Protein AF-0000000074743785 (afdb_homodimer)

Structure (mmCIF, N/CA/C/O backbone):
data_AF-0000000074743785-model_v1
#
loop_
_entity.id
_entity.type
_entity.pdbx_description
1 polymer 'Citrate transporter-like domain-containing protein'
#
loop_
_atom_site.group_PDB
_atom_site.id
_atom_site.type_symbol
_atom_site.label_atom_id
_atom_site.label_alt_id
_atom_site.label_comp_id
_atom_site.label_asym_id
_atom_site.label_entity_id
_atom_site.label_seq_id
_atom_site.pdbx_PDB_ins_code
_atom_site.Cartn_x
_atom_site.Cartn_y
_atom_site.Cartn_z
_atom_site.occupancy
_atom_site.B_iso_or_equiv
_atom_site.auth_seq_id
_atom_site.auth_comp_id
_atom_site.auth_asym_id
_atom_site.auth_atom_id
_atom_site.pdbx_PDB_model_num
ATOM 1 N N . MET A 1 1 ? 61 78.188 28.609 1 16.98 1 MET A N 1
ATOM 2 C CA . MET A 1 1 ? 62.125 78.375 29.516 1 16.98 1 MET A CA 1
ATOM 3 C C . MET A 1 1 ? 62 77.438 30.734 1 16.98 1 MET A C 1
ATOM 5 O O . MET A 1 1 ? 62.938 76.688 31 1 16.98 1 MET A O 1
ATOM 9 N N . SER A 1 2 ? 61.531 78 31.828 1 15.38 2 SER A N 1
ATOM 10 C CA . SER A 1 2 ? 62.219 78.188 33.094 1 15.38 2 SER A CA 1
ATOM 11 C C . SER A 1 2 ? 61.938 77 34.031 1 15.38 2 SER A C 1
ATOM 13 O O . SER A 1 2 ? 62.875 76.5 34.625 1 15.38 2 SER A O 1
ATOM 15 N N . ALA A 1 3 ? 60.781 77.062 34.656 1 17.45 3 ALA A N 1
ATOM 16 C CA . ALA A 1 3 ? 60.812 77.188 36.125 1 17.45 3 ALA A CA 1
ATOM 17 C C . ALA A 1 3 ? 61.094 75.875 36.781 1 17.45 3 ALA A C 1
ATOM 19 O O . ALA A 1 3 ? 60.906 74.812 36.188 1 17.45 3 ALA A O 1
ATOM 20 N N . LEU A 1 4 ? 60.938 75.875 38.094 1 16.62 4 LEU A N 1
ATOM 21 C CA . LEU A 1 4 ? 61.875 75.625 39.219 1 16.62 4 LEU A CA 1
ATOM 22 C C . LEU A 1 4 ? 61.75 74.25 39.75 1 16.62 4 LEU A C 1
ATOM 24 O O . LEU A 1 4 ? 62.781 73.562 40 1 16.62 4 LEU A O 1
ATOM 28 N N . PRO A 1 5 ? 60.562 73.75 40.281 1 18.81 5 PRO A N 1
ATOM 29 C CA . PRO A 1 5 ? 60.625 73.625 41.75 1 18.81 5 PRO A CA 1
ATOM 30 C C . PRO A 1 5 ? 61.188 72.25 42.156 1 18.81 5 PRO A C 1
ATOM 32 O O . PRO A 1 5 ? 61.031 71.25 41.406 1 18.81 5 PRO A O 1
ATOM 35 N N . MET A 1 6 ? 61.906 72.125 43.25 1 17.92 6 MET A N 1
ATOM 36 C CA . MET A 1 6 ? 63.062 71.438 43.781 1 17.92 6 MET A CA 1
ATOM 37 C C . MET A 1 6 ? 62.625 70.125 44.438 1 17.92 6 MET A C 1
ATOM 39 O O . MET A 1 6 ? 63.406 69.188 44.5 1 17.92 6 MET A O 1
ATOM 43 N N . SER A 1 7 ? 61.375 70 45.062 1 17.62 7 SER A N 1
ATOM 44 C CA . SER A 1 7 ? 61.594 69.75 46.5 1 17.62 7 SER A CA 1
ATOM 45 C C . SER A 1 7 ? 62.156 68.375 46.75 1 17.62 7 SER A C 1
ATOM 47 O O . SER A 1 7 ? 62.031 67.5 45.906 1 17.62 7 SER A O 1
ATOM 49 N N . PRO A 1 8 ? 62.031 67.938 48.125 1 18.56 8 PRO A N 1
ATOM 50 C CA . PRO A 1 8 ? 62.938 67.375 49.094 1 18.56 8 PRO A CA 1
ATOM 51 C C . PRO A 1 8 ? 63.031 65.875 49 1 18.56 8 PRO A C 1
ATOM 53 O O . PRO A 1 8 ? 62.156 65.25 48.344 1 18.56 8 PRO A O 1
ATOM 56 N N . GLY A 1 9 ? 63.688 65.312 49.969 1 17.91 9 GLY A N 1
ATOM 57 C CA . GLY A 1 9 ? 64.75 64.312 50.188 1 17.91 9 GLY A CA 1
ATOM 58 C C . GLY A 1 9 ? 64.25 62.906 50.406 1 17.91 9 GLY A C 1
ATOM 59 O O . GLY A 1 9 ? 64.75 61.969 49.781 1 17.91 9 GLY A O 1
ATOM 60 N N . THR A 1 10 ? 63.406 62.75 51.531 1 17.69 10 THR A N 1
ATOM 61 C CA . THR A 1 10 ? 63.969 62 52.625 1 17.69 10 THR A CA 1
ATOM 62 C C . THR A 1 10 ? 63.875 60.5 52.344 1 17.69 10 THR A C 1
ATOM 64 O O . THR A 1 10 ? 63.156 60.062 51.438 1 17.69 10 THR A O 1
ATOM 67 N N . LEU A 1 11 ? 63.281 59.719 53.438 1 17.64 11 LEU A N 1
ATOM 68 C CA . LEU A 1 11 ? 63.969 58.812 54.344 1 17.64 11 LEU A CA 1
ATOM 69 C C . LEU A 1 11 ? 63.875 57.375 53.844 1 17.64 11 LEU A C 1
ATOM 71 O O . LEU A 1 11 ? 64.562 57.031 52.875 1 17.64 11 LEU A O 1
ATOM 75 N N . ARG A 1 12 ? 63.219 56.438 54.75 1 18.33 12 ARG A N 1
ATOM 76 C CA . ARG A 1 12 ? 63.75 55.406 55.625 1 18.33 12 ARG A CA 1
ATOM 77 C C . ARG A 1 12 ? 63.688 54.031 54.969 1 18.33 12 ARG A C 1
ATOM 79 O O . ARG A 1 12 ? 63 53.844 53.969 1 18.33 12 ARG A O 1
ATOM 86 N N . GLN A 1 13 ? 63.375 53.062 55.938 1 19.97 13 GLN A N 1
ATOM 87 C CA . GLN A 1 13 ? 64 51.844 56.375 1 19.97 13 GLN A CA 1
ATOM 88 C C . GLN A 1 13 ? 63.531 50.625 55.562 1 19.97 13 GLN A C 1
ATOM 90 O O . GLN A 1 13 ? 62.344 50.531 55.219 1 19.97 13 GLN A O 1
ATOM 95 N N . ARG A 1 14 ? 64.438 49.938 55 1 21.16 14 ARG A N 1
ATOM 96 C CA . ARG A 1 14 ? 64.5 48.844 54.031 1 21.16 14 ARG A CA 1
ATOM 97 C C . ARG A 1 14 ? 63.875 47.562 54.594 1 21.16 14 ARG A C 1
ATOM 99 O O . ARG A 1 14 ? 64.562 46.844 55.344 1 21.16 14 ARG A O 1
ATOM 106 N N . GLY A 1 15 ? 62.688 47.75 55.344 1 20.5 15 GLY A N 1
ATOM 107 C CA . GLY A 1 15 ? 62.344 46.562 56.094 1 20.5 15 GLY A CA 1
ATOM 108 C C . GLY A 1 15 ? 62.438 45.281 55.25 1 20.5 15 GLY A C 1
ATOM 109 O O . GLY A 1 15 ? 62.406 45.344 54.031 1 20.5 15 GLY A O 1
ATOM 110 N N . SER A 1 16 ? 63.062 44.25 55.938 1 23.09 16 SER A N 1
ATOM 111 C CA . SER A 1 16 ? 63.562 42.938 55.562 1 23.09 16 SER A CA 1
ATOM 112 C C . SER A 1 16 ? 62.469 42.062 54.938 1 23.09 16 SER A C 1
ATOM 114 O O . SER A 1 16 ? 61.312 42.125 55.375 1 23.09 16 SER A O 1
ATOM 116 N N . PRO A 1 17 ? 62.562 41.688 53.719 1 23.48 17 PRO A N 1
ATOM 117 C CA . PRO A 1 17 ? 61.625 40.969 52.844 1 23.48 17 PRO A CA 1
ATOM 118 C C . PRO A 1 17 ? 61.281 39.594 53.406 1 23.48 17 PRO A C 1
ATOM 120 O O . PRO A 1 17 ? 62.156 38.719 53.469 1 23.48 17 PRO A O 1
ATOM 123 N N . MET A 1 18 ? 60.781 39.562 54.688 1 22.94 18 MET A N 1
ATOM 124 C CA . MET A 1 18 ? 60.625 38.188 55.219 1 22.94 18 MET A CA 1
ATOM 125 C C . MET A 1 18 ? 59.906 37.312 54.219 1 22.94 18 MET A C 1
ATOM 127 O O . MET A 1 18 ? 58.938 37.719 53.594 1 22.94 18 MET A O 1
ATOM 131 N N . ASN A 1 19 ? 60.625 36.344 53.688 1 22.61 19 ASN A N 1
ATOM 132 C CA . ASN A 1 19 ? 60.344 35.344 52.656 1 22.61 19 ASN A CA 1
ATOM 133 C C . ASN A 1 19 ? 59.156 34.5 53.031 1 22.61 19 ASN A C 1
ATOM 135 O O . ASN A 1 19 ? 59.219 33.656 53.938 1 22.61 19 ASN A O 1
ATOM 139 N N . SER A 1 20 ? 58.062 35.094 53.562 1 22.84 20 SER A N 1
ATOM 140 C CA . SER A 1 20 ? 57.031 34.188 54.094 1 22.84 20 SER A CA 1
ATOM 141 C C . SER A 1 20 ? 56.625 33.156 53.062 1 22.84 20 SER A C 1
ATOM 143 O O . SER A 1 20 ? 56.312 33.5 51.906 1 22.84 20 SER A O 1
ATOM 145 N N . SER A 1 21 ? 57.156 31.938 53.219 1 27.03 21 SER A N 1
ATOM 146 C CA . SER A 1 21 ? 56.875 30.734 52.438 1 27.03 21 SER A CA 1
ATOM 147 C C . SER A 1 21 ? 55.375 30.453 52.344 1 27.03 21 SER A C 1
ATOM 149 O O . SER A 1 21 ? 54.688 30.453 53.375 1 27.03 21 SER A O 1
ATOM 151 N N . PRO A 1 22 ? 54.75 30.891 51.25 1 25.17 22 PRO A N 1
ATOM 152 C CA . PRO A 1 22 ? 53.281 30.734 51.156 1 25.17 22 PRO A CA 1
ATOM 153 C C . PRO A 1 22 ? 52.844 29.297 51.375 1 25.17 22 PRO A C 1
ATOM 155 O O . PRO A 1 22 ? 53.469 28.359 50.906 1 25.17 22 PRO A O 1
ATOM 158 N N . MET A 1 23 ? 52.5 28.969 52.656 1 26.27 23 MET A N 1
ATOM 159 C CA . MET A 1 23 ? 51.906 27.672 52.969 1 26.27 23 MET A CA 1
ATOM 160 C C . MET A 1 23 ? 50.781 27.328 52 1 26.27 23 MET A C 1
ATOM 162 O O . MET A 1 23 ? 49.875 28.141 51.75 1 26.27 23 MET A O 1
ATOM 166 N N . SER A 1 24 ? 51.156 26.484 51 1 26.27 24 SER A N 1
ATOM 167 C CA . SER A 1 24 ? 50.219 25.953 50 1 26.27 24 SER A CA 1
ATOM 168 C C . SER A 1 24 ? 49 25.359 50.625 1 26.27 24 SER A C 1
ATOM 170 O O . SER A 1 24 ? 49.094 24.5 51.5 1 26.27 24 SER A O 1
ATOM 172 N N . SER A 1 25 ? 48.031 26.203 50.969 1 28.33 25 SER A N 1
ATOM 173 C CA . SER A 1 25 ? 46.75 25.688 51.5 1 28.33 25 SER A CA 1
ATOM 174 C C . SER A 1 25 ? 46.25 24.484 50.719 1 28.33 25 SER A C 1
ATOM 176 O O . SER A 1 25 ? 46.312 24.484 49.469 1 28.33 25 SER A O 1
ATOM 178 N N . PRO A 1 26 ? 46.344 23.281 51.344 1 31.34 26 PRO A N 1
ATOM 179 C CA . PRO A 1 26 ? 45.875 22.078 50.688 1 31.34 26 PRO A CA 1
ATOM 180 C C . PRO A 1 26 ? 44.5 22.266 50.031 1 31.34 26 PRO A C 1
ATOM 182 O O . PRO A 1 26 ? 43.625 22.922 50.562 1 31.34 26 PRO A O 1
ATOM 185 N N . MET A 1 27 ? 44.531 22.438 48.719 1 26.81 27 MET A N 1
ATOM 186 C CA . MET A 1 27 ? 43.281 22.453 47.938 1 26.81 27 MET A CA 1
ATOM 187 C C . MET A 1 27 ? 42.344 21.359 48.375 1 26.81 27 MET A C 1
ATOM 189 O O . MET A 1 27 ? 42.75 20.203 48.531 1 26.81 27 MET A O 1
ATOM 193 N N . GLU A 1 28 ? 41.375 21.734 49.188 1 25.47 28 GLU A N 1
ATOM 194 C CA . GLU A 1 28 ? 40.25 20.844 49.531 1 25.47 28 GLU A CA 1
ATOM 195 C C . GLU A 1 28 ? 39.844 20 48.344 1 25.47 28 GLU A C 1
ATOM 197 O O . GLU A 1 28 ? 39.594 20.516 47.25 1 25.47 28 GLU A O 1
ATOM 202 N N . LYS A 1 29 ? 40.25 18.672 48.281 1 34.41 29 LYS A N 1
ATOM 203 C CA . LYS A 1 29 ? 39.625 17.656 47.469 1 34.41 29 LYS A CA 1
ATOM 204 C C . LYS A 1 29 ? 38.125 17.812 47.438 1 34.41 29 LYS A C 1
ATOM 206 O O . LYS A 1 29 ? 37.469 17.688 48.469 1 34.41 29 LYS A O 1
ATOM 211 N N . GLY A 1 30 ? 37.625 18.906 46.781 1 27.11 30 GLY A N 1
ATOM 212 C CA . GLY A 1 30 ? 36.188 18.969 46.562 1 27.11 30 GLY A CA 1
ATOM 213 C C . GLY A 1 30 ? 35.531 17.594 46.5 1 27.11 30 GLY A C 1
ATOM 214 O O . GLY A 1 30 ? 36.156 16.641 46 1 27.11 30 GLY A O 1
ATOM 215 N N . GLN A 1 31 ? 34.75 17.203 47.531 1 33.38 31 GLN A N 1
ATOM 216 C CA . GLN A 1 31 ? 33.875 16.047 47.594 1 33.38 31 GLN A CA 1
ATOM 217 C C . GLN A 1 31 ? 33.25 15.773 46.219 1 33.38 31 GLN A C 1
ATOM 219 O O . GLN A 1 31 ? 32.594 16.656 45.656 1 33.38 31 GLN A O 1
ATOM 224 N N . GLY A 1 32 ? 33.938 15.078 45.375 1 35.53 32 GLY A N 1
ATOM 225 C CA . GLY A 1 32 ? 33.281 14.477 44.219 1 35.53 32 GLY A CA 1
ATOM 226 C C . GLY A 1 32 ? 31.844 14.055 44.5 1 35.53 32 GLY A C 1
ATOM 227 O O . GLY A 1 32 ? 31.594 13.188 45.344 1 35.53 32 GLY A O 1
ATOM 228 N N . CYS A 1 33 ? 30.859 14.945 44.594 1 34.09 33 CYS A N 1
ATOM 229 C CA . CYS A 1 33 ? 29.422 14.688 44.625 1 34.09 33 CYS A CA 1
ATOM 230 C C . CYS A 1 33 ? 29.078 13.422 43.844 1 34.09 33 CYS A C 1
ATOM 232 O O . CYS A 1 33 ? 29.406 13.289 42.688 1 34.09 33 CYS A O 1
ATOM 234 N N . SER A 1 34 ? 28.875 12.312 44.469 1 37.97 34 SER A N 1
ATOM 235 C CA . SER A 1 34 ? 28.25 11.047 44.094 1 37.97 34 SER A CA 1
ATOM 236 C C . SER A 1 34 ? 27.016 11.258 43.25 1 37.97 34 SER A C 1
ATOM 238 O O . SER A 1 34 ? 25.891 11.273 43.75 1 37.97 34 SER A O 1
ATOM 240 N N . ARG A 1 35 ? 26.875 12.297 42.5 1 48.59 35 ARG A N 1
ATOM 241 C CA . ARG A 1 35 ? 25.797 12.484 41.531 1 48.59 35 ARG A CA 1
ATOM 242 C C . ARG A 1 35 ? 25.656 11.273 40.625 1 48.59 35 ARG A C 1
ATOM 244 O O . ARG A 1 35 ? 24.734 11.203 39.781 1 48.59 35 ARG A O 1
ATOM 251 N N . ILE A 1 36 ? 26.578 10.344 40.594 1 52.31 36 ILE A N 1
ATOM 252 C CA . ILE A 1 36 ? 26.625 9.234 39.625 1 52.31 36 ILE A CA 1
ATOM 253 C C . ILE A 1 36 ? 25.547 8.219 39.969 1 52.31 36 ILE A C 1
ATOM 255 O O . ILE A 1 36 ? 24.875 7.684 39.094 1 52.31 36 ILE A O 1
ATOM 259 N N . PRO A 1 37 ? 25.266 8.078 41.25 1 56.03 37 PRO A N 1
ATOM 260 C CA . PRO A 1 37 ? 24.312 7.004 41.5 1 56.03 37 PRO A CA 1
ATOM 261 C C . PRO A 1 37 ? 22.875 7.398 41.125 1 56.03 37 PRO A C 1
ATOM 263 O O . PRO A 1 37 ? 22.094 6.551 40.688 1 56.03 37 PRO A O 1
ATOM 266 N N . THR A 1 38 ? 22.562 8.719 41.188 1 60.34 38 THR A N 1
ATOM 267 C CA . THR A 1 38 ? 21.203 9.172 40.938 1 60.34 38 THR A CA 1
ATOM 268 C C . THR A 1 38 ? 20.891 9.117 39.438 1 60.34 38 THR A C 1
ATOM 270 O O . THR A 1 38 ? 19.797 8.719 39.062 1 60.34 38 THR A O 1
ATOM 273 N N . GLN A 1 39 ? 21.875 9.508 38.688 1 64.44 39 GLN A N 1
ATOM 274 C CA . GLN A 1 39 ? 21.641 9.453 37.25 1 64.44 39 GLN A CA 1
ATOM 275 C C . GLN A 1 39 ? 21.5 8.016 36.75 1 64.44 39 GLN A C 1
ATOM 277 O O . GLN A 1 39 ? 20.672 7.73 35.875 1 64.44 39 GLN A O 1
ATOM 282 N N . LYS A 1 40 ? 22.25 7.117 37.375 1 62.19 40 LYS A N 1
ATOM 283 C CA . LYS A 1 40 ? 22.141 5.707 37 1 62.19 40 LYS A CA 1
ATOM 284 C C . LYS A 1 40 ? 20.812 5.121 37.5 1 62.19 40 LYS A C 1
ATOM 286 O O . LYS A 1 40 ? 20.203 4.305 36.812 1 62.19 40 LYS A O 1
ATOM 291 N N . ALA A 1 41 ? 20.453 5.578 38.656 1 64.94 41 ALA A N 1
ATOM 292 C CA . ALA A 1 41 ? 19.188 5.113 39.188 1 64.94 41 ALA A CA 1
ATOM 293 C C . ALA A 1 41 ? 18.016 5.629 38.375 1 64.94 41 ALA A C 1
ATOM 295 O O . ALA A 1 41 ? 17.062 4.895 38.125 1 64.94 41 ALA A O 1
ATOM 296 N N . ILE A 1 42 ? 18.125 6.844 37.969 1 65.56 42 ILE A N 1
ATOM 297 C CA . ILE A 1 42 ? 17.078 7.406 37.125 1 65.56 42 ILE A CA 1
ATOM 298 C C . ILE A 1 42 ? 17.047 6.699 35.781 1 65.56 42 ILE A C 1
ATOM 300 O O . ILE A 1 42 ? 15.984 6.355 35.281 1 65.56 42 ILE A O 1
ATOM 304 N N . LYS A 1 43 ? 18.219 6.457 35.281 1 67.94 43 LYS A N 1
ATOM 305 C CA . LYS A 1 43 ? 18.281 5.738 34 1 67.94 43 LYS A CA 1
ATOM 306 C C . LYS A 1 43 ? 17.75 4.316 34.156 1 67.94 43 LYS A C 1
ATOM 308 O O . LYS A 1 43 ? 17.062 3.816 33.25 1 67.94 43 LYS A O 1
ATOM 313 N N . GLY A 1 44 ? 18.078 3.701 35.188 1 70.12 44 GLY A N 1
ATOM 314 C CA . GLY A 1 44 ? 17.562 2.373 35.469 1 70.12 44 GLY A CA 1
ATOM 315 C C . GLY A 1 44 ? 16.047 2.35 35.656 1 70.12 44 GLY A C 1
ATOM 316 O O . GLY A 1 44 ? 15.375 1.444 35.156 1 70.12 44 GLY A O 1
ATOM 317 N N . GLY A 1 45 ? 15.5 3.359 36.375 1 68.25 45 GLY A N 1
ATOM 318 C CA . GLY A 1 45 ? 14.062 3.48 36.562 1 68.25 45 GLY A CA 1
ATOM 319 C C . GLY A 1 45 ? 13.32 3.676 35.25 1 68.25 45 GLY A C 1
ATOM 320 O O . GLY A 1 45 ? 12.281 3.055 35 1 68.25 45 GLY A O 1
ATOM 321 N N . VAL A 1 46 ? 13.852 4.418 34.406 1 73.75 46 VAL A N 1
ATOM 322 C CA . VAL A 1 46 ? 13.25 4.68 33.125 1 73.75 46 VAL A CA 1
ATOM 323 C C . VAL A 1 46 ? 13.281 3.414 32.281 1 73.75 46 VAL A C 1
ATOM 325 O O . VAL A 1 46 ? 12.305 3.078 31.594 1 73.75 46 VAL A O 1
ATOM 328 N N . THR A 1 47 ? 14.422 2.762 32.375 1 78.5 47 THR A N 1
ATOM 329 C CA . THR A 1 47 ? 14.555 1.522 31.625 1 78.5 47 THR A CA 1
ATOM 330 C C . THR A 1 47 ? 13.578 0.468 32.125 1 78.5 47 THR A C 1
ATOM 332 O O . THR A 1 47 ? 12.977 -0.268 31.344 1 78.5 47 THR A O 1
ATOM 335 N N . PHE A 1 48 ? 13.438 0.432 33.406 1 80.81 48 PHE A N 1
ATOM 336 C CA . PHE A 1 48 ? 12.508 -0.518 34 1 80.81 48 PHE A CA 1
ATOM 337 C C . PHE A 1 48 ? 11.07 -0.188 33.594 1 80.81 48 PHE A C 1
ATOM 339 O O . PHE A 1 48 ? 10.312 -1.076 33.219 1 80.81 48 PHE A O 1
ATOM 346 N N . THR A 1 49 ? 10.703 1.021 33.719 1 79.62 49 THR A N 1
ATOM 347 C CA . THR A 1 49 ? 9.359 1.451 33.344 1 79.62 49 THR A CA 1
ATOM 348 C C . THR A 1 49 ? 9.094 1.166 31.875 1 79.62 49 THR A C 1
ATOM 350 O O . THR A 1 49 ? 8 0.717 31.516 1 79.62 49 THR A O 1
ATOM 353 N N . ARG A 1 50 ? 10.07 1.356 31.109 1 84.25 50 ARG A N 1
ATOM 354 C CA . ARG A 1 50 ? 9.961 1.074 29.688 1 84.25 50 ARG A CA 1
ATOM 355 C C . ARG A 1 50 ? 9.703 -0.408 29.438 1 84.25 50 ARG A C 1
ATOM 357 O O . ARG A 1 50 ? 8.852 -0.768 28.625 1 84.25 50 ARG A O 1
ATOM 364 N N . ARG A 1 51 ? 10.359 -1.195 30.156 1 84.5 51 ARG A N 1
ATOM 365 C CA . ARG A 1 51 ? 10.227 -2.641 30 1 84.5 51 ARG A CA 1
ATOM 366 C C . ARG A 1 51 ? 8.867 -3.125 30.5 1 84.5 51 ARG A C 1
ATOM 368 O O . ARG A 1 51 ? 8.25 -3.996 29.875 1 84.5 51 ARG A O 1
ATOM 375 N N . VAL A 1 52 ? 8.461 -2.545 31.516 1 85.62 52 VAL A N 1
ATOM 376 C CA . VAL A 1 52 ? 7.184 -2.943 32.094 1 85.62 52 VAL A CA 1
ATOM 377 C C . VAL A 1 52 ? 6.043 -2.566 31.156 1 85.62 52 VAL A C 1
ATOM 379 O O . VAL A 1 52 ? 5.129 -3.361 30.922 1 85.62 52 VAL A O 1
ATOM 382 N N . ILE A 1 53 ? 6.152 -1.458 30.609 1 85.44 53 ILE A N 1
ATOM 383 C CA . ILE A 1 53 ? 5.109 -0.997 29.688 1 85.44 53 ILE A CA 1
ATOM 384 C C . ILE A 1 53 ? 5.078 -1.888 28.453 1 85.44 53 ILE A C 1
ATOM 386 O O . ILE A 1 53 ? 4.008 -2.312 28.016 1 85.44 53 ILE A O 1
ATOM 390 N N . LYS A 1 54 ? 6.215 -2.219 28.031 1 86.94 54 LYS A N 1
ATOM 391 C CA . LYS A 1 54 ? 6.32 -3.066 26.844 1 86.94 54 LYS A CA 1
ATOM 392 C C . LYS A 1 54 ? 5.754 -4.457 27.109 1 86.94 54 LYS A C 1
ATOM 394 O O . LYS A 1 54 ? 4.887 -4.934 26.375 1 86.94 54 LYS A O 1
ATOM 399 N N . ILE A 1 55 ? 6.176 -5 28.188 1 87.69 55 ILE A N 1
ATOM 400 C CA . ILE A 1 55 ? 5.828 -6.383 28.469 1 87.69 55 ILE A CA 1
ATOM 401 C C . ILE A 1 55 ? 4.348 -6.48 28.844 1 87.69 55 ILE A C 1
ATOM 403 O O . ILE A 1 55 ? 3.645 -7.375 28.375 1 87.69 55 ILE A O 1
ATOM 407 N N . SER A 1 56 ? 3.932 -5.531 29.609 1 88.81 56 SER A N 1
ATOM 408 C CA . SER A 1 56 ? 2.537 -5.574 30.031 1 88.81 56 SER A CA 1
ATOM 409 C C . SER A 1 56 ? 1.589 -5.375 28.859 1 88.81 56 SER A C 1
ATOM 411 O O . SER A 1 56 ? 0.587 -6.082 28.734 1 88.81 56 SER A O 1
ATOM 413 N N . SER A 1 57 ? 1.884 -4.48 28 1 88.94 57 SER A N 1
ATOM 414 C CA . SER A 1 57 ? 1.006 -4.184 26.875 1 88.94 57 SER A CA 1
ATOM 415 C C . SER A 1 57 ? 1.011 -5.32 25.859 1 88.94 57 SER A C 1
ATOM 417 O O . SER A 1 57 ? -0.046 -5.727 25.359 1 88.94 57 SER A O 1
ATOM 419 N N . LEU A 1 58 ? 2.125 -5.863 25.609 1 89.56 58 LEU A N 1
ATOM 420 C CA . LEU A 1 58 ? 2.236 -6.945 24.641 1 89.56 58 LEU A CA 1
ATOM 421 C C . LEU A 1 58 ? 1.631 -8.234 25.188 1 89.56 58 LEU A C 1
ATOM 423 O O . LEU A 1 58 ? 1.043 -9.016 24.438 1 89.56 58 LEU A O 1
ATOM 427 N N . SER A 1 59 ? 1.794 -8.391 26.469 1 90.75 59 SER A N 1
ATOM 428 C CA . SER A 1 59 ? 1.149 -9.531 27.109 1 90.75 59 SER A CA 1
ATOM 429 C C . SER A 1 59 ? -0.37 -9.414 27.047 1 90.75 59 SER A C 1
ATOM 431 O O . SER A 1 59 ? -1.067 -10.422 26.875 1 90.75 59 SER A O 1
ATOM 433 N N . LEU A 1 60 ? -0.84 -8.195 27.25 1 91.12 60 LEU A N 1
ATOM 434 C CA . LEU A 1 60 ? -2.275 -7.965 27.125 1 91.12 60 LEU A CA 1
ATOM 435 C C . LEU A 1 60 ? -2.775 -8.367 25.75 1 91.12 60 LEU A C 1
ATOM 437 O O . LEU A 1 60 ? -3.783 -9.062 25.625 1 91.12 60 LEU A O 1
ATOM 441 N N . PHE A 1 61 ? -2.078 -7.953 24.734 1 92.25 61 PHE A N 1
ATOM 442 C CA . PHE A 1 61 ? -2.449 -8.32 23.375 1 92.25 61 PHE A CA 1
ATOM 443 C C . PHE A 1 61 ? -2.436 -9.828 23.188 1 92.25 61 PHE A C 1
ATOM 445 O O . PHE A 1 61 ? -3.369 -10.398 22.625 1 92.25 61 PHE A O 1
ATOM 452 N N . LEU A 1 62 ? -1.439 -10.461 23.703 1 92.31 62 LEU A N 1
ATOM 453 C CA . LEU A 1 62 ? -1.27 -11.898 23.547 1 92.31 62 LEU A CA 1
ATOM 454 C C . LEU A 1 62 ? -2.363 -12.664 24.297 1 92.31 62 LEU A C 1
ATOM 456 O O . LEU A 1 62 ? -2.93 -13.617 23.766 1 92.31 62 LEU A O 1
ATOM 460 N N . ILE A 1 63 ? -2.658 -12.219 25.5 1 91.94 63 ILE A N 1
ATOM 461 C CA . ILE A 1 63 ? -3.65 -12.891 26.328 1 91.94 63 ILE A CA 1
ATOM 462 C C . ILE A 1 63 ? -5.027 -12.789 25.672 1 91.94 63 ILE A C 1
ATOM 464 O O . ILE A 1 63 ? -5.742 -13.781 25.547 1 91.94 63 ILE A O 1
ATOM 468 N N . ILE A 1 64 ? -5.344 -11.633 25.234 1 90.12 64 ILE A N 1
ATOM 469 C CA . ILE A 1 64 ? -6.648 -11.43 24.625 1 90.12 64 ILE A CA 1
ATOM 470 C C . ILE A 1 64 ? -6.73 -12.203 23.312 1 90.12 64 ILE A C 1
ATOM 472 O O . ILE A 1 64 ? -7.766 -12.797 23 1 90.12 64 ILE A O 1
ATOM 476 N N . PHE A 1 65 ? -5.676 -12.234 22.594 1 91.62 65 PHE A N 1
ATOM 477 C CA . PHE A 1 65 ? -5.637 -13.008 21.359 1 91.62 65 PHE A CA 1
ATOM 478 C C . PHE A 1 65 ? -5.844 -14.492 21.641 1 91.62 65 PHE A C 1
ATOM 480 O O . PHE A 1 65 ? -6.617 -15.156 20.938 1 91.62 65 PHE A O 1
ATOM 487 N N . LEU A 1 66 ? -5.145 -14.992 22.609 1 90.56 66 LEU A N 1
ATOM 488 C CA . LEU A 1 66 ? -5.227 -16.422 22.938 1 90.56 66 LEU A CA 1
ATOM 489 C C . LEU A 1 66 ? -6.629 -16.781 23.406 1 90.56 66 LEU A C 1
ATOM 491 O O . LEU A 1 66 ? -7.148 -17.844 23.047 1 90.56 66 LEU A O 1
ATOM 495 N N . ILE A 1 67 ? -7.211 -15.938 24.188 1 88.12 67 ILE A N 1
ATOM 496 C CA . ILE A 1 67 ? -8.578 -16.172 24.656 1 88.12 67 ILE A CA 1
ATOM 497 C C . ILE A 1 67 ? -9.531 -16.203 23.453 1 88.12 67 ILE A C 1
ATOM 499 O O . ILE A 1 67 ? -10.375 -17.109 23.359 1 88.12 67 ILE A O 1
ATOM 503 N N . ALA A 1 68 ? -9.359 -15.281 22.594 1 86.25 68 ALA A N 1
ATOM 504 C CA . ALA A 1 68 ? -10.219 -15.219 21.406 1 86.25 68 ALA A CA 1
ATOM 505 C C . ALA A 1 68 ? -9.953 -16.406 20.484 1 86.25 68 ALA A C 1
ATOM 507 O O . ALA A 1 68 ? -10.891 -16.969 19.906 1 86.25 68 ALA A O 1
ATOM 508 N N . PHE A 1 69 ? -8.703 -16.797 20.359 1 85.75 69 PHE A N 1
ATOM 509 C CA . PHE A 1 69 ? -8.273 -17.891 19.516 1 85.75 69 PHE A CA 1
ATOM 510 C C . PHE A 1 69 ? -8.883 -19.203 19.984 1 85.75 69 PHE A C 1
ATOM 512 O O . PHE A 1 69 ? -9.242 -20.062 19.172 1 85.75 69 PHE A O 1
ATOM 519 N N . LEU A 1 70 ? -9.023 -19.312 21.234 1 85.44 70 LEU A N 1
ATOM 520 C CA . LEU A 1 70 ? -9.562 -20.547 21.812 1 85.44 70 LEU A CA 1
ATOM 521 C C . LEU A 1 70 ? -11.086 -20.5 21.859 1 85.44 70 LEU A C 1
ATOM 523 O O . LEU A 1 70 ? -11.719 -21.453 22.312 1 85.44 70 LEU A O 1
ATOM 527 N N . GLY A 1 71 ? -11.688 -19.453 21.297 1 78.06 71 GLY A N 1
ATOM 528 C CA . GLY A 1 71 ? -13.133 -19.359 21.156 1 78.06 71 GLY A CA 1
ATOM 529 C C . GLY A 1 71 ? -13.836 -19.125 22.484 1 78.06 71 GLY A C 1
ATOM 530 O O . GLY A 1 71 ? -15 -19.516 22.656 1 78.06 71 GLY A O 1
ATOM 531 N N . TRP A 1 72 ? -13.133 -18.594 23.453 1 65.81 72 TRP A N 1
ATOM 532 C CA . TRP A 1 72 ? -13.688 -18.531 24.797 1 65.81 72 TRP A CA 1
ATOM 533 C C . TRP A 1 72 ? -14.633 -17.344 24.953 1 65.81 72 TRP A C 1
ATOM 535 O O . TRP A 1 72 ? -14.984 -16.953 26.062 1 65.81 72 TRP A O 1
ATOM 545 N N . PRO A 1 73 ? -14.664 -16.297 23.922 1 63.59 73 PRO A N 1
ATOM 546 C CA . PRO A 1 73 ? -15.617 -15.25 24.328 1 63.59 73 PRO A CA 1
ATOM 547 C C . PRO A 1 73 ? -17.047 -15.766 24.406 1 63.59 73 PRO A C 1
ATOM 549 O O . PRO A 1 73 ? -17.609 -16.234 23.422 1 63.59 73 PRO A O 1
ATOM 552 N N . SER A 1 74 ? -17.5 -16.172 25.812 1 61.84 74 SER A N 1
ATOM 553 C CA . SER A 1 74 ? -18.734 -16.859 26.141 1 61.84 74 SER A CA 1
ATOM 554 C C . SER A 1 74 ? -19.938 -15.93 26 1 61.84 74 SER A C 1
ATOM 556 O O . SER A 1 74 ? -19.797 -14.711 26.141 1 61.84 74 SER A O 1
ATOM 558 N N . LYS A 1 75 ? -20.953 -16.406 25.422 1 64.75 75 LYS A N 1
ATOM 559 C CA . LYS A 1 75 ? -22.281 -15.781 25.547 1 64.75 75 LYS A CA 1
ATOM 560 C C . LYS A 1 75 ? -22.5 -15.289 26.969 1 64.75 75 LYS A C 1
ATOM 562 O O . LYS A 1 75 ? -23.453 -14.547 27.234 1 64.75 75 LYS A O 1
ATOM 567 N N . LEU A 1 76 ? -21.359 -15.562 27.688 1 68.31 76 LEU A N 1
ATOM 568 C CA . LEU A 1 76 ? -21.562 -15.258 29.109 1 68.31 76 LEU A CA 1
ATOM 569 C C . LEU A 1 76 ? -21.125 -13.828 29.406 1 68.31 76 LEU A C 1
ATOM 571 O O . LEU A 1 76 ? -21.438 -13.289 30.484 1 68.31 76 LEU A O 1
ATOM 575 N N . ILE A 1 77 ? -20.438 -13.258 28.469 1 81.25 77 ILE A N 1
ATOM 576 C CA . ILE A 1 77 ? -19.953 -11.898 28.703 1 81.25 77 ILE A CA 1
ATOM 577 C C . ILE A 1 77 ? -20.938 -10.891 28.109 1 81.25 77 ILE A C 1
ATOM 579 O O . ILE A 1 77 ? -21.344 -11.023 26.953 1 81.25 77 ILE A O 1
ATOM 583 N N . GLU A 1 78 ? -21.375 -9.969 29 1 84.75 78 GLU A N 1
ATOM 584 C CA . GLU A 1 78 ? -22.312 -8.945 28.562 1 84.75 78 GLU A CA 1
ATOM 585 C C . GLU A 1 78 ? -21.719 -8.078 27.453 1 84.75 78 GLU A C 1
ATOM 587 O O . GLU A 1 78 ? -20.5 -7.891 27.406 1 84.75 78 GLU A O 1
ATOM 592 N N . GLU A 1 79 ? -22.562 -7.594 26.688 1 85.62 79 GLU A N 1
ATOM 593 C CA . GLU A 1 79 ? -22.156 -6.797 25.531 1 85.62 79 GLU A CA 1
ATOM 594 C C . GLU A 1 79 ? -21.375 -5.562 25.953 1 85.62 79 GLU A C 1
ATOM 596 O O . GLU A 1 79 ? -20.422 -5.164 25.281 1 85.62 79 GLU A O 1
ATOM 601 N N . ASN A 1 80 ? -21.719 -5.047 27.078 1 89.25 80 ASN A N 1
ATOM 602 C CA . ASN A 1 80 ? -21.031 -3.854 27.578 1 89.25 80 ASN A CA 1
ATOM 603 C C . ASN A 1 80 ? -19.594 -4.152 27.969 1 89.25 80 ASN A C 1
ATOM 605 O O . ASN A 1 80 ? -18.703 -3.309 27.797 1 89.25 80 ASN A O 1
ATOM 609 N N . VAL A 1 81 ? -19.375 -5.301 28.469 1 90.88 81 VAL A N 1
ATOM 610 C CA . VAL A 1 81 ? -18.031 -5.703 28.859 1 90.88 81 VAL A CA 1
ATOM 611 C C . VAL A 1 81 ? -17.156 -5.898 27.625 1 90.88 81 VAL A C 1
ATOM 613 O O . VAL A 1 81 ? -15.984 -5.527 27.609 1 90.88 81 VAL A O 1
ATOM 616 N N . HIS A 1 82 ? -17.75 -6.445 26.562 1 91.56 82 HIS A N 1
ATOM 617 C CA . HIS A 1 82 ? -17.031 -6.578 25.297 1 91.56 82 HIS A CA 1
ATOM 618 C C . HIS A 1 82 ? -16.578 -5.219 24.781 1 91.56 82 HIS A C 1
ATOM 620 O O . HIS A 1 82 ? -15.438 -5.074 24.328 1 91.56 82 HIS A O 1
ATOM 626 N N . ARG A 1 83 ? -17.438 -4.297 24.922 1 92.62 83 ARG A N 1
ATOM 627 C CA . ARG A 1 83 ? -17.141 -2.947 24.453 1 92.62 83 ARG A CA 1
ATOM 628 C C . ARG A 1 83 ? -16.016 -2.326 25.266 1 92.62 83 ARG A C 1
ATOM 630 O O . ARG A 1 83 ? -15.125 -1.67 24.719 1 92.62 83 ARG A O 1
ATOM 637 N N . HIS A 1 84 ? -16 -2.58 26.5 1 93.88 84 HIS A N 1
ATOM 638 C CA . HIS A 1 84 ? -14.953 -2.045 27.359 1 93.88 84 HIS A CA 1
ATOM 639 C C . HIS A 1 84 ? -13.602 -2.697 27.062 1 93.88 84 HIS A C 1
ATOM 641 O O . HIS A 1 84 ? -12.562 -2.035 27.109 1 93.88 84 HIS A O 1
ATOM 647 N N . ILE A 1 85 ? -13.617 -3.943 26.828 1 93.81 85 ILE A N 1
ATOM 648 C CA . ILE A 1 85 ? -12.391 -4.664 26.516 1 93.81 85 ILE A CA 1
ATOM 649 C C . ILE A 1 85 ? -11.781 -4.113 25.234 1 93.81 85 ILE A C 1
ATOM 651 O O . ILE A 1 85 ? -10.578 -3.842 25.172 1 93.81 85 ILE A O 1
ATOM 655 N N . LEU A 1 86 ? -12.648 -3.896 24.266 1 95.38 86 LEU A N 1
ATOM 656 C CA . LEU A 1 86 ? -12.18 -3.369 22.984 1 95.38 86 LEU A CA 1
ATOM 657 C C . LEU A 1 86 ? -11.656 -1.944 23.141 1 95.38 86 LEU A C 1
ATOM 659 O O . LEU A 1 86 ? -10.617 -1.593 22.594 1 95.38 86 LEU A O 1
ATOM 663 N N . ALA A 1 87 ? -12.375 -1.164 23.906 1 95.38 87 ALA A N 1
ATOM 664 C CA . ALA A 1 87 ? -11.93 0.202 24.156 1 95.38 87 ALA A CA 1
ATOM 665 C C . ALA A 1 87 ? -10.586 0.212 24.891 1 95.38 87 ALA A C 1
ATOM 667 O O . ALA A 1 87 ? -9.711 1.016 24.578 1 95.38 87 ALA A O 1
ATOM 668 N N . PHE A 1 88 ? -10.453 -0.683 25.766 1 95.75 88 PHE A N 1
ATOM 669 C CA . PHE A 1 88 ? -9.227 -0.775 26.562 1 95.75 88 PHE A CA 1
ATOM 670 C C . PHE A 1 88 ? -8.055 -1.202 25.688 1 95.75 88 PHE A C 1
ATOM 672 O O . PHE A 1 88 ? -6.945 -0.678 25.812 1 95.75 88 PHE A O 1
ATOM 679 N N . LEU A 1 89 ? -8.273 -2.135 24.828 1 95.75 89 LEU A N 1
ATOM 680 C CA . LEU A 1 89 ? -7.246 -2.553 23.891 1 95.75 89 LEU A CA 1
ATOM 681 C C . LEU A 1 89 ? -6.793 -1.379 23.031 1 95.75 89 LEU A C 1
ATOM 683 O O . LEU A 1 89 ? -5.594 -1.156 22.859 1 95.75 89 LEU A O 1
ATOM 687 N N . PHE A 1 90 ? -7.738 -0.676 22.547 1 95.44 90 PHE A N 1
ATOM 688 C CA . PHE A 1 90 ? -7.434 0.445 21.672 1 95.44 90 PHE A CA 1
ATOM 689 C C . PHE A 1 90 ? -6.648 1.519 22.422 1 95.44 90 PHE A C 1
ATOM 691 O O . PHE A 1 90 ? -5.652 2.033 21.906 1 95.44 90 PHE A O 1
ATOM 698 N N . LEU A 1 91 ? -7.078 1.853 23.594 1 93.75 91 LEU A N 1
ATOM 699 C CA . LEU A 1 91 ? -6.41 2.877 24.391 1 93.75 91 LEU A CA 1
ATOM 700 C C . LEU A 1 91 ? -4.988 2.455 24.734 1 93.75 91 LEU A C 1
ATOM 702 O O . LEU A 1 91 ? -4.082 3.293 24.781 1 93.75 91 LEU A O 1
ATOM 706 N N . THR A 1 92 ? -4.797 1.208 24.969 1 94 92 THR A N 1
ATOM 707 C CA . THR A 1 92 ? -3.461 0.69 25.234 1 94 92 THR A CA 1
ATOM 708 C C . THR A 1 92 ? -2.562 0.86 24.016 1 94 92 THR A C 1
ATOM 710 O O . THR A 1 92 ? -1.401 1.251 24.141 1 94 92 THR A O 1
ATOM 713 N N . GLY A 1 93 ? -3.135 0.536 22.859 1 93.69 93 GLY A N 1
ATOM 714 C CA . GLY A 1 93 ? -2.375 0.739 21.641 1 93.69 93 GLY A CA 1
ATOM 715 C C . GLY A 1 93 ? -1.983 2.188 21.422 1 93.69 93 GLY A C 1
ATOM 716 O O . GLY A 1 93 ? -0.828 2.482 21.109 1 93.69 93 GLY A O 1
ATOM 717 N N . ILE A 1 94 ? -2.898 3.086 21.625 1 90.69 94 ILE A N 1
ATOM 718 C CA . ILE A 1 94 ? -2.656 4.508 21.406 1 90.69 94 ILE A CA 1
ATOM 719 C C . ILE A 1 94 ? -1.616 5.008 22.406 1 90.69 94 ILE A C 1
ATOM 721 O O . ILE A 1 94 ? -0.793 5.867 22.078 1 90.69 94 ILE A O 1
ATOM 725 N N . LYS A 1 95 ? -1.686 4.516 23.578 1 90.44 95 LYS A N 1
ATOM 726 C CA . LYS A 1 95 ? -0.697 4.867 24.594 1 90.44 95 LYS A CA 1
ATOM 727 C C . LYS A 1 95 ? 0.702 4.426 24.188 1 90.44 95 LYS A C 1
ATOM 729 O O . LYS A 1 95 ? 1.669 5.176 24.344 1 90.44 95 LYS A O 1
ATOM 734 N N . LEU A 1 96 ? 0.804 3.26 23.656 1 90.75 96 LEU A N 1
ATOM 735 C CA . LEU A 1 96 ? 2.096 2.76 23.203 1 90.75 96 LEU A CA 1
ATOM 736 C C . LEU A 1 96 ? 2.629 3.611 22.062 1 90.75 96 LEU A C 1
ATOM 738 O O . LEU A 1 96 ? 3.832 3.871 21.969 1 90.75 96 LEU A O 1
ATOM 742 N N . VAL A 1 97 ? 1.73 4.043 21.172 1 88.56 97 VAL A N 1
ATOM 743 C CA . VAL A 1 97 ? 2.121 4.883 20.047 1 88.56 97 VAL A CA 1
ATOM 744 C C . VAL A 1 97 ? 2.623 6.23 20.547 1 88.56 97 VAL A C 1
ATOM 746 O O . VAL A 1 97 ? 3.637 6.742 20.078 1 88.56 97 VAL A O 1
ATOM 749 N N . ALA A 1 98 ? 1.957 6.777 21.516 1 82.81 98 ALA A N 1
ATOM 750 C CA . ALA A 1 98 ? 2.336 8.07 22.094 1 82.81 98 ALA A CA 1
ATOM 751 C C . ALA A 1 98 ? 3.699 7.988 22.766 1 82.81 98 ALA A C 1
ATOM 753 O O . ALA A 1 98 ? 4.449 8.961 22.781 1 82.81 98 ALA A O 1
ATOM 754 N N . LEU A 1 99 ? 4.051 6.805 23.234 1 84.69 99 LEU A N 1
ATOM 755 C CA . LEU A 1 99 ? 5.301 6.613 23.953 1 84.69 99 LEU A CA 1
ATOM 756 C C . LEU A 1 99 ? 6.348 5.945 23.078 1 84.69 99 LEU A C 1
ATOM 758 O O . LEU A 1 99 ? 7.297 5.34 23.578 1 84.69 99 LEU A O 1
ATOM 762 N N . GLU A 1 100 ? 6.129 5.98 21.812 1 83.5 100 GLU A N 1
ATOM 763 C CA . GLU A 1 100 ? 7.004 5.293 20.875 1 83.5 100 GLU A CA 1
ATOM 764 C C . GLU A 1 100 ? 8.469 5.652 21.109 1 83.5 100 GLU A C 1
ATOM 766 O O . GLU A 1 100 ? 9.336 4.781 21.062 1 83.5 100 GLU A O 1
ATOM 771 N N . ASP A 1 101 ? 8.75 6.898 21.359 1 75.88 101 ASP A N 1
ATOM 772 C CA . ASP A 1 101 ? 10.117 7.379 21.5 1 75.88 101 ASP A CA 1
ATOM 773 C C . ASP A 1 101 ? 10.766 6.828 22.766 1 75.88 101 ASP A C 1
ATOM 775 O O . ASP A 1 101 ? 11.984 6.695 22.844 1 75.88 101 ASP A O 1
ATOM 779 N N . VAL A 1 102 ? 9.922 6.496 23.703 1 79.31 102 VAL A N 1
ATOM 780 C CA . VAL A 1 102 ? 10.414 5.996 24.984 1 79.31 102 VAL A CA 1
ATOM 781 C C . VAL A 1 102 ? 10.562 4.477 24.922 1 79.31 102 VAL A C 1
ATOM 783 O O . VAL A 1 102 ? 11.586 3.93 25.328 1 79.31 102 VAL A O 1
ATOM 786 N N . ILE A 1 103 ? 9.609 3.83 24.328 1 86.12 103 ILE A N 1
ATOM 787 C CA . ILE A 1 103 ? 9.594 2.371 24.359 1 86.12 103 ILE A CA 1
ATOM 788 C C . ILE A 1 103 ? 10.375 1.818 23.172 1 86.12 103 ILE A C 1
ATOM 790 O O . ILE A 1 103 ? 10.758 0.647 23.156 1 86.12 103 ILE A O 1
ATOM 794 N N . ARG A 1 104 ? 10.594 2.559 22.125 1 86.25 104 ARG A N 1
ATOM 795 C CA . ARG A 1 104 ? 11.406 2.23 20.953 1 86.25 104 ARG A CA 1
ATOM 796 C C . ARG A 1 104 ? 10.812 1.046 20.203 1 86.25 104 ARG A C 1
ATOM 798 O O . ARG A 1 104 ? 11.531 0.102 19.859 1 86.25 104 ARG A O 1
ATOM 805 N N . LEU A 1 105 ? 9.547 0.959 20.094 1 90.12 105 LEU A N 1
ATOM 806 C CA . LEU A 1 105 ? 8.82 0.04 19.219 1 90.12 105 LEU A CA 1
ATOM 807 C C . LEU A 1 105 ? 8.102 0.795 18.109 1 90.12 105 LEU A C 1
ATOM 809 O O . LEU A 1 105 ? 7.559 1.879 18.344 1 90.12 105 LEU A O 1
ATOM 813 N N . ASP A 1 106 ? 8.164 0.234 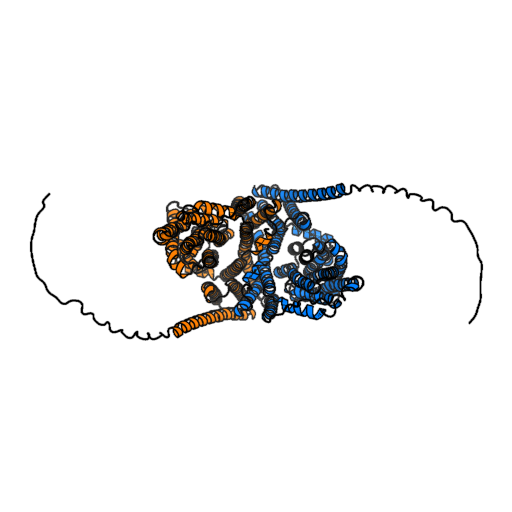17.031 1 92.69 106 ASP A N 1
ATOM 814 C CA . ASP A 1 106 ? 7.57 0.903 15.883 1 92.69 106 ASP A CA 1
ATOM 815 C C . ASP A 1 106 ? 6.047 0.953 16 1 92.69 106 ASP A C 1
ATOM 817 O O . ASP A 1 106 ? 5.414 -0.054 16.328 1 92.69 106 ASP A O 1
ATOM 821 N N . LYS A 1 107 ? 5.531 2.055 15.75 1 92.88 107 LYS A N 1
ATOM 822 C CA . LYS A 1 107 ? 4.102 2.277 15.945 1 92.88 107 LYS A CA 1
ATOM 823 C C . LYS A 1 107 ? 3.279 1.481 14.93 1 92.88 107 LYS A C 1
ATOM 825 O O . LYS A 1 107 ? 2.17 1.037 15.242 1 92.88 107 LYS A O 1
ATOM 830 N N . ALA A 1 108 ? 3.805 1.294 13.734 1 95.44 108 ALA A N 1
ATOM 831 C CA . ALA A 1 108 ? 3.078 0.534 12.719 1 95.44 108 ALA A CA 1
ATOM 832 C C . ALA A 1 108 ? 2.875 -0.914 13.156 1 95.44 108 ALA A C 1
ATOM 834 O O . ALA A 1 108 ? 1.774 -1.456 13.039 1 95.44 108 ALA A O 1
ATOM 835 N N . ALA A 1 109 ? 3.922 -1.518 13.703 1 96.56 109 ALA A N 1
ATOM 836 C CA . ALA A 1 109 ? 3.842 -2.896 14.18 1 96.56 109 ALA A CA 1
ATOM 837 C C . ALA A 1 109 ? 2.777 -3.041 15.266 1 96.56 109 ALA A C 1
ATOM 839 O O . ALA A 1 109 ? 1.967 -3.971 15.227 1 96.56 109 ALA A O 1
ATOM 840 N N . ILE A 1 110 ? 2.752 -2.105 16.141 1 95.88 110 ILE A N 1
ATOM 841 C CA . ILE A 1 110 ? 1.823 -2.131 17.266 1 95.88 110 ILE A CA 1
ATOM 842 C C . ILE A 1 110 ? 0.388 -2.053 16.75 1 95.88 110 ILE A C 1
ATOM 844 O O . ILE A 1 110 ? -0.476 -2.818 17.188 1 95.88 110 ILE A O 1
ATOM 848 N N . MET A 1 111 ? 0.138 -1.169 15.867 1 96.75 111 MET A N 1
ATOM 849 C CA . MET A 1 111 ? -1.221 -0.944 15.383 1 96.75 111 MET A CA 1
ATOM 850 C C . MET A 1 111 ? -1.707 -2.131 14.555 1 96.75 111 MET A C 1
ATOM 852 O O . MET A 1 111 ? -2.887 -2.482 14.602 1 96.75 111 MET A O 1
ATOM 856 N N . LEU A 1 112 ? -0.816 -2.771 13.766 1 97.62 112 LEU A N 1
ATOM 857 C CA . LEU A 1 112 ? -1.187 -3.943 12.977 1 97.62 112 LEU A CA 1
ATOM 858 C C . LEU A 1 112 ? -1.601 -5.098 13.891 1 97.62 112 LEU A C 1
ATOM 860 O O . LEU A 1 112 ? -2.617 -5.75 13.641 1 97.62 112 LEU A O 1
ATOM 864 N N . ILE A 1 113 ? -0.835 -5.312 14.945 1 97.31 113 ILE A N 1
ATOM 865 C CA . ILE A 1 113 ? -1.138 -6.379 15.891 1 97.31 113 ILE A CA 1
ATOM 866 C C . ILE A 1 113 ? -2.445 -6.07 16.625 1 97.31 113 ILE A C 1
ATOM 868 O O . ILE A 1 113 ? -3.324 -6.93 16.719 1 97.31 113 ILE A O 1
ATOM 872 N N . MET A 1 114 ? -2.559 -4.859 17.125 1 97.31 114 MET A N 1
ATOM 873 C CA . MET A 1 114 ? -3.734 -4.469 17.891 1 97.31 114 MET A CA 1
ATOM 874 C C . MET A 1 114 ? -5.008 -4.637 17.062 1 97.31 114 MET A C 1
ATOM 876 O O . MET A 1 114 ? -5.992 -5.199 17.547 1 97.31 114 MET A O 1
ATOM 880 N N . ALA A 1 115 ? -5.012 -4.148 15.805 1 97.62 115 ALA A N 1
ATOM 881 C CA . ALA A 1 115 ? -6.184 -4.27 14.938 1 97.62 115 ALA A CA 1
ATOM 882 C C . ALA A 1 115 ? -6.574 -5.73 14.75 1 97.62 115 ALA A C 1
ATOM 884 O O . ALA A 1 115 ? -7.758 -6.074 14.812 1 97.62 115 ALA A O 1
ATOM 885 N N . SER A 1 116 ? -5.574 -6.582 14.523 1 97 116 SER A N 1
ATOM 886 C CA . SER A 1 116 ? -5.828 -8 14.297 1 97 116 SER A CA 1
ATOM 887 C C . SER A 1 116 ? -6.391 -8.672 15.555 1 97 116 SER A C 1
ATOM 889 O O . SER A 1 116 ? -7.312 -9.484 15.469 1 97 116 SER A O 1
ATOM 891 N N . VAL A 1 117 ? -5.852 -8.297 16.688 1 96.25 117 VAL A N 1
ATOM 892 C CA . VAL A 1 117 ? -6.32 -8.844 17.953 1 96.25 117 VAL A CA 1
ATOM 893 C C . VAL A 1 117 ? -7.754 -8.398 18.203 1 96.25 117 VAL A C 1
ATOM 895 O O . VAL A 1 117 ? -8.602 -9.195 18.625 1 96.25 117 VAL A O 1
ATOM 898 N N . MET A 1 118 ? -8.031 -7.145 17.969 1 96.31 118 MET A N 1
ATOM 899 C CA . MET A 1 118 ? -9.367 -6.598 18.188 1 96.31 118 MET A CA 1
ATOM 900 C C . MET A 1 118 ? -10.398 -7.301 17.312 1 96.31 118 MET A C 1
ATOM 902 O O . MET A 1 118 ? -11.461 -7.691 17.797 1 96.31 118 MET A O 1
ATOM 906 N N . TRP A 1 119 ? -10.094 -7.527 16.062 1 95.12 119 TRP A N 1
ATOM 907 C CA . TRP A 1 119 ? -11.047 -8.156 15.156 1 95.12 119 TRP A CA 1
ATOM 908 C C . TRP A 1 119 ? -11.195 -9.641 15.477 1 95.12 119 TRP A C 1
ATOM 910 O O . TRP A 1 119 ? -12.273 -10.219 15.289 1 95.12 119 TRP A O 1
ATOM 920 N N . THR A 1 120 ? -10.086 -10.305 15.93 1 92.75 120 THR A N 1
ATOM 921 C CA . THR A 1 120 ? -10.211 -11.688 16.375 1 92.75 120 THR A CA 1
ATOM 922 C C . THR A 1 120 ? -11.141 -11.781 17.578 1 92.75 120 THR A C 1
ATOM 924 O O . THR A 1 120 ? -11.984 -12.68 17.656 1 92.75 120 THR A O 1
ATOM 927 N N . TYR A 1 121 ? -10.969 -10.836 18.484 1 92.81 121 TYR A N 1
ATOM 928 C CA . TYR A 1 121 ? -11.828 -10.789 19.656 1 92.81 121 TYR A CA 1
ATOM 929 C C . TYR A 1 121 ? -13.273 -10.523 19.266 1 92.81 121 TYR A C 1
ATOM 931 O O . TYR A 1 121 ? -14.195 -11.156 19.781 1 92.81 121 TYR A O 1
ATOM 939 N N . ARG A 1 122 ? -13.516 -9.578 18.375 1 92.5 122 ARG A N 1
ATOM 940 C CA . ARG A 1 122 ? -14.852 -9.258 17.891 1 92.5 122 ARG A CA 1
ATOM 941 C C . ARG A 1 122 ? -15.516 -10.469 17.25 1 92.5 122 ARG A C 1
ATOM 943 O O . ARG A 1 122 ? -16.703 -10.727 17.469 1 92.5 122 ARG A O 1
ATOM 950 N N . ALA A 1 123 ? -14.781 -11.266 16.484 1 89.44 123 ALA A N 1
ATOM 951 C CA . ALA A 1 123 ? -15.297 -12.477 15.852 1 89.44 123 ALA A CA 1
ATOM 952 C C . ALA A 1 123 ? -15.742 -13.5 16.891 1 89.44 123 ALA A C 1
ATOM 954 O O . ALA A 1 123 ? -16.797 -14.125 16.734 1 89.44 123 ALA A O 1
ATOM 955 N N . ALA A 1 124 ? -14.992 -13.617 17.875 1 87.06 124 ALA A N 1
ATOM 956 C CA . ALA A 1 124 ? -15.289 -14.578 18.938 1 87.06 124 ALA A CA 1
ATOM 957 C C . ALA A 1 124 ? -16.5 -14.141 19.75 1 87.06 124 ALA A C 1
ATOM 959 O O . ALA A 1 124 ? -17.234 -14.977 20.281 1 87.06 124 ALA A O 1
ATOM 960 N N . SER A 1 125 ? -16.719 -12.859 19.781 1 86.94 125 SER A N 1
ATOM 961 C CA . SER A 1 125 ? -17.812 -12.32 20.594 1 86.94 125 SER A CA 1
ATOM 962 C C . SER A 1 125 ? -19.156 -12.477 19.891 1 86.94 125 SER A C 1
ATOM 964 O O . SER A 1 125 ? -20.203 -12.484 20.547 1 86.94 125 SER A O 1
ATOM 966 N N . ILE A 1 126 ? -19.281 -12.516 18.438 1 82.94 126 ILE A N 1
ATOM 967 C CA . ILE A 1 126 ? -20.5 -12.625 17.656 1 82.94 126 ILE A CA 1
ATOM 968 C C . ILE A 1 126 ? -20.828 -14.102 17.406 1 82.94 126 ILE A C 1
ATOM 970 O O . ILE A 1 126 ? -21.938 -14.438 17 1 82.94 126 ILE A O 1
ATOM 974 N N . ASP A 1 127 ? -20.703 -15.023 18.203 1 72.12 127 ASP A N 1
ATOM 975 C CA . ASP A 1 127 ? -20.906 -16.469 18.062 1 72.12 127 ASP A CA 1
ATOM 976 C C . ASP A 1 127 ? -20.562 -16.938 16.656 1 72.12 127 ASP A C 1
ATOM 978 O O . ASP A 1 127 ? -21.391 -16.891 15.75 1 72.12 127 ASP A O 1
ATOM 982 N N . PRO A 1 128 ? -19.5 -17.438 16.391 1 65.62 128 PRO A N 1
ATOM 983 C CA . PRO A 1 128 ? -19.016 -17.859 15.078 1 65.62 128 PRO A CA 1
ATOM 984 C C . PRO A 1 128 ? -19.75 -19.078 14.531 1 65.62 128 PRO A C 1
ATOM 986 O O . PRO A 1 128 ? -19.703 -19.328 13.32 1 65.62 128 PRO A O 1
ATOM 989 N N . SER A 1 129 ? -20.484 -19.625 15.32 1 69.88 129 SER A N 1
ATOM 990 C CA . SER A 1 129 ? -21.172 -20.844 14.883 1 69.88 129 SER A CA 1
ATOM 991 C C . SER A 1 129 ? -22.562 -20.547 14.328 1 69.88 129 SER A C 1
ATOM 993 O O . SER A 1 129 ? -23.125 -21.344 13.594 1 69.88 129 SER A O 1
ATOM 995 N N . SER A 1 130 ? -23 -19.359 14.594 1 79.5 130 SER A N 1
ATOM 996 C CA . SER A 1 130 ? -24.328 -18.969 14.102 1 79.5 130 SER A CA 1
ATOM 997 C C . SER A 1 130 ? -24.25 -18.297 12.734 1 79.5 130 SER A C 1
ATOM 999 O O . SER A 1 130 ? -23.344 -17.5 12.484 1 79.5 130 SER A O 1
ATOM 1001 N N . GLU A 1 131 ? -25.125 -18.672 11.898 1 82.06 131 GLU A N 1
ATOM 1002 C CA . GLU A 1 131 ? -25.188 -18.062 10.57 1 82.06 131 GLU A CA 1
ATOM 1003 C C . GLU A 1 131 ? -25.406 -16.562 10.656 1 82.06 131 GLU A C 1
ATOM 1005 O O . GLU A 1 131 ? -24.828 -15.797 9.875 1 82.06 131 GLU A O 1
ATOM 1010 N N . GLN A 1 132 ? -26.25 -16.203 11.555 1 83.75 132 GLN A N 1
ATOM 1011 C CA . GLN A 1 132 ? -26.516 -14.781 11.742 1 83.75 132 GLN A CA 1
ATOM 1012 C C . GLN A 1 132 ? -25.266 -14.031 12.195 1 83.75 132 GLN A C 1
ATOM 1014 O O . GLN A 1 132 ? -25.016 -12.914 11.742 1 83.75 132 GLN A O 1
ATOM 1019 N N . GLY A 1 133 ? -24.578 -14.656 13.094 1 82.88 133 GLY A N 1
ATOM 1020 C CA . GLY A 1 133 ? -23.344 -14.055 13.562 1 82.88 133 GLY A CA 1
ATOM 1021 C C . GLY A 1 133 ? -22.281 -13.914 12.484 1 82.88 133 GLY A C 1
ATOM 1022 O O . GLY A 1 133 ? -21.609 -12.891 12.391 1 82.88 133 GLY A O 1
ATOM 1023 N N . GLN A 1 134 ? -22.25 -14.891 11.656 1 83.69 134 GLN A N 1
ATOM 1024 C CA . GLN A 1 134 ? -21.281 -14.875 10.555 1 83.69 134 GLN A CA 1
ATOM 1025 C C . GLN A 1 134 ? -21.625 -13.789 9.547 1 83.69 134 GLN A C 1
ATOM 1027 O O . GLN A 1 134 ? -20.734 -13.109 9.023 1 83.69 134 GLN A O 1
ATOM 1032 N N . GLU A 1 135 ? -22.828 -13.688 9.32 1 88.06 135 GLU A N 1
ATOM 1033 C CA . GLU A 1 135 ? -23.281 -12.664 8.383 1 88.06 135 GLU A CA 1
ATOM 1034 C C . GLU A 1 135 ? -23 -11.266 8.922 1 88.06 135 GLU A C 1
ATOM 1036 O O . GLU A 1 135 ? -22.594 -10.375 8.172 1 88.06 135 GLU A O 1
ATOM 1041 N N . GLN A 1 136 ? -23.281 -11.109 10.203 1 90.56 136 GLN A N 1
ATOM 1042 C CA . GLN A 1 136 ? -23.016 -9.82 10.836 1 90.56 136 GLN A CA 1
ATOM 1043 C C . GLN A 1 136 ? -21.531 -9.477 10.758 1 90.56 136 GLN A C 1
ATOM 1045 O O . GLN A 1 136 ? -21.156 -8.352 10.414 1 90.56 136 GLN A O 1
ATOM 1050 N N . TYR A 1 137 ? -20.766 -10.438 11.086 1 91 137 TYR A N 1
ATOM 1051 C CA . TYR A 1 137 ? -19.312 -10.25 11.062 1 91 137 TYR A CA 1
ATOM 1052 C C . TYR A 1 137 ? -18.844 -9.883 9.656 1 91 137 TYR A C 1
ATOM 1054 O O . TYR A 1 137 ? -18.031 -8.977 9.492 1 91 137 TYR A O 1
ATOM 1062 N N . HIS A 1 138 ? -19.375 -10.531 8.664 1 89.56 138 HIS A N 1
ATOM 1063 C CA . HIS A 1 138 ? -19 -10.281 7.273 1 89.56 138 HIS A CA 1
ATOM 1064 C C . HIS A 1 138 ? -19.422 -8.883 6.84 1 89.56 138 HIS A C 1
ATOM 1066 O O . HIS A 1 138 ? -18.703 -8.219 6.094 1 89.56 138 HIS A O 1
ATOM 1072 N N . LYS A 1 139 ? -20.516 -8.5 7.258 1 92.62 139 LYS A N 1
ATOM 1073 C CA . LYS A 1 139 ? -21 -7.16 6.93 1 92.62 139 LYS A CA 1
ATOM 1074 C C . LYS A 1 139 ? -20.125 -6.086 7.578 1 92.62 139 LYS A C 1
ATOM 1076 O O . LYS A 1 139 ? -19.812 -5.078 6.945 1 92.62 139 LYS A O 1
ATOM 1081 N N . GLU A 1 140 ? -19.766 -6.32 8.844 1 94.62 140 GLU A N 1
ATOM 1082 C CA . GLU A 1 140 ? -18.922 -5.371 9.562 1 94.62 140 GLU A CA 1
ATOM 1083 C C . GLU A 1 140 ? -17.531 -5.262 8.914 1 94.62 140 GLU A C 1
ATOM 1085 O O . GLU A 1 140 ? -17.016 -4.156 8.742 1 94.62 140 GLU A O 1
ATOM 1090 N N . LEU A 1 141 ? -17.047 -6.375 8.516 1 94.38 141 LEU A N 1
ATOM 1091 C CA . LEU A 1 141 ? -15.734 -6.391 7.859 1 94.38 141 LEU A CA 1
ATOM 1092 C C . LEU A 1 141 ? -15.82 -5.75 6.48 1 94.38 141 LEU A C 1
ATOM 1094 O O . LEU A 1 141 ? -14.867 -5.094 6.039 1 94.38 141 LEU A O 1
ATOM 1098 N N . GLY A 1 142 ? -16.938 -6.008 5.82 1 94.5 142 GLY A N 1
ATOM 1099 C CA . GLY A 1 142 ? -17.141 -5.387 4.52 1 94.5 142 GLY A CA 1
ATOM 1100 C C . GLY A 1 142 ? -17.109 -3.873 4.57 1 94.5 142 GLY A C 1
ATOM 1101 O O . GLY A 1 142 ? -16.453 -3.23 3.744 1 94.5 142 GLY A O 1
ATOM 1102 N N . LYS A 1 143 ? -17.75 -3.328 5.52 1 94.19 143 LYS A N 1
ATOM 1103 C CA . LYS A 1 143 ? -17.75 -1.879 5.695 1 94.19 143 LYS A CA 1
ATOM 1104 C C . LYS A 1 143 ? -16.359 -1.36 6.023 1 94.19 143 LYS A C 1
ATOM 1106 O O . LYS A 1 143 ? -15.922 -0.333 5.496 1 94.19 143 LYS A O 1
ATOM 1111 N N . ALA A 1 144 ? -15.68 -2.082 6.898 1 95.44 144 ALA A N 1
ATOM 1112 C CA . ALA A 1 144 ? -14.32 -1.713 7.258 1 95.44 144 ALA A CA 1
ATOM 1113 C C . ALA A 1 144 ? -13.414 -1.693 6.027 1 95.44 144 ALA A C 1
ATOM 1115 O O . ALA A 1 144 ? -12.609 -0.773 5.855 1 95.44 144 ALA A O 1
ATOM 1116 N N . LEU A 1 145 ? -13.578 -2.668 5.18 1 95.62 145 LEU A N 1
ATOM 1117 C CA . LEU A 1 145 ? -12.758 -2.793 3.979 1 95.62 145 LEU A CA 1
ATOM 1118 C C . LEU A 1 145 ? -13.055 -1.661 2.998 1 95.62 145 LEU A C 1
ATOM 1120 O O . LEU A 1 145 ? -12.148 -1.162 2.328 1 95.62 145 LEU A O 1
ATOM 1124 N N . GLU A 1 146 ? -14.289 -1.347 2.918 1 94.69 146 GLU A N 1
ATOM 1125 C CA . GLU A 1 146 ? -14.664 -0.234 2.053 1 94.69 146 GLU A CA 1
ATOM 1126 C C . GLU A 1 146 ? -13.984 1.061 2.492 1 94.69 146 GLU A C 1
ATOM 1128 O O . GLU A 1 146 ? -13.414 1.781 1.669 1 94.69 146 GLU A O 1
ATOM 1133 N N . ASP A 1 147 ? -13.977 1.296 3.775 1 92.44 147 ASP A N 1
ATOM 1134 C CA . ASP A 1 147 ? -13.414 2.527 4.316 1 92.44 147 ASP A CA 1
ATOM 1135 C C . ASP A 1 147 ? -11.891 2.531 4.203 1 92.44 147 ASP A C 1
ATOM 1137 O O . ASP A 1 147 ? -11.297 3.486 3.691 1 92.44 147 ASP A O 1
ATOM 1141 N N . VAL A 1 148 ? -11.297 1.508 4.648 1 94.75 148 VAL A N 1
ATOM 1142 C CA . VAL A 1 148 ? -9.836 1.424 4.68 1 94.75 148 VAL A CA 1
ATOM 1143 C C . VAL A 1 148 ? -9.305 1.312 3.254 1 94.75 148 VAL A C 1
ATOM 1145 O O . VAL A 1 148 ? -8.305 1.957 2.906 1 94.75 148 VAL A O 1
ATOM 1148 N N . GLY A 1 149 ? -10 0.509 2.443 1 95.38 149 GLY A N 1
ATOM 1149 C CA . GLY A 1 149 ? -9.586 0.339 1.061 1 95.38 149 GLY A CA 1
ATOM 1150 C C . GLY A 1 149 ? -9.602 1.634 0.27 1 95.38 149 GLY A C 1
ATOM 1151 O O . GLY A 1 149 ? -8.688 1.899 -0.516 1 95.38 149 GLY A O 1
ATOM 1152 N N . SER A 1 150 ? -10.602 2.447 0.468 1 95 150 SER A N 1
ATOM 1153 C CA . SER A 1 150 ? -10.711 3.709 -0.256 1 95 150 SER A CA 1
ATOM 1154 C C . SER A 1 150 ? -9.562 4.648 0.106 1 95 150 SER A C 1
ATOM 1156 O O . SER A 1 150 ? -9.023 5.34 -0.761 1 95 150 SER A O 1
ATOM 1158 N N . VAL A 1 151 ? -9.18 4.617 1.358 1 93.56 151 VAL A N 1
ATOM 1159 C CA . VAL A 1 151 ? -8.102 5.484 1.82 1 93.56 151 VAL A CA 1
ATOM 1160 C C . VAL A 1 151 ? -6.766 4.992 1.267 1 93.56 151 VAL A C 1
ATOM 1162 O O . VAL A 1 151 ? -5.953 5.789 0.789 1 93.56 151 VAL A O 1
ATOM 1165 N N . LEU A 1 152 ? -6.586 3.729 1.255 1 95.06 152 LEU A N 1
ATOM 1166 C CA . LEU A 1 152 ? -5.336 3.152 0.769 1 95.06 152 LEU A CA 1
ATOM 1167 C C . LEU A 1 152 ? -5.188 3.365 -0.734 1 95.06 152 LEU A C 1
ATOM 1169 O O . LEU A 1 152 ? -4.09 3.654 -1.22 1 95.06 152 LEU A O 1
ATOM 1173 N N . LEU A 1 153 ? -6.277 3.205 -1.437 1 96.06 153 LEU A N 1
ATOM 1174 C CA . LEU A 1 153 ? -6.25 3.355 -2.887 1 96.06 153 LEU A CA 1
ATOM 1175 C C . LEU A 1 153 ? -5.973 4.801 -3.279 1 96.06 153 LEU A C 1
ATOM 1177 O O . LEU A 1 153 ? -5.562 5.074 -4.41 1 96.06 153 LEU A O 1
ATOM 1181 N N . PHE A 1 154 ? -6.199 5.68 -2.375 1 96.56 154 PHE A N 1
ATOM 1182 C CA . PHE A 1 154 ? -5.863 7.078 -2.627 1 96.56 154 PHE A CA 1
ATOM 1183 C C . PHE A 1 154 ? -4.422 7.367 -2.234 1 96.56 154 PHE A C 1
ATOM 1185 O O . PHE A 1 154 ? -3.672 7.969 -3.008 1 96.56 154 PHE A O 1
ATOM 1192 N N . LEU A 1 155 ? -4.027 6.938 -1.018 1 95 155 LEU A N 1
ATOM 1193 C CA . LEU A 1 155 ? -2.752 7.332 -0.432 1 95 155 LEU A CA 1
ATOM 1194 C C . LEU A 1 155 ? -1.588 6.715 -1.201 1 95 155 LEU A C 1
ATOM 1196 O O . LEU A 1 155 ? -0.565 7.371 -1.415 1 95 155 LEU A O 1
ATOM 1200 N N . LEU A 1 156 ? -1.772 5.504 -1.598 1 95.62 156 LEU A N 1
ATOM 1201 C CA . LEU A 1 156 ? -0.68 4.809 -2.27 1 95.62 156 LEU A CA 1
ATOM 1202 C C . LEU A 1 156 ? -0.28 5.535 -3.551 1 95.62 156 LEU A C 1
ATOM 1204 O O . LEU A 1 156 ? 0.878 5.93 -3.709 1 95.62 156 LEU A O 1
ATOM 1208 N N . PRO A 1 157 ? -1.215 5.805 -4.492 1 97.38 157 PRO A N 1
ATOM 1209 C CA . PRO A 1 157 ? -0.826 6.562 -5.684 1 97.38 157 PRO A CA 1
ATOM 1210 C C . PRO A 1 157 ? -0.406 7.996 -5.363 1 97.38 157 PRO A C 1
ATOM 1212 O O . PRO A 1 157 ? 0.466 8.547 -6.039 1 97.38 157 PRO A O 1
ATOM 1215 N N . ALA A 1 158 ? -1.008 8.602 -4.355 1 96.44 158 ALA A N 1
ATOM 1216 C CA . ALA A 1 158 ? -0.645 9.969 -3.984 1 96.44 158 ALA A CA 1
ATOM 1217 C C . ALA A 1 158 ? 0.804 10.047 -3.514 1 96.44 158 ALA A C 1
ATOM 1219 O O . ALA A 1 158 ? 1.569 10.898 -3.969 1 96.44 158 ALA A O 1
ATOM 1220 N N . MET A 1 159 ? 1.178 9.18 -2.617 1 94.62 159 MET A N 1
ATOM 1221 C CA . MET A 1 159 ? 2.547 9.133 -2.115 1 94.62 159 MET A CA 1
ATOM 1222 C C . MET A 1 159 ? 3.525 8.797 -3.234 1 94.62 159 MET A C 1
ATOM 1224 O O . MET A 1 159 ? 4.617 9.359 -3.303 1 94.62 159 MET A O 1
ATOM 1228 N N . GLY A 1 160 ? 3.105 7.84 -4.113 1 96.38 160 GLY A N 1
ATOM 1229 C CA . GLY A 1 160 ? 3.936 7.508 -5.258 1 96.38 160 GLY A CA 1
ATOM 1230 C C . GLY A 1 160 ? 4.188 8.695 -6.172 1 96.38 160 GLY A C 1
ATOM 1231 O O . GLY A 1 160 ? 5.312 8.898 -6.633 1 96.38 160 GLY A O 1
ATOM 1232 N N . LEU A 1 161 ? 3.166 9.438 -6.418 1 97.19 161 LEU A N 1
ATOM 1233 C CA . LEU A 1 161 ? 3.26 10.586 -7.309 1 97.19 161 LEU A CA 1
ATOM 1234 C C . LEU A 1 161 ? 4.188 11.648 -6.727 1 97.19 161 LEU A C 1
ATOM 1236 O O . LEU A 1 161 ? 5.074 12.156 -7.422 1 97.19 161 LEU A O 1
ATOM 1240 N N . VAL A 1 162 ? 4.055 11.938 -5.473 1 94.69 162 VAL A N 1
ATOM 1241 C CA . VAL A 1 162 ? 4.836 12.992 -4.828 1 94.69 162 VAL A CA 1
ATOM 1242 C C . VAL A 1 162 ? 6.297 12.562 -4.73 1 94.69 162 VAL A C 1
ATOM 1244 O O . VAL A 1 162 ? 7.203 13.352 -5 1 94.69 162 VAL A O 1
ATOM 1247 N N . GLU A 1 163 ? 6.539 11.32 -4.375 1 93.62 163 GLU A N 1
ATOM 1248 C CA . GLU A 1 163 ? 7.898 10.797 -4.324 1 93.62 163 GLU A CA 1
ATOM 1249 C C . GLU A 1 163 ? 8.547 10.812 -5.703 1 93.62 163 GLU A C 1
ATOM 1251 O O . GLU A 1 163 ? 9.758 11.023 -5.824 1 93.62 163 GLU A O 1
ATOM 1256 N N . SER A 1 164 ? 7.758 10.57 -6.688 1 95.44 164 SER A N 1
ATOM 1257 C CA . SER A 1 164 ? 8.273 10.594 -8.047 1 95.44 164 SER A CA 1
ATOM 1258 C C . SER A 1 164 ? 8.711 12 -8.445 1 95.44 164 SER A C 1
ATOM 1260 O O . SER A 1 164 ? 9.742 12.18 -9.094 1 95.44 164 SER A O 1
ATOM 1262 N N . ILE A 1 165 ? 7.914 13.008 -8.094 1 94.69 165 ILE A N 1
ATOM 1263 C CA . ILE A 1 165 ? 8.281 14.398 -8.375 1 94.69 165 ILE A CA 1
ATOM 1264 C C . ILE A 1 165 ? 9.633 14.711 -7.727 1 94.69 165 ILE A C 1
ATOM 1266 O O . ILE A 1 165 ? 10.508 15.297 -8.367 1 94.69 165 ILE A O 1
ATOM 1270 N N . ASP A 1 166 ? 9.758 14.305 -6.516 1 91.25 166 ASP A N 1
ATOM 1271 C CA . ASP A 1 166 ? 10.984 14.578 -5.766 1 91.25 166 ASP A CA 1
ATOM 1272 C C . ASP A 1 166 ? 12.172 13.828 -6.367 1 91.25 166 ASP A C 1
ATOM 1274 O O . ASP A 1 166 ? 13.234 14.414 -6.586 1 91.25 166 ASP A O 1
ATOM 1278 N N . HIS A 1 167 ? 11.992 12.57 -6.672 1 90.88 167 HIS A N 1
ATOM 1279 C CA . HIS A 1 167 ? 13.047 11.695 -7.176 1 90.88 167 HIS A CA 1
ATOM 1280 C C . HIS A 1 167 ? 13.539 12.164 -8.539 1 90.88 167 HIS A C 1
ATOM 1282 O O . HIS A 1 167 ? 14.711 11.984 -8.875 1 90.88 167 HIS A O 1
ATOM 1288 N N . LEU A 1 168 ? 12.656 12.758 -9.297 1 92.94 168 LEU A N 1
ATOM 1289 C CA . LEU A 1 168 ? 13 13.211 -10.641 1 92.94 168 LEU A CA 1
ATOM 1290 C C . LEU A 1 168 ? 13.445 14.672 -10.625 1 92.94 168 LEU A C 1
ATOM 1292 O O . LEU A 1 168 ? 13.398 15.352 -11.648 1 92.94 168 LEU A O 1
ATOM 1296 N N . ASP A 1 169 ? 13.719 15.219 -9.414 1 89.94 169 ASP A N 1
ATOM 1297 C CA . ASP A 1 169 ? 14.289 16.547 -9.18 1 89.94 169 ASP A CA 1
ATOM 1298 C C . ASP A 1 169 ? 13.297 17.641 -9.562 1 89.94 169 ASP A C 1
ATOM 1300 O O . ASP A 1 169 ? 13.695 18.688 -10.086 1 89.94 169 ASP A O 1
ATOM 1304 N N . GLY A 1 170 ? 12.109 17.344 -9.383 1 91.19 170 GLY A N 1
ATOM 1305 C CA . GLY A 1 170 ? 11.086 18.328 -9.688 1 91.19 170 GLY A CA 1
ATOM 1306 C C . GLY A 1 170 ? 11.172 19.562 -8.828 1 91.19 170 GLY A C 1
ATOM 1307 O O . GLY A 1 170 ? 10.828 20.672 -9.273 1 91.19 170 GLY A O 1
ATOM 1308 N N . PHE A 1 171 ? 11.695 19.5 -7.648 1 89.81 171 PHE A N 1
ATOM 1309 C CA . PHE A 1 171 ? 11.664 20.625 -6.715 1 89.81 171 PHE A CA 1
ATOM 1310 C C . PHE A 1 171 ? 12.938 21.453 -6.82 1 89.81 171 PHE A C 1
ATOM 1312 O O . PHE A 1 171 ? 13.078 22.469 -6.133 1 89.81 171 PHE A O 1
ATOM 1319 N N . ALA A 1 172 ? 13.805 21.078 -7.695 1 89.06 172 ALA A N 1
ATOM 1320 C CA . ALA A 1 172 ? 15.078 21.797 -7.848 1 89.06 172 ALA A CA 1
ATOM 1321 C C . ALA A 1 172 ? 14.852 23.25 -8.25 1 89.06 172 ALA A C 1
ATOM 1323 O O . ALA A 1 172 ? 15.555 24.141 -7.781 1 89.06 172 ALA A O 1
ATOM 1324 N N . ALA A 1 173 ? 13.922 23.469 -9.086 1 88.88 173 ALA A N 1
ATOM 1325 C CA . ALA A 1 173 ? 13.641 24.828 -9.547 1 88.88 173 ALA A CA 1
ATOM 1326 C C . ALA A 1 173 ? 13.141 25.703 -8.398 1 88.88 173 ALA A C 1
ATOM 1328 O O . ALA A 1 173 ? 13.523 26.875 -8.289 1 88.88 173 ALA A O 1
ATOM 1329 N N . VAL A 1 174 ? 12.273 25.156 -7.57 1 89.69 174 VAL A N 1
ATOM 1330 C CA . VAL A 1 174 ? 11.727 25.891 -6.434 1 89.69 174 VAL A CA 1
ATO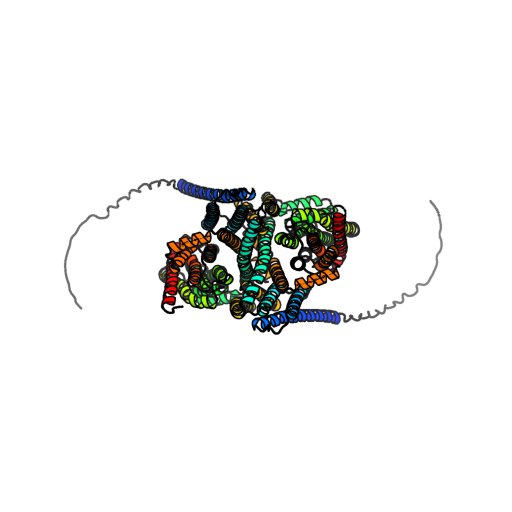M 1331 C C . VAL A 1 174 ? 12.828 26.172 -5.418 1 89.69 174 VAL A C 1
ATOM 1333 O O . VAL A 1 174 ? 12.906 27.266 -4.867 1 89.69 174 VAL A O 1
ATOM 1336 N N . THR A 1 175 ? 13.633 25.203 -5.238 1 87.06 175 THR A N 1
ATOM 1337 C CA . THR A 1 175 ? 14.766 25.359 -4.324 1 87.06 175 THR A CA 1
ATOM 1338 C C . THR A 1 175 ? 15.711 26.453 -4.812 1 87.06 175 THR A C 1
ATOM 1340 O O . THR A 1 175 ? 16.109 27.328 -4.039 1 87.06 175 THR A O 1
ATOM 1343 N N . ALA A 1 176 ? 16 26.453 -6.051 1 88.25 176 ALA A N 1
ATOM 1344 C CA . ALA A 1 176 ? 16.906 27.438 -6.633 1 88.25 176 ALA A CA 1
ATOM 1345 C C . ALA A 1 176 ? 16.328 28.844 -6.531 1 88.25 176 ALA A C 1
ATOM 1347 O O . ALA A 1 176 ? 17.031 29.797 -6.219 1 88.25 176 ALA A O 1
ATOM 1348 N N . ARG A 1 177 ? 15.094 28.984 -6.777 1 88.56 177 ARG A N 1
ATOM 1349 C CA . ARG A 1 177 ? 14.438 30.281 -6.738 1 88.56 177 ARG A CA 1
ATOM 1350 C C . ARG A 1 177 ? 14.43 30.844 -5.32 1 88.56 177 ARG A C 1
ATOM 1352 O O . ARG A 1 177 ? 14.617 32.062 -5.125 1 88.56 177 ARG A O 1
ATOM 1359 N N . LEU A 1 178 ? 14.188 30.016 -4.324 1 87.88 178 LEU A N 1
ATOM 1360 C CA . LEU A 1 178 ? 14.164 30.453 -2.936 1 87.88 178 LEU A CA 1
ATOM 1361 C C . LEU A 1 178 ? 15.547 30.891 -2.475 1 87.88 178 LEU A C 1
ATOM 1363 O O . LEU A 1 178 ? 15.688 31.891 -1.773 1 87.88 178 LEU A O 1
ATOM 1367 N N . ILE A 1 179 ? 16.531 30.141 -2.891 1 84 179 ILE A N 1
ATOM 1368 C CA . ILE A 1 179 ? 17.906 30.484 -2.533 1 84 179 ILE A CA 1
ATOM 1369 C C . ILE A 1 179 ? 18.281 31.828 -3.152 1 84 179 ILE A C 1
ATOM 1371 O O . ILE A 1 179 ? 18.859 32.688 -2.482 1 84 179 ILE A O 1
ATOM 1375 N N . GLN A 1 180 ? 17.875 32 -4.375 1 85.31 180 GLN A N 1
ATOM 1376 C CA . GLN A 1 180 ? 18.188 33.25 -5.07 1 85.31 180 GLN A CA 1
ATOM 1377 C C . GLN A 1 180 ? 17.453 34.438 -4.434 1 85.31 180 GLN A C 1
ATOM 1379 O O . GLN A 1 180 ? 18.016 35.5 -4.32 1 85.31 180 GLN A O 1
ATOM 1384 N N . ALA A 1 181 ? 16.328 34.156 -4 1 86.69 181 ALA A N 1
ATOM 1385 C CA . ALA A 1 181 ? 15.5 35.25 -3.439 1 86.69 181 ALA A CA 1
ATOM 1386 C C . ALA A 1 181 ? 15.984 35.625 -2.045 1 86.69 181 ALA A C 1
ATOM 1388 O O . ALA A 1 181 ? 15.711 36.719 -1.573 1 86.69 181 ALA A O 1
ATOM 1389 N N . THR A 1 182 ? 16.703 34.781 -1.37 1 82.81 182 THR A N 1
ATOM 1390 C CA . THR A 1 182 ? 17.078 35.031 0.017 1 82.81 182 THR A CA 1
ATOM 1391 C C . THR A 1 182 ? 18.578 35.312 0.128 1 82.81 182 THR A C 1
ATOM 1393 O O . THR A 1 182 ? 19.094 35.531 1.227 1 82.81 182 THR A O 1
ATOM 1396 N N . LYS A 1 183 ? 19.281 35.25 -0.929 1 76.62 183 LYS A N 1
ATOM 1397 C CA . LYS A 1 183 ? 20.734 35.406 -0.943 1 76.62 183 LYS A CA 1
ATOM 1398 C C . LYS A 1 183 ? 21.141 36.75 -0.311 1 76.62 183 LYS A C 1
ATOM 1400 O O . LYS A 1 183 ? 22.141 36.812 0.401 1 76.62 183 LYS A O 1
ATOM 1405 N N . ASP A 1 184 ? 20.344 37.781 -0.533 1 75.5 184 ASP A N 1
ATOM 1406 C CA . ASP A 1 184 ? 20.766 39.125 -0.121 1 75.5 184 ASP A CA 1
ATOM 1407 C C . ASP A 1 184 ? 20.094 39.531 1.188 1 75.5 184 ASP A C 1
ATOM 1409 O O . ASP A 1 184 ? 20.422 40.562 1.757 1 75.5 184 ASP A O 1
ATOM 1413 N N . SER A 1 185 ? 19.219 38.781 1.684 1 77.25 185 SER A N 1
ATOM 1414 C CA . SER A 1 185 ? 18.5 39.156 2.889 1 77.25 185 SER A CA 1
ATOM 1415 C C . SER A 1 185 ? 18.062 37.938 3.684 1 77.25 185 SER A C 1
ATOM 1417 O O . SER A 1 185 ? 17.031 37.312 3.391 1 77.25 185 SER A O 1
ATOM 1419 N N . ALA A 1 186 ? 18.75 37.688 4.719 1 74.5 186 ALA A N 1
ATOM 1420 C CA . ALA A 1 186 ? 18.484 36.531 5.559 1 74.5 186 ALA A CA 1
ATOM 1421 C C . ALA A 1 186 ? 17.109 36.625 6.215 1 74.5 186 ALA A C 1
ATOM 1423 O O . ALA A 1 186 ? 16.453 35.594 6.441 1 74.5 186 ALA A O 1
ATOM 1424 N N . GLY A 1 187 ? 16.656 37.844 6.414 1 79.81 187 GLY A N 1
ATOM 1425 C CA . GLY A 1 187 ? 15.375 38.062 7.07 1 79.81 187 GLY A CA 1
ATOM 1426 C C . GLY A 1 187 ? 14.195 37.656 6.207 1 79.81 187 GLY A C 1
ATOM 1427 O O . GLY A 1 187 ? 13.109 37.406 6.723 1 79.81 187 GLY A O 1
ATOM 1428 N N . ARG A 1 188 ? 14.383 37.594 4.934 1 88.31 188 ARG A N 1
ATOM 1429 C CA . ARG A 1 188 ? 13.312 37.25 4.004 1 88.31 188 ARG A CA 1
ATOM 1430 C C . ARG A 1 188 ? 13.07 35.75 3.963 1 88.31 188 ARG A C 1
ATOM 1432 O O . ARG A 1 188 ? 12.031 35.281 3.475 1 88.31 188 ARG A O 1
ATOM 1439 N N . LEU A 1 189 ? 13.992 35.031 4.512 1 90.38 189 LEU A N 1
ATOM 1440 C CA . LEU A 1 189 ? 13.914 33.594 4.422 1 90.38 189 LEU A CA 1
ATOM 1441 C C . LEU A 1 189 ? 12.688 33.062 5.148 1 90.38 189 LEU A C 1
ATOM 1443 O O . LEU A 1 189 ? 11.961 32.219 4.621 1 90.38 189 LEU A O 1
ATOM 1447 N N . MET A 1 190 ? 12.391 33.594 6.297 1 93.06 190 MET A N 1
ATOM 1448 C CA . MET A 1 190 ? 11.336 33.031 7.141 1 93.06 190 MET A CA 1
ATOM 1449 C C . MET A 1 190 ? 9.969 33.219 6.492 1 93.06 190 MET A C 1
ATOM 1451 O O . MET A 1 190 ? 9.227 32.25 6.332 1 93.06 190 MET A O 1
ATOM 1455 N N . PRO A 1 191 ? 9.578 34.438 6.027 1 94.81 191 PRO A N 1
ATOM 1456 C CA . PRO A 1 191 ? 8.281 34.562 5.344 1 94.81 191 PRO A CA 1
ATOM 1457 C C . PRO A 1 191 ? 8.234 33.75 4.047 1 94.81 191 PRO A C 1
ATOM 1459 O O . PRO A 1 191 ? 7.191 33.188 3.707 1 94.81 191 PRO A O 1
ATOM 1462 N N . MET A 1 192 ? 9.281 33.656 3.363 1 95.31 192 MET A N 1
ATOM 1463 C CA . MET A 1 192 ? 9.273 32.969 2.084 1 95.31 192 MET A CA 1
ATOM 1464 C C . MET A 1 192 ? 9.094 31.469 2.289 1 95.31 192 MET A C 1
ATOM 1466 O O . MET A 1 192 ? 8.352 30.812 1.553 1 95.31 192 MET A O 1
ATOM 1470 N N . ILE A 1 193 ? 9.844 30.938 3.234 1 95.75 193 ILE A N 1
ATOM 1471 C CA . ILE A 1 193 ? 9.742 29.5 3.484 1 95.75 193 ILE A CA 1
ATOM 1472 C C . ILE A 1 193 ? 8.367 29.172 4.059 1 95.75 193 ILE A C 1
ATOM 1474 O O . ILE A 1 193 ? 7.82 28.094 3.807 1 95.75 193 ILE A O 1
ATOM 1478 N N . PHE A 1 194 ? 7.793 30.094 4.812 1 97.62 194 PHE A N 1
ATOM 1479 C CA . PHE A 1 194 ? 6.434 29.938 5.316 1 97.62 194 PHE A CA 1
ATOM 1480 C C . PHE A 1 194 ? 5.445 29.781 4.168 1 97.62 194 PHE A C 1
ATOM 1482 O O . PHE A 1 194 ? 4.652 28.844 4.148 1 97.62 194 PHE A O 1
ATOM 1489 N N . PHE A 1 195 ? 5.469 30.703 3.23 1 97.81 195 PHE A N 1
ATOM 1490 C CA . PHE A 1 195 ? 4.512 30.688 2.133 1 97.81 195 PHE A CA 1
ATOM 1491 C C . PHE A 1 195 ? 4.734 29.469 1.238 1 97.81 195 PHE A C 1
ATOM 1493 O O . PHE A 1 195 ? 3.775 28.875 0.743 1 97.81 195 PHE A O 1
ATOM 1500 N N . LEU A 1 196 ? 5.949 29.125 1.075 1 96.75 196 LEU A N 1
ATOM 1501 C CA . LEU A 1 196 ? 6.23 27.938 0.29 1 96.75 196 LEU A CA 1
ATOM 1502 C C . LEU A 1 196 ? 5.633 26.688 0.952 1 96.75 196 LEU A C 1
ATOM 1504 O O . LEU A 1 196 ? 4.93 25.922 0.304 1 96.75 196 LEU A O 1
ATOM 1508 N N . ALA A 1 197 ? 5.895 26.5 2.242 1 98.06 197 ALA A N 1
ATOM 1509 C CA . ALA A 1 197 ? 5.402 25.344 2.979 1 98.06 197 ALA A CA 1
ATOM 1510 C C . ALA A 1 197 ? 3.877 25.328 3.018 1 98.06 197 ALA A C 1
ATOM 1512 O O . ALA A 1 197 ? 3.256 24.281 2.828 1 98.06 197 ALA A O 1
ATOM 1513 N N . PHE A 1 198 ? 3.289 26.516 3.248 1 98.44 198 PHE A N 1
ATOM 1514 C CA . PHE A 1 198 ? 1.844 26.641 3.385 1 98.44 198 PHE A CA 1
ATOM 1515 C C . PHE A 1 198 ? 1.14 26.25 2.094 1 98.44 198 PHE A C 1
ATOM 1517 O O . PHE A 1 198 ? 0.201 25.438 2.113 1 98.44 198 PHE A O 1
ATOM 1524 N N . PHE A 1 199 ? 1.579 26.688 0.989 1 97.56 199 PHE A N 1
ATOM 1525 C CA . PHE A 1 199 ? 0.906 26.422 -0.279 1 97.56 199 PHE A CA 1
ATOM 1526 C C . PHE A 1 199 ? 1.332 25.078 -0.851 1 97.56 199 PHE A C 1
ATOM 1528 O O . PHE A 1 199 ? 0.521 24.359 -1.451 1 97.56 199 PHE A O 1
ATOM 1535 N N . LEU A 1 200 ? 2.568 24.75 -0.688 1 96.56 200 LEU A N 1
ATOM 1536 C CA . LEU A 1 200 ? 3.033 23.453 -1.167 1 96.56 200 LEU A CA 1
ATOM 1537 C C . LEU A 1 200 ? 2.307 22.328 -0.452 1 96.56 200 LEU A C 1
ATOM 1539 O O . LEU A 1 200 ? 1.922 21.328 -1.08 1 96.56 200 LEU A O 1
ATOM 1543 N N . SER A 1 201 ? 2.111 22.453 0.842 1 97.69 201 SER A N 1
ATOM 1544 C CA . SER A 1 201 ? 1.463 21.422 1.654 1 97.69 201 SER A CA 1
ATOM 1545 C C . SER A 1 201 ? 0.012 21.219 1.23 1 97.69 201 SER A C 1
ATOM 1547 O O . SER A 1 201 ? -0.526 20.125 1.354 1 97.69 201 SER A O 1
ATOM 1549 N N . SER A 1 202 ? -0.607 22.266 0.726 1 97.62 202 SER A N 1
ATOM 1550 C CA . SER A 1 202 ? -1.997 22.172 0.292 1 97.62 202 SER A CA 1
ATOM 1551 C C . SER A 1 202 ? -2.137 21.25 -0.912 1 97.62 202 SER A C 1
ATOM 1553 O O . SER A 1 202 ? -3.23 20.75 -1.201 1 97.62 202 SER A O 1
ATOM 1555 N N . VAL A 1 203 ? -0.991 20.875 -1.537 1 95.44 203 VAL A N 1
ATOM 1556 C CA . VAL A 1 203 ? -1.049 20.078 -2.754 1 95.44 203 VAL A CA 1
ATOM 1557 C C . VAL A 1 203 ? -0.354 18.734 -2.523 1 95.44 203 VAL A C 1
ATOM 1559 O O . VAL A 1 203 ? -0.867 17.688 -2.924 1 95.44 203 VAL A O 1
ATOM 1562 N N . ILE A 1 204 ? 0.849 18.656 -1.872 1 92.31 204 ILE A N 1
ATOM 1563 C CA . ILE A 1 204 ? 1.672 17.453 -1.834 1 92.31 204 ILE A CA 1
ATOM 1564 C C . ILE A 1 204 ? 1.679 16.875 -0.419 1 92.31 204 ILE A C 1
ATOM 1566 O O . ILE A 1 204 ? 2.516 16.031 -0.089 1 92.31 204 ILE A O 1
ATOM 1570 N N . ASP A 1 205 ? 0.919 17.375 0.515 1 90.62 205 ASP A N 1
ATOM 1571 C CA . ASP A 1 205 ? 0.74 16.938 1.896 1 90.62 205 ASP A CA 1
ATOM 1572 C C . ASP A 1 205 ? 1.795 17.562 2.809 1 90.62 205 ASP A C 1
ATOM 1574 O O . ASP A 1 205 ? 2.768 18.156 2.334 1 90.62 205 ASP A O 1
ATOM 1578 N N . ASN A 1 206 ? 1.66 17.391 4.07 1 95.31 206 ASN A N 1
ATOM 1579 C CA . ASN A 1 206 ? 2.459 18.109 5.059 1 95.31 206 ASN A CA 1
ATOM 1580 C C . ASN A 1 206 ? 3.822 17.453 5.258 1 95.31 206 ASN A C 1
ATOM 1582 O O . ASN A 1 206 ? 4.824 18.156 5.457 1 95.31 206 ASN A O 1
ATOM 1586 N N . LEU A 1 207 ? 3.959 16.203 5.145 1 92.31 207 LEU A N 1
ATOM 1587 C CA . LEU A 1 207 ? 5.23 15.508 5.312 1 92.31 207 LEU A CA 1
ATOM 1588 C C . LEU A 1 207 ? 6.215 15.898 4.215 1 92.31 207 LEU A C 1
ATOM 1590 O O . LEU A 1 207 ? 7.328 16.344 4.5 1 92.31 207 LEU A O 1
ATOM 1594 N N . THR A 1 208 ? 5.797 15.758 3.021 1 91.69 208 THR A N 1
ATOM 1595 C CA . THR A 1 208 ? 6.672 16.047 1.888 1 91.69 208 THR A CA 1
ATOM 1596 C C . THR A 1 208 ? 7.039 17.516 1.843 1 91.69 208 THR A C 1
ATOM 1598 O O . THR A 1 208 ? 8.195 17.875 1.579 1 91.69 208 THR A O 1
ATOM 1601 N N . ALA A 1 209 ? 6.055 18.375 2.057 1 95.69 209 ALA A N 1
ATOM 1602 C CA . ALA A 1 209 ? 6.34 19.797 2.1 1 95.69 209 ALA A CA 1
ATOM 1603 C C . ALA A 1 209 ? 7.402 20.109 3.148 1 95.69 209 ALA A C 1
ATOM 1605 O O . ALA A 1 209 ? 8.312 20.906 2.9 1 95.69 209 ALA A O 1
ATOM 1606 N N . THR A 1 210 ? 7.328 19.453 4.258 1 96.62 210 THR A N 1
ATOM 1607 C CA . THR A 1 210 ? 8.297 19.656 5.332 1 96.62 210 THR A CA 1
ATOM 1608 C C . THR A 1 210 ? 9.68 19.188 4.91 1 96.62 210 THR A C 1
ATOM 1610 O O . THR A 1 210 ? 10.672 19.891 5.125 1 96.62 210 THR A O 1
ATOM 1613 N N . ILE A 1 211 ? 9.781 18.094 4.297 1 92.69 211 ILE A N 1
ATOM 1614 C CA . ILE A 1 211 ? 11.062 17.547 3.867 1 92.69 211 ILE A CA 1
ATOM 1615 C C . ILE A 1 211 ? 11.727 18.484 2.865 1 92.69 211 ILE A C 1
ATOM 1617 O O . ILE A 1 211 ? 12.898 18.828 3.006 1 92.69 211 ILE A O 1
ATOM 1621 N N . VAL A 1 212 ? 10.961 18.906 1.902 1 91 212 VAL A N 1
ATOM 1622 C CA . VAL A 1 212 ? 11.469 19.797 0.864 1 91 212 VAL A CA 1
ATOM 1623 C C . VAL A 1 212 ? 11.969 21.094 1.495 1 91 212 VAL A C 1
ATOM 1625 O O . VAL A 1 212 ? 13.086 21.547 1.21 1 91 212 VAL A O 1
ATOM 1628 N N . CYS A 1 213 ? 11.227 21.625 2.363 1 95.81 213 CYS A N 1
ATOM 1629 C CA . CYS A 1 213 ? 11.562 22.906 2.975 1 95.81 213 CYS A CA 1
ATOM 1630 C C . CYS A 1 213 ? 12.773 22.766 3.893 1 95.81 213 CYS A C 1
ATOM 1632 O O . CYS A 1 213 ? 13.648 23.641 3.908 1 95.81 213 CYS A O 1
ATOM 1634 N N . VAL A 1 214 ? 12.852 21.719 4.629 1 95 214 VAL A N 1
ATOM 1635 C CA . VAL A 1 214 ? 13.977 21.516 5.535 1 95 214 VAL A CA 1
ATOM 1636 C C . VAL A 1 214 ? 15.258 21.312 4.727 1 95 214 VAL A C 1
ATOM 1638 O O . VAL A 1 214 ? 16.312 21.828 5.098 1 95 214 VAL A O 1
ATOM 1641 N N . LYS A 1 215 ? 15.188 20.641 3.672 1 88.38 215 LYS A N 1
ATOM 1642 C CA . LYS A 1 215 ? 16.359 20.469 2.812 1 88.38 215 LYS A CA 1
ATOM 1643 C C . LYS A 1 215 ? 16.812 21.812 2.242 1 88.38 215 LYS A C 1
ATOM 1645 O O . LYS A 1 215 ? 18.016 22.062 2.119 1 88.38 215 LYS A O 1
ATOM 1650 N N . ILE A 1 216 ? 15.922 22.609 1.9 1 89.12 216 ILE A N 1
ATOM 1651 C CA . ILE A 1 216 ? 16.25 23.938 1.426 1 89.12 216 ILE A CA 1
ATOM 1652 C C . ILE A 1 216 ? 16.938 24.734 2.535 1 89.12 216 ILE A C 1
ATOM 1654 O O . ILE A 1 216 ? 17.969 25.375 2.301 1 89.12 216 ILE A O 1
ATOM 1658 N N . LEU A 1 217 ? 16.406 24.641 3.686 1 92.44 217 LEU A N 1
ATOM 1659 C CA . LEU A 1 217 ? 16.969 25.359 4.824 1 92.44 217 LEU A CA 1
ATOM 1660 C C . LEU A 1 217 ? 18.406 24.906 5.086 1 92.44 217 LEU A C 1
ATOM 1662 O O . LEU A 1 217 ? 19.281 25.734 5.383 1 92.44 217 LEU A O 1
ATOM 1666 N N . GLN A 1 218 ? 18.625 23.641 4.973 1 90.44 218 GLN A N 1
ATOM 1667 C CA . GLN A 1 218 ? 19.969 23.109 5.191 1 90.44 218 GLN A CA 1
ATOM 1668 C C . GLN A 1 218 ? 20.953 23.656 4.164 1 90.44 218 GLN A C 1
ATOM 1670 O O . GLN A 1 218 ? 22.125 23.828 4.465 1 90.44 218 GLN A O 1
ATOM 1675 N N . ARG A 1 219 ? 20.469 23.969 3.078 1 84.5 219 ARG A N 1
ATOM 1676 C CA . ARG A 1 219 ? 21.328 24.469 2.008 1 84.5 219 ARG A CA 1
ATOM 1677 C C . ARG A 1 219 ? 21.531 25.969 2.131 1 84.5 219 ARG A C 1
ATOM 1679 O O . ARG A 1 219 ? 22.625 26.484 1.873 1 84.5 219 ARG A O 1
ATOM 1686 N N . VAL A 1 220 ? 20.547 26.703 2.521 1 84.88 220 VAL A N 1
ATOM 1687 C CA . VAL A 1 220 ? 20.562 28.156 2.535 1 84.88 220 VAL A CA 1
ATOM 1688 C C . VAL A 1 220 ? 21.203 28.656 3.822 1 84.88 220 VAL A C 1
ATOM 1690 O O . VAL A 1 220 ? 21.859 29.719 3.832 1 84.88 220 VAL A O 1
ATOM 1693 N N . VAL A 1 221 ? 20.953 27.906 4.82 1 86 221 VAL A N 1
ATOM 1694 C CA . VAL A 1 221 ? 21.484 28.281 6.121 1 86 221 VAL A CA 1
ATOM 1695 C C . VAL A 1 221 ? 22.297 27.125 6.699 1 86 221 VAL A C 1
ATOM 1697 O O . VAL A 1 221 ? 21.953 26.578 7.75 1 86 221 VAL A O 1
ATOM 1700 N N . PRO A 1 222 ? 23.406 26.875 6.195 1 83.31 222 PRO A N 1
ATOM 1701 C CA . PRO A 1 222 ? 24.172 25.703 6.621 1 83.31 222 PRO A CA 1
ATOM 1702 C C . PRO A 1 222 ? 24.812 25.875 8 1 83.31 222 PRO A C 1
ATOM 1704 O O . PRO A 1 222 ? 25.031 24.891 8.711 1 83.31 222 PRO A O 1
ATOM 1707 N N . HIS A 1 223 ? 25.094 27.047 8.484 1 82.25 223 HIS A N 1
ATOM 1708 C CA . HIS A 1 223 ? 25.953 27.203 9.648 1 82.25 223 HIS A CA 1
ATOM 1709 C C . HIS A 1 223 ? 25.172 27.719 10.852 1 82.25 223 HIS A C 1
ATOM 1711 O O . HIS A 1 223 ? 25.625 27.594 11.992 1 82.25 223 HIS A O 1
ATOM 1717 N N . ASN A 1 224 ? 24.109 28.422 10.648 1 85.19 224 ASN A N 1
ATOM 1718 C CA . ASN A 1 224 ? 23.312 28.922 11.766 1 85.19 224 ASN A CA 1
ATOM 1719 C C . ASN A 1 224 ? 22.219 27.953 12.156 1 85.19 224 ASN A C 1
ATOM 1721 O O . ASN A 1 224 ? 21.078 28.078 11.703 1 85.19 224 ASN A O 1
ATOM 1725 N N . ARG A 1 225 ? 22.453 27.156 13.102 1 88.44 225 ARG A N 1
ATOM 1726 C CA . ARG A 1 225 ? 21.562 26.062 13.5 1 88.44 225 ARG A CA 1
ATOM 1727 C C . ARG A 1 225 ? 20.297 26.609 14.18 1 88.44 225 ARG A C 1
ATOM 1729 O O . ARG A 1 225 ? 19.203 26.094 13.969 1 88.44 225 ARG A O 1
ATOM 1736 N N . LEU A 1 226 ? 20.484 27.609 14.992 1 87.06 226 LEU A N 1
ATOM 1737 C CA . LEU A 1 226 ? 19.344 28.156 15.734 1 87.06 226 LEU A CA 1
ATOM 1738 C C . LEU A 1 226 ? 18.344 28.812 14.789 1 87.06 226 LEU A C 1
ATOM 1740 O O . LEU A 1 226 ? 17.125 28.672 14.977 1 87.06 226 LEU A O 1
ATOM 1744 N N . TRP A 1 227 ? 18.906 29.531 13.836 1 88.88 227 TRP A N 1
ATOM 1745 C CA . TRP A 1 227 ? 18.047 30.141 12.828 1 88.88 227 TRP A CA 1
ATOM 1746 C C . TRP A 1 227 ? 17.328 29.078 12 1 88.88 227 TRP A C 1
ATOM 1748 O O . TRP A 1 227 ? 16.141 29.203 11.695 1 88.88 227 TRP A O 1
ATOM 1758 N N . ARG A 1 228 ? 17.984 28.062 11.703 1 91.62 228 ARG A N 1
ATOM 1759 C CA . ARG A 1 228 ? 17.422 26.953 10.938 1 91.62 228 ARG A CA 1
ATOM 1760 C C . ARG A 1 228 ? 16.359 26.203 11.742 1 91.62 228 ARG A C 1
ATOM 1762 O O . ARG A 1 228 ? 15.344 25.781 11.195 1 91.62 228 ARG A O 1
ATOM 1769 N N . HIS A 1 229 ? 16.578 26.062 13.008 1 93.31 229 HIS A N 1
ATOM 1770 C CA . HIS A 1 229 ? 15.594 25.438 13.883 1 93.31 229 HIS A CA 1
ATOM 1771 C C . HIS A 1 229 ? 14.305 26.25 13.953 1 93.31 229 HIS A C 1
ATOM 1773 O O . HIS A 1 229 ? 13.211 25.703 13.891 1 93.31 229 HIS A O 1
ATOM 1779 N N . SER A 1 230 ? 14.5 27.562 14.062 1 93.38 230 SER A N 1
ATOM 1780 C CA . SER A 1 230 ? 13.336 28.453 14.125 1 93.38 230 SER A CA 1
ATOM 1781 C C . SER A 1 230 ? 12.539 28.406 12.828 1 93.38 230 SER A C 1
ATOM 1783 O O . SER A 1 230 ? 11.312 28.281 12.852 1 93.38 230 SER A O 1
ATOM 1785 N N . CYS A 1 231 ? 13.258 28.438 11.719 1 94.94 231 CYS A N 1
ATOM 1786 C CA . CYS A 1 231 ? 12.594 28.344 10.422 1 94.94 231 CYS A CA 1
ATOM 1787 C C . CYS A 1 231 ? 11.961 26.969 10.234 1 94.94 231 CYS A C 1
ATOM 1789 O O . CYS A 1 231 ? 10.867 26.859 9.68 1 94.94 231 CYS A O 1
ATOM 1791 N N . GLY A 1 232 ? 12.672 26 10.703 1 96.56 232 GLY A N 1
ATOM 1792 C CA . GLY A 1 232 ? 12.141 24.641 10.633 1 96.56 232 GLY A CA 1
ATOM 1793 C C . GLY A 1 232 ? 10.859 24.469 11.438 1 96.56 232 GLY A C 1
ATOM 1794 O O . GLY A 1 232 ? 9.914 23.828 10.984 1 96.56 232 GLY A O 1
ATOM 1795 N N . GLY A 1 233 ? 10.875 24.984 12.656 1 97.25 233 GLY A N 1
ATOM 1796 C CA . GLY A 1 233 ? 9.656 24.969 13.453 1 97.25 233 GLY A CA 1
ATOM 1797 C C . GLY A 1 233 ? 8.492 25.656 12.766 1 97.25 233 GLY A C 1
ATOM 1798 O O . GLY A 1 233 ? 7.363 25.156 12.805 1 97.25 233 GLY A O 1
ATOM 1799 N N . LEU A 1 234 ? 8.773 26.75 12.125 1 97.75 234 LEU A N 1
ATOM 1800 C CA . LEU A 1 234 ? 7.742 27.469 11.391 1 97.75 234 LEU A CA 1
ATOM 1801 C C . LEU A 1 234 ? 7.258 26.641 10.195 1 97.75 234 LEU A C 1
ATOM 1803 O O . LEU A 1 234 ? 6.074 26.703 9.836 1 97.75 234 LEU A O 1
ATOM 1807 N N . VAL A 1 235 ? 8.141 25.922 9.555 1 98.19 235 VAL A N 1
ATOM 1808 C CA . VAL A 1 235 ? 7.789 25.062 8.438 1 98.19 235 VAL A CA 1
ATOM 1809 C C . VAL A 1 235 ? 6.762 24.016 8.883 1 98.19 235 VAL A C 1
ATOM 1811 O O . VAL A 1 235 ? 5.797 23.75 8.172 1 98.19 235 VAL A O 1
ATOM 1814 N N . VAL A 1 236 ? 6.93 23.469 10.062 1 98.25 236 VAL A N 1
ATOM 1815 C CA . VAL A 1 236 ? 5.996 22.484 10.609 1 98.25 236 VAL A CA 1
ATOM 1816 C C . VAL A 1 236 ? 4.613 23.125 10.758 1 98.25 236 VAL A C 1
ATOM 1818 O O . VAL A 1 236 ? 3.611 22.547 10.328 1 98.25 236 VAL A O 1
ATOM 1821 N N . VAL A 1 237 ? 4.598 24.297 11.305 1 98.62 237 VAL A N 1
ATOM 1822 C CA . VAL A 1 237 ? 3.344 25.016 11.531 1 98.62 237 VAL A CA 1
ATOM 1823 C C . VAL A 1 237 ? 2.684 25.328 10.195 1 98.62 237 VAL A C 1
ATOM 1825 O O . VAL A 1 237 ? 1.482 25.109 10.016 1 98.62 237 VAL A O 1
ATOM 1828 N N . ALA A 1 238 ? 3.473 25.828 9.281 1 98.69 238 ALA A N 1
ATOM 1829 C CA . ALA A 1 238 ? 2.973 26.234 7.969 1 98.69 238 ALA A CA 1
ATOM 1830 C C . ALA A 1 238 ? 2.463 25.031 7.18 1 98.69 238 ALA A C 1
ATOM 1832 O O . ALA A 1 238 ? 1.415 25.094 6.535 1 98.69 238 ALA A O 1
ATOM 1833 N N . ALA A 1 239 ? 3.176 23.953 7.199 1 98.44 239 ALA A N 1
ATOM 1834 C CA . ALA A 1 239 ? 2.791 22.75 6.473 1 98.44 239 ALA A CA 1
ATOM 1835 C C . ALA A 1 239 ? 1.485 22.172 7.012 1 98.44 239 ALA A C 1
ATOM 1837 O O . ALA A 1 239 ? 0.596 21.812 6.242 1 98.44 239 ALA A O 1
ATOM 1838 N N . ASN A 1 240 ? 1.369 22.094 8.32 1 98.31 240 ASN A N 1
ATOM 1839 C CA . ASN A 1 240 ? 0.146 21.594 8.93 1 98.31 240 ASN A CA 1
ATOM 1840 C C . ASN A 1 240 ? -1.046 22.5 8.641 1 98.31 240 ASN A C 1
ATOM 1842 O O . ASN A 1 240 ? -2.139 22.016 8.336 1 98.31 240 ASN A O 1
ATOM 1846 N N . ALA A 1 241 ? -0.842 23.812 8.766 1 98.62 241 ALA A N 1
ATOM 1847 C CA . ALA A 1 241 ? -1.899 24.766 8.453 1 98.62 241 ALA A CA 1
ATOM 1848 C C . ALA A 1 241 ? -2.264 24.719 6.977 1 98.62 241 ALA A C 1
ATOM 1850 O O . ALA A 1 241 ? -3.443 24.75 6.617 1 98.62 241 ALA A O 1
ATOM 1851 N N . GLY A 1 242 ? -1.277 24.641 6.156 1 98.38 242 GLY A N 1
ATOM 1852 C CA . GLY A 1 242 ? -1.485 24.594 4.719 1 98.38 242 GLY A CA 1
ATOM 1853 C C . GLY A 1 242 ? -2.238 23.359 4.262 1 98.38 242 GLY A C 1
ATOM 1854 O O . GLY A 1 242 ? -3.01 23.422 3.303 1 98.38 242 GLY A O 1
ATOM 1855 N N . GLY A 1 243 ? -2.033 22.266 4.867 1 97.88 243 GLY A N 1
ATOM 1856 C CA . GLY A 1 243 ? -2.705 21.031 4.52 1 97.88 243 GLY A CA 1
ATOM 1857 C C . GLY A 1 243 ? -4.156 20.984 4.969 1 97.88 243 GLY A C 1
ATOM 1858 O O . GLY A 1 243 ? -4.965 20.25 4.402 1 97.88 243 GLY A O 1
ATOM 1859 N N . ALA A 1 244 ? -4.531 21.844 5.906 1 97.94 244 ALA A N 1
ATOM 1860 C CA . ALA A 1 244 ? -5.832 21.766 6.566 1 97.94 244 ALA A CA 1
ATOM 1861 C C . ALA A 1 244 ? -6.926 22.359 5.691 1 97.94 244 ALA A C 1
ATOM 1863 O O . ALA A 1 244 ? -8.109 22.062 5.871 1 97.94 244 ALA A O 1
ATOM 1864 N N . TRP A 1 245 ? -6.582 23.156 4.695 1 98.12 245 TRP A N 1
ATOM 1865 C CA . TRP A 1 245 ? -7.633 23.844 3.947 1 98.12 245 TRP A CA 1
ATOM 1866 C C . TRP A 1 245 ? -7.793 23.234 2.559 1 98.12 245 TRP A C 1
ATOM 1868 O O . TRP A 1 245 ? -8.453 23.812 1.692 1 98.12 245 TRP A O 1
ATOM 1878 N N . SER A 1 246 ? -7.188 22.125 2.342 1 97.06 246 SER A N 1
ATOM 1879 C CA . SER A 1 246 ? -7.285 21.391 1.085 1 97.06 246 SER A CA 1
ATOM 1880 C C . SER A 1 246 ? -7.66 19.922 1.322 1 97.06 246 SER A C 1
ATOM 1882 O O . SER A 1 246 ? -7.168 19.297 2.26 1 97.06 246 SER A O 1
ATOM 1884 N N . PRO A 1 247 ? -8.547 19.406 0.437 1 96.06 247 PRO A N 1
ATOM 1885 C CA . PRO A 1 247 ? -8.914 18 0.603 1 96.06 247 PRO A CA 1
ATOM 1886 C C . PRO A 1 247 ? -7.738 17.062 0.372 1 96.06 247 PRO A C 1
ATOM 1888 O O . PRO A 1 247 ? -7.727 15.945 0.905 1 96.06 247 PRO A O 1
ATOM 1891 N N . VAL A 1 248 ? -6.723 17.5 -0.372 1 95.81 248 VAL A N 1
ATOM 1892 C CA . VAL A 1 248 ? -5.617 16.609 -0.733 1 95.81 248 VAL A CA 1
ATOM 1893 C C . VAL A 1 248 ? -4.402 16.922 0.135 1 95.81 248 VAL A C 1
ATOM 1895 O O . VAL A 1 248 ? -3.461 16.125 0.2 1 95.81 248 VAL A O 1
ATOM 1898 N N . GLY A 1 249 ? -4.461 17.953 0.913 1 95.94 249 GLY A N 1
ATOM 1899 C CA . GLY A 1 249 ? -3.273 18.516 1.536 1 95.94 249 GLY A CA 1
ATOM 1900 C C . GLY A 1 249 ? -2.859 17.797 2.799 1 95.94 249 GLY A C 1
ATOM 1901 O O . GLY A 1 249 ? -1.728 17.938 3.264 1 95.94 249 GLY A O 1
ATOM 1902 N N . ASP A 1 250 ? -3.746 17.062 3.34 1 95.44 250 ASP A N 1
ATOM 1903 C CA . ASP A 1 250 ? -3.5 16.281 4.551 1 95.44 250 ASP A CA 1
ATOM 1904 C C . ASP A 1 250 ? -4.23 14.945 4.496 1 95.44 250 ASP A C 1
ATOM 1906 O O . ASP A 1 250 ? -5.309 14.844 3.914 1 95.44 250 ASP A O 1
ATOM 1910 N N . VAL A 1 251 ? -3.627 13.945 5.125 1 94.19 251 VAL A N 1
ATOM 1911 C CA . VAL A 1 251 ? -4.246 12.625 5.152 1 94.19 251 VAL A CA 1
ATOM 1912 C C . VAL A 1 251 ? -5.625 12.711 5.801 1 94.19 251 VAL A C 1
ATOM 1914 O O . VAL A 1 251 ? -6.578 12.078 5.34 1 94.19 251 VAL A O 1
ATOM 1917 N N . THR A 1 252 ? -5.805 13.492 6.832 1 95.81 252 THR A N 1
ATOM 1918 C CA . THR A 1 252 ? -7.062 13.578 7.566 1 95.81 252 THR A CA 1
ATOM 1919 C C . THR A 1 252 ? -8.125 14.289 6.738 1 95.81 252 THR A C 1
ATOM 1921 O O . THR A 1 252 ? -9.297 13.914 6.766 1 95.81 252 THR A O 1
ATOM 1924 N N . THR A 1 253 ? -7.734 15.398 6.043 1 97.31 253 THR A N 1
ATOM 1925 C CA . THR A 1 253 ? -8.695 16.047 5.16 1 97.31 253 THR A CA 1
ATOM 1926 C C . THR A 1 253 ? -9.078 15.117 4.008 1 97.31 253 THR A C 1
ATOM 1928 O O . THR A 1 253 ? -10.227 15.125 3.553 1 97.31 253 THR A O 1
ATOM 1931 N N . THR A 1 254 ? -8.141 14.359 3.555 1 95.75 254 THR A N 1
ATOM 1932 C CA . THR A 1 254 ? -8.414 13.391 2.498 1 95.75 254 THR A CA 1
ATOM 1933 C C . THR A 1 254 ? -9.391 12.32 2.979 1 95.75 254 THR A C 1
ATOM 1935 O O . THR A 1 254 ? -10.305 11.938 2.244 1 95.75 254 THR A O 1
ATOM 1938 N N . MET A 1 255 ? -9.219 11.836 4.152 1 95.69 255 MET A N 1
ATOM 1939 C CA . MET A 1 255 ? -10.133 10.859 4.734 1 95.69 255 MET A CA 1
ATOM 1940 C C . MET A 1 255 ? -11.547 11.422 4.82 1 95.69 255 MET A C 1
ATOM 1942 O O . MET A 1 255 ? -12.516 10.758 4.434 1 95.69 255 MET A O 1
ATOM 1946 N N . LEU A 1 256 ? -11.672 12.656 5.305 1 97.38 256 LEU A N 1
ATOM 1947 C CA . LEU A 1 256 ? -12.961 13.32 5.391 1 97.38 256 LEU A CA 1
ATOM 1948 C C . LEU A 1 256 ? -13.594 13.469 4.008 1 97.38 256 LEU A C 1
ATOM 1950 O O . LEU A 1 256 ? -14.797 13.289 3.848 1 97.38 256 LEU A O 1
ATOM 1954 N N . TRP A 1 257 ? -12.734 13.773 3.064 1 97 257 TRP A N 1
ATOM 1955 C CA . TRP A 1 257 ? -13.18 14 1.691 1 97 257 TRP A CA 1
ATOM 1956 C C . TRP A 1 257 ? -13.641 12.695 1.047 1 97 257 TRP A C 1
ATOM 1958 O O . TRP A 1 257 ? -14.711 12.648 0.439 1 97 257 TRP A O 1
ATOM 1968 N N . ILE A 1 258 ? -12.914 11.625 1.186 1 94.44 258 ILE A N 1
ATOM 1969 C CA . ILE A 1 258 ? -13.203 10.312 0.609 1 94.44 258 ILE A CA 1
ATOM 1970 C C . ILE A 1 258 ? -14.492 9.758 1.215 1 94.44 258 ILE A C 1
ATOM 1972 O O . ILE A 1 258 ? -15.297 9.141 0.518 1 94.44 258 ILE A O 1
ATOM 1976 N N . GLN A 1 259 ? -14.711 10.062 2.479 1 93 259 GLN A N 1
ATOM 1977 C CA . GLN A 1 259 ? -15.875 9.531 3.178 1 93 259 GLN A CA 1
ATOM 1978 C C . GLN A 1 259 ? -17.047 10.508 3.129 1 93 259 GLN A C 1
ATOM 1980 O O . GLN A 1 259 ? -17.969 10.43 3.941 1 93 259 GLN A O 1
ATOM 1985 N N . HIS A 1 260 ? -16.969 11.523 2.275 1 93.38 260 HIS A N 1
ATOM 1986 C CA . HIS A 1 260 ? -18.047 12.43 1.888 1 93.38 260 HIS A CA 1
ATOM 1987 C C . HIS A 1 260 ? -18.484 13.297 3.062 1 93.38 260 HIS A C 1
ATOM 1989 O O . HIS A 1 260 ? -19.688 13.555 3.23 1 93.38 260 HIS A O 1
ATOM 1995 N N . LYS A 1 261 ? -17.516 13.656 3.906 1 96.75 261 LYS A N 1
ATOM 1996 C CA . LYS A 1 261 ? -17.828 14.547 5.016 1 96.75 261 LYS A CA 1
ATOM 1997 C C . LYS A 1 261 ? -17.594 16.016 4.633 1 96.75 261 LYS A C 1
ATOM 1999 O O . LYS A 1 261 ? -18.25 16.906 5.164 1 96.75 261 LYS A O 1
ATOM 2004 N N . ILE A 1 262 ? -16.656 16.188 3.691 1 97.19 262 ILE A N 1
ATOM 2005 C CA . ILE A 1 262 ? -16.359 17.547 3.223 1 97.19 262 ILE A CA 1
ATOM 2006 C C . ILE A 1 262 ? -16.297 17.547 1.696 1 97.19 262 ILE A C 1
ATOM 2008 O O . ILE A 1 262 ? -16.062 16.516 1.067 1 97.19 262 ILE A O 1
ATOM 2012 N N . SER A 1 263 ? -16.578 18.719 1.125 1 96.38 263 SER A N 1
ATOM 2013 C CA . SER A 1 263 ? -16.406 18.953 -0.304 1 96.38 263 SER A CA 1
ATOM 2014 C C . SER A 1 263 ? -15.227 19.875 -0.577 1 96.38 263 SER A C 1
ATOM 2016 O O . SER A 1 263 ? -14.727 20.531 0.334 1 96.38 263 SER A O 1
ATOM 2018 N N . THR A 1 264 ? -14.766 19.844 -1.809 1 95.88 264 THR A N 1
ATOM 2019 C CA . THR A 1 264 ? -13.602 20.641 -2.182 1 95.88 264 THR A CA 1
ATOM 2020 C C . THR A 1 264 ? -13.898 22.125 -2.018 1 95.88 264 THR A C 1
ATOM 2022 O O . THR A 1 264 ? -13.156 22.844 -1.34 1 95.88 264 THR A O 1
ATOM 2025 N N . LEU A 1 265 ? -14.945 22.578 -2.584 1 95.25 265 LEU A N 1
ATOM 2026 C CA . LEU A 1 265 ? -15.281 24 -2.549 1 95.25 265 LEU A CA 1
ATOM 2027 C C . LEU A 1 265 ? -15.617 24.438 -1.13 1 95.25 265 LEU A C 1
ATOM 2029 O O . LEU A 1 265 ? -15.234 25.531 -0.71 1 95.25 265 LEU A O 1
ATOM 2033 N N . GLY A 1 266 ? -16.344 23.609 -0.438 1 95.88 266 GLY A N 1
ATOM 2034 C CA . GLY A 1 266 ? -16.641 23.922 0.948 1 95.88 266 GLY A CA 1
ATOM 2035 C C . GLY A 1 266 ? -15.414 24.078 1.813 1 95.88 266 GLY A C 1
ATOM 2036 O O . GLY A 1 266 ? -15.312 25.016 2.607 1 95.88 266 GLY A O 1
ATOM 2037 N N . THR A 1 267 ? -14.508 23.234 1.646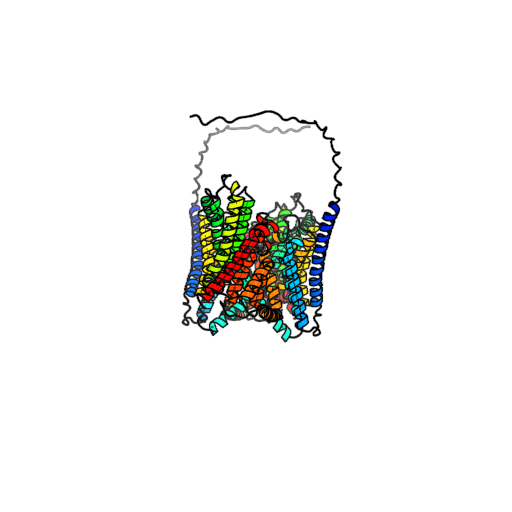 1 97.38 267 THR A N 1
ATOM 2038 C CA . THR A 1 267 ? -13.305 23.219 2.469 1 97.38 267 THR A CA 1
ATOM 2039 C C . THR A 1 267 ? -12.422 24.422 2.137 1 97.38 267 THR A C 1
ATOM 2041 O O . THR A 1 267 ? -11.938 25.109 3.039 1 97.38 267 THR A O 1
ATOM 2044 N N . VAL A 1 268 ? -12.25 24.672 0.878 1 97.06 268 VAL A N 1
ATOM 2045 C CA . VAL A 1 268 ? -11.406 25.797 0.479 1 97.06 268 VAL A CA 1
ATOM 2046 C C . VAL A 1 268 ? -12.039 27.109 0.944 1 97.06 268 VAL A C 1
ATOM 2048 O O . VAL A 1 268 ? -11.352 27.984 1.469 1 97.06 268 VAL A O 1
ATOM 2051 N N . THR A 1 269 ? -13.312 27.234 0.839 1 96.25 269 THR A N 1
ATOM 2052 C CA . THR A 1 269 ? -14.016 28.469 1.152 1 96.25 269 THR A CA 1
ATOM 2053 C C . THR A 1 269 ? -14 28.734 2.656 1 96.25 269 THR A C 1
ATOM 2055 O O . THR A 1 269 ? -13.75 29.859 3.09 1 96.25 269 THR A O 1
ATOM 2058 N N . TRP A 1 270 ? -14.164 27.703 3.41 1 96.56 270 TRP A N 1
ATOM 2059 C CA . TRP A 1 270 ? -14.406 27.938 4.832 1 96.56 270 TRP A CA 1
ATOM 2060 C C . TRP A 1 270 ? -13.125 27.766 5.637 1 96.56 270 TRP A C 1
ATOM 2062 O O . TRP A 1 270 ? -13.031 28.25 6.77 1 96.56 270 TRP A O 1
ATOM 2072 N N . LEU A 1 271 ? -12.109 27.125 5.035 1 98.25 271 LEU A N 1
ATOM 2073 C CA . LEU A 1 271 ? -10.961 26.828 5.875 1 98.25 271 LEU A CA 1
ATOM 2074 C C . LEU A 1 271 ? -9.727 27.594 5.406 1 98.25 271 LEU A C 1
ATOM 2076 O O . LEU A 1 271 ? -8.727 27.672 6.125 1 98.25 271 LEU A O 1
ATOM 2080 N N . PHE A 1 272 ? -9.734 28.172 4.223 1 98.5 272 PHE A N 1
ATOM 2081 C CA . PHE A 1 272 ? -8.539 28.859 3.75 1 98.5 272 PHE A CA 1
ATOM 2082 C C . PHE A 1 272 ? -8.117 29.953 4.727 1 98.5 272 PHE A C 1
ATOM 2084 O O . PHE A 1 272 ? -6.984 29.969 5.211 1 98.5 272 PHE A O 1
ATOM 2091 N N . LEU A 1 273 ? -9.016 30.844 5.066 1 98.31 273 LEU A N 1
ATOM 2092 C CA . LEU A 1 273 ? -8.68 31.984 5.898 1 98.31 273 LEU A CA 1
ATOM 2093 C C . LEU A 1 273 ? -8.312 31.547 7.312 1 98.31 273 LEU A C 1
ATOM 2095 O O . LEU A 1 273 ? -7.285 31.969 7.852 1 98.31 273 LEU A O 1
ATOM 2099 N N . PRO A 1 274 ? -9.133 30.703 7.969 1 98.62 274 PRO A N 1
ATOM 2100 C CA . PRO A 1 274 ? -8.75 30.234 9.305 1 98.62 274 PRO A CA 1
ATOM 2101 C C . PRO A 1 274 ? -7.391 29.547 9.328 1 98.62 274 P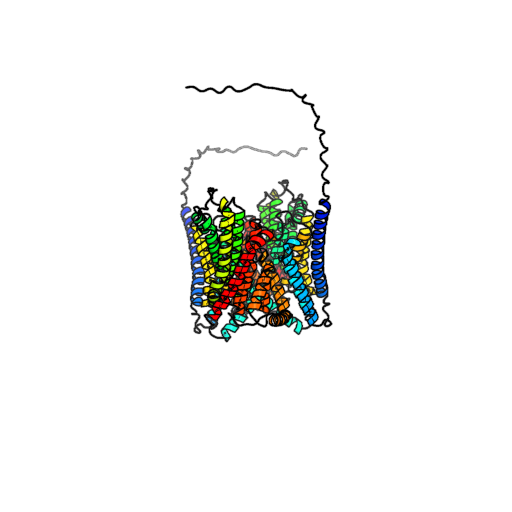RO A C 1
ATOM 2103 O O . PRO A 1 274 ? -6.602 29.75 10.25 1 98.62 274 PRO A O 1
ATOM 2106 N N . SER A 1 275 ? -7.133 28.703 8.359 1 98.75 275 SER A N 1
ATOM 2107 C CA . SER A 1 275 ? -5.852 28.016 8.281 1 98.75 275 SER A CA 1
ATOM 2108 C C . SER A 1 275 ? -4.707 29 8.062 1 98.75 275 SER A C 1
ATOM 2110 O O . SER A 1 275 ? -3.623 28.828 8.625 1 98.75 275 SER A O 1
ATOM 2112 N N . PHE A 1 276 ? -4.973 29.953 7.199 1 98.75 276 PHE A N 1
ATOM 2113 C CA . PHE A 1 276 ? -3.967 30.984 6.938 1 98.75 276 PHE A CA 1
ATOM 2114 C C . PHE A 1 276 ? -3.627 31.75 8.211 1 98.75 276 PHE A C 1
ATOM 2116 O O . PHE A 1 276 ? -2.453 31.984 8.5 1 98.75 276 PHE A O 1
ATOM 2123 N N . VAL A 1 277 ? -4.586 32.094 8.961 1 98.75 277 VAL A N 1
ATOM 2124 C CA . VAL A 1 277 ? -4.395 32.812 10.219 1 98.75 277 VAL A CA 1
ATOM 2125 C C . VAL A 1 277 ? -3.646 31.906 11.211 1 98.75 277 VAL A C 1
ATOM 2127 O O . VAL A 1 277 ? -2.754 32.375 11.922 1 98.75 277 VAL A O 1
ATOM 2130 N N . ALA A 1 278 ? -4.004 30.656 11.25 1 98.69 278 ALA A N 1
ATOM 2131 C CA . ALA A 1 278 ? -3.34 29.703 12.133 1 98.69 278 ALA A CA 1
ATOM 2132 C C . ALA A 1 278 ? -1.851 29.594 11.812 1 98.69 278 ALA A C 1
ATOM 2134 O O . ALA A 1 278 ? -1.041 29.281 12.688 1 98.69 278 ALA A O 1
ATOM 2135 N N . GLY A 1 279 ? -1.49 29.891 10.562 1 98.5 279 GLY A N 1
ATOM 2136 C CA . GLY A 1 279 ? -0.096 29.859 10.156 1 98.5 279 GLY A CA 1
ATOM 2137 C C . GLY A 1 279 ? 0.6 31.203 10.297 1 98.5 279 GLY A C 1
ATOM 2138 O O . GLY A 1 279 ? 1.748 31.266 10.742 1 98.5 279 GLY A O 1
ATOM 2139 N N . VAL A 1 280 ? -0.05 32.281 10.023 1 98.38 280 VAL A N 1
ATOM 2140 C CA . VAL A 1 280 ? 0.558 33.625 9.945 1 98.38 280 VAL A CA 1
ATOM 2141 C C . VAL A 1 280 ? 0.833 34.156 11.352 1 98.38 280 VAL A C 1
ATOM 2143 O O . VAL A 1 280 ? 1.829 34.844 11.578 1 98.38 280 VAL A O 1
ATOM 2146 N N . VAL A 1 281 ? 0.006 33.844 12.289 1 98.38 281 VAL A N 1
ATOM 2147 C CA . VAL A 1 281 ? 0.192 34.312 13.656 1 98.38 281 VAL A CA 1
ATOM 2148 C C . VAL A 1 281 ? 1.51 33.75 14.211 1 98.38 281 VAL A C 1
ATOM 2150 O O . VAL A 1 281 ? 2.342 34.531 14.703 1 98.38 281 VAL A O 1
ATOM 2153 N N . PRO A 1 282 ? 1.707 32.469 14.094 1 98.19 282 PRO A N 1
ATOM 2154 C CA . PRO A 1 282 ? 3.02 31.969 14.523 1 98.19 282 PRO A CA 1
ATOM 2155 C C . PRO A 1 282 ? 4.168 32.594 13.719 1 98.19 282 PRO A C 1
ATOM 2157 O O . PRO A 1 282 ? 5.25 32.812 14.258 1 98.19 282 PRO A O 1
ATOM 2160 N N . LEU A 1 283 ? 3.992 32.75 12.398 1 97.88 283 LEU A N 1
ATOM 2161 C CA . LEU A 1 283 ? 5.016 33.438 11.594 1 97.88 283 LEU A CA 1
ATOM 2162 C C . LEU A 1 283 ? 5.402 34.781 12.203 1 97.88 283 LEU A C 1
ATOM 2164 O O . LEU A 1 283 ? 6.586 35.031 12.414 1 97.88 283 LEU A O 1
ATOM 2168 N N . LEU A 1 284 ? 4.426 35.625 12.555 1 96.69 284 LEU A N 1
ATOM 2169 C CA . LEU A 1 284 ? 4.676 36.938 13.094 1 96.69 284 LEU A CA 1
ATOM 2170 C C . LEU A 1 284 ? 5.355 36.875 14.453 1 96.69 284 LEU A C 1
ATOM 2172 O O . LEU A 1 284 ? 6.27 37.656 14.75 1 96.69 284 LEU A O 1
ATOM 2176 N N . GLY A 1 285 ? 4.934 35.969 15.266 1 95.06 285 GLY A N 1
ATOM 2177 C CA . GLY A 1 285 ? 5.531 35.781 16.578 1 95.06 285 GLY A CA 1
ATOM 2178 C C . GLY A 1 285 ? 6.965 35.281 16.516 1 95.06 285 GLY A C 1
ATOM 2179 O O . GLY A 1 285 ? 7.852 35.875 17.141 1 95.06 285 GLY A O 1
ATOM 2180 N N . ILE A 1 286 ? 7.215 34.25 15.781 1 93 286 ILE A N 1
ATOM 2181 C CA . ILE A 1 286 ? 8.539 33.625 15.688 1 93 286 ILE A CA 1
ATOM 2182 C C . ILE A 1 286 ? 9.492 34.594 14.984 1 93 286 ILE A C 1
ATOM 2184 O O . ILE A 1 286 ? 10.656 34.719 15.375 1 93 286 ILE A O 1
ATOM 2188 N N . TRP A 1 287 ? 8.93 35.219 13.93 1 89.06 287 TRP A N 1
ATOM 2189 C CA . TRP A 1 287 ? 9.719 36.188 13.188 1 89.06 287 TRP A CA 1
ATOM 2190 C C . TRP A 1 287 ? 10.133 37.344 14.086 1 89.06 287 TRP A C 1
ATOM 2192 O O . TRP A 1 287 ? 11.289 37.781 14.047 1 89.06 287 TRP A O 1
ATOM 2202 N N . TRP A 1 288 ? 9.242 37.875 14.859 1 88.06 288 TRP A N 1
ATOM 2203 C CA . TRP A 1 288 ? 9.508 38.969 15.805 1 88.06 288 TRP A CA 1
ATOM 2204 C C . TRP A 1 288 ? 10.555 38.531 16.828 1 88.06 288 TRP A C 1
ATOM 2206 O O . TRP A 1 288 ? 11.5 39.281 17.094 1 88.06 288 TRP A O 1
ATOM 2216 N N . TYR A 1 289 ? 10.438 37.344 17.359 1 85.12 289 TYR A N 1
ATOM 2217 C CA . TYR A 1 289 ? 11.375 36.844 18.344 1 85.12 289 TYR A CA 1
ATOM 2218 C C . TYR A 1 289 ? 12.758 36.625 17.75 1 85.12 289 TYR A C 1
ATOM 2220 O O . TYR A 1 289 ? 13.766 37 18.359 1 85.12 289 TYR A O 1
ATOM 2228 N N . ALA A 1 290 ? 12.836 36.031 16.578 1 78.31 290 ALA A N 1
ATOM 2229 C CA . ALA A 1 290 ? 14.109 35.781 15.914 1 78.31 290 ALA A CA 1
ATOM 2230 C C . ALA A 1 290 ? 14.828 37.062 15.555 1 78.31 290 ALA A C 1
ATOM 2232 O O . ALA A 1 290 ? 16.062 37.156 15.617 1 78.31 290 ALA A O 1
ATOM 2233 N N . ARG A 1 291 ? 14.164 38.094 15.102 1 75.62 291 ARG A N 1
ATOM 2234 C CA . ARG A 1 291 ? 14.75 39.375 14.758 1 75.62 291 ARG A CA 1
ATOM 2235 C C . ARG A 1 291 ? 15.297 40.062 15.992 1 75.62 291 ARG A C 1
ATOM 2237 O O . ARG A 1 291 ? 16.297 40.781 15.914 1 75.62 291 ARG A O 1
ATOM 2244 N N . ARG A 1 292 ? 14.68 39.844 17.031 1 76.19 292 ARG A N 1
ATOM 2245 C CA . ARG A 1 292 ? 15.07 40.531 18.266 1 76.19 292 ARG A CA 1
ATOM 2246 C C . ARG A 1 292 ? 16.25 39.844 18.922 1 76.19 292 ARG A C 1
ATOM 2248 O O . ARG A 1 292 ? 17.156 40.469 19.453 1 76.19 292 ARG A O 1
ATOM 2255 N N . TYR A 1 293 ? 16.219 38.531 18.875 1 66.56 293 TYR A N 1
ATOM 2256 C CA . TYR A 1 293 ? 17.219 37.812 19.672 1 66.56 293 TYR A CA 1
ATOM 2257 C C . TYR A 1 293 ? 18.203 37.062 18.766 1 66.56 293 TYR A C 1
ATOM 2259 O O . TYR A 1 293 ? 19.312 36.719 19.203 1 66.56 293 TYR A O 1
ATOM 2267 N N . ALA A 1 294 ? 17.844 36.531 17.594 1 57.06 294 ALA A N 1
ATOM 2268 C CA . ALA A 1 294 ? 18.703 35.625 16.812 1 57.06 294 ALA A CA 1
ATOM 2269 C C . ALA A 1 294 ? 19.5 36.406 15.766 1 57.06 294 ALA A C 1
ATOM 2271 O O . ALA A 1 294 ? 20.469 35.906 15.203 1 57.06 294 ALA A O 1
ATOM 2272 N N . HIS A 1 295 ? 19.047 37.531 15.133 1 53.09 295 HIS A N 1
ATOM 2273 C CA . HIS A 1 295 ? 19.641 38.125 13.938 1 53.09 295 HIS A CA 1
ATOM 2274 C C . HIS A 1 295 ? 21.047 38.625 14.227 1 53.09 295 HIS A C 1
ATOM 2276 O O . HIS A 1 295 ? 21.766 39.031 13.305 1 53.09 295 HIS A O 1
ATOM 2282 N N . GLU A 1 296 ? 21.375 38.844 15.305 1 50.75 296 GLU A N 1
ATOM 2283 C CA . GLU A 1 296 ? 22.719 39.438 15.297 1 50.75 296 GLU A CA 1
ATOM 2284 C C . GLU A 1 296 ? 23.688 38.562 14.508 1 50.75 296 GLU A C 1
ATOM 2286 O O . GLU A 1 296 ? 24.609 39.062 13.883 1 50.75 296 GLU A O 1
ATOM 2291 N N . GLY A 1 297 ? 23.562 37.281 14.445 1 48.41 297 GLY A N 1
ATOM 2292 C CA . GLY A 1 297 ? 24.578 36.438 13.82 1 48.41 297 GLY A CA 1
ATOM 2293 C C . GLY A 1 297 ? 24.219 36 12.406 1 48.41 297 GLY A C 1
ATOM 2294 O O . GLY A 1 297 ? 24.984 35.312 11.742 1 48.41 297 GLY A O 1
ATOM 2295 N N . ALA A 1 298 ? 22.984 36.188 11.867 1 51.75 298 ALA A N 1
ATOM 2296 C CA . ALA A 1 298 ? 22.578 35.656 10.57 1 51.75 298 ALA A CA 1
ATOM 2297 C C . ALA A 1 298 ? 23.234 36.438 9.43 1 51.75 298 ALA A C 1
ATOM 2299 O O . ALA A 1 298 ? 23.516 35.875 8.367 1 51.75 298 ALA A O 1
ATOM 2300 N N . GLU A 1 299 ? 23.422 37.781 9.555 1 51.03 299 GLU A N 1
ATOM 2301 C CA . GLU A 1 299 ? 23.875 38.625 8.469 1 51.03 299 GLU A CA 1
ATOM 2302 C C . GLU A 1 299 ? 25.266 38.25 7.992 1 51.03 299 GLU A C 1
ATOM 2304 O O . GLU A 1 299 ? 25.703 38.656 6.918 1 51.03 299 GLU A O 1
ATOM 2309 N N . LYS A 1 300 ? 26.094 37.781 8.844 1 48.22 300 LYS A N 1
ATOM 2310 C CA . LYS A 1 300 ? 27.5 37.906 8.5 1 48.22 300 LYS A CA 1
ATOM 2311 C C . LYS A 1 300 ? 27.906 36.812 7.516 1 48.22 300 LYS A C 1
ATOM 2313 O O . LYS A 1 300 ? 28.984 36.875 6.922 1 48.22 300 LYS A O 1
ATOM 2318 N N . GLU A 1 301 ? 27.438 35.562 7.574 1 49.78 301 GLU A N 1
ATOM 2319 C CA . GLU A 1 301 ? 28.219 34.594 6.832 1 49.78 301 GLU A CA 1
ATOM 2320 C C . GLU A 1 301 ? 27.625 34.312 5.453 1 49.78 301 GLU A C 1
ATOM 2322 O O . GLU A 1 301 ? 26.688 33.531 5.316 1 49.78 301 GLU A O 1
ATOM 2327 N N . LYS A 1 302 ? 27.938 35.344 4.5 1 51.38 302 LYS A N 1
ATOM 2328 C CA . LYS A 1 302 ? 27.641 35.188 3.084 1 51.38 302 LYS A CA 1
ATOM 2329 C C . LYS A 1 302 ? 28.328 33.938 2.523 1 51.38 302 LYS A C 1
ATOM 2331 O O . LYS A 1 302 ? 29.516 34 2.156 1 51.38 302 LYS A O 1
ATOM 2336 N N . GLU A 1 303 ? 28.109 32.781 3.09 1 55.5 303 GLU A N 1
ATOM 2337 C CA . GLU A 1 303 ? 28.797 31.641 2.457 1 55.5 303 GLU A CA 1
ATOM 2338 C C . GLU A 1 303 ? 28.125 31.266 1.14 1 55.5 303 GLU A C 1
ATOM 2340 O O . GLU A 1 303 ? 26.922 31.453 0.976 1 55.5 303 GLU A O 1
ATOM 2345 N N . GLU A 1 304 ? 28.969 31.125 0.121 1 60.53 304 GLU A N 1
ATOM 2346 C CA . GLU A 1 304 ? 28.594 30.672 -1.21 1 60.53 304 GLU A CA 1
ATOM 2347 C C . GLU A 1 304 ? 27.781 29.375 -1.135 1 60.53 304 GLU A C 1
ATOM 2349 O O . GLU A 1 304 ? 28.266 28.359 -0.611 1 60.53 304 GLU A O 1
ATOM 2354 N N . VAL A 1 305 ? 26.5 29.469 -1.123 1 68.75 305 VAL A N 1
ATOM 2355 C CA . VAL A 1 305 ? 25.609 28.312 -1.141 1 68.75 305 VAL A CA 1
ATOM 2356 C C . VAL A 1 305 ? 25.531 27.75 -2.557 1 68.75 305 VAL A C 1
ATOM 2358 O O . VAL A 1 305 ? 25.438 28.5 -3.529 1 68.75 305 VAL A O 1
ATOM 2361 N N . GLU A 1 306 ? 25.875 26.406 -2.65 1 72.5 306 GLU A N 1
ATOM 2362 C CA . GLU A 1 306 ? 25.688 25.75 -3.941 1 72.5 306 GLU A CA 1
ATOM 2363 C C . GLU A 1 306 ? 24.219 25.75 -4.355 1 72.5 306 GLU A C 1
ATOM 2365 O O . GLU A 1 306 ? 23.375 25.219 -3.631 1 72.5 306 GLU A O 1
ATOM 2370 N N . VAL A 1 307 ? 23.922 26.5 -5.379 1 75.62 307 VAL A N 1
ATOM 2371 C CA . VAL A 1 307 ? 22.578 26.562 -5.926 1 75.62 307 VAL A CA 1
ATOM 2372 C C . VAL A 1 307 ? 22.375 25.438 -6.93 1 75.62 307 VAL A C 1
ATOM 2374 O O . VAL A 1 307 ? 23.156 25.297 -7.875 1 75.62 307 VAL A O 1
ATOM 2377 N N . PRO A 1 308 ? 21.406 24.531 -6.629 1 78.94 308 PRO A N 1
ATOM 2378 C CA . PRO A 1 308 ? 21.125 23.531 -7.652 1 78.94 308 PRO A CA 1
ATOM 2379 C C . PRO A 1 308 ? 20.719 24.141 -8.992 1 78.94 308 PRO A C 1
ATOM 2381 O O . PRO A 1 308 ? 20.078 25.188 -9.023 1 78.94 308 PRO A O 1
ATOM 2384 N N . VAL A 1 309 ? 21.156 23.531 -10.07 1 81.25 309 VAL A N 1
ATOM 2385 C CA . VAL A 1 309 ? 20.828 24 -11.406 1 81.25 309 VAL A CA 1
ATOM 2386 C C . VAL A 1 309 ? 19.531 23.359 -11.875 1 81.25 309 VAL A C 1
ATOM 2388 O O . VAL A 1 309 ? 19.469 22.156 -12.117 1 81.25 309 VAL A O 1
ATOM 2391 N N . PRO A 1 310 ? 18.531 24.234 -11.875 1 84.38 310 PRO A N 1
ATOM 2392 C CA . PRO A 1 310 ? 17.266 23.672 -12.352 1 84.38 310 PRO A CA 1
ATOM 2393 C C . PRO A 1 310 ? 17.344 23.172 -13.797 1 84.38 310 PRO A C 1
ATOM 2395 O O . PRO A 1 310 ? 18.016 23.797 -14.625 1 84.38 310 PRO A O 1
ATOM 2398 N N . THR A 1 311 ? 16.828 22.016 -14 1 86.56 311 THR A N 1
ATOM 2399 C CA . THR A 1 311 ? 16.75 21.484 -15.359 1 86.56 311 THR A CA 1
ATOM 2400 C C . THR A 1 311 ? 15.359 21.703 -15.938 1 86.56 311 THR A C 1
ATOM 2402 O O . THR A 1 311 ? 14.383 21.844 -15.195 1 86.56 311 THR A O 1
ATOM 2405 N N . ARG A 1 312 ? 15.305 21.859 -17.188 1 89.5 312 ARG A N 1
ATOM 2406 C CA . ARG A 1 312 ? 14.023 21.969 -17.875 1 89.5 312 ARG A CA 1
ATOM 2407 C C . ARG A 1 312 ? 13.125 20.766 -17.562 1 89.5 312 ARG A C 1
ATOM 2409 O O . ARG A 1 312 ? 11.93 20.938 -17.312 1 89.5 312 ARG A O 1
ATOM 2416 N N . ASN A 1 313 ? 13.75 19.656 -17.562 1 91.56 313 ASN A N 1
ATOM 2417 C CA . ASN A 1 313 ? 13 18.438 -17.266 1 91.56 313 ASN A CA 1
ATOM 2418 C C . ASN A 1 313 ? 12.422 18.469 -15.852 1 91.56 313 ASN A C 1
ATOM 2420 O O . ASN A 1 313 ? 11.273 18.062 -15.641 1 91.56 313 ASN A O 1
ATOM 2424 N N . GLY A 1 314 ? 13.234 18.953 -14.938 1 92.62 314 GLY A N 1
ATOM 2425 C CA . GLY A 1 314 ? 12.75 19.062 -13.57 1 92.62 314 GLY A CA 1
ATOM 2426 C C . GLY A 1 314 ? 11.555 19.969 -13.422 1 92.62 314 GLY A C 1
ATOM 2427 O O . GLY A 1 314 ? 10.609 19.656 -12.688 1 92.62 314 GLY A O 1
ATOM 2428 N N . SER A 1 315 ? 11.531 21.062 -14.094 1 93.5 315 SER A N 1
ATOM 2429 C CA . SER A 1 315 ? 10.43 22.016 -14.039 1 93.5 315 SER A CA 1
ATOM 2430 C C . SER A 1 315 ? 9.172 21.438 -14.68 1 93.5 315 SER A C 1
ATOM 2432 O O . SER A 1 315 ? 8.055 21.672 -14.203 1 93.5 315 SER A O 1
ATOM 2434 N N . ILE A 1 316 ? 9.375 20.734 -15.75 1 95 316 ILE A N 1
ATOM 2435 C CA . ILE A 1 316 ? 8.25 20.094 -16.422 1 95 316 ILE A CA 1
ATOM 2436 C C . ILE A 1 316 ? 7.648 19.031 -15.508 1 95 316 ILE A C 1
ATOM 2438 O O . ILE A 1 316 ? 6.426 18.891 -15.43 1 95 316 ILE A O 1
ATOM 2442 N N . ILE A 1 317 ? 8.539 18.328 -14.844 1 95.5 317 ILE A N 1
ATOM 2443 C CA . ILE A 1 317 ? 8.117 17.266 -13.922 1 95.5 317 ILE A CA 1
ATOM 2444 C C . ILE A 1 317 ? 7.281 17.875 -12.797 1 95.5 317 ILE A C 1
ATOM 2446 O O . ILE A 1 317 ? 6.223 17.359 -12.445 1 95.5 317 ILE A O 1
ATOM 2450 N N . LEU A 1 318 ? 7.75 18.953 -12.234 1 95.06 318 LEU A N 1
ATOM 2451 C CA . LEU A 1 318 ? 7.012 19.625 -11.164 1 95.06 318 LEU A CA 1
ATOM 2452 C C . LEU A 1 318 ? 5.656 20.109 -11.664 1 95.06 318 LEU A C 1
ATOM 2454 O O . LEU A 1 318 ? 4.633 19.891 -11.008 1 95.06 318 LEU A O 1
ATOM 2458 N N . ALA A 1 319 ? 5.645 20.75 -12.766 1 96.19 319 ALA A N 1
ATOM 2459 C CA . ALA A 1 319 ? 4.406 21.281 -13.336 1 96.19 319 ALA A CA 1
ATOM 2460 C C . ALA A 1 319 ? 3.42 20.172 -13.641 1 96.19 319 ALA A C 1
ATOM 2462 O O . ALA A 1 319 ? 2.23 20.281 -13.344 1 96.19 319 ALA A O 1
ATOM 2463 N N . ALA A 1 320 ? 3.92 19.109 -14.281 1 96.69 320 ALA A N 1
ATOM 2464 C CA . ALA A 1 320 ? 3.074 17.969 -14.625 1 96.69 320 ALA A CA 1
ATOM 2465 C C . ALA A 1 320 ? 2.52 17.297 -13.375 1 96.69 320 ALA A C 1
ATOM 2467 O O . ALA A 1 320 ? 1.343 16.938 -13.328 1 96.69 320 ALA A O 1
ATOM 2468 N N . GLY A 1 321 ? 3.404 17.094 -12.391 1 97.12 321 GLY A N 1
ATOM 2469 C CA . GLY A 1 321 ? 2.967 16.484 -11.148 1 97.12 321 GLY A CA 1
ATOM 2470 C C . GLY A 1 321 ? 1.904 17.297 -10.43 1 97.12 321 GLY A C 1
ATOM 2471 O O . GLY A 1 321 ? 0.873 16.75 -10.023 1 97.12 321 GLY A O 1
ATOM 2472 N N . MET A 1 322 ? 2.133 18.594 -10.281 1 96.31 322 MET A N 1
ATOM 2473 C CA . MET A 1 322 ? 1.169 19.469 -9.641 1 96.31 322 MET A CA 1
ATOM 2474 C C . MET A 1 322 ? -0.147 19.5 -10.406 1 96.31 322 MET A C 1
ATOM 2476 O O . MET A 1 322 ? -1.223 19.469 -9.805 1 96.31 322 MET A O 1
ATOM 2480 N N . PHE A 1 323 ? -0.013 19.547 -11.648 1 97 323 PHE A N 1
ATOM 2481 C CA . PHE A 1 323 ? -1.197 19.531 -12.5 1 97 323 PHE A CA 1
ATOM 2482 C C . PHE A 1 323 ? -2.01 18.266 -12.273 1 97 323 PHE A C 1
ATOM 2484 O O . PHE A 1 323 ? -3.227 18.328 -12.086 1 97 323 PHE A O 1
ATOM 2491 N N . CYS A 1 324 ? -1.378 17.094 -12.297 1 97.25 324 CYS A N 1
ATOM 2492 C CA . CYS A 1 324 ? -2.059 15.828 -12.117 1 97.25 324 CYS A CA 1
ATOM 2493 C C . CYS A 1 324 ? -2.76 15.766 -10.766 1 97.25 324 CYS A C 1
ATOM 2495 O O . CYS A 1 324 ? -3.908 15.328 -10.672 1 97.25 324 CYS A O 1
ATOM 2497 N N . ILE A 1 325 ? -2.123 16.25 -9.719 1 96.5 325 ILE A N 1
ATOM 2498 C CA . ILE A 1 325 ? -2.707 16.219 -8.383 1 96.5 325 ILE A CA 1
ATOM 2499 C C . ILE A 1 325 ? -3.92 17.141 -8.328 1 96.5 325 ILE A C 1
ATOM 2501 O O . ILE A 1 325 ? -4.969 16.766 -7.797 1 96.5 325 ILE A O 1
ATOM 2505 N N . LEU A 1 326 ? -3.877 18.297 -8.906 1 96.31 326 LEU A N 1
ATOM 2506 C CA . LEU A 1 326 ? -4.934 19.297 -8.836 1 96.31 326 LEU A CA 1
ATOM 2507 C C . LEU A 1 326 ? -6.121 18.906 -9.703 1 96.31 326 LEU A C 1
ATOM 2509 O O . LEU A 1 326 ? -7.223 19.438 -9.539 1 96.31 326 LEU A O 1
ATOM 2513 N N . THR A 1 327 ? -5.918 17.984 -10.625 1 95.44 327 THR A N 1
ATOM 2514 C CA . THR A 1 327 ? -7.027 17.531 -11.453 1 95.44 327 THR A CA 1
ATOM 2515 C C . THR A 1 327 ? -7.961 16.625 -10.656 1 95.44 327 THR A C 1
ATOM 2517 O O . THR A 1 327 ? -9.141 16.484 -10.992 1 95.44 327 THR A O 1
ATOM 2520 N N . VAL A 1 328 ? -7.48 16.047 -9.57 1 96.06 328 VAL A N 1
ATOM 2521 C CA . VAL A 1 328 ? -8.258 15.07 -8.828 1 96.06 328 VAL A CA 1
ATOM 2522 C C . VAL A 1 328 ? -9.492 15.734 -8.227 1 96.06 328 VAL A C 1
ATOM 2524 O O . VAL A 1 328 ? -10.617 15.273 -8.445 1 96.06 328 VAL A O 1
ATOM 2527 N N . PRO A 1 329 ? -9.352 16.875 -7.484 1 94.69 329 PRO A N 1
ATOM 2528 C CA . PRO A 1 329 ? -10.555 17.531 -6.977 1 94.69 329 PRO A CA 1
ATOM 2529 C C . PRO A 1 329 ? -11.445 18.062 -8.094 1 94.69 329 PRO A C 1
ATOM 2531 O O . PRO A 1 329 ? -12.672 18.078 -7.949 1 94.69 329 PRO A O 1
ATOM 2534 N N . VAL A 1 330 ? -10.906 18.438 -9.219 1 92.19 330 VAL A N 1
ATOM 2535 C CA . VAL A 1 330 ? -11.68 18.953 -10.344 1 92.19 330 VAL A CA 1
ATOM 2536 C C . VAL A 1 330 ? -12.539 17.844 -10.938 1 92.19 330 VAL A C 1
ATOM 2538 O O . VAL A 1 330 ? -13.734 18.016 -11.164 1 92.19 330 VAL A O 1
ATOM 2541 N N . VAL A 1 331 ? -11.906 16.688 -11.156 1 90.81 331 VAL A N 1
ATOM 2542 C CA . VAL A 1 331 ? -12.609 15.555 -11.734 1 90.81 331 VAL A CA 1
ATOM 2543 C C . VAL A 1 331 ? -13.719 15.102 -10.781 1 90.81 331 VAL A C 1
ATOM 2545 O O . VAL A 1 331 ? -14.828 14.781 -11.219 1 90.81 331 VAL A O 1
ATOM 2548 N N . LYS A 1 332 ? -13.43 15.078 -9.508 1 91.31 332 LYS A N 1
ATOM 2549 C CA . LYS A 1 332 ? -14.445 14.703 -8.523 1 91.31 332 LYS A CA 1
ATOM 2550 C C . LYS A 1 332 ? -15.625 15.664 -8.57 1 91.31 332 LYS A C 1
ATOM 2552 O O . LYS A 1 332 ? -16.781 15.234 -8.531 1 91.31 332 LYS A O 1
ATOM 2557 N N . THR A 1 333 ? -15.367 16.953 -8.656 1 87.62 333 THR A N 1
ATOM 2558 C CA . THR A 1 333 ? -16.406 17.969 -8.625 1 87.62 333 THR A CA 1
ATOM 2559 C C . THR A 1 333 ? -17.281 17.891 -9.883 1 87.62 333 THR A C 1
ATOM 2561 O O . THR A 1 333 ? -18.5 18.047 -9.812 1 87.62 333 THR A O 1
ATOM 2564 N N . VAL A 1 334 ? -16.672 17.531 -11.008 1 85.88 334 VAL A N 1
ATOM 2565 C CA . VAL A 1 334 ? -17.375 17.578 -12.281 1 85.88 334 VAL A CA 1
ATOM 2566 C C . VAL A 1 334 ? -18.094 16.25 -12.539 1 85.88 334 VAL A C 1
ATOM 2568 O O . VAL A 1 334 ? -19.234 16.234 -13 1 85.88 334 VAL A O 1
ATOM 2571 N N . THR A 1 335 ? -17.453 15.102 -12.219 1 83.81 335 THR A N 1
ATOM 2572 C CA . THR A 1 335 ? -17.984 13.805 -12.633 1 83.81 335 THR A CA 1
ATOM 2573 C C . THR A 1 335 ? -18.531 13.039 -11.43 1 83.81 335 THR A C 1
ATOM 2575 O O . THR A 1 335 ? -19.266 12.062 -11.594 1 83.81 335 THR A O 1
ATOM 2578 N N . GLY A 1 336 ? -18.078 13.438 -10.25 1 83.44 336 GLY A N 1
ATOM 2579 C CA . GLY A 1 336 ? -18.453 12.664 -9.078 1 83.44 336 GLY A CA 1
ATOM 2580 C C . GLY A 1 336 ? -17.562 11.453 -8.859 1 83.44 336 GLY A C 1
ATOM 2581 O O . GLY A 1 336 ? -17.766 10.688 -7.914 1 83.44 336 GLY A O 1
ATOM 2582 N N . LEU A 1 337 ? -16.562 11.281 -9.711 1 89.12 337 LEU A N 1
ATOM 2583 C CA . LEU A 1 337 ? -15.617 10.18 -9.547 1 89.12 337 LEU A CA 1
ATOM 2584 C C . LEU A 1 337 ? -14.961 10.219 -8.172 1 89.12 337 LEU A C 1
ATOM 2586 O O . LEU A 1 337 ? -14.523 11.281 -7.719 1 89.12 337 LEU A O 1
ATOM 2590 N N . PRO A 1 338 ? -14.953 9.086 -7.52 1 93.94 338 PRO A N 1
ATOM 2591 C CA . PRO A 1 338 ? -14.305 9.086 -6.207 1 93.94 338 PRO A CA 1
ATOM 2592 C C . PRO A 1 338 ? -12.844 9.516 -6.27 1 93.94 338 PRO A C 1
ATOM 2594 O O . PRO A 1 338 ? -12.133 9.172 -7.219 1 93.94 338 PRO A O 1
ATOM 2597 N N . PRO A 1 339 ? -12.383 10.148 -5.211 1 95.38 339 PRO A N 1
ATOM 2598 C CA . PRO A 1 339 ? -11.023 10.695 -5.188 1 95.38 339 PRO A CA 1
ATOM 2599 C C . PRO A 1 339 ? -9.953 9.625 -5.414 1 95.38 339 PRO A C 1
ATOM 2601 O O . PRO A 1 339 ? -8.93 9.898 -6.047 1 95.38 339 PRO A O 1
ATOM 2604 N N . TYR A 1 340 ? -10.125 8.453 -4.895 1 96.38 340 TYR A N 1
ATOM 2605 C CA . TYR A 1 340 ? -9.086 7.43 -5.012 1 96.38 340 TYR A CA 1
ATOM 2606 C C . TYR A 1 340 ? -8.922 6.992 -6.465 1 96.38 340 TYR A C 1
ATOM 2608 O O . TYR A 1 340 ? -7.809 6.695 -6.902 1 96.38 340 TYR A O 1
ATOM 2616 N N . LEU A 1 341 ? -9.977 6.926 -7.293 1 96.94 341 LEU A N 1
ATOM 2617 C CA . LEU A 1 341 ? -9.867 6.645 -8.719 1 96.94 341 LEU A CA 1
ATOM 2618 C C . LEU A 1 341 ? -9.195 7.801 -9.453 1 96.94 341 LEU A C 1
ATOM 2620 O O . LEU A 1 341 ? -8.406 7.582 -10.367 1 96.94 341 LEU A O 1
ATOM 2624 N N . GLY A 1 342 ? -9.57 8.977 -9.016 1 96.94 342 GLY A N 1
ATOM 2625 C CA . GLY A 1 342 ? -8.906 10.148 -9.578 1 96.94 342 GLY A CA 1
ATOM 2626 C C . GLY A 1 342 ? -7.406 10.148 -9.344 1 96.94 342 GLY A C 1
ATOM 2627 O O . GLY A 1 342 ? -6.637 10.484 -10.25 1 96.94 342 GLY A O 1
ATOM 2628 N N . MET A 1 343 ? -7.02 9.812 -8.156 1 97.5 343 MET A N 1
ATOM 2629 C CA . MET A 1 343 ? -5.602 9.828 -7.809 1 97.5 343 MET A CA 1
ATOM 2630 C C . MET A 1 343 ? -4.852 8.711 -8.531 1 97.5 343 MET A C 1
ATOM 2632 O O . MET A 1 343 ? -3.693 8.883 -8.914 1 97.5 343 MET A O 1
ATOM 2636 N N . MET A 1 344 ? -5.5 7.52 -8.734 1 97.75 344 MET A N 1
ATOM 2637 C CA . MET A 1 344 ? -4.922 6.457 -9.547 1 97.75 344 MET A CA 1
ATOM 2638 C C . MET A 1 344 ? -4.641 6.953 -10.969 1 97.75 344 MET A C 1
ATOM 2640 O O . MET A 1 344 ? -3.562 6.715 -11.508 1 97.75 344 MET A O 1
ATOM 2644 N N . MET A 1 345 ? -5.574 7.66 -11.477 1 97.5 345 MET A N 1
ATOM 2645 C CA . MET A 1 345 ? -5.422 8.219 -12.812 1 97.5 345 MET A CA 1
ATOM 2646 C C . MET A 1 345 ? -4.293 9.25 -12.852 1 97.5 345 MET A C 1
ATOM 2648 O O . MET A 1 345 ? -3.49 9.266 -13.781 1 97.5 345 MET A O 1
ATOM 2652 N N . ALA A 1 346 ? -4.305 10.07 -11.828 1 98 346 ALA A N 1
ATOM 2653 C CA . ALA A 1 346 ? -3.283 11.109 -11.742 1 98 346 ALA A CA 1
ATOM 2654 C C . ALA A 1 346 ? -1.883 10.508 -11.758 1 98 346 ALA A C 1
ATOM 2656 O O . ALA A 1 346 ? -1.013 10.953 -12.508 1 98 346 ALA A O 1
ATOM 2657 N N . LEU A 1 347 ? -1.627 9.508 -10.945 1 98.25 347 LEU A N 1
ATOM 2658 C CA . LEU A 1 347 ? -0.325 8.844 -10.938 1 98.25 347 LEU A CA 1
ATOM 2659 C C . LEU A 1 347 ? -0.034 8.195 -12.281 1 98.25 347 LEU A C 1
ATOM 2661 O O . LEU A 1 347 ? 1.078 8.305 -12.805 1 98.25 347 LEU A O 1
ATOM 2665 N N . GLY A 1 348 ? -1.008 7.473 -12.844 1 98 348 GLY A N 1
ATOM 2666 C CA . GLY A 1 348 ? -0.821 6.828 -14.133 1 98 348 GLY A CA 1
ATOM 2667 C C . GLY A 1 348 ? -0.454 7.801 -15.234 1 98 348 GLY A C 1
ATOM 2668 O O . GLY A 1 348 ? 0.469 7.547 -16.016 1 98 348 GLY A O 1
ATOM 2669 N N . VAL A 1 349 ? -1.141 8.891 -15.328 1 97.12 349 VAL A N 1
ATOM 2670 C CA . VAL A 1 349 ? -0.905 9.898 -16.359 1 97.12 349 VAL A CA 1
ATOM 2671 C C . VAL A 1 349 ? 0.475 10.523 -16.156 1 97.12 349 VAL A C 1
ATOM 2673 O O . VAL A 1 349 ? 1.219 10.711 -17.125 1 97.12 349 VAL A O 1
ATOM 2676 N N . PHE A 1 350 ? 0.773 10.867 -14.922 1 97.69 350 PHE A N 1
ATOM 2677 C CA . PHE A 1 350 ? 2.098 11.398 -14.625 1 97.69 350 PHE A CA 1
ATOM 2678 C C . PHE A 1 350 ? 3.184 10.414 -15.047 1 97.69 350 PHE A C 1
ATOM 2680 O O . PHE A 1 350 ? 4.168 10.797 -15.68 1 97.69 350 PHE A O 1
ATOM 2687 N N . TRP A 1 351 ? 2.943 9.148 -14.656 1 96.44 351 TRP A N 1
ATOM 2688 C CA . TRP A 1 351 ? 3.859 8.055 -14.953 1 96.44 351 TRP A CA 1
ATOM 2689 C C . TRP A 1 351 ? 4.09 7.93 -16.453 1 96.44 351 TRP A C 1
ATOM 2691 O O . TRP A 1 351 ? 5.23 7.961 -16.922 1 96.44 351 TRP A O 1
ATOM 2701 N N . LEU A 1 352 ? 3.129 7.941 -17.25 1 94.31 352 LEU A N 1
ATOM 2702 C CA . LEU A 1 352 ? 3.227 7.812 -18.703 1 94.31 352 LEU A CA 1
ATOM 2703 C C . LEU A 1 352 ? 3.854 9.062 -19.312 1 94.31 352 LEU A C 1
ATOM 2705 O O . LEU A 1 352 ? 4.625 8.969 -20.281 1 94.31 352 LEU A O 1
ATOM 2709 N N . THR A 1 353 ? 3.498 10.219 -18.812 1 93.44 353 THR A N 1
ATOM 2710 C CA . THR A 1 353 ? 4.051 11.469 -19.312 1 93.44 353 THR A CA 1
ATOM 2711 C C . THR A 1 353 ? 5.57 11.492 -19.141 1 93.44 353 THR A C 1
ATOM 2713 O O . THR A 1 353 ? 6.289 11.93 -20.047 1 93.44 353 THR A O 1
ATOM 2716 N N . THR A 1 354 ? 6.012 11.047 -18.031 1 93.69 354 THR A N 1
ATOM 2717 C CA . THR A 1 354 ? 7.449 11.039 -17.781 1 93.69 354 THR A CA 1
ATOM 2718 C C . THR A 1 354 ? 8.148 10.023 -18.672 1 93.69 354 THR A C 1
ATOM 2720 O O . THR A 1 354 ? 9.273 10.25 -19.125 1 93.69 354 THR A O 1
ATOM 2723 N N . GLU A 1 355 ? 7.52 8.938 -18.969 1 90.44 355 GLU A N 1
ATOM 2724 C CA . GLU A 1 355 ? 8.109 7.914 -19.812 1 90.44 355 GLU A CA 1
ATOM 2725 C C . GLU A 1 355 ? 8.094 8.336 -21.281 1 90.44 355 GLU A C 1
ATOM 2727 O O . GLU A 1 355 ? 9.086 8.156 -22 1 90.44 355 GLU A O 1
ATOM 2732 N N . LEU A 1 356 ? 7.023 8.859 -21.734 1 88.75 356 LEU A N 1
ATOM 2733 C CA . LEU A 1 356 ? 6.879 9.281 -23.125 1 88.75 356 LEU A CA 1
ATOM 2734 C C . LEU A 1 356 ? 7.789 10.461 -23.422 1 88.75 356 LEU A C 1
ATOM 2736 O O . LEU A 1 356 ? 8.32 10.578 -24.531 1 88.75 356 LEU A O 1
ATOM 2740 N N . GLY A 1 357 ? 7.992 11.312 -22.453 1 87.69 357 GLY A N 1
ATOM 2741 C CA . GLY A 1 357 ? 8.836 12.484 -22.625 1 87.69 357 GLY A CA 1
ATOM 2742 C C . GLY A 1 357 ? 10.305 12.219 -22.328 1 87.69 357 GLY A C 1
ATOM 2743 O O . GLY A 1 357 ? 11.148 13.102 -22.484 1 87.69 357 GLY A O 1
ATOM 2744 N N . GLU A 1 358 ? 10.57 11 -21.891 1 87.44 358 GLU A N 1
ATOM 2745 C CA . GLU A 1 358 ? 11.93 10.641 -21.5 1 87.44 358 GLU A CA 1
ATOM 2746 C C . GLU A 1 358 ? 12.523 11.664 -20.547 1 87.44 358 GLU A C 1
ATOM 2748 O O . GLU A 1 358 ? 13.633 12.148 -20.75 1 87.44 358 GLU A O 1
ATOM 2753 N N . LEU A 1 359 ? 11.688 12.078 -19.656 1 86.56 359 LEU A N 1
ATOM 2754 C CA . LEU A 1 359 ? 12.055 13.148 -18.719 1 86.56 359 LEU A CA 1
ATOM 2755 C C . LEU A 1 359 ? 12.969 12.625 -17.625 1 86.56 359 LEU A C 1
ATOM 2757 O O . LEU A 1 359 ? 13.609 13.406 -16.922 1 86.56 359 LEU A O 1
ATOM 2761 N N . GLY A 1 360 ? 13.109 11.344 -17.5 1 75 360 GLY A N 1
ATOM 2762 C CA . GLY A 1 360 ? 14 10.758 -16.5 1 75 360 GLY A CA 1
ATOM 2763 C C . GLY A 1 360 ? 15.344 10.344 -17.078 1 75 360 GLY A C 1
ATOM 2764 O O . GLY A 1 360 ? 15.578 10.469 -18.281 1 75 360 GLY A O 1
ATOM 2765 N N . SER A 1 361 ? 16.375 10.211 -16.172 1 71.75 361 SER A N 1
ATOM 2766 C CA . SER A 1 361 ? 17.672 9.656 -16.562 1 71.75 361 SER A CA 1
ATOM 2767 C C . SER A 1 361 ? 17.812 8.211 -16.094 1 71.75 361 SER A C 1
ATOM 2769 O O . SER A 1 361 ? 16.891 7.656 -15.492 1 71.75 361 SER A O 1
ATOM 2771 N N . GLU A 1 362 ? 18.844 7.676 -16.594 1 67.44 362 GLU A N 1
ATOM 2772 C CA . GLU A 1 362 ? 19.125 6.301 -16.188 1 67.44 362 GLU A CA 1
ATOM 2773 C C . GLU A 1 362 ? 19.094 6.156 -14.664 1 67.44 362 GLU A C 1
ATOM 2775 O O . GLU A 1 362 ? 19.828 6.859 -13.961 1 67.44 362 GLU A O 1
ATOM 2780 N N . GLY A 1 363 ? 18.141 5.418 -14.078 1 70.06 363 GLY A N 1
ATOM 2781 C CA . GLY A 1 363 ? 18.016 5.223 -12.648 1 70.06 363 GLY A CA 1
ATOM 2782 C C . GLY A 1 363 ? 17.031 6.191 -12 1 70.06 363 GLY A C 1
ATOM 2783 O O . GLY A 1 363 ? 16.781 6.113 -10.797 1 70.06 363 GLY A O 1
ATOM 2784 N N . ASN A 1 364 ? 16.547 6.996 -12.797 1 81.5 364 ASN A N 1
ATOM 2785 C CA . ASN A 1 364 ? 15.602 7.984 -12.281 1 81.5 364 ASN A CA 1
ATOM 2786 C C . ASN A 1 364 ? 14.234 7.867 -12.961 1 81.5 364 ASN A C 1
ATOM 2788 O O . ASN A 1 364 ? 13.922 8.641 -13.867 1 81.5 364 ASN A O 1
ATOM 2792 N N . SER A 1 365 ? 13.57 6.871 -12.586 1 90.69 365 SER A N 1
ATOM 2793 C CA . SER A 1 365 ? 12.242 6.613 -13.133 1 90.69 365 SER A CA 1
ATOM 2794 C C . SER A 1 365 ? 11.211 6.453 -12.016 1 90.69 365 SER A C 1
ATOM 2796 O O . SER A 1 365 ? 11.562 6.414 -10.836 1 90.69 365 SER A O 1
ATOM 2798 N N . VAL A 1 366 ? 10 6.453 -12.344 1 92.5 366 VAL A N 1
ATOM 2799 C CA . VAL A 1 366 ? 8.891 6.375 -11.398 1 92.5 366 VAL A CA 1
ATOM 2800 C C . VAL A 1 366 ? 8.992 5.078 -10.602 1 92.5 366 VAL A C 1
ATOM 2802 O O . VAL A 1 366 ? 8.891 5.09 -9.375 1 92.5 366 VAL A O 1
ATOM 2805 N N . PRO A 1 367 ? 9.312 3.928 -11.234 1 90.38 367 PRO A N 1
ATOM 2806 C CA . PRO A 1 367 ? 9.438 2.701 -10.445 1 90.38 367 PRO A CA 1
ATOM 2807 C C . PRO A 1 367 ? 10.523 2.797 -9.375 1 90.38 367 PRO A C 1
ATOM 2809 O O . PRO A 1 367 ? 10.359 2.271 -8.273 1 90.38 367 PRO A O 1
ATOM 2812 N N . HIS A 1 368 ? 11.57 3.465 -9.664 1 90.94 368 HIS A N 1
ATOM 2813 C CA . HIS A 1 368 ? 12.633 3.656 -8.68 1 90.94 368 HIS A CA 1
ATOM 2814 C C . HIS A 1 368 ? 12.18 4.582 -7.555 1 90.94 368 HIS A C 1
ATOM 2816 O O . HIS A 1 368 ? 12.555 4.387 -6.395 1 90.94 368 HIS A O 1
ATOM 2822 N N . ALA A 1 369 ? 11.414 5.57 -7.969 1 92.88 369 ALA A N 1
ATOM 2823 C CA . ALA A 1 369 ? 10.898 6.52 -6.984 1 92.88 369 ALA A CA 1
ATOM 2824 C C . ALA A 1 369 ? 9.953 5.828 -6 1 92.88 369 ALA A C 1
ATOM 2826 O O . ALA A 1 369 ? 9.883 6.211 -4.832 1 92.88 369 ALA A O 1
ATOM 2827 N N . LEU A 1 370 ? 9.273 4.809 -6.426 1 93.88 370 LEU A N 1
ATOM 2828 C CA . LEU A 1 370 ? 8.297 4.102 -5.605 1 93.88 370 LEU A CA 1
ATOM 2829 C C . LEU A 1 370 ? 8.977 3.393 -4.438 1 93.88 370 LEU A C 1
ATOM 2831 O O . LEU A 1 370 ? 8.336 3.127 -3.416 1 93.88 370 LEU A O 1
ATOM 2835 N N . HIS A 1 371 ? 10.258 3.174 -4.531 1 91.44 371 HIS A N 1
ATOM 2836 C CA . HIS A 1 371 ? 11.008 2.535 -3.455 1 91.44 371 HIS A CA 1
ATOM 2837 C C . HIS A 1 371 ? 11.211 3.49 -2.285 1 91.44 371 HIS A C 1
ATOM 2839 O O . HIS A 1 371 ? 11.586 3.066 -1.189 1 91.44 371 HIS A O 1
ATOM 2845 N N . LYS A 1 372 ? 10.859 4.711 -2.51 1 91.06 372 LYS A N 1
ATOM 2846 C CA . LYS A 1 372 ? 11.062 5.707 -1.46 1 91.06 372 LYS A CA 1
ATOM 2847 C C . LYS A 1 372 ? 9.758 6.004 -0.726 1 91.06 372 LYS A C 1
ATOM 2849 O O . LYS A 1 372 ? 9.75 6.762 0.245 1 91.06 372 LYS A O 1
ATOM 2854 N N . VAL A 1 373 ? 8.703 5.387 -1.155 1 93.56 373 VAL A N 1
ATOM 2855 C CA . VAL A 1 373 ? 7.41 5.598 -0.519 1 93.56 373 VAL A CA 1
ATOM 2856 C C . VAL A 1 373 ? 7.453 5.094 0.921 1 93.56 373 VAL A C 1
ATOM 2858 O O . VAL A 1 373 ? 8.016 4.031 1.197 1 93.56 373 VAL A O 1
ATOM 2861 N N . ASP A 1 374 ? 6.914 5.875 1.823 1 92 374 ASP A N 1
ATOM 2862 C CA . ASP A 1 374 ? 6.906 5.547 3.246 1 92 374 ASP A CA 1
ATOM 2863 C C . ASP A 1 374 ? 5.832 4.508 3.564 1 92 374 ASP A C 1
ATOM 2865 O O . ASP A 1 374 ? 4.777 4.844 4.102 1 92 374 ASP A O 1
ATOM 2869 N N . LEU A 1 375 ? 6.168 3.287 3.416 1 94.81 375 LEU A N 1
ATOM 2870 C CA . LEU A 1 375 ? 5.215 2.201 3.629 1 94.81 375 LEU A CA 1
ATOM 2871 C C . LEU A 1 375 ? 4.961 1.985 5.117 1 94.81 375 LEU A C 1
ATOM 2873 O O . LEU A 1 375 ? 3.922 1.447 5.504 1 94.81 375 LEU A O 1
ATOM 2877 N N . SER A 1 376 ? 5.887 2.396 5.977 1 94.38 376 SER A N 1
ATOM 2878 C CA . SER A 1 376 ? 5.66 2.303 7.414 1 94.38 376 SER A CA 1
ATOM 2879 C C . SER A 1 376 ? 4.453 3.131 7.84 1 94.38 376 SER A C 1
ATOM 2881 O O . SER A 1 376 ? 3.615 2.664 8.609 1 94.38 376 SER A O 1
ATOM 2883 N N . SER A 1 377 ? 4.367 4.34 7.293 1 91.75 377 SER A N 1
ATOM 2884 C CA . SER A 1 377 ? 3.234 5.207 7.602 1 91.75 377 SER A CA 1
ATOM 2885 C C . SER A 1 377 ? 1.934 4.633 7.051 1 91.75 377 SER A C 1
ATOM 2887 O O . SER A 1 377 ? 0.893 4.695 7.707 1 91.75 377 SER A O 1
ATOM 2889 N N . LEU A 1 378 ? 2.023 4.113 5.887 1 94.75 378 LEU A N 1
ATOM 2890 C CA . LEU A 1 378 ? 0.836 3.527 5.273 1 94.75 378 LEU A CA 1
ATOM 2891 C C . LEU A 1 378 ? 0.326 2.348 6.094 1 94.75 378 LEU A C 1
ATOM 2893 O O . LEU A 1 378 ? -0.883 2.195 6.281 1 94.75 378 LEU A O 1
ATOM 2897 N N . LEU A 1 379 ? 1.231 1.476 6.535 1 96.56 379 LEU A N 1
ATOM 2898 C CA . LEU A 1 379 ? 0.871 0.33 7.363 1 96.56 379 LEU A CA 1
ATOM 2899 C C . LEU A 1 379 ? 0.332 0.784 8.711 1 96.56 379 LEU A C 1
ATOM 2901 O O . LEU A 1 379 ? -0.596 0.177 9.258 1 96.56 379 LEU A O 1
ATOM 2905 N N . PHE A 1 380 ? 0.914 1.829 9.266 1 94.69 380 PHE A N 1
ATOM 2906 C CA . PHE A 1 380 ? 0.405 2.416 10.5 1 94.69 380 PHE A CA 1
ATOM 2907 C C . PHE A 1 380 ? -1.044 2.859 10.328 1 94.69 380 PHE A C 1
ATOM 2909 O O . PHE A 1 380 ? -1.905 2.502 11.133 1 94.69 380 PHE A O 1
ATOM 2916 N N . PHE A 1 381 ? -1.337 3.598 9.227 1 93.25 381 PHE A N 1
ATOM 2917 C CA . PHE A 1 381 ? -2.686 4.082 8.953 1 93.25 381 PHE A CA 1
ATOM 2918 C C . PHE A 1 381 ? -3.65 2.916 8.766 1 93.25 381 PHE A C 1
ATOM 2920 O O . PHE A 1 381 ? -4.793 2.971 9.227 1 93.25 381 PHE A O 1
ATOM 2927 N N . THR A 1 382 ? -3.182 1.907 8.133 1 96.12 382 THR A N 1
ATOM 2928 C CA . THR A 1 382 ? -3.998 0.721 7.906 1 96.12 382 THR A CA 1
ATOM 2929 C C . THR A 1 382 ? -4.41 0.09 9.234 1 96.12 382 THR A C 1
ATOM 2931 O O . THR A 1 382 ? -5.586 -0.229 9.438 1 96.12 382 THR A O 1
ATOM 2934 N N . GLY A 1 383 ? -3.469 -0.064 10.141 1 96.94 383 GLY A N 1
ATOM 2935 C CA . GLY A 1 383 ? -3.764 -0.628 11.445 1 96.94 383 GLY A CA 1
ATOM 2936 C C . GLY A 1 383 ? -4.73 0.213 12.258 1 96.94 383 GLY A C 1
ATOM 2937 O O . GLY A 1 383 ? -5.664 -0.316 12.867 1 96.94 383 GLY A O 1
ATOM 2938 N N . VAL A 1 384 ? -4.547 1.524 12.195 1 95.56 384 VAL A N 1
ATOM 2939 C CA . VAL A 1 384 ? -5.379 2.451 12.953 1 95.56 384 VAL A CA 1
ATOM 2940 C C . VAL A 1 384 ? -6.812 2.412 12.43 1 95.56 384 VAL A C 1
ATOM 2942 O O . VAL A 1 384 ? -7.762 2.303 13.211 1 95.56 384 VAL A O 1
ATOM 2945 N N . LEU A 1 385 ? -6.941 2.488 11.109 1 95.56 385 LEU A N 1
ATOM 2946 C CA . LEU A 1 385 ? -8.266 2.527 10.5 1 95.56 385 LEU A CA 1
ATOM 2947 C C . LEU A 1 385 ? -9.016 1.222 10.742 1 95.56 385 LEU A C 1
ATOM 2949 O O . LEU A 1 385 ? -10.219 1.232 11.031 1 95.56 385 LEU A O 1
ATOM 2953 N N . MET A 1 386 ? -8.273 0.109 10.672 1 97.31 386 MET A N 1
ATOM 2954 C CA . MET A 1 386 ? -8.906 -1.181 10.938 1 97.31 386 MET A CA 1
ATOM 2955 C C . MET A 1 386 ? -9.336 -1.283 12.398 1 97.31 386 MET A C 1
ATOM 2957 O O . MET A 1 386 ? -10.398 -1.837 12.695 1 97.31 386 MET A O 1
ATOM 2961 N N . ALA A 1 387 ? -8.562 -0.758 13.312 1 97.38 387 ALA A N 1
ATOM 2962 C CA . ALA A 1 387 ? -8.898 -0.8 14.734 1 97.38 387 ALA A CA 1
ATOM 2963 C C . ALA A 1 387 ? -10.133 0.041 15.031 1 97.38 387 ALA A C 1
ATOM 2965 O O . ALA A 1 387 ? -11.031 -0.396 15.758 1 97.38 387 ALA A O 1
ATOM 2966 N N . ILE A 1 388 ? -10.18 1.201 14.477 1 96 388 ILE A N 1
ATOM 2967 C CA . ILE A 1 388 ? -11.305 2.102 14.727 1 96 388 ILE A CA 1
ATOM 2968 C C . ILE A 1 388 ? -12.578 1.521 14.109 1 96 388 ILE A C 1
ATOM 2970 O O . ILE A 1 388 ? -13.656 1.626 14.695 1 96 388 ILE A O 1
ATOM 2974 N N . SER A 1 389 ? -12.461 0.881 12.914 1 96.19 389 SER A N 1
ATOM 2975 C CA . SER A 1 389 ? -13.617 0.232 12.305 1 96.19 389 SER A CA 1
ATOM 2976 C C . SER A 1 389 ? -14.164 -0.875 13.195 1 96.19 389 SER A C 1
ATOM 2978 O O . SER A 1 389 ? -15.375 -1.117 13.219 1 96.19 389 SER A O 1
ATOM 2980 N N . CYS A 1 390 ? -13.258 -1.534 13.93 1 96.75 390 CYS A N 1
ATOM 2981 C CA . CYS A 1 390 ? -13.695 -2.564 14.867 1 96.75 390 CYS A CA 1
ATOM 2982 C C . CYS A 1 390 ? -14.492 -1.956 16.016 1 96.75 390 CYS A C 1
ATOM 2984 O O . CYS A 1 390 ? -15.523 -2.496 16.406 1 96.75 390 CYS A O 1
ATOM 2986 N N . LEU A 1 391 ? -14.062 -0.814 16.547 1 96.56 391 LEU A N 1
ATOM 2987 C CA . LEU A 1 391 ? -14.773 -0.114 17.609 1 96.56 391 LEU A CA 1
ATOM 2988 C C . LEU A 1 391 ? -16.141 0.339 17.125 1 96.56 391 LEU A C 1
ATOM 2990 O O . LEU A 1 391 ? -17.125 0.261 17.875 1 96.56 391 LEU A O 1
ATOM 2994 N N . ASP A 1 392 ? -16.172 0.793 15.914 1 94.69 392 ASP A N 1
ATOM 2995 C CA . ASP A 1 392 ? -17.438 1.217 15.328 1 94.69 392 ASP A CA 1
ATOM 2996 C C . ASP A 1 392 ? -18.406 0.039 15.188 1 94.69 392 ASP A C 1
ATOM 2998 O O . ASP A 1 392 ? -19.578 0.143 15.555 1 94.69 392 ASP A O 1
ATOM 3002 N N . ALA A 1 393 ? -17.906 -1.042 14.695 1 94.31 393 ALA A N 1
ATOM 3003 C CA . ALA A 1 393 ? -18.719 -2.246 14.5 1 94.31 393 ALA A CA 1
ATOM 3004 C C . ALA A 1 393 ? -19.266 -2.744 15.836 1 94.31 393 ALA A C 1
ATOM 3006 O O . ALA A 1 393 ? -20.406 -3.225 15.891 1 94.31 393 ALA A O 1
ATOM 3007 N N . ALA A 1 394 ? -18.469 -2.537 16.922 1 94.12 394 ALA A N 1
ATOM 3008 C CA . ALA A 1 394 ? -18.875 -3.014 18.234 1 94.12 394 ALA A CA 1
ATOM 3009 C C . ALA A 1 394 ? -19.781 -1.998 18.938 1 94.12 394 ALA A C 1
ATOM 3011 O O . ALA A 1 394 ? -20.281 -2.26 20.031 1 94.12 394 ALA A O 1
ATOM 3012 N N . GLY A 1 395 ? -19.938 -0.842 18.359 1 92.88 395 GLY A N 1
ATOM 3013 C CA . GLY A 1 395 ? -20.812 0.172 18.938 1 92.88 395 GLY A CA 1
ATOM 3014 C C . GLY A 1 395 ? -20.141 0.986 20.031 1 92.88 395 GLY A C 1
ATOM 3015 O O . GLY A 1 395 ? -20.797 1.744 20.734 1 92.88 395 GLY A O 1
ATOM 3016 N N . VAL A 1 396 ? -18.859 0.855 20.156 1 94.19 396 VAL A N 1
ATOM 3017 C CA . VAL A 1 396 ? -18.109 1.562 21.188 1 94.19 396 VAL A CA 1
ATOM 3018 C C . VAL A 1 396 ? -18.141 3.062 20.906 1 94.19 396 VAL A C 1
ATOM 3020 O O . VAL A 1 396 ? -18.344 3.865 21.828 1 94.19 396 VAL A O 1
ATOM 3023 N N . LEU A 1 397 ? -17.984 3.471 19.703 1 92.69 397 LEU A N 1
ATOM 3024 C CA . LEU A 1 397 ? -17.828 4.871 19.328 1 92.69 397 LEU A CA 1
ATOM 3025 C C . LEU A 1 397 ? -19.156 5.625 19.469 1 92.69 397 LEU A C 1
ATOM 3027 O O . LEU A 1 397 ? -19.156 6.82 19.766 1 92.69 397 LEU A O 1
ATOM 3031 N N . LYS A 1 398 ? -20.219 4.949 19.281 1 89.44 398 LYS A N 1
ATOM 3032 C CA . LYS A 1 398 ? -21.531 5.566 19.5 1 89.44 398 LYS A CA 1
ATOM 3033 C C . LYS A 1 398 ? -21.703 5.996 20.953 1 89.44 398 LYS A C 1
ATOM 3035 O O . LYS A 1 398 ? -22.234 7.078 21.219 1 89.44 398 LYS A O 1
ATOM 3040 N N . GLN A 1 399 ? -21.266 5.184 21.797 1 89 399 GLN A N 1
ATOM 3041 C CA . GLN A 1 399 ? -21.344 5.5 23.219 1 89 399 GLN A CA 1
ATOM 3042 C C . GLN A 1 399 ? -20.453 6.684 23.578 1 89 399 GLN A C 1
ATOM 3044 O O . GLN A 1 399 ? -20.844 7.551 24.359 1 89 399 GLN A O 1
ATOM 3049 N N . TYR A 1 400 ? -19.328 6.699 22.984 1 87.94 400 TYR A N 1
ATOM 3050 C CA . TYR A 1 400 ? -18.406 7.785 23.281 1 87.94 400 TYR A CA 1
ATOM 3051 C C . TYR A 1 400 ? -18.875 9.094 22.656 1 87.94 400 TYR A C 1
ATOM 3053 O O . TYR A 1 400 ? -18.609 10.172 23.188 1 87.94 400 TYR A O 1
ATOM 3061 N N . ALA A 1 401 ? -19.547 8.969 21.578 1 87.19 401 ALA A N 1
ATOM 3062 C CA . ALA A 1 401 ? -20.109 10.156 20.938 1 87.19 401 ALA A CA 1
ATOM 3063 C C . ALA A 1 401 ? -21.094 10.859 21.859 1 87.19 401 ALA A C 1
ATOM 3065 O O . ALA A 1 401 ? -21.109 12.094 21.938 1 87.19 401 ALA A O 1
ATOM 3066 N N . GLU A 1 402 ? -21.828 10.117 22.531 1 87.44 402 GLU A N 1
ATOM 3067 C CA . GLU A 1 402 ? -22.797 10.664 23.469 1 87.44 402 GLU A CA 1
ATOM 3068 C C . GLU A 1 402 ? -22.094 11.352 24.641 1 87.44 402 GLU A C 1
ATOM 3070 O O . GLU A 1 402 ? -22.516 12.422 25.078 1 87.44 402 GLU A O 1
ATOM 3075 N N . THR A 1 403 ? -21.094 10.719 25.078 1 88 403 THR A N 1
ATOM 3076 C CA . THR A 1 403 ? -20.312 11.305 26.172 1 88 403 THR A CA 1
ATOM 3077 C C . THR A 1 403 ? -19.672 12.617 25.734 1 88 403 THR A C 1
ATOM 3079 O O . THR A 1 403 ? -19.672 13.594 26.469 1 88 403 THR A O 1
ATOM 3082 N N . MET A 1 404 ? -19.141 12.625 24.516 1 88.88 404 MET A N 1
ATOM 3083 C CA . MET A 1 404 ? -18.516 13.828 24 1 88.88 404 MET A CA 1
ATOM 3084 C C . MET A 1 404 ? -19.531 14.945 23.797 1 88.88 404 MET A C 1
ATOM 3086 O O . MET A 1 404 ? -19.234 16.109 24.047 1 88.88 404 MET A O 1
ATOM 3090 N N . HIS A 1 405 ? -20.672 14.547 23.375 1 86.69 405 HIS A N 1
ATOM 3091 C CA . HIS A 1 405 ? -21.75 15.516 23.219 1 86.69 405 HIS A CA 1
ATOM 3092 C C . HIS A 1 405 ? -22.094 16.172 24.562 1 86.69 405 HIS A C 1
ATOM 3094 O O . HIS A 1 405 ? -22.312 17.375 24.625 1 86.69 405 HIS A O 1
ATOM 3100 N N . LYS A 1 406 ? -22.062 15.383 25.594 1 89.56 406 LYS A N 1
ATOM 3101 C CA . LYS A 1 406 ? -22.391 15.883 26.922 1 89.56 406 LYS A CA 1
ATOM 3102 C C . LYS A 1 406 ? -21.281 16.797 27.453 1 89.56 406 LYS A C 1
ATOM 3104 O O . LYS A 1 406 ? -21.562 17.859 28 1 89.56 406 LYS A O 1
ATOM 3109 N N . VAL A 1 407 ? -20.109 16.375 27.234 1 90.25 407 VAL A N 1
ATOM 3110 C CA . VAL A 1 407 ? -18.953 17.109 27.766 1 90.25 407 VAL A CA 1
ATOM 3111 C C . VAL A 1 407 ? -18.812 18.438 27.031 1 90.25 407 VAL A C 1
ATOM 3113 O O . VAL A 1 407 ? -18.453 19.453 27.656 1 90.25 407 VAL A O 1
ATOM 3116 N N . THR A 1 408 ? -19.125 18.516 25.75 1 92 408 THR A N 1
ATOM 3117 C CA . THR A 1 408 ? -18.953 19.719 24.953 1 92 408 THR A CA 1
ATOM 3118 C C . THR A 1 408 ? -20.266 20.5 24.859 1 92 408 THR A C 1
ATOM 3120 O O . THR A 1 408 ? -20.328 21.531 24.172 1 92 408 THR A O 1
ATOM 3123 N N . LYS A 1 409 ? -21.312 20.016 25.516 1 91.19 409 LYS A N 1
ATOM 3124 C CA . LYS A 1 409 ? -22.656 20.594 25.453 1 91.19 409 LYS A CA 1
ATOM 3125 C C . LYS A 1 409 ? -23.125 20.781 24.016 1 91.19 409 LYS A C 1
ATOM 3127 O O . LYS A 1 409 ? -23.703 21.812 23.672 1 91.19 409 LYS A O 1
ATOM 3132 N N . GLY A 1 410 ? -22.562 19.891 23.172 1 88 410 GLY A N 1
ATOM 3133 C CA . GLY A 1 410 ? -23 19.875 21.797 1 88 410 GLY A CA 1
ATOM 3134 C C . GLY A 1 410 ? -22.312 20.922 20.938 1 88 410 GLY A C 1
ATOM 3135 O O . GLY A 1 410 ? -22.641 21.078 19.75 1 88 410 GLY A O 1
ATOM 3136 N N . SER A 1 411 ? -21.375 21.625 21.484 1 92.31 411 SER A N 1
ATOM 3137 C CA . SER A 1 411 ? -20.688 22.672 20.766 1 92.31 411 SER A CA 1
ATOM 3138 C C . SER A 1 411 ? -19.641 22.094 19.812 1 92.31 411 SER A C 1
ATOM 3140 O O . SER A 1 411 ? -18.656 21.5 20.266 1 92.31 411 SER A O 1
ATOM 3142 N N . PRO A 1 412 ? -19.766 22.344 18.516 1 92.62 412 PRO A N 1
ATOM 3143 C CA . PRO A 1 412 ? -18.75 21.891 17.578 1 92.62 412 PRO A CA 1
ATOM 3144 C C . PRO A 1 412 ? -17.391 22.547 17.812 1 92.62 412 PRO A C 1
ATOM 3146 O O . PRO A 1 412 ? -16.344 21.922 17.609 1 92.62 412 PRO A O 1
ATOM 3149 N N . MET A 1 413 ? -17.469 23.734 18.297 1 94 413 MET A N 1
ATOM 3150 C CA . MET A 1 413 ? -16.234 24.469 18.578 1 94 413 MET A CA 1
ATOM 3151 C C . MET A 1 413 ? -15.484 23.844 19.75 1 94 413 MET A C 1
ATOM 3153 O O . MET A 1 413 ? -14.258 23.688 19.688 1 94 413 MET A O 1
ATOM 3157 N N . ALA A 1 414 ? -16.203 23.5 20.75 1 94.38 414 ALA A N 1
ATOM 3158 C CA . ALA A 1 414 ? -15.578 22.859 21.922 1 94.38 414 ALA A CA 1
ATOM 3159 C C . ALA A 1 414 ? -15.008 21.5 21.562 1 94.38 414 ALA A C 1
ATOM 3161 O O . ALA A 1 414 ? -13.922 21.125 22.031 1 94.38 414 ALA A O 1
ATOM 3162 N N . LEU A 1 415 ? -15.766 20.797 20.797 1 93.5 415 LEU A N 1
ATOM 3163 C CA . LEU A 1 415 ? -15.289 19.5 20.359 1 93.5 415 LEU A CA 1
ATOM 3164 C C . LEU A 1 415 ? -14.023 19.641 19.516 1 93.5 415 LEU A C 1
ATOM 3166 O O . LEU A 1 415 ? -13.062 18.875 19.703 1 93.5 415 LEU A O 1
ATOM 3170 N N . ALA A 1 416 ? -14.047 20.547 18.625 1 93.31 416 ALA A N 1
ATOM 3171 C CA . ALA A 1 416 ? -12.898 20.797 17.766 1 93.31 416 ALA A CA 1
ATOM 3172 C C . ALA A 1 416 ? -11.672 21.203 18.578 1 93.31 416 ALA A C 1
ATOM 3174 O O . ALA A 1 416 ? -10.555 20.75 18.297 1 93.31 416 ALA A O 1
ATOM 3175 N N . ALA A 1 417 ? -11.883 22.047 19.516 1 94.44 417 ALA A N 1
ATOM 3176 C CA . ALA A 1 417 ? -10.789 22.484 20.375 1 94.44 417 ALA A CA 1
ATOM 3177 C C . ALA A 1 417 ? -10.188 21.297 21.141 1 94.44 417 ALA A C 1
ATOM 3179 O O . ALA A 1 417 ? -8.969 21.172 21.234 1 94.44 417 ALA A O 1
ATOM 3180 N N . LEU A 1 418 ? -11.031 20.5 21.641 1 93.31 418 LEU A N 1
ATOM 3181 C CA . LEU A 1 418 ? -10.586 19.328 22.359 1 93.31 418 LEU A CA 1
ATOM 3182 C C . LEU A 1 418 ? -9.812 18.375 21.453 1 93.31 418 LEU A C 1
ATOM 3184 O O . LEU A 1 418 ? -8.773 17.844 21.828 1 93.31 418 LEU A O 1
ATOM 3188 N N . LEU A 1 419 ? -10.328 18.156 20.297 1 91.94 419 LEU A N 1
ATOM 3189 C CA . LEU A 1 419 ? -9.672 17.312 19.297 1 91.94 419 LEU A CA 1
ATOM 3190 C C . LEU A 1 419 ? -8.312 17.875 18.906 1 91.94 419 LEU A C 1
ATOM 3192 O O . LEU A 1 419 ? -7.34 17.141 18.766 1 91.94 419 LEU A O 1
ATOM 3196 N N . GLY A 1 420 ? -8.281 19.172 18.688 1 93.5 420 GLY A N 1
ATOM 3197 C CA . GLY A 1 420 ? -7.043 19.828 18.312 1 93.5 420 GLY A CA 1
ATOM 3198 C C . GLY A 1 420 ? -5.957 19.719 19.375 1 93.5 420 GLY A C 1
ATOM 3199 O O . GLY A 1 420 ? -4.812 19.375 19.047 1 93.5 420 GLY A O 1
ATOM 3200 N N . VAL A 1 421 ? -6.277 19.938 20.562 1 94.06 421 VAL A N 1
ATOM 3201 C CA . VAL A 1 421 ? -5.32 19.844 21.672 1 94.06 421 VAL A CA 1
ATOM 3202 C C . VAL A 1 421 ? -4.863 18.391 21.812 1 94.06 421 VAL A C 1
ATOM 3204 O O . VAL A 1 421 ? -3.68 18.125 22.047 1 94.06 421 VAL A O 1
ATOM 3207 N N . SER A 1 422 ? -5.801 17.5 21.641 1 91.94 422 SER A N 1
ATOM 3208 C CA . SER A 1 422 ? -5.469 16.078 21.703 1 91.94 422 SER A CA 1
ATOM 3209 C C . SER A 1 422 ? -4.516 15.68 20.594 1 91.94 422 SER A C 1
ATOM 3211 O O . SER A 1 422 ? -3.68 14.789 20.766 1 91.94 422 SER A O 1
ATOM 3213 N N . SER A 1 423 ? -4.641 16.344 19.5 1 93 423 SER A N 1
ATOM 3214 C CA . SER A 1 423 ? -3.838 16.031 18.312 1 93 423 SER A CA 1
ATOM 3215 C C . SER A 1 423 ? -2.373 16.391 18.531 1 93 423 SER A C 1
ATOM 3217 O O . SER A 1 423 ? -1.496 15.938 17.797 1 93 423 SER A O 1
ATOM 3219 N N . ALA A 1 424 ? -2.07 17.141 19.562 1 93.31 424 ALA A N 1
ATOM 3220 C CA . ALA A 1 424 ? -0.701 17.5 19.922 1 93.31 424 ALA A CA 1
ATOM 3221 C C . ALA A 1 424 ? 0.057 16.297 20.484 1 93.31 424 ALA A C 1
ATOM 3223 O O . ALA A 1 424 ? 1.29 16.281 20.484 1 93.31 424 ALA A O 1
ATOM 3224 N N . VAL A 1 425 ? -0.739 15.344 20.906 1 87.69 425 VAL A N 1
ATOM 3225 C CA . VAL A 1 425 ? -0.099 14.219 21.578 1 87.69 425 VAL A CA 1
ATOM 3226 C C . VAL A 1 425 ? -0.404 12.922 20.812 1 87.69 425 VAL A C 1
ATOM 3228 O O . VAL A 1 425 ? 0.434 12.023 20.766 1 87.69 425 VAL A O 1
ATOM 3231 N N . VAL A 1 426 ? -1.608 12.914 20.297 1 86.94 426 VAL A N 1
ATOM 3232 C CA . VAL A 1 426 ? -2.066 11.742 19.562 1 86.94 426 VAL A CA 1
ATOM 3233 C C . VAL A 1 426 ? -2.074 12.031 18.062 1 86.94 426 VAL A C 1
ATOM 3235 O O . VAL A 1 426 ? -2.467 13.117 17.641 1 86.94 426 VAL A O 1
ATOM 3238 N N . ASP A 1 427 ? -1.616 11.086 17.375 1 87.25 427 ASP A N 1
ATOM 3239 C CA . ASP A 1 427 ? -1.659 11.258 15.93 1 87.25 427 ASP A CA 1
ATOM 3240 C C . ASP A 1 427 ? -3.041 11.711 15.469 1 87.25 427 ASP A C 1
ATOM 3242 O O . ASP A 1 427 ? -4.059 11.297 16.031 1 87.25 427 ASP A O 1
ATOM 3246 N N . ASN A 1 428 ? -3.059 12.547 14.461 1 91.56 428 ASN A N 1
ATOM 3247 C CA . ASN A 1 428 ? -4.312 13.141 14.008 1 91.56 428 ASN A CA 1
ATOM 3248 C C . ASN A 1 428 ? -5.18 12.117 13.273 1 91.56 428 ASN A C 1
ATOM 3250 O O . ASN A 1 428 ? -6.41 12.219 13.297 1 91.56 428 ASN A O 1
ATOM 3254 N N . VAL A 1 429 ? -4.668 11.078 12.727 1 91.19 429 VAL A N 1
ATOM 3255 C CA . VAL A 1 429 ? -5.391 10.125 11.891 1 91.19 429 VAL A CA 1
ATOM 3256 C C . VAL A 1 429 ? -6.402 9.359 12.742 1 91.19 429 VAL A C 1
ATOM 3258 O O . VAL A 1 429 ? -7.598 9.352 12.438 1 91.19 429 VAL A O 1
ATOM 3261 N N . PRO A 1 430 ? -6.016 8.781 13.836 1 91.38 430 PRO A N 1
ATOM 3262 C CA . PRO A 1 430 ? -7.008 8.086 14.648 1 91.38 430 PRO A CA 1
ATOM 3263 C C . PRO A 1 430 ? -8.102 9.016 15.172 1 91.38 430 PRO A C 1
ATOM 3265 O O . PRO A 1 430 ? -9.266 8.609 15.266 1 91.38 430 PRO A O 1
ATOM 3268 N N . LEU A 1 431 ? -7.75 10.219 15.516 1 91.94 431 LEU A N 1
ATOM 3269 C CA . LEU A 1 431 ? -8.711 11.172 16.062 1 91.94 431 LEU A CA 1
ATOM 3270 C C . LEU A 1 431 ? -9.781 11.531 15.047 1 91.94 431 LEU A C 1
ATOM 3272 O O . LEU A 1 431 ? -10.969 11.547 15.367 1 91.94 431 LEU A O 1
ATOM 3276 N N . VAL A 1 432 ? -9.352 11.766 13.867 1 95.69 432 VAL A N 1
ATOM 3277 C CA . VAL A 1 432 ? -10.281 12.164 12.82 1 95.69 432 VAL A CA 1
ATOM 3278 C C . VAL A 1 432 ? -11.148 10.969 12.422 1 95.69 432 VAL A C 1
ATOM 3280 O O . VAL A 1 432 ? -12.359 11.102 12.242 1 95.69 432 VAL A O 1
ATOM 3283 N N . GLN A 1 433 ? -10.547 9.812 12.297 1 93.75 433 GLN A N 1
ATOM 3284 C CA . GLN A 1 433 ? -11.336 8.633 11.945 1 93.75 433 GLN A CA 1
ATOM 3285 C C . GLN A 1 433 ? -12.375 8.328 13.016 1 93.75 433 GLN A C 1
ATOM 3287 O O . GLN A 1 433 ? -13.508 7.961 12.695 1 93.75 433 GLN A O 1
ATOM 3292 N N . ALA A 1 434 ? -11.984 8.453 14.258 1 93.44 434 ALA A N 1
ATOM 3293 C CA . ALA A 1 434 ? -12.938 8.25 15.344 1 93.44 434 ALA A CA 1
ATOM 3294 C C . ALA A 1 434 ? -14.086 9.242 15.266 1 93.44 434 ALA A C 1
ATOM 3296 O O . ALA A 1 434 ? -15.242 8.883 15.477 1 93.44 434 ALA A O 1
ATOM 3297 N N . SER A 1 435 ? -13.797 10.477 14.961 1 94.62 435 SER A N 1
ATOM 3298 C CA . SER A 1 435 ? -14.828 11.492 14.82 1 94.62 435 SER A CA 1
ATOM 3299 C C . SER A 1 435 ? -15.805 11.148 13.703 1 94.62 435 SER A C 1
ATOM 3301 O O . SER A 1 435 ? -17.016 11.312 13.852 1 94.62 435 SER A O 1
ATOM 3303 N N . ILE A 1 436 ? -15.281 10.656 12.594 1 94.88 436 ILE A N 1
ATOM 3304 C CA . ILE A 1 436 ? -16.094 10.289 11.445 1 94.88 436 ILE A CA 1
ATOM 3305 C C . ILE A 1 436 ? -17.094 9.203 11.844 1 94.88 436 ILE A C 1
ATOM 3307 O O . ILE A 1 436 ? -18.281 9.281 11.484 1 94.88 436 ILE A O 1
ATOM 3311 N N . GLU A 1 437 ? -16.609 8.258 12.633 1 93.12 437 GLU A N 1
ATOM 3312 C CA . GLU A 1 437 ? -17.453 7.125 13 1 93.12 437 GLU A CA 1
ATOM 3313 C C . GLU A 1 437 ? -18.391 7.488 14.141 1 93.12 437 GLU A C 1
ATOM 3315 O O . GLU A 1 437 ? -19.484 6.91 14.266 1 93.12 437 GLU A O 1
ATOM 3320 N N . MET A 1 438 ? -18.047 8.5 14.938 1 93.38 438 MET A N 1
ATOM 3321 C CA . MET A 1 438 ? -18.828 8.859 16.125 1 93.38 438 MET A CA 1
ATOM 3322 C C . MET A 1 438 ? -20 9.758 15.742 1 93.38 438 MET A C 1
ATOM 3324 O O . MET A 1 438 ? -21.078 9.664 16.344 1 93.38 438 MET A O 1
ATOM 3328 N N . PHE A 1 439 ? -19.828 10.633 14.758 1 92.88 439 PHE A N 1
ATOM 3329 C CA . PHE A 1 439 ? -20.812 11.672 14.5 1 92.88 439 PHE A CA 1
ATOM 3330 C C . PHE A 1 439 ? -21.438 11.5 13.117 1 92.88 439 PHE A C 1
ATOM 3332 O O . PHE A 1 439 ? -20.75 11.117 12.172 1 92.88 439 PHE A O 1
ATOM 3339 N N . GLU A 1 440 ? -22.688 11.711 13.078 1 91.56 440 GLU A N 1
ATOM 3340 C CA . GLU A 1 440 ? -23.422 11.672 11.812 1 91.56 440 GLU A CA 1
ATOM 3341 C C . GLU A 1 440 ? -23.969 13.047 11.445 1 91.56 440 GLU A C 1
ATOM 3343 O O . GLU A 1 440 ? -24.969 13.492 12.008 1 91.56 440 GLU A O 1
ATOM 3348 N N . LYS A 1 441 ? -23.297 13.727 10.602 1 94.25 441 LYS A N 1
ATOM 3349 C CA . LYS A 1 441 ? -23.688 15.039 10.086 1 94.25 441 LYS A CA 1
ATOM 3350 C C . LYS A 1 441 ? -23.562 15.086 8.562 1 94.25 441 LYS A C 1
ATOM 3352 O O . LYS A 1 441 ? -22.797 14.312 7.969 1 94.25 441 LYS A O 1
ATOM 3357 N N . PRO A 1 442 ? -24.375 15.844 7.934 1 95.38 442 PRO A N 1
ATOM 3358 C CA . PRO A 1 442 ? -24.281 15.945 6.477 1 95.38 442 PRO A CA 1
ATOM 3359 C C . PRO A 1 442 ? -22.953 16.531 6.004 1 95.38 442 PRO A C 1
ATOM 3361 O O . PRO A 1 442 ? -22.203 17.094 6.809 1 95.38 442 PRO A O 1
ATOM 3364 N N . MET A 1 443 ? -22.719 16.406 4.75 1 95.69 443 MET A N 1
ATOM 3365 C CA . MET A 1 443 ? -21.516 16.938 4.129 1 95.69 443 MET A CA 1
ATOM 3366 C C . MET A 1 443 ? -21.391 18.438 4.355 1 95.69 443 MET A C 1
ATOM 3368 O O . MET A 1 443 ? -22.375 19.172 4.246 1 95.69 443 MET A O 1
ATOM 3372 N N . ASP A 1 444 ? -20.25 18.906 4.754 1 96.12 444 ASP A N 1
ATOM 3373 C CA . ASP A 1 444 ? -19.859 20.312 4.914 1 96.12 444 ASP A CA 1
ATOM 3374 C C . ASP A 1 444 ? -20.531 20.922 6.141 1 96.12 444 ASP A C 1
ATOM 3376 O O . ASP A 1 444 ? -20.625 22.141 6.254 1 96.12 444 ASP A O 1
ATOM 3380 N N . ASP A 1 445 ? -21.062 20 6.973 1 95.81 445 ASP A N 1
ATOM 3381 C CA . ASP A 1 445 ? -21.438 20.5 8.289 1 95.81 445 ASP A CA 1
ATOM 3382 C C . ASP A 1 445 ? -20.266 21.219 8.953 1 95.81 445 ASP A C 1
ATOM 3384 O O . ASP A 1 445 ? -19.125 20.766 8.836 1 95.81 445 ASP A O 1
ATOM 3388 N N . PRO A 1 446 ? -20.516 22.281 9.734 1 95.25 446 PRO A N 1
ATOM 3389 C CA . PRO A 1 446 ? -19.438 23 10.406 1 95.25 446 PRO A CA 1
ATOM 3390 C C . PRO A 1 446 ? -18.547 22.094 11.25 1 95.25 446 PRO A C 1
ATOM 3392 O O . PRO A 1 446 ? -17.344 22.344 11.375 1 95.25 446 PRO A O 1
ATOM 3395 N N . LEU A 1 447 ? -19.109 21.062 11.711 1 95.56 447 LEU A N 1
ATOM 3396 C CA . LEU A 1 447 ? -18.344 20.125 12.531 1 95.56 447 LEU A CA 1
ATOM 3397 C C . LEU A 1 447 ? -17.172 19.547 11.75 1 95.56 447 LEU A C 1
ATOM 3399 O O . LEU A 1 447 ? -16.062 19.469 12.266 1 95.56 447 LEU A O 1
ATOM 3403 N N . TRP A 1 448 ? -17.391 19.172 10.531 1 97.5 448 TRP A N 1
ATOM 3404 C CA . TRP A 1 448 ? -16.375 18.5 9.734 1 97.5 448 TRP A CA 1
ATOM 3405 C C . TRP A 1 448 ? -15.25 19.469 9.375 1 97.5 448 TRP A C 1
ATOM 3407 O O . TRP A 1 448 ? -14.078 19.094 9.383 1 97.5 448 TRP A O 1
ATOM 3417 N N . GLN A 1 449 ? -15.617 20.703 9.047 1 97.88 449 GLN A N 1
ATOM 3418 C CA . GLN A 1 449 ? -14.609 21.719 8.766 1 97.88 449 GLN A CA 1
ATOM 3419 C C . GLN A 1 449 ? -13.758 22.016 9.992 1 97.88 449 GLN A C 1
ATOM 3421 O O . GLN A 1 449 ? -12.539 22.156 9.898 1 97.88 449 GLN A O 1
ATOM 3426 N N . LEU A 1 450 ? -14.445 22.047 11.102 1 97.75 450 LEU A N 1
ATOM 3427 C CA . LEU A 1 450 ? -13.758 22.312 12.359 1 97.75 450 LEU A CA 1
ATOM 3428 C C . LEU A 1 450 ? -12.844 21.156 12.734 1 97.75 450 LEU A C 1
ATOM 3430 O O . LEU A 1 450 ? -11.742 21.375 13.25 1 97.75 450 LEU A O 1
ATOM 3434 N N . VAL A 1 451 ? -13.297 19.953 12.492 1 97.12 451 VAL A N 1
ATOM 3435 C CA . VAL A 1 451 ? -12.477 18.766 12.742 1 97.12 451 VAL A CA 1
ATOM 3436 C C . VAL A 1 451 ? -11.227 18.812 11.859 1 97.12 451 VAL A C 1
ATOM 3438 O O . VAL A 1 451 ? -10.117 18.562 12.336 1 97.12 451 VAL A O 1
ATOM 3441 N N . ALA A 1 452 ? -11.383 19.156 10.602 1 97.88 452 ALA A N 1
ATOM 3442 C CA . ALA A 1 452 ? -10.266 19.266 9.664 1 97.88 452 ALA A CA 1
ATOM 3443 C C . ALA A 1 452 ? -9.266 20.312 10.125 1 97.88 452 ALA A C 1
ATOM 3445 O O . ALA A 1 452 ? -8.062 20.062 10.172 1 97.88 452 ALA A O 1
ATOM 3446 N N . LEU A 1 453 ? -9.789 21.484 10.508 1 98.25 453 LEU A N 1
ATOM 3447 C CA . LEU A 1 453 ? -8.953 22.609 10.922 1 98.25 453 LEU A CA 1
ATOM 3448 C C . LEU A 1 453 ? -8.188 22.281 12.203 1 98.25 453 LEU A C 1
ATOM 3450 O O . LEU A 1 453 ? -6.98 22.5 12.281 1 98.25 453 LEU A O 1
ATOM 3454 N N . SER A 1 454 ? -8.898 21.734 13.156 1 97.75 454 SER A N 1
ATOM 3455 C CA . SER A 1 454 ? -8.336 21.516 14.484 1 97.75 454 SER A CA 1
ATOM 3456 C C . SER A 1 454 ? -7.348 20.344 14.477 1 97.75 454 SER A C 1
ATOM 3458 O O . SER A 1 454 ? -6.285 20.438 15.102 1 97.75 454 SER A O 1
ATOM 3460 N N . ALA A 1 455 ? -7.715 19.297 13.828 1 95.56 455 ALA A N 1
ATOM 3461 C CA . ALA A 1 455 ? -6.797 18.172 13.75 1 95.56 455 ALA A CA 1
ATOM 3462 C C . ALA A 1 455 ? -5.531 18.531 12.984 1 95.56 455 ALA A C 1
ATOM 3464 O O . ALA A 1 455 ? -4.426 18.125 13.359 1 95.56 455 ALA A O 1
ATOM 3465 N N . GLY A 1 456 ? -5.664 19.266 11.945 1 95.5 456 GLY A N 1
ATOM 3466 C CA . GLY A 1 456 ? -4.535 19.672 11.117 1 95.5 456 GLY A CA 1
ATOM 3467 C C . GLY A 1 456 ? -3.596 20.641 11.812 1 95.5 456 GLY A C 1
ATOM 3468 O O . GLY A 1 456 ? -2.377 20.438 11.805 1 95.5 456 GLY A O 1
ATOM 3469 N N . THR A 1 457 ? -4.125 21.625 12.438 1 97.5 457 THR A N 1
ATOM 3470 C CA . THR A 1 457 ? -3.303 22.672 13.031 1 97.5 457 THR A CA 1
ATOM 3471 C C . THR A 1 457 ? -2.916 22.312 14.461 1 97.5 457 THR A C 1
ATOM 3473 O O . THR A 1 457 ? -1.883 22.766 14.961 1 97.5 457 THR A O 1
ATOM 3476 N N . GLY A 1 458 ? -3.727 21.516 15.109 1 96.94 458 GLY A N 1
ATOM 3477 C CA . GLY A 1 458 ? -3.426 21.109 16.469 1 96.94 458 GLY A CA 1
ATOM 3478 C C . GLY A 1 458 ? -2.154 20.281 16.578 1 96.94 458 GLY A C 1
ATOM 3479 O O . GLY A 1 458 ? -1.474 20.328 17.594 1 96.94 458 GLY A O 1
ATOM 3480 N N . GLY A 1 459 ? -1.816 19.609 15.547 1 95.38 459 GLY A N 1
ATOM 3481 C CA . GLY A 1 459 ? -0.615 18.797 15.523 1 95.38 459 GLY A CA 1
ATOM 3482 C C . GLY A 1 459 ? 0.662 19.609 15.633 1 95.38 459 GLY A C 1
ATOM 3483 O O . GLY A 1 459 ? 1.729 19.062 15.922 1 95.38 459 GLY A O 1
ATOM 3484 N N . SER A 1 460 ? 0.561 20.906 15.453 1 97.25 460 SER A N 1
ATOM 3485 C CA . SER A 1 460 ? 1.732 21.766 15.477 1 97.25 460 SER A CA 1
ATOM 3486 C C . SER A 1 460 ? 2.078 22.188 16.906 1 97.25 460 SER A C 1
ATOM 3488 O O . SER A 1 460 ? 3.145 22.766 17.141 1 97.25 460 SER A O 1
ATOM 3490 N N . LEU A 1 461 ? 1.212 21.875 17.859 1 97.5 461 LEU A N 1
ATOM 3491 C CA . LEU A 1 461 ? 1.416 22.359 19.219 1 97.5 461 LEU A CA 1
ATOM 3492 C C . LEU A 1 461 ? 2.662 21.734 19.828 1 97.5 461 LEU A C 1
ATOM 3494 O O . LEU A 1 461 ? 3.398 22.406 20.562 1 97.5 461 LEU A O 1
ATOM 3498 N N . LEU A 1 462 ? 2.834 20.5 19.5 1 94.94 462 LEU A N 1
ATOM 3499 C CA . LEU A 1 462 ? 4.051 19.797 19.891 1 94.94 462 LEU A CA 1
ATOM 3500 C C . LEU A 1 462 ? 4.699 19.125 18.688 1 94.94 462 LEU A C 1
ATOM 3502 O O . LEU A 1 462 ? 4.012 18.75 17.734 1 94.94 462 LEU A O 1
ATOM 3506 N N . ALA A 1 463 ? 6.023 19 18.797 1 92 463 ALA A N 1
ATOM 3507 C CA . ALA A 1 463 ? 6.777 18.422 17.688 1 92 463 ALA A CA 1
ATOM 3508 C C . ALA A 1 463 ? 6.32 17 17.375 1 92 463 ALA A C 1
ATOM 3510 O O . ALA A 1 463 ? 6.316 16.578 16.219 1 92 463 ALA A O 1
ATOM 3511 N N . VAL A 1 464 ? 5.855 16.266 18.359 1 89 464 VAL A N 1
ATOM 3512 C CA . VAL A 1 464 ? 5.492 14.859 18.203 1 89 464 VAL A CA 1
ATOM 3513 C C . VAL A 1 464 ? 4.047 14.75 17.734 1 89 464 VAL A C 1
ATOM 3515 O O . VAL A 1 464 ? 3.598 13.672 17.344 1 89 464 VAL A O 1
ATOM 3518 N N . GLY A 1 465 ? 3.35 15.875 17.656 1 89.75 465 GLY A N 1
ATOM 3519 C CA . GLY A 1 465 ? 1.922 15.859 17.375 1 89.75 465 GLY A CA 1
ATOM 3520 C C . GLY A 1 465 ? 1.605 15.656 15.898 1 89.75 465 GLY A C 1
ATOM 3521 O O . GLY A 1 465 ? 0.458 15.383 15.539 1 89.75 465 GLY A O 1
ATOM 3522 N N . SER A 1 466 ? 2.57 15.82 15.07 1 91.56 466 SER A N 1
ATOM 3523 C CA . SER A 1 466 ? 2.373 15.609 13.641 1 91.56 466 SER A CA 1
ATOM 3524 C C . SER A 1 466 ? 3.594 14.953 13 1 91.56 466 SER A C 1
ATOM 3526 O O . SER A 1 466 ? 4.703 15.055 13.531 1 91.56 466 SER A O 1
ATOM 3528 N N . VAL A 1 467 ? 3.363 14.352 11.891 1 89.94 467 VAL A N 1
ATOM 3529 C CA . VAL A 1 467 ? 4.457 13.727 11.164 1 89.94 467 VAL A CA 1
ATOM 3530 C C . VAL A 1 467 ? 5.449 14.789 10.703 1 89.94 467 VAL A C 1
ATOM 3532 O O . VAL A 1 467 ? 6.656 14.547 10.648 1 89.94 467 VAL A O 1
ATOM 3535 N N . ALA A 1 468 ? 4.973 15.953 10.398 1 94.94 468 ALA A N 1
ATOM 3536 C CA . ALA A 1 468 ? 5.832 17.078 10.023 1 94.94 468 ALA A CA 1
ATOM 3537 C C . ALA A 1 468 ? 6.793 17.422 11.156 1 94.94 468 ALA A C 1
ATOM 3539 O O . ALA A 1 468 ? 7.988 17.641 10.914 1 94.94 468 ALA A O 1
ATOM 3540 N N . GLY A 1 469 ? 6.32 17.469 12.328 1 94.56 469 GLY A N 1
ATOM 3541 C CA . GLY A 1 469 ? 7.152 17.766 13.484 1 94.56 469 GLY A CA 1
ATOM 3542 C C . GLY A 1 469 ? 8.195 16.703 13.758 1 94.56 469 GLY A C 1
ATOM 3543 O O . GLY A 1 469 ? 9.359 17.016 14.008 1 94.56 469 GLY A O 1
ATOM 3544 N N . VAL A 1 470 ? 7.809 15.5 13.656 1 90.12 470 VAL A N 1
ATOM 3545 C CA . VAL A 1 470 ? 8.727 14.391 13.867 1 90.12 470 VAL A CA 1
ATOM 3546 C C . VAL A 1 470 ? 9.812 14.398 12.789 1 90.12 470 VAL A C 1
ATOM 3548 O O . VAL A 1 470 ? 10.977 14.109 13.07 1 90.12 470 VAL A O 1
ATOM 3551 N N . THR A 1 471 ? 9.406 14.703 11.648 1 91.94 471 THR A N 1
ATOM 3552 C CA . THR A 1 471 ? 10.344 14.773 10.531 1 91.94 471 THR A CA 1
ATOM 3553 C C . THR A 1 471 ? 11.375 15.867 10.766 1 91.94 471 THR A C 1
ATOM 3555 O O . THR A 1 471 ? 12.57 15.664 10.516 1 91.94 471 THR A O 1
ATOM 3558 N N . LEU A 1 472 ? 10.969 16.984 11.234 1 95.44 472 LEU A N 1
ATOM 3559 C CA . LEU A 1 472 ? 11.891 18.062 11.57 1 95.44 472 LEU A CA 1
ATOM 3560 C C . LEU A 1 472 ? 12.898 17.609 12.617 1 95.44 472 LEU A C 1
ATOM 3562 O O . LEU A 1 472 ? 14.102 17.859 12.477 1 95.44 472 LEU A O 1
ATOM 3566 N N . MET A 1 473 ? 12.43 16.969 13.625 1 92.56 473 MET A N 1
ATOM 3567 C CA . MET A 1 473 ? 13.312 16.469 14.688 1 92.56 473 MET A CA 1
ATOM 3568 C C . MET A 1 473 ? 14.328 15.492 14.125 1 92.56 473 MET A C 1
ATOM 3570 O O . MET A 1 473 ? 15.508 15.539 14.484 1 92.56 473 MET A O 1
ATOM 3574 N N . GLY A 1 474 ? 13.938 14.727 13.258 1 88.25 474 GLY A N 1
ATOM 3575 C CA . GLY A 1 474 ? 14.812 13.719 12.664 1 88.25 474 GLY A CA 1
ATOM 3576 C C . GLY A 1 474 ? 15.836 14.305 11.719 1 88.25 474 GLY A C 1
ATOM 3577 O O . GLY A 1 474 ? 17.016 13.93 11.75 1 88.25 474 GLY A O 1
ATOM 3578 N N . LEU A 1 475 ? 15.453 15.227 10.93 1 90.38 475 LEU A N 1
ATOM 3579 C CA . LEU A 1 475 ? 16.312 15.758 9.891 1 90.38 475 LEU A CA 1
ATOM 3580 C C . LEU A 1 475 ? 17.266 16.812 10.453 1 90.38 475 LEU A C 1
ATOM 3582 O O . LEU A 1 475 ? 18.406 16.938 10.008 1 90.38 475 LEU A O 1
ATOM 3586 N N . GLU A 1 476 ? 16.75 17.547 11.477 1 92.31 476 GLU A N 1
ATOM 3587 C CA . GLU A 1 476 ? 17.516 18.688 11.945 1 92.31 476 GLU A CA 1
ATOM 3588 C C . GLU A 1 476 ? 18.016 18.484 13.375 1 92.31 476 GLU A C 1
ATOM 3590 O O . GLU A 1 476 ? 18.797 19.281 13.883 1 92.31 476 GLU A O 1
ATOM 3595 N N . GLY A 1 477 ? 17.562 17.438 13.961 1 89.62 477 GLY A N 1
ATOM 3596 C CA . GLY A 1 477 ? 17.969 17.172 15.328 1 89.62 477 GLY A CA 1
ATOM 3597 C C . GLY A 1 477 ? 17.375 18.156 16.328 1 89.62 477 GLY A C 1
ATOM 3598 O O . GLY A 1 477 ? 18 18.469 17.344 1 89.62 477 GLY A O 1
ATOM 3599 N N . VAL A 1 478 ? 16.266 18.703 15.984 1 91.06 478 VAL A N 1
ATOM 3600 C CA . VAL A 1 478 ? 15.586 19.609 16.906 1 91.06 478 VAL A CA 1
ATOM 3601 C C . VAL A 1 478 ? 15.023 18.828 18.094 1 91.06 478 VAL A C 1
ATOM 3603 O O . VAL A 1 478 ? 14.297 17.844 17.906 1 91.06 478 VAL A O 1
ATOM 3606 N N . GLY A 1 479 ? 15.359 19.25 19.281 1 88.94 479 GLY A N 1
ATOM 3607 C CA . GLY A 1 479 ? 14.859 18.578 20.469 1 88.94 479 GLY A CA 1
ATOM 3608 C C . GLY A 1 479 ? 13.406 18.891 20.766 1 88.94 479 GLY A C 1
ATOM 3609 O O . GLY A 1 479 ? 12.922 19.984 20.469 1 88.94 479 GLY A O 1
ATOM 3610 N N . PHE A 1 480 ? 12.789 17.984 21.438 1 90.56 480 PHE A N 1
ATOM 3611 C CA . PHE A 1 480 ? 11.398 18.141 21.828 1 90.56 480 PHE A CA 1
ATOM 3612 C C . PHE A 1 480 ? 11.219 19.359 22.734 1 90.56 480 PHE A C 1
ATOM 3614 O O . PHE A 1 480 ? 10.297 20.156 22.531 1 90.56 480 PHE A O 1
ATOM 3621 N N . LEU A 1 481 ? 12.102 19.531 23.641 1 91.69 481 LEU A N 1
ATOM 3622 C CA . LEU A 1 481 ? 11.992 20.625 24.609 1 91.69 481 LEU A CA 1
ATOM 3623 C C . LEU A 1 481 ? 12.266 21.969 23.938 1 91.69 481 LEU A C 1
ATOM 3625 O O . LEU A 1 481 ? 11.68 22.984 24.328 1 91.69 481 LEU A O 1
ATOM 3629 N N . TRP A 1 482 ? 13.172 21.922 23.078 1 93.62 482 TRP A N 1
ATOM 3630 C CA . TRP A 1 482 ? 13.43 23.156 22.344 1 93.62 482 TRP A CA 1
ATOM 3631 C C . TRP A 1 482 ? 12.188 23.609 21.594 1 93.62 482 TRP A C 1
ATOM 3633 O O . TRP A 1 482 ? 11.836 24.797 21.609 1 93.62 482 TRP A O 1
ATOM 3643 N N . TYR A 1 483 ? 11.602 22.703 20.875 1 95.81 483 TYR A N 1
ATOM 3644 C CA . TYR A 1 483 ? 10.383 23 20.141 1 95.81 483 TYR A CA 1
ATOM 3645 C C . TYR A 1 483 ? 9.289 23.516 21.062 1 95.81 483 TYR A C 1
ATOM 3647 O O . TYR A 1 483 ? 8.617 24.5 20.75 1 95.81 483 TYR A O 1
ATOM 3655 N N . ALA A 1 484 ? 9.102 22.906 22.188 1 95.5 484 ALA A N 1
ATOM 3656 C CA . ALA A 1 484 ? 8.078 23.281 23.141 1 95.5 484 ALA A CA 1
ATOM 3657 C C . ALA A 1 484 ? 8.305 24.703 23.672 1 95.5 484 ALA A C 1
ATOM 3659 O O . ALA A 1 484 ? 7.355 25.469 23.859 1 95.5 484 ALA A O 1
ATOM 3660 N N . LYS A 1 485 ? 9.555 25.031 23.797 1 94.38 485 LYS A N 1
ATOM 3661 C CA . LYS A 1 485 ? 9.906 26.312 24.375 1 94.38 485 LYS A CA 1
ATOM 3662 C C . LYS A 1 485 ? 9.805 27.438 23.344 1 94.38 485 LYS A C 1
ATOM 3664 O O . LYS A 1 485 ? 9.414 28.562 23.656 1 94.38 485 LYS A O 1
ATOM 3669 N N . HIS A 1 486 ? 10.078 27.094 22.109 1 93.94 486 HIS A N 1
ATOM 3670 C CA . HIS A 1 486 ? 10.289 28.188 21.172 1 93.94 486 HIS A CA 1
ATOM 3671 C C . HIS A 1 486 ? 9.164 28.25 20.141 1 93.94 486 HIS A C 1
ATOM 3673 O O . HIS A 1 486 ? 8.961 29.281 19.5 1 93.94 486 HIS A O 1
ATOM 3679 N N . ILE A 1 487 ? 8.453 27.156 19.938 1 96.5 487 ILE A N 1
ATOM 3680 C CA . ILE A 1 487 ? 7.496 27.109 18.844 1 96.5 487 ILE A CA 1
ATOM 3681 C C . ILE A 1 487 ? 6.086 26.922 19.406 1 96.5 487 ILE A C 1
ATOM 3683 O O . ILE A 1 487 ? 5.137 27.547 18.922 1 96.5 487 ILE A O 1
ATOM 3687 N N . SER A 1 488 ? 5.848 26.172 20.406 1 97.56 488 SER A N 1
ATOM 3688 C CA . SER A 1 488 ? 4.559 25.672 20.891 1 97.56 488 SER A CA 1
ATOM 3689 C C . SER A 1 488 ? 3.625 26.828 21.266 1 97.56 488 SER A C 1
ATOM 3691 O O . SER A 1 488 ? 2.426 26.766 20.984 1 97.56 488 SER A O 1
ATOM 3693 N N . LEU A 1 489 ? 4.168 27.797 21.953 1 97.25 489 LEU A N 1
ATOM 3694 C CA . LEU A 1 489 ? 3.32 28.906 22.375 1 97.25 489 LEU A CA 1
ATOM 3695 C C . LEU A 1 489 ? 2.73 29.625 21.156 1 97.25 489 LEU A C 1
ATOM 3697 O O . LEU A 1 489 ? 1.545 29.969 21.156 1 97.25 489 LEU A O 1
ATOM 3701 N N . TRP A 1 490 ? 3.541 29.859 20.203 1 97.75 490 TRP A N 1
ATOM 3702 C CA . TRP A 1 490 ? 3.082 30.547 18.984 1 97.75 490 TRP A CA 1
ATOM 3703 C C . TRP A 1 490 ? 2.107 29.688 18.203 1 97.75 490 TRP A C 1
ATOM 3705 O O . TRP A 1 490 ? 1.131 30.188 17.641 1 97.75 490 TRP A O 1
ATOM 3715 N N . ALA A 1 491 ? 2.412 28.375 18.141 1 98.12 491 ALA A N 1
ATOM 3716 C CA . ALA A 1 491 ? 1.502 27.438 17.484 1 98.12 491 ALA A CA 1
ATOM 3717 C C . ALA A 1 491 ? 0.143 27.406 18.172 1 98.12 491 ALA A C 1
ATOM 3719 O O . ALA A 1 491 ? -0.897 27.328 17.516 1 98.12 491 ALA A O 1
ATOM 3720 N N . ALA A 1 492 ? 0.163 27.5 19.516 1 98.19 492 ALA A N 1
ATOM 3721 C CA . ALA A 1 492 ? -1.074 27.516 20.297 1 98.19 492 ALA A CA 1
ATOM 3722 C C . ALA A 1 492 ? -1.882 28.781 20 1 98.19 492 ALA A C 1
ATOM 3724 O O . ALA A 1 492 ? -3.107 28.734 19.875 1 98.19 492 ALA A O 1
ATOM 3725 N N . LEU A 1 493 ? -1.196 29.891 19.922 1 98.25 493 LEU A N 1
ATOM 3726 C CA . LEU A 1 493 ? -1.865 31.141 19.594 1 98.25 493 LEU A CA 1
ATOM 3727 C C . LEU A 1 493 ? -2.449 31.094 18.188 1 98.25 493 LEU A C 1
ATOM 3729 O O . LEU A 1 493 ? -3.551 31.594 17.953 1 98.25 493 LEU A O 1
ATOM 3733 N N . GLY A 1 494 ? -1.668 30.562 17.297 1 98.5 494 GLY A N 1
ATOM 3734 C CA . GLY A 1 494 ? -2.186 30.375 15.945 1 98.5 494 GLY A CA 1
ATOM 3735 C C . GLY A 1 494 ? -3.406 29.484 15.891 1 98.5 494 GLY A C 1
ATOM 3736 O O . GLY A 1 494 ? -4.379 29.781 15.203 1 98.5 494 GLY A O 1
ATOM 3737 N N . PHE A 1 495 ? -3.346 28.359 16.625 1 98.25 495 PHE A N 1
ATOM 3738 C CA . PHE A 1 495 ? -4.449 27.406 16.719 1 98.25 495 PHE A CA 1
ATOM 3739 C C . PHE A 1 495 ? -5.711 28.094 17.234 1 98.25 495 PHE A C 1
ATOM 3741 O O . PHE A 1 495 ? -6.773 27.984 16.625 1 98.25 495 PHE A O 1
ATOM 3748 N N . ALA A 1 496 ? -5.578 28.859 18.297 1 98.06 496 ALA A N 1
ATOM 3749 C CA . ALA A 1 496 ? -6.703 29.594 18.875 1 98.06 496 ALA A CA 1
ATOM 3750 C C . ALA A 1 496 ? -7.223 30.656 17.906 1 98.06 496 ALA A C 1
ATOM 3752 O O . ALA A 1 496 ? -8.438 30.828 17.75 1 98.06 496 ALA A O 1
ATOM 3753 N N . ALA A 1 497 ? -6.336 31.328 17.281 1 98.56 497 ALA A N 1
ATOM 3754 C CA . ALA A 1 497 ? -6.719 32.375 16.344 1 98.56 497 ALA A CA 1
ATOM 3755 C C . ALA A 1 497 ? -7.434 31.781 15.125 1 98.56 497 ALA A C 1
ATOM 3757 O O . ALA A 1 497 ? -8.352 32.406 14.578 1 98.56 497 ALA A O 1
ATOM 3758 N N . GLY A 1 498 ? -6.926 30.641 14.664 1 98.38 498 GLY A N 1
ATOM 3759 C CA . GLY A 1 498 ? -7.602 29.953 13.578 1 98.38 498 GLY A CA 1
ATOM 3760 C C . GLY A 1 498 ? -9.031 29.578 13.906 1 98.38 498 GLY A C 1
ATOM 3761 O O . GLY A 1 498 ? -9.945 29.828 13.117 1 98.38 498 GLY A O 1
ATOM 3762 N N . LEU A 1 499 ? -9.25 29 15.086 1 97.81 499 LEU A N 1
ATOM 3763 C CA . LEU A 1 499 ? -10.586 28.656 15.531 1 97.81 499 LEU A CA 1
ATOM 3764 C C . LEU A 1 499 ? -11.461 29.891 15.68 1 97.81 499 LEU A C 1
ATOM 3766 O O . LEU A 1 499 ? -12.633 29.891 15.289 1 97.81 499 LEU A O 1
ATOM 3770 N N . GLY A 1 500 ? -10.875 30.938 16.234 1 97.69 500 GLY A N 1
ATOM 3771 C CA . GLY A 1 500 ? -11.594 32.188 16.375 1 97.69 500 GLY A CA 1
ATOM 3772 C C . GLY A 1 500 ? -12 32.781 15.031 1 97.69 500 GLY A C 1
ATOM 3773 O O . GLY A 1 500 ? -13.094 33.344 14.891 1 97.69 500 GLY A O 1
ATOM 3774 N N . THR A 1 501 ? -11.117 32.688 14.094 1 98 501 THR A N 1
ATOM 3775 C CA . THR A 1 501 ? -11.391 33.188 12.758 1 98 501 THR A CA 1
ATOM 3776 C C . THR A 1 501 ? -12.539 32.438 12.102 1 98 501 THR A C 1
ATOM 3778 O O . THR A 1 501 ? -13.383 33.031 11.43 1 98 501 THR A O 1
ATOM 3781 N N . TYR A 1 502 ? -12.531 31.141 12.227 1 97.56 502 TYR A N 1
ATOM 3782 C CA . TYR A 1 502 ? -13.617 30.328 11.695 1 97.56 502 TYR A CA 1
ATOM 3783 C C . TYR A 1 502 ? -14.953 30.766 12.289 1 97.56 502 TYR A C 1
ATOM 3785 O O . TYR A 1 502 ? -15.945 30.906 11.57 1 97.56 502 TYR A O 1
ATOM 3793 N N . LYS A 1 503 ? -15.023 30.953 13.633 1 95.44 503 LYS A N 1
ATOM 3794 C CA . LYS A 1 503 ? -16.234 31.391 14.32 1 95.44 503 LYS A CA 1
ATOM 3795 C C . LYS A 1 503 ? -16.688 32.75 13.805 1 95.44 503 LYS A C 1
ATOM 3797 O O . LYS A 1 503 ? -17.875 32.938 13.539 1 95.44 503 LYS A O 1
ATOM 3802 N N . LEU A 1 504 ? -15.75 33.625 13.656 1 95.75 504 LEU A N 1
ATOM 3803 C CA . LEU A 1 504 ? -16.062 34.969 13.203 1 95.75 504 LEU A CA 1
ATOM 3804 C C . LEU A 1 504 ? -16.625 34.969 11.781 1 95.75 504 LEU A C 1
ATOM 3806 O O . LEU A 1 504 ? -17.547 35.719 11.469 1 95.75 504 LEU A O 1
ATOM 3810 N N . GLN A 1 505 ? -16.031 34.125 10.938 1 95.12 505 GLN A N 1
ATOM 3811 C CA . GLN A 1 505 ? -16.5 33.969 9.562 1 95.12 505 GLN A CA 1
ATOM 3812 C C . GLN A 1 505 ? -17.953 33.5 9.523 1 95.12 505 GLN A C 1
ATOM 3814 O O . GLN A 1 505 ? -18.734 33.938 8.695 1 95.12 505 GLN A O 1
ATOM 3819 N N . HIS A 1 506 ? -18.266 32.594 10.344 1 90.75 506 HIS A N 1
ATOM 3820 C CA . HIS A 1 506 ? -19.609 32.031 10.352 1 90.75 506 HIS A CA 1
ATOM 3821 C C . HIS A 1 506 ? -20.609 33 10.938 1 90.75 506 HIS A C 1
ATOM 3823 O O . HIS A 1 506 ? -21.797 32.938 10.617 1 90.75 506 HIS A O 1
ATOM 3829 N N . VAL A 1 507 ? -20.188 33.906 11.773 1 89.06 507 VAL A N 1
ATOM 3830 C CA . VAL A 1 507 ? -21.062 34.969 12.312 1 89.06 507 VAL A CA 1
ATOM 3831 C C . VAL A 1 507 ? -21.328 36.031 11.25 1 89.06 507 VAL A C 1
ATOM 3833 O O . VAL A 1 507 ? -22.438 36.531 11.141 1 89.06 507 VAL A O 1
ATOM 3836 N N . LEU A 1 508 ? -20.297 36.25 10.484 1 89.81 508 LEU A N 1
ATOM 3837 C CA . LEU A 1 508 ? -20.391 37.344 9.5 1 89.81 508 LEU A CA 1
ATOM 3838 C C . LEU A 1 508 ? -21.094 36.875 8.242 1 89.81 508 LEU A C 1
ATOM 3840 O O . LEU A 1 508 ? -21.797 37.656 7.59 1 89.81 508 LEU A O 1
ATOM 3844 N N . VAL A 1 509 ? -20.828 35.594 7.84 1 82.31 509 VAL A N 1
ATOM 3845 C CA . VAL A 1 509 ? -21.469 35.031 6.664 1 82.31 509 VAL A CA 1
ATOM 3846 C C . VAL A 1 509 ? -22.25 33.781 7.066 1 82.31 509 VAL A C 1
ATOM 3848 O O . VAL A 1 509 ? -21.734 32.688 7.008 1 82.31 509 VAL A O 1
ATOM 3851 N N . PRO A 1 510 ? -23.438 34 7.59 1 63.72 510 PRO A N 1
ATOM 3852 C CA . PRO A 1 510 ? -24.156 32.812 8.055 1 63.72 510 PRO A CA 1
ATOM 3853 C C . PRO A 1 510 ? -24.406 31.797 6.934 1 63.72 510 PRO A C 1
ATOM 3855 O O . PRO A 1 510 ? -24.594 32.188 5.777 1 63.72 510 PRO A O 1
ATOM 3858 N N . LEU A 1 511 ? -23.984 30.531 7.066 1 53.47 511 LEU A N 1
ATOM 3859 C CA . LEU A 1 511 ? -24.25 29.438 6.145 1 53.47 511 LEU A CA 1
ATOM 3860 C C . LEU A 1 511 ? -25.75 29.312 5.871 1 53.47 511 LEU A C 1
ATOM 3862 O O . LEU A 1 511 ? -26.562 29.484 6.773 1 53.47 511 LEU A O 1
ATOM 3866 N N . MET B 1 1 ? 53.812 -71.438 -36.531 1 17.28 1 MET B N 1
ATOM 3867 C CA . MET B 1 1 ? 54.875 -71.5 -37.531 1 17.28 1 MET B CA 1
ATOM 3868 C C . MET B 1 1 ? 54.5 -70.625 -38.75 1 17.28 1 MET B C 1
ATOM 3870 O O . MET B 1 1 ? 55.094 -69.562 -38.938 1 17.28 1 MET B O 1
ATOM 3874 N N . SER B 1 2 ? 54.188 -71.312 -39.812 1 16.58 2 SER B N 1
ATOM 3875 C CA . SER B 1 2 ? 54.625 -71.438 -41.219 1 16.58 2 SER B CA 1
ATOM 3876 C C . SER B 1 2 ? 53.656 -70.688 -42.125 1 16.58 2 SER B C 1
ATOM 3878 O O . SER B 1 2 ? 53.719 -70.875 -43.344 1 16.58 2 SER B O 1
ATOM 3880 N N . ALA B 1 3 ? 52.531 -70.375 -41.594 1 19.7 3 ALA B N 1
ATOM 3881 C CA . ALA B 1 3 ? 51.5 -70.312 -42.625 1 19.7 3 ALA B CA 1
ATOM 3882 C C . ALA B 1 3 ? 51.969 -69.438 -43.781 1 19.7 3 ALA B C 1
ATOM 3884 O O . ALA B 1 3 ? 52.531 -68.312 -43.594 1 19.7 3 ALA B O 1
ATOM 3885 N N . LEU B 1 4 ? 51.75 -69.812 -44.844 1 18.27 4 LEU B N 1
ATOM 3886 C CA . LEU B 1 4 ? 52.312 -70 -46.188 1 18.27 4 LEU B CA 1
ATOM 3887 C C . LEU B 1 4 ? 52.344 -68.688 -46.969 1 18.27 4 LEU B C 1
ATOM 3889 O O . LEU B 1 4 ? 51.594 -67.75 -46.656 1 18.27 4 LEU B O 1
ATOM 3893 N N . PRO B 1 5 ? 52.344 -68.688 -48.281 1 17.77 5 PRO B N 1
ATOM 3894 C CA . PRO B 1 5 ? 53.25 -68.375 -49.375 1 17.77 5 PRO B CA 1
ATOM 3895 C C . PRO B 1 5 ? 52.781 -67.188 -50.219 1 17.77 5 PRO B C 1
ATOM 3897 O O . PRO B 1 5 ? 53.594 -66.375 -50.688 1 17.77 5 PRO B O 1
ATOM 3900 N N . MET B 1 6 ? 51.375 -67.125 -50.469 1 18.11 6 MET B N 1
ATOM 3901 C CA . MET B 1 6 ? 51.219 -67.062 -51.906 1 18.11 6 MET B CA 1
ATOM 3902 C C . MET B 1 6 ? 51.781 -65.812 -52.5 1 18.11 6 MET B C 1
ATOM 3904 O O . MET B 1 6 ? 51.906 -64.812 -51.812 1 18.11 6 MET B O 1
ATOM 3908 N N . SER B 1 7 ? 51.625 -65.562 -53.781 1 17.34 7 SER B N 1
ATOM 3909 C CA . SER B 1 7 ? 52.406 -65.312 -55 1 17.34 7 SER B CA 1
ATOM 3910 C C . SER B 1 7 ? 52.375 -63.844 -55.344 1 17.34 7 SER B C 1
ATOM 3912 O O . SER B 1 7 ? 51.625 -63.062 -54.781 1 17.34 7 SER B O 1
ATOM 3914 N N . PRO B 1 8 ? 51.906 -63.438 -56.656 1 18.36 8 PRO B N 1
ATOM 3915 C CA . PRO B 1 8 ? 52.75 -62.938 -57.781 1 18.36 8 PRO B CA 1
ATOM 3916 C C . PRO B 1 8 ? 52.781 -61.406 -57.844 1 18.36 8 PRO B C 1
ATOM 3918 O O . PRO B 1 8 ? 52.062 -60.719 -57.094 1 18.36 8 PRO B O 1
ATOM 3921 N N . GLY B 1 9 ? 52.594 -60.688 -59.125 1 17.81 9 GLY B N 1
ATOM 3922 C CA . GLY B 1 9 ? 53.438 -60.031 -60.094 1 17.81 9 GLY B CA 1
ATOM 3923 C C . GLY B 1 9 ? 53.344 -58.531 -60.062 1 17.81 9 GLY B C 1
ATOM 3924 O O . GLY B 1 9 ? 52.562 -57.969 -59.25 1 17.81 9 GLY B O 1
ATOM 3925 N N . THR B 1 10 ? 53.25 -57.781 -61.344 1 17.34 10 THR B N 1
ATOM 3926 C CA . THR B 1 10 ? 54.125 -56.906 -62.125 1 17.34 10 THR B CA 1
ATOM 3927 C C . THR B 1 10 ? 53.688 -55.469 -61.969 1 17.34 10 THR B C 1
ATOM 3929 O O . THR B 1 10 ? 54.5 -54.562 -61.719 1 17.34 10 THR B O 1
ATOM 3932 N N . LEU B 1 11 ? 52.594 -54.906 -62.781 1 16.16 11 LEU B N 1
ATOM 3933 C CA . LEU B 1 11 ? 52.906 -54.062 -63.906 1 16.16 11 LEU B CA 1
ATOM 3934 C C . LEU B 1 11 ? 52.875 -52.594 -63.531 1 16.16 11 LEU B C 1
ATOM 3936 O O . LEU B 1 11 ? 53.781 -51.844 -63.875 1 16.16 11 LEU B O 1
ATOM 3940 N N . ARG B 1 12 ? 51.531 -51.969 -63.25 1 16.34 12 ARG B N 1
ATOM 3941 C CA . ARG B 1 12 ? 51 -50.938 -64.125 1 16.34 12 ARG B CA 1
ATOM 3942 C C . ARG B 1 12 ? 51.594 -49.562 -63.812 1 16.34 12 ARG B C 1
ATOM 3944 O O . ARG B 1 12 ? 52.031 -49.312 -62.688 1 16.34 12 ARG B O 1
ATOM 3951 N N . GLN B 1 13 ? 51.219 -48.5 -64.562 1 17.22 13 GLN B N 1
ATOM 3952 C CA . GLN B 1 13 ? 51.688 -47.406 -65.438 1 17.22 13 GLN B CA 1
ATOM 3953 C C . GLN B 1 13 ? 51.906 -46.125 -64.625 1 17.22 13 GLN B C 1
ATOM 3955 O O . GLN B 1 13 ? 52.969 -45.5 -64.688 1 17.22 13 GLN B O 1
ATOM 3960 N N . ARG B 1 14 ? 50.688 -45.375 -64.562 1 17.89 14 ARG B N 1
ATOM 3961 C CA . ARG B 1 14 ? 50.438 -44.094 -65.188 1 17.89 14 ARG B CA 1
ATOM 3962 C C . ARG B 1 14 ? 50.938 -42.938 -64.375 1 17.89 14 ARG B C 1
ATOM 3964 O O . ARG B 1 14 ? 51.219 -43.094 -63.156 1 17.89 14 ARG B O 1
ATOM 3971 N N . GLY B 1 15 ? 50.219 -41.656 -64.625 1 20.2 15 GLY B N 1
ATOM 3972 C CA . GLY B 1 15 ? 50.375 -40.312 -65.125 1 20.2 15 GLY B CA 1
ATOM 3973 C C . GLY B 1 15 ? 50.406 -39.25 -64.062 1 20.2 15 GLY B C 1
ATOM 3974 O O . GLY B 1 15 ? 49.438 -39.062 -63.312 1 20.2 15 GLY B O 1
ATOM 3975 N N . SER B 1 16 ? 51.375 -39.219 -63.25 1 20.73 16 SER B N 1
ATOM 3976 C CA . SER B 1 16 ? 51.281 -38.531 -61.969 1 20.73 16 SER B CA 1
ATOM 3977 C C . SER B 1 16 ? 50.781 -37.094 -62.156 1 20.73 16 SER B C 1
ATOM 3979 O O . SER B 1 16 ? 50.781 -36.562 -63.281 1 20.73 16 SER B O 1
ATOM 3981 N N . PRO B 1 17 ? 51.438 -36.219 -61.375 1 23.39 17 PRO B N 1
ATOM 3982 C CA . PRO B 1 17 ? 50.938 -35.25 -60.438 1 23.39 17 PRO B CA 1
ATOM 3983 C C . PRO B 1 17 ? 50.844 -33.844 -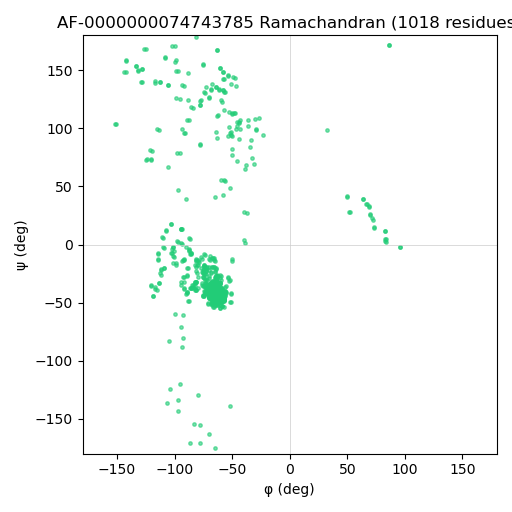61.031 1 23.39 17 PRO B C 1
ATOM 3985 O O . PRO B 1 17 ? 51.906 -33.219 -61.281 1 23.39 17 PRO B O 1
ATOM 3988 N N . MET B 1 18 ? 50.219 -33.781 -62.344 1 23.36 18 MET B N 1
ATOM 3989 C CA . MET B 1 18 ? 50.375 -32.5 -63 1 23.36 18 MET B CA 1
ATOM 3990 C C . MET B 1 18 ? 50.125 -31.359 -62.031 1 23.36 18 MET B C 1
ATOM 3992 O O . MET B 1 18 ? 49.156 -31.391 -61.25 1 23.36 18 MET B O 1
ATOM 3996 N N . ASN B 1 19 ? 51.156 -30.734 -61.625 1 23.36 19 ASN B N 1
ATOM 3997 C CA . ASN B 1 19 ? 51.312 -29.609 -60.688 1 23.36 19 ASN B CA 1
ATOM 3998 C C . ASN B 1 19 ? 50.375 -28.453 -61.094 1 23.36 19 ASN B C 1
ATOM 4000 O O . ASN B 1 19 ? 50.625 -27.781 -62.094 1 23.36 19 ASN B O 1
ATOM 4004 N N . SER B 1 20 ? 49.031 -28.859 -61.344 1 23.16 20 SER B N 1
ATOM 4005 C CA . SER B 1 20 ? 48.188 -27.812 -61.938 1 23.16 20 SER B CA 1
ATOM 4006 C C . SER B 1 20 ? 48.281 -26.516 -61.156 1 23.16 20 SER B C 1
ATOM 4008 O O . SER B 1 20 ? 48.344 -26.531 -59.906 1 23.16 20 SER B O 1
ATOM 4010 N N . SER B 1 21 ? 48.875 -25.516 -61.781 1 27.28 21 SER B N 1
ATOM 4011 C CA . SER B 1 21 ? 49.094 -24.109 -61.438 1 27.28 21 SER B CA 1
ATOM 4012 C C . SER B 1 21 ? 47.844 -23.453 -60.906 1 27.28 21 SER B C 1
ATOM 4014 O O . SER B 1 21 ? 46.812 -23.391 -61.625 1 27.28 21 SER B O 1
ATOM 4016 N N . PRO B 1 22 ? 47.438 -23.797 -59.688 1 25.95 22 PRO B N 1
ATOM 4017 C CA . PRO B 1 22 ? 46.094 -23.328 -59.344 1 25.95 22 PRO B CA 1
ATOM 4018 C C . PRO B 1 22 ? 45.906 -21.828 -59.594 1 25.95 22 PRO B C 1
ATOM 4020 O O . PRO B 1 22 ? 46.844 -21.047 -59.375 1 25.95 22 PRO B O 1
ATOM 4023 N N . MET B 1 23 ? 45.344 -21.516 -60.75 1 26.5 23 MET B N 1
ATOM 4024 C CA . MET B 1 23 ? 44.938 -20.172 -61.156 1 26.5 23 MET B CA 1
ATOM 4025 C C . MET B 1 23 ? 44.219 -19.484 -60 1 26.5 23 MET B C 1
ATOM 4027 O O . MET B 1 23 ? 43.312 -20.078 -59.375 1 26.5 23 MET B O 1
ATOM 4031 N N . SER B 1 24 ? 44.938 -18.531 -59.344 1 26.47 24 SER B N 1
ATOM 4032 C CA . SER B 1 24 ? 44.406 -17.703 -58.281 1 26.47 24 SER B CA 1
ATOM 4033 C C . SER B 1 24 ? 43.094 -17.062 -58.656 1 26.47 24 SER B C 1
ATOM 4035 O O . SER B 1 24 ? 43 -16.328 -59.625 1 26.47 24 SER B O 1
ATOM 4037 N N . SER B 1 25 ? 41.969 -17.844 -58.625 1 28.34 25 SER B N 1
ATOM 4038 C CA . SER B 1 25 ? 40.656 -17.297 -58.969 1 28.34 25 SER B CA 1
ATOM 4039 C C . SER B 1 25 ? 40.438 -15.969 -58.25 1 28.34 25 SER B C 1
ATOM 4041 O O . SER B 1 25 ? 40.781 -15.82 -57.062 1 28.34 25 SER B O 1
ATOM 4043 N N . PRO B 1 26 ? 40.375 -14.883 -59.062 1 32.66 26 PRO B N 1
ATOM 4044 C CA . PRO B 1 26 ? 40.094 -1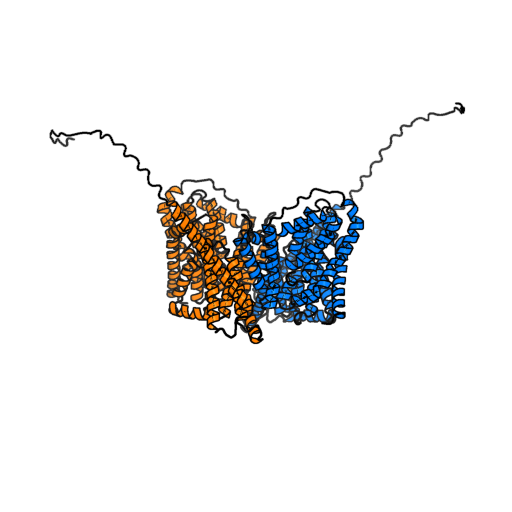3.562 -58.469 1 32.66 26 PRO B CA 1
ATOM 4045 C C . PRO B 1 26 ? 38.938 -13.562 -57.469 1 32.66 26 PRO B C 1
ATOM 4047 O O . PRO B 1 26 ? 38 -14.328 -57.625 1 32.66 26 PRO B O 1
ATOM 4050 N N . MET B 1 27 ? 39.312 -13.477 -56.219 1 26.83 27 MET B N 1
ATOM 4051 C CA . MET B 1 27 ? 38.344 -13.359 -55.156 1 26.83 27 MET B CA 1
ATOM 4052 C C . MET B 1 27 ? 37.25 -12.352 -55.5 1 26.83 27 MET B C 1
ATOM 4054 O O . MET B 1 27 ? 37.562 -11.219 -55.906 1 26.83 27 MET B O 1
ATOM 4058 N N . GLU B 1 28 ? 36.156 -12.836 -56.125 1 26.03 28 GLU B N 1
ATOM 4059 C CA . GLU B 1 28 ? 34.969 -12.023 -56.344 1 26.03 28 GLU B CA 1
ATOM 4060 C C . GLU B 1 28 ? 34.719 -11.086 -55.156 1 26.03 28 GLU B C 1
ATOM 4062 O O . GLU B 1 28 ? 34.781 -11.508 -54 1 26.03 28 GLU B O 1
ATOM 4067 N N . LYS B 1 29 ? 34.969 -9.742 -55.312 1 34 29 LYS B N 1
ATOM 4068 C CA . LYS B 1 29 ? 34.438 -8.664 -54.5 1 34 29 LYS B CA 1
ATOM 4069 C C . LYS B 1 29 ? 33 -8.93 -54.125 1 34 29 LYS B C 1
ATOM 4071 O O . LYS B 1 29 ? 32.125 -8.977 -55 1 34 29 LYS B O 1
ATOM 4076 N N . GLY B 1 30 ? 32.75 -10 -53.312 1 26.45 30 GLY B N 1
ATOM 4077 C CA . GLY B 1 30 ? 31.406 -10.211 -52.844 1 26.45 30 GLY B CA 1
ATOM 4078 C C . GLY B 1 30 ? 30.609 -8.93 -52.688 1 26.45 30 GLY B C 1
ATOM 4079 O O . GLY B 1 30 ? 31.156 -7.887 -52.344 1 26.45 30 GLY B O 1
ATOM 4080 N N . GLN B 1 31 ? 29.641 -8.711 -53.594 1 33.19 31 GLN B N 1
ATOM 4081 C CA . GLN B 1 31 ? 28.594 -7.68 -53.531 1 33.19 31 GLN B CA 1
ATOM 4082 C C . GLN B 1 31 ? 28.172 -7.434 -52.094 1 33.19 31 GLN B C 1
ATOM 4084 O O . GLN B 1 31 ? 27.844 -8.375 -51.344 1 33.19 31 GLN B O 1
ATOM 4089 N N . GLY B 1 32 ? 28.812 -6.504 -51.406 1 34.91 32 GLY B N 1
ATOM 4090 C CA . GLY B 1 32 ? 28.281 -5.941 -50.188 1 34.91 32 GLY B CA 1
ATOM 4091 C C . GLY B 1 32 ? 26.766 -5.891 -50.156 1 34.91 32 GLY B C 1
ATOM 4092 O O . GLY B 1 32 ? 26.156 -5.16 -50.938 1 34.91 32 GLY B O 1
ATOM 4093 N N . CYS B 1 33 ? 26.031 -6.992 -50.062 1 33.97 33 CYS B N 1
ATOM 4094 C CA . CYS B 1 33 ? 24.609 -7.086 -49.812 1 33.97 33 CYS B CA 1
ATOM 4095 C C . CYS B 1 33 ? 24.125 -5.906 -48.969 1 33.97 33 CYS B C 1
ATOM 4097 O O . CYS B 1 33 ? 24.625 -5.66 -47.875 1 33.97 33 CYS B O 1
ATOM 4099 N N . SER B 1 34 ? 23.578 -4.91 -49.5 1 37.56 34 SER B N 1
ATOM 4100 C CA . SER B 1 34 ? 22.719 -3.826 -49.031 1 37.56 34 SER B CA 1
ATOM 4101 C C . SER B 1 34 ? 21.734 -4.32 -47.969 1 37.56 34 SER B C 1
ATOM 4103 O O . SER B 1 34 ? 20.578 -4.617 -48.281 1 37.56 34 SER B O 1
ATOM 4105 N N . ARG B 1 35 ? 21.984 -5.312 -47.219 1 47.12 35 ARG B N 1
ATOM 4106 C CA . ARG B 1 35 ? 21.219 -5.777 -46.094 1 47.12 35 ARG B CA 1
ATOM 4107 C C . ARG B 1 35 ? 20.906 -4.629 -45.125 1 47.12 35 ARG B C 1
ATOM 4109 O O . ARG B 1 35 ? 20.156 -4.801 -44.156 1 47.12 35 ARG B O 1
ATOM 4116 N N . ILE B 1 36 ? 21.562 -3.523 -45.25 1 51.44 36 ILE B N 1
ATOM 4117 C CA . ILE B 1 36 ? 21.469 -2.406 -44.312 1 51.44 36 ILE B CA 1
ATOM 4118 C C . ILE B 1 36 ? 20.094 -1.751 -44.438 1 51.44 36 ILE B C 1
ATOM 4120 O O . ILE B 1 36 ? 19.469 -1.397 -43.438 1 51.44 36 ILE B O 1
ATOM 4124 N N . PRO B 1 37 ? 19.625 -1.764 -45.656 1 56.25 37 PRO B N 1
ATOM 4125 C CA . PRO B 1 37 ? 18.359 -1.024 -45.719 1 56.25 37 PRO B CA 1
ATOM 4126 C C . PRO B 1 37 ? 17.188 -1.808 -45.125 1 56.25 37 PRO B C 1
ATOM 4128 O O . PRO B 1 37 ? 16.266 -1.217 -44.562 1 56.25 37 PRO B O 1
ATOM 4131 N N . THR B 1 38 ? 17.281 -3.158 -45.188 1 60.34 38 THR B N 1
ATOM 4132 C CA . THR B 1 38 ? 16.172 -3.98 -44.688 1 60.34 38 THR B CA 1
ATOM 4133 C C . THR B 1 38 ? 16.125 -3.984 -43.188 1 60.34 38 THR B C 1
ATOM 4135 O O . THR B 1 38 ? 15.039 -3.906 -42.594 1 60.34 38 THR B O 1
ATOM 4138 N N . GLN B 1 39 ? 17.297 -4.055 -42.625 1 64.19 39 GLN B N 1
ATOM 4139 C CA . GLN B 1 39 ? 17.297 -4.035 -41.156 1 64.19 39 GLN B CA 1
ATOM 4140 C C . GLN B 1 39 ? 16.812 -2.684 -40.625 1 64.19 39 GLN B C 1
ATOM 4142 O O . GLN B 1 39 ? 16.109 -2.617 -39.625 1 64.19 39 GLN B O 1
ATOM 4147 N N . LYS B 1 40 ? 17.188 -1.645 -41.375 1 61.31 40 LYS B N 1
ATOM 4148 C CA . LYS B 1 40 ? 16.734 -0.32 -40.969 1 61.31 40 LYS B CA 1
ATOM 4149 C C . LYS B 1 40 ? 15.227 -0.163 -41.219 1 61.31 40 LYS B C 1
ATOM 4151 O O . LYS B 1 40 ? 14.523 0.452 -40.406 1 61.31 40 LYS B O 1
ATOM 4156 N N . ALA B 1 41 ? 14.828 -0.721 -42.281 1 64.69 41 ALA B N 1
ATOM 4157 C CA . ALA B 1 41 ? 13.406 -0.677 -42.594 1 64.69 41 ALA B CA 1
ATOM 4158 C C . ALA B 1 41 ? 12.594 -1.49 -41.594 1 64.69 41 ALA B C 1
ATOM 4160 O O . ALA B 1 41 ? 11.523 -1.06 -41.156 1 64.69 41 ALA B O 1
ATOM 4161 N N . ILE B 1 42 ? 13.148 -2.609 -41.25 1 65.69 42 ILE B N 1
ATOM 4162 C CA . ILE B 1 42 ? 12.469 -3.434 -40.25 1 65.69 42 ILE B CA 1
ATOM 4163 C C . ILE B 1 42 ? 12.453 -2.721 -38.906 1 65.69 42 ILE B C 1
ATOM 4165 O O . ILE B 1 42 ? 11.43 -2.691 -38.219 1 65.69 42 ILE B O 1
ATOM 4169 N N . LYS B 1 43 ? 13.562 -2.137 -38.594 1 67.5 43 LYS B N 1
ATOM 4170 C CA . LYS B 1 43 ? 13.625 -1.392 -37.344 1 67.5 43 LYS B CA 1
ATOM 4171 C C . LYS B 1 43 ? 12.68 -0.197 -37.375 1 67.5 43 LYS B C 1
ATOM 4173 O O . LYS B 1 43 ? 12.031 0.106 -36.344 1 67.5 43 LYS B O 1
ATOM 4178 N N . GLY B 1 44 ? 12.648 0.447 -38.469 1 70.44 44 GLY B N 1
ATOM 4179 C CA . GLY B 1 44 ? 11.719 1.554 -38.625 1 70.44 44 GLY B CA 1
ATOM 4180 C C . GLY B 1 44 ? 10.258 1.124 -38.562 1 70.44 44 GLY B C 1
ATOM 4181 O O . GLY B 1 44 ? 9.438 1.803 -37.938 1 70.44 44 GLY B O 1
ATOM 4182 N N . GLY B 1 45 ? 9.93 -0.011 -39.188 1 68.81 45 GLY B N 1
ATOM 4183 C CA . GLY B 1 45 ? 8.578 -0.558 -39.125 1 68.81 45 GLY B CA 1
ATOM 4184 C C . GLY B 1 45 ? 8.148 -0.925 -37.719 1 68.81 45 GLY B C 1
ATOM 4185 O O . GLY B 1 45 ? 7.023 -0.636 -37.312 1 68.81 45 GLY B O 1
ATOM 4186 N N . VAL B 1 46 ? 9 -1.46 -37.031 1 73.81 46 VAL B N 1
ATOM 4187 C CA . VAL B 1 46 ? 8.719 -1.852 -35.656 1 73.81 46 VAL B CA 1
ATOM 4188 C C . VAL B 1 46 ? 8.508 -0.606 -34.781 1 73.81 46 VAL B C 1
ATOM 4190 O O . VAL B 1 46 ? 7.598 -0.558 -33.969 1 73.81 46 VAL B O 1
ATOM 4193 N N . THR B 1 47 ? 9.367 0.344 -35.062 1 78.56 47 THR B N 1
ATOM 4194 C CA . THR B 1 47 ? 9.25 1.591 -34.312 1 78.56 47 THR B CA 1
ATOM 4195 C C . THR B 1 47 ? 7.93 2.291 -34.656 1 78.56 47 THR B C 1
ATOM 4197 O O . THR B 1 47 ? 7.273 2.838 -33.75 1 78.56 47 THR B O 1
ATOM 4200 N N . PHE B 1 48 ? 7.598 2.252 -35.875 1 80.75 48 PHE B N 1
ATOM 4201 C CA . PHE B 1 48 ? 6.34 2.863 -36.281 1 80.75 48 PHE B CA 1
ATOM 4202 C C . PHE B 1 48 ? 5.152 2.135 -35.688 1 80.75 48 PHE B C 1
ATOM 4204 O O . PHE B 1 48 ? 4.23 2.768 -35.156 1 80.75 48 PHE B O 1
ATOM 4211 N N . THR B 1 49 ? 5.125 0.869 -35.781 1 80 49 THR B N 1
ATOM 4212 C CA . THR B 1 49 ? 4.047 0.071 -35.219 1 80 49 THR B CA 1
ATOM 4213 C C . THR B 1 49 ? 3.939 0.304 -33.688 1 80 49 THR B C 1
ATOM 4215 O O . THR B 1 49 ? 2.838 0.415 -33.156 1 80 49 THR B O 1
ATOM 4218 N N . ARG B 1 50 ? 5.043 0.428 -33.125 1 84.19 50 ARG B N 1
ATOM 4219 C CA . ARG B 1 50 ? 5.086 0.703 -31.672 1 84.19 50 ARG B CA 1
ATOM 4220 C C . ARG B 1 50 ? 4.441 2.049 -31.359 1 84.19 50 ARG B C 1
ATOM 4222 O O . ARG B 1 50 ? 3.658 2.16 -30.422 1 84.19 50 ARG B O 1
ATOM 4229 N N . ARG B 1 51 ? 4.719 2.977 -32.156 1 84.69 51 ARG B N 1
ATOM 4230 C CA . ARG B 1 51 ? 4.191 4.32 -31.938 1 84.69 51 ARG B CA 1
ATOM 4231 C C . ARG B 1 51 ? 2.691 4.371 -32.188 1 84.69 51 ARG B C 1
ATOM 4233 O O . ARG B 1 51 ? 1.946 5.031 -31.484 1 84.69 51 ARG B O 1
ATOM 4240 N N . VAL B 1 52 ? 2.318 3.666 -33.156 1 85.81 52 VAL B N 1
ATOM 4241 C CA . VAL B 1 52 ? 0.905 3.656 -33.531 1 85.81 52 VAL B CA 1
ATOM 4242 C C . VAL B 1 52 ? 0.092 2.982 -32.406 1 85.81 52 VAL B C 1
ATOM 4244 O O . VAL B 1 52 ? -0.97 3.475 -32.031 1 85.81 52 VAL B O 1
ATOM 4247 N N . ILE B 1 53 ? 0.599 1.976 -31.922 1 85.56 53 ILE B N 1
ATOM 4248 C CA . ILE B 1 53 ? -0.102 1.251 -30.859 1 85.56 53 ILE B CA 1
ATOM 4249 C C . ILE B 1 53 ? -0.199 2.123 -29.609 1 85.56 53 ILE B C 1
ATOM 4251 O O . ILE B 1 53 ? -1.264 2.223 -29 1 85.56 53 ILE B O 1
ATOM 4255 N N . LYS B 1 54 ? 0.851 2.787 -29.359 1 87 54 LYS B N 1
ATOM 4256 C CA . LYS B 1 54 ? 0.886 3.656 -28.188 1 87 54 LYS B CA 1
ATOM 4257 C C . LYS B 1 54 ? -0.1 4.812 -28.344 1 87 54 LYS B C 1
ATOM 4259 O O . LYS B 1 54 ? -0.944 5.027 -27.469 1 87 54 LYS B O 1
ATOM 4264 N N . ILE B 1 55 ? -0.038 5.418 -29.438 1 87.81 55 ILE B N 1
ATOM 4265 C CA . ILE B 1 55 ? -0.824 6.633 -29.641 1 87.81 55 ILE B CA 1
ATOM 4266 C C . ILE B 1 55 ? -2.303 6.273 -29.766 1 87.81 55 ILE B C 1
ATOM 4268 O O . ILE B 1 55 ? -3.16 6.934 -29.188 1 87.81 55 ILE B O 1
ATOM 4272 N N . SER B 1 56 ? -2.525 5.223 -30.484 1 89 56 SER B N 1
ATOM 4273 C CA . SER B 1 56 ? -3.92 4.848 -30.688 1 89 56 SER B CA 1
ATOM 4274 C C . SER B 1 56 ? -4.57 4.402 -29.391 1 89 56 SER B C 1
ATOM 4276 O O . SER B 1 56 ? -5.707 4.781 -29.094 1 89 56 SER B O 1
ATOM 4278 N N . SER B 1 57 ? -3.9 3.658 -28.609 1 89 57 SER B N 1
ATOM 4279 C CA . SER B 1 57 ? -4.461 3.141 -27.359 1 89 57 SER B CA 1
ATOM 4280 C C . SER B 1 57 ? -4.637 4.25 -26.328 1 89 57 SER B C 1
ATOM 4282 O O . SER B 1 57 ? -5.676 4.34 -25.672 1 89 57 SER B O 1
ATOM 4284 N N . LEU B 1 58 ? -3.703 5.105 -26.25 1 89.75 58 LEU B N 1
ATOM 4285 C CA . LEU B 1 58 ? -3.768 6.195 -25.281 1 89.75 58 LEU B CA 1
ATOM 4286 C C . LEU B 1 58 ? -4.809 7.23 -25.703 1 89.75 58 LEU B C 1
ATOM 4288 O O . LEU B 1 58 ? -5.477 7.82 -24.844 1 89.75 58 LEU B O 1
ATOM 4292 N N . SER B 1 59 ? -4.906 7.398 -27 1 90.94 59 SER B N 1
ATOM 4293 C CA . SER B 1 59 ? -5.957 8.281 -27.5 1 90.94 59 SER B CA 1
ATOM 4294 C C . SER B 1 59 ? -7.344 7.723 -27.188 1 90.94 59 SER B C 1
ATOM 4296 O O . SER B 1 59 ? -8.273 8.477 -26.891 1 90.94 59 SER B O 1
ATOM 4298 N N . LEU B 1 60 ? -7.445 6.41 -27.359 1 91.56 60 LEU B N 1
ATOM 4299 C CA . LEU B 1 60 ? -8.711 5.766 -27.016 1 91.56 60 LEU B CA 1
ATOM 4300 C C . LEU B 1 60 ? -9.086 6.035 -25.562 1 91.56 60 LEU B C 1
ATOM 4302 O O . LEU B 1 60 ? -10.227 6.402 -25.266 1 91.56 60 LEU B O 1
ATOM 4306 N N . PHE B 1 61 ? -8.156 5.879 -24.672 1 92.75 61 PHE B N 1
ATOM 4307 C CA . PHE B 1 61 ? -8.398 6.145 -23.266 1 92.75 61 PHE B CA 1
ATOM 4308 C C . PHE B 1 61 ? -8.812 7.594 -23.047 1 92.75 61 PHE B C 1
ATOM 4310 O O . PHE B 1 61 ? -9.773 7.875 -22.328 1 92.75 61 PHE B O 1
ATOM 4317 N N . LEU B 1 62 ? -8.141 8.484 -23.703 1 92.62 62 LEU B N 1
ATOM 4318 C CA . LEU B 1 62 ? -8.383 9.906 -23.531 1 92.62 62 LEU B CA 1
ATOM 4319 C C . LEU B 1 62 ? -9.758 10.297 -24.078 1 92.62 62 LEU B C 1
ATOM 4321 O O . LEU B 1 62 ? -10.492 11.047 -23.438 1 92.62 62 LEU B O 1
ATOM 4325 N N . ILE B 1 63 ? -10.094 9.758 -25.234 1 92.19 63 ILE B N 1
ATOM 4326 C CA . ILE B 1 63 ? -11.359 10.086 -25.891 1 92.19 63 ILE B CA 1
ATOM 4327 C C . ILE B 1 63 ? -12.523 9.594 -25.031 1 92.19 63 ILE B C 1
ATOM 4329 O O . ILE B 1 63 ? -13.477 10.336 -24.781 1 92.19 63 ILE B O 1
ATOM 4333 N N . ILE B 1 64 ? -12.406 8.406 -24.578 1 90.5 64 ILE B N 1
ATOM 4334 C CA . ILE B 1 64 ? -13.484 7.84 -23.781 1 90.5 64 ILE B CA 1
ATOM 4335 C C . ILE B 1 64 ? -13.586 8.586 -22.453 1 90.5 64 ILE B C 1
ATOM 4337 O O . ILE B 1 64 ? -14.688 8.852 -21.953 1 90.5 64 ILE B O 1
ATOM 4341 N N . PHE B 1 65 ? -12.484 8.945 -21.906 1 91.88 65 PHE B N 1
ATOM 4342 C CA . PHE B 1 65 ? -12.492 9.711 -20.656 1 91.88 65 PHE B CA 1
ATOM 4343 C C . PHE B 1 65 ? -13.164 11.062 -20.859 1 91.88 65 PHE B C 1
ATOM 4345 O O . PHE B 1 65 ? -13.984 11.484 -20.047 1 91.88 65 PHE B O 1
ATOM 4352 N N . LEU B 1 66 ? -12.82 11.742 -21.922 1 90.69 66 LEU B N 1
ATOM 4353 C CA . LEU B 1 66 ? -13.367 13.062 -22.203 1 90.69 66 LEU B CA 1
ATOM 4354 C C . LEU B 1 66 ? -14.867 12.992 -22.438 1 90.69 66 LEU B C 1
ATOM 4356 O O . LEU B 1 66 ? -15.625 13.852 -21.984 1 90.69 66 LEU B O 1
ATOM 4360 N N . ILE B 1 67 ? -15.297 11.977 -23.125 1 88.31 67 ILE B N 1
ATOM 4361 C CA . ILE B 1 67 ? -16.719 11.781 -23.375 1 88.31 67 ILE B CA 1
ATOM 4362 C C . ILE B 1 67 ? -17.453 11.562 -22.047 1 88.31 67 ILE B C 1
ATOM 4364 O O . ILE B 1 67 ? -18.5 12.164 -21.812 1 88.31 67 ILE B O 1
ATOM 4368 N N . ALA B 1 68 ? -16.875 10.75 -21.25 1 86.44 68 ALA B N 1
ATOM 4369 C CA . ALA B 1 68 ? -17.469 10.461 -19.953 1 86.44 68 ALA B CA 1
ATOM 4370 C C . ALA B 1 68 ? -17.438 11.695 -19.047 1 86.44 68 ALA B C 1
ATOM 4372 O O . ALA B 1 68 ? -18.391 11.961 -18.312 1 86.44 68 ALA B O 1
ATOM 4373 N N . PHE B 1 69 ? -16.359 12.43 -19.109 1 85.88 69 PHE B N 1
ATOM 4374 C CA . PHE B 1 69 ? -16.141 13.633 -18.297 1 85.88 69 PHE B CA 1
ATOM 4375 C C . PHE B 1 69 ? -17.188 14.695 -18.641 1 85.88 69 PHE B C 1
ATOM 4377 O O . PHE B 1 69 ? -17.641 15.422 -17.766 1 85.88 69 PHE B O 1
ATOM 4384 N N . LEU B 1 70 ? -17.562 14.727 -19.844 1 85.56 70 LEU B N 1
ATOM 4385 C CA . LEU B 1 70 ? -18.531 15.719 -20.312 1 85.56 70 LEU B CA 1
ATOM 4386 C C . LEU B 1 70 ? -19.953 15.219 -20.109 1 85.56 70 LEU B C 1
ATOM 4388 O O . LEU B 1 70 ? -20.922 15.914 -20.438 1 85.56 70 LEU B O 1
ATOM 4392 N N . GLY B 1 71 ? -20.109 14.062 -19.469 1 77.88 71 GLY B N 1
ATOM 4393 C CA . GLY B 1 71 ? -21.422 13.547 -19.094 1 77.88 71 GLY B CA 1
ATOM 4394 C C . GLY B 1 71 ? -22.219 13.047 -20.281 1 77.88 71 GLY B C 1
ATOM 4395 O O . GLY B 1 71 ? -23.453 13.047 -20.25 1 77.88 71 GLY B O 1
ATOM 4396 N N . TRP B 1 72 ? -21.547 12.727 -21.375 1 65.62 72 TRP B N 1
ATOM 4397 C CA . TRP B 1 72 ? -22.281 12.445 -22.609 1 65.62 72 TRP B CA 1
ATOM 4398 C C . TRP B 1 72 ? -22.797 11.016 -22.609 1 65.62 72 TRP B C 1
ATOM 4400 O O . TRP B 1 72 ? -23.141 10.477 -23.672 1 65.62 72 TRP B O 1
ATOM 4410 N N . PRO B 1 73 ? -22.344 10.008 -21.688 1 62.88 73 PRO B N 1
ATOM 4411 C CA . PRO B 1 73 ? -22.984 8.727 -21.969 1 62.88 73 PRO B CA 1
ATOM 4412 C C . PRO B 1 73 ? -24.5 8.773 -21.781 1 62.88 73 PRO B C 1
ATOM 4414 O O . PRO B 1 73 ? -24.984 9.055 -20.688 1 62.88 73 PRO B O 1
ATOM 4417 N N . SER B 1 74 ? -25.281 9.133 -23.047 1 61.75 74 SER B N 1
ATOM 4418 C CA . SER B 1 74 ? -26.719 9.406 -23.141 1 61.75 74 SER B CA 1
ATOM 4419 C C . SER B 1 74 ? -27.547 8.156 -22.875 1 61.75 74 SER B C 1
ATOM 4421 O O . SER B 1 74 ? -27.062 7.039 -23.094 1 61.75 74 SER B O 1
ATOM 4423 N N . LYS B 1 75 ? -28.594 8.305 -22.141 1 64.62 75 LYS B N 1
ATOM 4424 C CA . LYS B 1 75 ? -29.672 7.32 -22.125 1 64.62 75 LYS B CA 1
ATOM 4425 C C . LYS B 1 75 ? -29.953 6.777 -23.516 1 64.62 75 LYS B C 1
ATOM 4427 O O . LYS B 1 75 ? -30.688 5.805 -23.672 1 64.62 75 LYS B O 1
ATOM 4432 N N . LEU B 1 76 ? -29.016 7.34 -24.359 1 67.31 76 LEU B N 1
ATOM 4433 C CA . LEU B 1 76 ? -29.297 6.973 -25.75 1 67.31 76 LEU B CA 1
ATOM 4434 C C . LEU B 1 76 ? -28.531 5.727 -26.156 1 67.31 76 LEU B C 1
ATOM 4436 O O . LEU B 1 76 ? -28.828 5.098 -27.172 1 67.31 76 LEU B O 1
ATOM 4440 N N . ILE B 1 77 ? -27.594 5.383 -25.328 1 81 77 ILE B N 1
ATOM 4441 C CA . ILE B 1 77 ? -26.781 4.227 -25.688 1 81 77 ILE B CA 1
ATOM 4442 C C . ILE B 1 77 ? -27.297 2.986 -24.953 1 81 77 ILE B C 1
ATOM 4444 O O . ILE B 1 77 ? -27.547 3.02 -23.75 1 81 77 ILE B O 1
ATOM 4448 N N . GLU B 1 78 ? -27.578 1.947 -25.797 1 84.69 78 GLU B N 1
ATOM 4449 C CA . GLU B 1 78 ? -28.094 0.699 -25.25 1 84.69 78 GLU B CA 1
ATOM 4450 C C . GLU B 1 78 ? -27.109 0.075 -24.266 1 84.69 78 GLU B C 1
ATOM 4452 O O . GLU B 1 78 ? -25.891 0.258 -24.406 1 84.69 78 GLU B O 1
ATOM 4457 N N . GLU B 1 79 ? -27.641 -0.622 -23.391 1 85.56 79 GLU B N 1
ATOM 4458 C CA . GLU B 1 79 ? -26.844 -1.24 -22.344 1 85.56 79 GLU B CA 1
ATOM 4459 C C . GLU B 1 79 ? -25.812 -2.191 -22.922 1 85.56 79 GLU B C 1
ATOM 4461 O O . GLU B 1 79 ? -24.688 -2.277 -22.406 1 85.56 79 GLU B O 1
ATOM 4466 N N . ASN B 1 80 ? -26.156 -2.809 -23.984 1 89.19 80 ASN B N 1
ATOM 4467 C CA . ASN B 1 80 ? -25.234 -3.756 -24.609 1 89.19 80 ASN B CA 1
ATOM 4468 C C . ASN B 1 80 ? -24.031 -3.051 -25.219 1 89.19 80 ASN B C 1
ATOM 4470 O O . ASN B 1 80 ? -22.922 -3.59 -25.203 1 89.19 80 ASN B O 1
ATOM 4474 N N . VAL B 1 81 ? -24.25 -1.909 -25.719 1 90.81 81 VAL B N 1
ATOM 4475 C CA . VAL B 1 81 ? -23.172 -1.132 -26.312 1 90.81 81 VAL B CA 1
ATOM 4476 C C . VAL B 1 81 ? -22.203 -0.658 -25.219 1 90.81 81 VAL B C 1
ATOM 4478 O O . VAL B 1 81 ? -20.984 -0.663 -25.406 1 90.81 81 VAL B O 1
ATOM 4481 N N . HIS B 1 82 ? -22.766 -0.29 -24.078 1 91.5 82 HIS B N 1
ATOM 4482 C CA . HIS B 1 82 ? -21.922 0.086 -22.938 1 91.5 82 HIS B CA 1
ATOM 4483 C C . HIS B 1 82 ? -21 -1.062 -22.531 1 91.5 82 HIS B C 1
ATOM 4485 O O . HIS B 1 82 ? -19.812 -0.852 -22.25 1 91.5 82 HIS B O 1
ATOM 4491 N N . ARG B 1 83 ? -21.578 -2.205 -22.547 1 92.69 83 ARG B N 1
ATOM 4492 C CA . ARG B 1 83 ? -20.812 -3.391 -22.172 1 92.69 83 ARG B CA 1
ATOM 4493 C C . ARG B 1 83 ? -19.688 -3.666 -23.156 1 92.69 83 ARG B C 1
ATOM 4495 O O . ARG B 1 83 ? -18.578 -4.016 -22.766 1 92.69 83 ARG B O 1
ATOM 4502 N N . HIS B 1 84 ? -19.953 -3.443 -24.375 1 93.88 84 HIS B N 1
ATOM 4503 C CA . HIS B 1 84 ? -18.938 -3.666 -25.406 1 93.88 84 HIS B CA 1
ATOM 4504 C C . HIS B 1 84 ? -17.812 -2.637 -25.312 1 93.88 84 HIS B C 1
ATOM 4506 O O . HIS B 1 84 ? -16.656 -2.961 -25.547 1 93.88 84 HIS B O 1
ATOM 4512 N N . ILE B 1 85 ? -18.172 -1.446 -25.031 1 93.88 85 ILE B N 1
ATOM 4513 C CA . ILE B 1 85 ? -17.172 -0.386 -24.906 1 93.88 85 ILE B CA 1
ATOM 4514 C C . ILE B 1 85 ? -16.234 -0.697 -23.75 1 93.88 85 ILE B C 1
ATOM 4516 O O . ILE B 1 85 ? -15.008 -0.597 -23.891 1 93.88 85 ILE B O 1
ATOM 4520 N N . LEU B 1 86 ? -16.828 -1.143 -22.656 1 95.38 86 LEU B N 1
ATOM 4521 C CA . LEU B 1 86 ? -16.031 -1.475 -21.484 1 95.38 86 LEU B CA 1
ATOM 4522 C C . LEU B 1 86 ? -15.148 -2.684 -21.766 1 95.38 86 LEU B C 1
ATOM 4524 O O . LEU B 1 86 ? -13.977 -2.695 -21.375 1 95.38 86 LEU B O 1
ATOM 4528 N N . ALA B 1 87 ? -15.711 -3.652 -22.406 1 95.44 87 ALA B N 1
ATOM 4529 C CA . ALA B 1 87 ? -14.93 -4.828 -22.766 1 95.44 87 ALA B CA 1
ATOM 4530 C C . ALA B 1 87 ? -13.781 -4.457 -23.703 1 95.44 87 ALA B C 1
ATOM 4532 O O . ALA B 1 87 ? -12.664 -4.953 -23.547 1 95.44 87 ALA B O 1
ATOM 4533 N N . PHE B 1 88 ? -14.047 -3.592 -24.578 1 95.94 88 PHE B N 1
ATOM 4534 C CA . PHE B 1 88 ? -13.047 -3.156 -25.547 1 95.94 88 PHE B CA 1
ATOM 4535 C C . PHE B 1 88 ? -11.93 -2.383 -24.859 1 95.94 88 PHE B C 1
ATOM 4537 O O . PHE B 1 88 ? -10.75 -2.562 -25.172 1 95.94 88 PHE B O 1
ATOM 4544 N N . LEU B 1 89 ? -12.289 -1.532 -23.953 1 95.88 89 LEU B N 1
ATOM 4545 C CA . LEU B 1 89 ? -11.297 -0.807 -23.172 1 95.88 89 LEU B CA 1
ATOM 4546 C C . LEU B 1 89 ? -10.383 -1.772 -22.422 1 95.88 89 LEU B C 1
ATOM 4548 O O . LEU B 1 89 ? -9.164 -1.626 -22.453 1 95.88 89 LEU B O 1
ATOM 4552 N N . PHE B 1 90 ? -10.992 -2.717 -21.812 1 95.5 90 PHE B N 1
ATOM 4553 C CA . PHE B 1 90 ? -10.234 -3.678 -21.031 1 95.5 90 PHE B CA 1
ATOM 4554 C C . PHE B 1 90 ? -9.297 -4.488 -21.906 1 95.5 90 PHE B C 1
ATOM 4556 O O . PHE B 1 90 ? -8.125 -4.676 -21.578 1 95.5 90 PHE B O 1
ATOM 4563 N N . LEU B 1 91 ? -9.781 -4.957 -23.031 1 93.88 91 LEU B N 1
ATOM 4564 C CA . LEU B 1 91 ? -8.977 -5.754 -23.938 1 93.88 91 LEU B CA 1
ATOM 4565 C C . LEU B 1 91 ? -7.812 -4.938 -24.484 1 93.88 91 LEU B C 1
ATOM 4567 O O . LEU B 1 91 ? -6.719 -5.469 -24.703 1 93.88 91 LEU B O 1
ATOM 4571 N N . THR B 1 92 ? -8.039 -3.695 -24.719 1 94.19 92 THR B N 1
ATOM 4572 C CA . THR B 1 92 ? -6.977 -2.809 -25.172 1 94.19 92 THR B CA 1
ATOM 4573 C C . THR B 1 92 ? -5.891 -2.68 -24.109 1 94.19 92 THR B C 1
ATOM 4575 O O . THR B 1 92 ? -4.699 -2.711 -24.438 1 94.19 92 THR B O 1
ATOM 4578 N N . GLY B 1 93 ? -6.344 -2.506 -22.875 1 93.81 93 GLY B N 1
ATOM 4579 C CA . GLY B 1 93 ? -5.379 -2.447 -21.797 1 93.81 93 GLY B CA 1
ATOM 4580 C C . GLY B 1 93 ? -4.547 -3.711 -21.672 1 93.81 93 GLY B C 1
ATOM 4581 O O . GLY B 1 93 ? -3.32 -3.643 -21.547 1 93.81 93 GLY B O 1
ATOM 4582 N N . ILE B 1 94 ? -5.164 -4.848 -21.75 1 90.88 94 ILE B N 1
ATOM 4583 C CA . ILE B 1 94 ? -4.48 -6.133 -21.625 1 90.88 94 ILE B CA 1
ATOM 4584 C C . ILE B 1 94 ? -3.512 -6.32 -22.781 1 90.88 94 ILE B C 1
ATOM 4586 O O . ILE B 1 94 ? -2.43 -6.887 -22.609 1 90.88 94 ILE B O 1
ATOM 4590 N N . LYS B 1 95 ? -3.898 -5.898 -23.922 1 90.44 95 LYS B N 1
ATOM 4591 C CA . LYS B 1 95 ? -3.02 -5.965 -25.078 1 90.44 95 LYS B CA 1
ATOM 4592 C C . LYS B 1 95 ? -1.769 -5.117 -24.875 1 90.44 95 LYS B C 1
ATOM 4594 O O . LYS B 1 95 ? -0.66 -5.547 -25.203 1 90.44 95 LYS B O 1
ATOM 4599 N N . LEU B 1 96 ? -1.947 -3.959 -24.344 1 90.81 96 LEU B N 1
ATOM 4600 C CA . LEU B 1 96 ? -0.809 -3.088 -24.078 1 90.81 96 LEU B CA 1
ATOM 4601 C C . LEU B 1 96 ? 0.127 -3.715 -23.047 1 90.81 96 LEU B C 1
ATOM 4603 O O . LEU B 1 96 ? 1.35 -3.604 -23.172 1 90.81 96 LEU B O 1
ATOM 4607 N N . VAL B 1 97 ? -0.448 -4.367 -22.062 1 88.62 97 VAL B N 1
ATOM 4608 C CA . VAL B 1 97 ? 0.345 -5.023 -21.031 1 88.62 97 VAL B CA 1
ATOM 4609 C C . VAL B 1 97 ? 1.141 -6.176 -21.641 1 88.62 97 VAL B C 1
ATOM 4611 O O . VAL B 1 97 ? 2.322 -6.352 -21.328 1 88.62 97 VAL B O 1
ATOM 4614 N N . ALA B 1 98 ? 0.521 -6.926 -22.5 1 82.81 98 ALA B N 1
ATOM 4615 C CA . ALA B 1 98 ? 1.172 -8.055 -23.156 1 82.81 98 ALA B CA 1
ATOM 4616 C C . ALA B 1 98 ? 2.326 -7.59 -24.047 1 82.81 98 ALA B C 1
ATOM 4618 O O . ALA B 1 98 ? 3.324 -8.297 -24.188 1 82.81 98 ALA B O 1
ATOM 4619 N N . LEU B 1 99 ? 2.229 -6.367 -24.531 1 84.81 99 LEU B N 1
ATOM 4620 C CA . LEU B 1 99 ? 3.234 -5.828 -25.438 1 84.81 99 LEU B CA 1
ATOM 4621 C C . LEU B 1 99 ? 4.164 -4.863 -24.703 1 84.81 99 LEU B C 1
ATOM 4623 O O . LEU B 1 99 ? 4.801 -4.016 -25.328 1 84.81 99 LEU B O 1
ATOM 4627 N N . GLU B 1 100 ? 4.168 -4.934 -23.438 1 83.75 100 GLU B N 1
ATOM 4628 C CA . GLU B 1 100 ? 4.938 -3.998 -22.625 1 83.75 100 GLU B CA 1
ATOM 4629 C C . GLU B 1 100 ? 6.387 -3.914 -23.094 1 83.75 100 GLU B C 1
ATOM 4631 O O . GLU B 1 100 ? 6.961 -2.824 -23.156 1 83.75 100 GLU B O 1
ATOM 4636 N N . ASP B 1 101 ? 6.977 -5.02 -23.406 1 75.94 101 ASP B N 1
ATOM 4637 C CA . ASP B 1 101 ? 8.391 -5.078 -23.781 1 75.94 101 ASP B CA 1
ATOM 4638 C C . ASP B 1 101 ? 8.633 -4.391 -25.125 1 75.94 101 ASP B C 1
ATOM 4640 O O . ASP B 1 101 ? 9.742 -3.914 -25.391 1 75.94 101 ASP B O 1
ATOM 4644 N N . VAL B 1 102 ? 7.602 -4.332 -25.891 1 79.38 102 VAL B N 1
ATOM 4645 C CA . VAL B 1 102 ? 7.719 -3.738 -27.219 1 79.38 102 VAL B CA 1
ATOM 4646 C C . VAL B 1 102 ? 7.414 -2.244 -27.141 1 79.38 102 VAL B C 1
ATOM 4648 O O . VAL B 1 102 ? 8.156 -1.425 -27.688 1 79.38 102 VAL B O 1
ATOM 4651 N N . ILE B 1 103 ? 6.414 -1.902 -26.406 1 86.12 103 ILE B N 1
ATOM 4652 C CA . ILE B 1 103 ? 5.957 -0.516 -26.391 1 86.12 103 ILE B CA 1
ATOM 4653 C C . ILE B 1 103 ? 6.723 0.268 -25.328 1 86.12 103 ILE B C 1
ATOM 4655 O O . ILE B 1 103 ? 6.75 1.501 -25.359 1 86.12 103 ILE B O 1
ATOM 4659 N N . ARG B 1 104 ? 7.324 -0.329 -24.359 1 86.38 104 ARG B N 1
ATOM 4660 C CA . ARG B 1 104 ? 8.172 0.25 -23.328 1 86.38 104 ARG B CA 1
ATOM 4661 C C . ARG B 1 104 ? 7.387 1.226 -22.453 1 86.38 104 ARG B C 1
ATOM 4663 O O . ARG B 1 104 ? 7.836 2.348 -22.219 1 86.38 104 ARG B O 1
ATOM 4670 N N . LEU B 1 105 ? 6.172 0.924 -22.141 1 90.12 105 LEU B N 1
ATOM 4671 C CA . LEU B 1 105 ? 5.348 1.606 -21.141 1 90.12 105 LEU B CA 1
ATOM 4672 C C . LEU B 1 105 ? 5.066 0.699 -19.953 1 90.12 105 LEU B C 1
ATOM 4674 O O . LEU B 1 105 ? 4.844 -0.502 -20.125 1 90.12 105 LEU B O 1
ATOM 4678 N N . ASP B 1 106 ? 5.125 1.29 -18.891 1 92.75 106 ASP B N 1
ATOM 4679 C CA . ASP B 1 106 ? 4.941 0.5 -17.672 1 92.75 106 ASP B CA 1
ATOM 4680 C C . ASP B 1 106 ? 3.506 -0.002 -17.547 1 92.75 106 ASP B C 1
ATOM 4682 O O . ASP B 1 106 ? 2.559 0.764 -17.75 1 92.75 106 ASP B O 1
ATOM 4686 N N . LYS B 1 107 ? 3.383 -1.209 -17.25 1 92.94 107 LYS B N 1
ATOM 4687 C CA . LYS B 1 107 ? 2.072 -1.851 -17.219 1 92.94 107 LYS B CA 1
ATOM 4688 C C . LYS B 1 107 ? 1.222 -1.311 -16.078 1 92.94 107 LYS B C 1
ATOM 4690 O O . LYS B 1 107 ? -0.003 -1.224 -16.188 1 92.94 107 LYS B O 1
ATOM 4695 N N . ALA B 1 108 ? 1.852 -0.943 -14.969 1 95.44 108 ALA B N 1
ATOM 4696 C CA . ALA B 1 108 ? 1.1 -0.407 -13.836 1 95.44 108 ALA B CA 1
ATOM 4697 C C . ALA B 1 108 ? 0.41 0.903 -14.203 1 95.44 108 ALA B C 1
ATOM 4699 O O . ALA B 1 108 ? -0.769 1.099 -13.906 1 95.44 108 ALA B O 1
ATOM 4700 N N . ALA B 1 109 ? 1.125 1.775 -14.883 1 96.62 109 ALA B N 1
ATOM 4701 C CA . ALA B 1 109 ? 0.566 3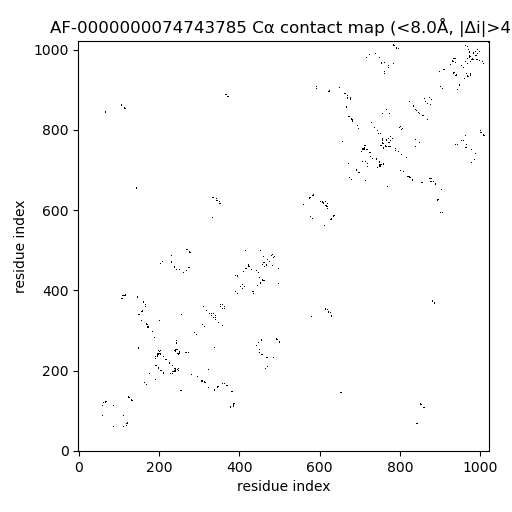.057 -15.312 1 96.62 109 ALA B CA 1
ATOM 4702 C C . ALA B 1 109 ? -0.647 2.852 -16.219 1 96.62 109 ALA B C 1
ATOM 4704 O O . ALA B 1 109 ? -1.682 3.498 -16.031 1 96.62 109 ALA B O 1
ATOM 4705 N N . ILE B 1 110 ? -0.534 1.93 -17.094 1 95.94 110 ILE B N 1
ATOM 4706 C CA . ILE B 1 110 ? -1.591 1.648 -18.062 1 95.94 110 ILE B CA 1
ATOM 4707 C C . ILE B 1 110 ? -2.84 1.161 -17.344 1 95.94 110 ILE B C 1
ATOM 4709 O O . ILE B 1 110 ? -3.949 1.625 -17.609 1 95.94 110 ILE B O 1
ATOM 4713 N N . MET B 1 111 ? -2.678 0.268 -16.438 1 96.75 111 MET B N 1
ATOM 4714 C CA . MET B 1 111 ? -3.814 -0.34 -15.758 1 96.75 111 MET B CA 1
ATOM 4715 C C . MET B 1 111 ? -4.496 0.667 -14.836 1 96.75 111 MET B C 1
ATOM 4717 O O . MET B 1 111 ? -5.719 0.652 -14.688 1 96.75 111 MET B O 1
ATOM 4721 N N . LEU B 1 112 ? -3.715 1.562 -14.172 1 97.69 112 LEU B N 1
ATOM 4722 C CA . LEU B 1 112 ? -4.289 2.59 -13.312 1 97.69 112 LEU B CA 1
ATOM 4723 C C . LEU B 1 112 ? -5.164 3.547 -14.117 1 97.69 112 LEU B C 1
ATOM 4725 O O . LEU B 1 112 ? -6.277 3.875 -13.703 1 97.69 112 LEU B O 1
ATOM 4729 N N . ILE B 1 113 ? -4.676 3.947 -15.281 1 97.38 113 ILE B N 1
ATOM 4730 C CA . ILE B 1 113 ? -5.422 4.855 -16.141 1 97.38 113 ILE B CA 1
ATOM 4731 C C . ILE B 1 113 ? -6.676 4.156 -16.672 1 97.38 113 ILE B C 1
ATOM 4733 O O . ILE B 1 113 ? -7.773 4.711 -16.609 1 97.38 113 ILE B O 1
ATOM 4737 N N . MET B 1 114 ? -6.5 2.959 -17.172 1 97.38 114 MET B N 1
ATOM 4738 C CA . MET B 1 114 ? -7.613 2.217 -17.75 1 97.38 114 MET B CA 1
ATOM 4739 C C . MET B 1 114 ? -8.734 2.02 -16.734 1 97.38 114 MET B C 1
ATOM 4741 O O . MET B 1 114 ? -9.898 2.252 -17.047 1 97.38 114 MET B O 1
ATOM 4745 N N . ALA B 1 115 ? -8.398 1.584 -15.508 1 97.69 115 ALA B N 1
ATOM 4746 C CA . ALA B 1 115 ? -9.398 1.375 -14.461 1 97.69 115 ALA B CA 1
ATOM 4747 C C . ALA B 1 115 ? -10.172 2.66 -14.188 1 97.69 115 ALA B C 1
ATOM 4749 O O . ALA B 1 115 ? -11.398 2.635 -14.055 1 97.69 115 ALA B O 1
ATOM 4750 N N . SER B 1 116 ? -9.453 3.779 -14.102 1 97.06 116 SER B N 1
ATOM 4751 C CA . SER B 1 116 ? -10.078 5.066 -13.805 1 97.06 116 SER B CA 1
ATOM 4752 C C . SER B 1 116 ? -11 5.504 -14.938 1 97.06 116 SER B C 1
ATOM 4754 O O . SER B 1 116 ? -12.094 6.004 -14.688 1 97.06 116 SER B O 1
ATOM 4756 N N . VAL B 1 117 ? -10.555 5.277 -16.141 1 96.38 117 VAL B N 1
ATOM 4757 C CA . VAL B 1 117 ? -11.359 5.629 -17.312 1 96.38 117 VAL B CA 1
ATOM 4758 C C . VAL B 1 117 ? -12.617 4.766 -17.359 1 96.38 117 VAL B C 1
ATOM 4760 O O . VAL B 1 117 ? -13.711 5.266 -17.609 1 96.38 117 VAL B O 1
ATOM 4763 N N . MET B 1 118 ? -12.469 3.496 -17.109 1 96.44 118 MET B N 1
ATOM 4764 C CA . MET B 1 118 ? -13.594 2.57 -17.125 1 96.44 118 MET B CA 1
ATOM 4765 C C . MET B 1 118 ? -14.641 2.957 -16.078 1 96.44 118 MET B C 1
ATOM 4767 O O . MET B 1 118 ? -15.836 3 -16.391 1 96.44 118 MET B O 1
ATOM 4771 N N . TRP B 1 119 ? -14.227 3.295 -14.891 1 95.19 119 TRP B N 1
ATOM 4772 C CA . TRP B 1 119 ? -15.172 3.637 -13.828 1 95.19 119 TRP B CA 1
ATOM 4773 C C . TRP B 1 119 ? -15.805 5 -14.078 1 95.19 119 TRP B C 1
ATOM 4775 O O . TRP B 1 119 ? -16.953 5.23 -13.711 1 95.19 119 TRP B O 1
ATOM 4785 N N . THR B 1 120 ? -15.031 5.941 -14.688 1 92.81 120 THR B N 1
ATOM 4786 C CA . THR B 1 120 ? -15.625 7.211 -15.078 1 92.81 120 THR B CA 1
ATOM 4787 C C . THR B 1 120 ? -16.719 7 -16.125 1 92.81 120 THR B C 1
ATOM 4789 O O . THR B 1 120 ? -17.797 7.609 -16.047 1 92.81 120 THR B O 1
ATOM 4792 N N . TYR B 1 121 ? -16.406 6.125 -17.062 1 92.81 121 TYR B N 1
ATOM 4793 C CA . TYR B 1 121 ? -17.391 5.801 -18.094 1 92.81 121 TYR B CA 1
ATOM 4794 C C . TYR B 1 121 ? -18.609 5.125 -17.469 1 92.81 121 TYR B C 1
ATOM 4796 O O . TYR B 1 121 ? -19.75 5.438 -17.828 1 92.81 121 TYR B O 1
ATOM 4804 N N . ARG B 1 122 ? -18.422 4.168 -16.578 1 92.5 122 ARG B N 1
ATOM 4805 C CA . ARG B 1 122 ? -19.516 3.473 -15.898 1 92.5 122 ARG B CA 1
ATOM 4806 C C . ARG B 1 122 ? -20.391 4.453 -15.141 1 92.5 122 ARG B C 1
ATOM 4808 O O . ARG B 1 122 ? -21.625 4.336 -15.164 1 92.5 122 ARG B O 1
ATOM 4815 N N . ALA B 1 123 ? -19.812 5.445 -14.484 1 89.44 123 ALA B N 1
ATOM 4816 C CA . ALA B 1 123 ? -20.562 6.461 -13.742 1 89.44 123 ALA B CA 1
ATOM 4817 C C . ALA B 1 123 ? -21.453 7.277 -14.672 1 89.44 123 ALA B C 1
ATOM 4819 O O . ALA B 1 123 ? -22.609 7.566 -14.352 1 89.44 123 ALA B O 1
ATOM 4820 N N . ALA B 1 124 ? -20.922 7.594 -15.773 1 87.12 124 ALA B N 1
ATOM 4821 C CA . ALA B 1 124 ? -21.656 8.398 -16.75 1 87.12 124 ALA B CA 1
ATOM 4822 C C . ALA B 1 124 ? -22.797 7.594 -17.375 1 87.12 124 ALA B C 1
ATOM 4824 O O . ALA B 1 124 ? -23.812 8.156 -17.766 1 87.12 124 ALA B O 1
ATOM 4825 N N . SER B 1 125 ? -22.562 6.324 -17.422 1 86.88 125 SER B N 1
ATOM 4826 C CA . SER B 1 125 ? -23.562 5.461 -18.047 1 86.88 125 SER B CA 1
ATOM 4827 C C . SER B 1 125 ? -24.75 5.23 -17.141 1 86.88 125 SER B C 1
ATOM 4829 O O . SER B 1 125 ? -25.844 4.902 -17.609 1 86.88 125 SER B O 1
ATOM 4831 N N . ILE B 1 126 ? -24.375 5.434 -15.766 1 83.5 126 ILE B N 1
ATOM 4832 C CA . ILE B 1 126 ? -25.453 5.297 -14.781 1 83.5 126 ILE B CA 1
ATOM 4833 C C . ILE B 1 126 ? -26.062 6.664 -14.492 1 83.5 126 ILE B C 1
ATOM 4835 O O . ILE B 1 126 ? -25.359 7.609 -14.148 1 83.5 126 ILE B O 1
ATOM 4839 N N . ASP B 1 127 ? -27.094 7.082 -14.992 1 72.75 127 ASP B N 1
ATOM 4840 C CA . ASP B 1 127 ? -27.719 8.383 -14.797 1 72.75 127 ASP B CA 1
ATOM 4841 C C . ASP B 1 127 ? -27.281 9.016 -13.484 1 72.75 127 ASP B C 1
ATOM 4843 O O . ASP B 1 127 ? -27.859 8.75 -12.43 1 72.75 127 ASP B O 1
ATOM 4847 N N . PRO B 1 128 ? -26.25 9.867 -13.492 1 65.75 128 PRO B N 1
ATOM 4848 C CA . PRO B 1 128 ? -25.688 10.469 -12.281 1 65.75 128 PRO B CA 1
ATOM 4849 C C . PRO B 1 128 ? -26.656 11.422 -11.586 1 65.75 128 PRO B C 1
ATOM 4851 O O . PRO B 1 128 ? -26.484 11.727 -10.406 1 65.75 128 PRO B O 1
ATOM 4854 N N . SER B 1 129 ? -27.609 11.734 -12.242 1 69.88 129 SER B N 1
ATOM 4855 C CA . SER B 1 129 ? -28.547 12.703 -11.68 1 69.88 129 SER B CA 1
ATOM 4856 C C . SER B 1 129 ? -29.672 12 -10.914 1 69.88 129 SER B C 1
ATOM 4858 O O . SER B 1 129 ? -30.328 12.617 -10.078 1 69.88 129 SER B O 1
ATOM 4860 N N . SER B 1 130 ? -29.75 10.734 -11.109 1 79.56 130 SER B N 1
ATOM 4861 C CA . SER B 1 130 ? -30.797 9.984 -10.422 1 79.56 130 SER B CA 1
ATOM 4862 C C . SER B 1 130 ? -30.281 9.406 -9.102 1 79.56 130 SER B C 1
ATOM 4864 O O . SER B 1 130 ? -29.156 8.922 -9.023 1 79.56 130 SER B O 1
ATOM 4866 N N . GLU B 1 131 ? -31.078 9.508 -8.125 1 82.06 131 GLU B N 1
ATOM 4867 C CA . GLU B 1 131 ? -30.75 8.945 -6.82 1 82.06 131 GLU B CA 1
ATOM 4868 C C . GLU B 1 131 ? -30.516 7.445 -6.914 1 82.06 131 GLU B C 1
ATOM 4870 O O . GLU B 1 131 ? -29.625 6.914 -6.25 1 82.06 131 GLU B O 1
ATOM 4875 N N . GLN B 1 132 ? -31.344 6.828 -7.664 1 83.81 132 GLN B N 1
ATOM 4876 C CA . GLN B 1 132 ? -31.203 5.387 -7.844 1 83.81 132 GLN B CA 1
ATOM 4877 C C . GLN B 1 132 ? -29.875 5.039 -8.508 1 83.81 132 GLN B C 1
ATOM 4879 O O . GLN B 1 132 ? -29.219 4.059 -8.133 1 83.81 132 GLN B O 1
ATOM 4884 N N . GLY B 1 133 ? -29.547 5.82 -9.492 1 83.12 133 GLY B N 1
ATOM 4885 C CA . GLY B 1 133 ? -28.281 5.602 -10.172 1 83.12 133 GLY B CA 1
ATOM 4886 C C . GLY B 1 133 ? -27.078 5.816 -9.273 1 83.12 133 GLY B C 1
ATOM 4887 O O . GLY B 1 133 ? -26.109 5.043 -9.312 1 83.12 133 GLY B O 1
ATOM 4888 N N . GLN B 1 134 ? -27.188 6.785 -8.445 1 83.69 134 GLN B N 1
ATOM 4889 C CA . GLN B 1 134 ? -26.109 7.086 -7.516 1 83.69 134 GLN B CA 1
ATOM 4890 C C . GLN B 1 134 ? -25.953 5.973 -6.484 1 83.69 134 GLN B C 1
ATOM 4892 O O . GLN B 1 134 ? -24.828 5.605 -6.133 1 83.69 134 GLN B O 1
ATOM 4897 N N . GLU B 1 135 ? -27.016 5.52 -6.078 1 88.06 135 GLU B N 1
ATOM 4898 C CA . GLU B 1 135 ? -26.984 4.434 -5.105 1 88.06 135 GLU B CA 1
ATOM 4899 C C . GLU B 1 135 ? -26.391 3.166 -5.711 1 88.06 135 GLU B C 1
ATOM 4901 O O . GLU B 1 135 ? -25.625 2.459 -5.055 1 88.06 135 GLU B O 1
ATOM 4906 N N . GLN B 1 136 ? -26.812 2.908 -6.941 1 90.69 136 GLN B N 1
ATOM 4907 C CA . GLN B 1 136 ? -26.266 1.743 -7.633 1 90.69 136 GLN B CA 1
ATOM 4908 C C . GLN B 1 136 ? -24.766 1.86 -7.805 1 90.69 136 GLN B C 1
ATOM 4910 O O . GLN B 1 136 ? -24.016 0.907 -7.543 1 90.69 136 GLN B O 1
ATOM 4915 N N . TYR B 1 137 ? -24.375 3.006 -8.234 1 91 137 TYR B N 1
ATOM 4916 C CA . TYR B 1 137 ? -22.953 3.26 -8.445 1 91 137 TYR B CA 1
ATOM 4917 C C . TYR B 1 137 ? -22.172 3.088 -7.141 1 91 137 TYR B C 1
ATOM 4919 O O . TYR B 1 137 ? -21.109 2.467 -7.125 1 91 137 TYR B O 1
ATOM 4927 N N . HIS B 1 138 ? -22.719 3.553 -6.051 1 89.56 138 HIS B N 1
ATOM 4928 C CA . HIS B 1 138 ? -22.078 3.457 -4.75 1 89.56 138 HIS B CA 1
ATOM 4929 C C . HIS B 1 138 ? -21.984 2.008 -4.285 1 89.56 138 HIS B C 1
ATOM 4931 O O . HIS B 1 138 ? -20.984 1.608 -3.678 1 89.56 138 HIS B O 1
ATOM 4937 N N . LYS B 1 139 ? -22.953 1.316 -4.531 1 92.69 139 LYS B N 1
ATOM 4938 C CA . LYS B 1 139 ? -22.969 -0.096 -4.16 1 92.69 139 LYS B CA 1
ATOM 4939 C C . LYS B 1 139 ? -21.938 -0.881 -4.961 1 92.69 139 LYS B C 1
ATOM 4941 O O . LYS B 1 139 ? -21.234 -1.73 -4.41 1 92.69 139 LYS B O 1
ATOM 4946 N N . GLU B 1 140 ? -21.859 -0.575 -6.262 1 94.69 140 GLU B N 1
ATOM 4947 C CA . GLU B 1 140 ? -20.891 -1.248 -7.125 1 94.69 140 GLU B CA 1
ATOM 4948 C C . GLU B 1 140 ? -19.469 -0.929 -6.707 1 94.69 140 GLU B C 1
ATOM 4950 O O . GLU B 1 140 ? -18.609 -1.822 -6.648 1 94.69 140 GLU B O 1
ATOM 4955 N N . LEU B 1 141 ? -19.266 0.293 -6.371 1 94.38 141 LEU B N 1
ATOM 4956 C CA . LEU B 1 141 ? -17.938 0.715 -5.926 1 94.38 141 LEU B CA 1
ATOM 4957 C C . LEU B 1 141 ? -17.609 0.111 -4.566 1 94.38 141 LEU B C 1
ATOM 4959 O O . LEU B 1 141 ? -16.453 -0.225 -4.301 1 94.38 141 LEU B O 1
ATOM 4963 N N . GLY B 1 142 ? -18.625 0.049 -3.732 1 94.56 142 GLY B N 1
ATOM 4964 C CA . GLY B 1 142 ? -18.422 -0.569 -2.432 1 94.56 142 GLY B CA 1
ATOM 4965 C C . GLY B 1 142 ? -17.953 -2.01 -2.521 1 94.56 142 GLY B C 1
ATOM 4966 O O . GLY B 1 142 ? -17.031 -2.408 -1.822 1 94.56 142 GLY B O 1
ATOM 4967 N N . LYS B 1 143 ? -18.547 -2.742 -3.369 1 94.31 143 LYS B N 1
ATOM 4968 C CA . LYS B 1 143 ? -18.156 -4.133 -3.576 1 94.31 143 LYS B CA 1
ATOM 4969 C C . LYS B 1 143 ? -16.734 -4.223 -4.133 1 94.31 143 LYS B C 1
ATOM 4971 O O . LYS B 1 143 ? -15.945 -5.062 -3.699 1 94.31 143 LYS B O 1
ATOM 4976 N N . ALA B 1 144 ? -16.453 -3.355 -5.078 1 95.56 144 ALA B N 1
ATOM 4977 C CA . ALA B 1 144 ? -15.117 -3.311 -5.66 1 95.56 144 ALA B CA 1
ATOM 4978 C C . ALA B 1 144 ? -14.062 -3.027 -4.59 1 95.56 144 ALA B C 1
ATOM 4980 O O . ALA B 1 144 ? -13.008 -3.664 -4.566 1 95.56 144 ALA B O 1
ATOM 4981 N N . LEU B 1 145 ? -14.375 -2.121 -3.705 1 95.75 145 LEU B N 1
ATOM 4982 C CA . LEU B 1 145 ? -13.453 -1.728 -2.648 1 95.75 145 LEU B CA 1
ATOM 4983 C C . LEU B 1 145 ? -13.234 -2.871 -1.66 1 95.75 145 LEU B C 1
ATOM 4985 O O . LEU B 1 145 ? -12.125 -3.061 -1.156 1 95.75 145 LEU B O 1
ATOM 4989 N N . GLU B 1 146 ? -14.297 -3.537 -1.395 1 94.75 146 GLU B N 1
ATOM 4990 C CA . GLU B 1 146 ? -14.18 -4.691 -0.505 1 94.75 146 GLU B CA 1
ATOM 4991 C C . GLU B 1 146 ? -13.227 -5.738 -1.077 1 94.75 146 GLU B C 1
ATOM 4993 O O . GLU B 1 146 ? -12.352 -6.234 -0.373 1 94.75 146 GLU B O 1
ATOM 4998 N N . ASP B 1 147 ? -13.359 -5.992 -2.354 1 92.56 147 ASP B N 1
ATOM 4999 C CA . ASP B 1 147 ? -12.547 -7.016 -3.004 1 92.56 147 ASP B CA 1
ATOM 5000 C C . ASP B 1 147 ? -11.094 -6.566 -3.133 1 92.56 147 ASP B C 1
ATOM 5002 O O . ASP B 1 147 ? -10.18 -7.293 -2.744 1 92.56 147 ASP B O 1
ATOM 5006 N N . VAL B 1 148 ? -10.906 -5.422 -3.639 1 94.88 148 VAL B N 1
ATOM 5007 C CA . VAL B 1 148 ? -9.562 -4.91 -3.893 1 94.88 148 VAL B CA 1
ATOM 5008 C C . VAL B 1 148 ? -8.867 -4.609 -2.568 1 94.88 148 VAL B C 1
ATOM 5010 O O . VAL B 1 148 ? -7.684 -4.926 -2.395 1 94.88 148 VAL B O 1
ATOM 5013 N N . GLY B 1 149 ? -9.633 -4.027 -1.64 1 95.44 149 GLY B N 1
ATOM 5014 C CA . GLY B 1 149 ? -9.078 -3.709 -0.336 1 95.44 149 GLY B CA 1
ATOM 5015 C C . GLY B 1 149 ? -8.586 -4.93 0.418 1 95.44 149 GLY B C 1
ATOM 5016 O O . GLY B 1 149 ? -7.52 -4.895 1.043 1 95.44 149 GLY B O 1
ATOM 5017 N N . SER B 1 150 ? -9.312 -6.008 0.355 1 95.06 150 SER B N 1
ATOM 5018 C CA . SER B 1 150 ? -8.922 -7.223 1.059 1 95.06 150 SER B CA 1
ATOM 5019 C C . SER B 1 150 ? -7.625 -7.793 0.499 1 95.06 150 SER B C 1
ATOM 5021 O O . SER B 1 150 ? -6.777 -8.273 1.253 1 95.06 150 SER B O 1
ATOM 5023 N N . VAL B 1 151 ? -7.477 -7.68 -0.796 1 93.69 151 VAL B N 1
ATOM 5024 C CA . VAL B 1 151 ? -6.277 -8.203 -1.441 1 93.69 151 VAL B CA 1
ATOM 5025 C C . VAL B 1 151 ? -5.078 -7.324 -1.092 1 93.69 151 VAL B C 1
ATOM 5027 O O . VAL B 1 151 ? -4.004 -7.832 -0.767 1 93.69 151 VAL B O 1
ATOM 5030 N N . LEU B 1 152 ? -5.273 -6.059 -1.076 1 95.06 152 LEU B N 1
ATOM 5031 C CA . LEU B 1 152 ? -4.191 -5.129 -0.778 1 95.06 152 LEU B CA 1
ATOM 5032 C C . LEU B 1 152 ? -3.752 -5.25 0.678 1 95.06 152 LEU B C 1
ATOM 5034 O O . LEU B 1 152 ? -2.559 -5.188 0.979 1 95.06 152 LEU B O 1
ATOM 5038 N N . LEU B 1 153 ? -4.727 -5.406 1.544 1 96.12 153 LEU B N 1
ATOM 5039 C CA . LEU B 1 153 ? -4.43 -5.508 2.969 1 96.12 153 LEU B CA 1
ATOM 5040 C C . LEU B 1 153 ? -3.678 -6.797 3.277 1 96.12 153 LEU B C 1
ATOM 5042 O O . LEU B 1 153 ? -3.037 -6.914 4.324 1 96.12 153 LEU B O 1
ATOM 5046 N N . PHE B 1 154 ? -3.766 -7.719 2.395 1 96.56 154 PHE B N 1
ATOM 5047 C CA . PHE B 1 154 ? -2.998 -8.945 2.557 1 96.56 154 PHE B CA 1
ATOM 5048 C C . PHE B 1 154 ? -1.612 -8.805 1.938 1 96.56 154 PHE B C 1
ATOM 5050 O O . PHE B 1 154 ? -0.607 -9.141 2.568 1 96.56 154 PHE B O 1
ATOM 5057 N N . LEU B 1 155 ? -1.565 -8.312 0.68 1 95 155 LEU B N 1
ATOM 5058 C CA . LEU B 1 155 ? -0.336 -8.32 -0.106 1 95 155 LEU B CA 1
ATOM 5059 C C . LEU B 1 155 ? 0.699 -7.375 0.489 1 95 155 LEU B C 1
ATOM 5061 O O . LEU B 1 155 ? 1.89 -7.691 0.527 1 95 155 LEU B O 1
ATOM 5065 N N . LEU B 1 156 ? 0.237 -6.254 0.939 1 95.62 156 LEU B N 1
ATOM 5066 C CA . LEU B 1 156 ? 1.164 -5.25 1.448 1 95.62 156 LEU B CA 1
ATOM 5067 C C . LEU B 1 156 ? 1.955 -5.793 2.635 1 95.62 156 LEU B C 1
ATOM 5069 O O . LEU B 1 156 ? 3.188 -5.824 2.6 1 95.62 156 LEU B O 1
ATOM 5073 N N . PRO B 1 157 ? 1.293 -6.309 3.699 1 97.38 157 PRO B N 1
ATOM 5074 C CA . PRO B 1 157 ? 2.07 -6.887 4.801 1 97.38 157 PRO B CA 1
ATOM 5075 C C . PRO B 1 157 ? 2.842 -8.133 4.387 1 97.38 157 PRO B C 1
ATOM 5077 O O . PRO B 1 157 ? 3.934 -8.391 4.902 1 97.38 157 PRO B O 1
ATOM 5080 N N . ALA B 1 158 ? 2.305 -8.914 3.465 1 96.44 158 ALA B N 1
ATOM 5081 C CA . ALA B 1 158 ? 2.996 -10.125 3.016 1 96.44 158 ALA B CA 1
ATOM 5082 C C . ALA B 1 158 ? 4.309 -9.773 2.322 1 96.44 158 ALA B C 1
ATOM 5084 O O . ALA B 1 158 ? 5.355 -10.352 2.635 1 96.44 158 ALA B O 1
ATOM 5085 N N . MET B 1 159 ? 4.266 -8.867 1.393 1 94.62 159 MET B N 1
ATOM 5086 C CA . MET B 1 159 ? 5.461 -8.422 0.685 1 94.62 159 MET B CA 1
ATOM 5087 C C . MET B 1 159 ? 6.457 -7.781 1.646 1 94.62 159 MET B C 1
ATOM 5089 O O . MET B 1 159 ? 7.664 -7.996 1.528 1 94.62 159 MET B O 1
ATOM 5093 N N . GLY B 1 160 ? 5.91 -6.969 2.607 1 96.44 160 GLY B N 1
ATOM 5094 C CA . GLY B 1 160 ? 6.773 -6.379 3.617 1 96.44 160 GLY B CA 1
ATOM 5095 C C . GLY B 1 160 ? 7.508 -7.414 4.453 1 96.44 160 GLY B C 1
ATOM 5096 O O . GLY B 1 160 ? 8.703 -7.266 4.727 1 96.44 160 GLY B O 1
ATOM 5097 N N . LEU B 1 161 ? 6.801 -8.422 4.832 1 97.25 161 LEU B N 1
ATOM 5098 C CA . LEU B 1 161 ? 7.367 -9.477 5.672 1 97.25 161 LEU B CA 1
ATOM 5099 C C . LEU B 1 161 ? 8.469 -10.227 4.93 1 97.25 161 LEU B C 1
ATOM 5101 O O . LEU B 1 161 ? 9.555 -10.43 5.469 1 97.25 161 LEU B O 1
ATOM 5105 N N . VAL B 1 162 ? 8.234 -10.57 3.707 1 94.62 162 VAL B N 1
ATOM 5106 C CA . VAL B 1 162 ? 9.188 -11.359 2.93 1 94.62 162 VAL B CA 1
ATOM 5107 C C . VAL B 1 162 ? 10.422 -10.516 2.617 1 94.62 162 VAL B C 1
ATOM 5109 O O . VAL B 1 162 ? 11.555 -11 2.723 1 94.62 162 VAL B O 1
ATOM 5112 N N . GLU B 1 163 ? 10.227 -9.266 2.252 1 93.62 163 GLU B N 1
ATOM 5113 C CA . GLU B 1 163 ? 11.344 -8.367 2.004 1 93.62 163 GLU B CA 1
ATOM 5114 C C . GLU B 1 163 ? 12.172 -8.156 3.266 1 93.62 163 GLU B C 1
ATOM 5116 O O . GLU B 1 163 ? 13.398 -7.988 3.195 1 93.62 163 GLU B O 1
ATOM 5121 N N . SER B 1 164 ? 11.5 -8.133 4.367 1 95.5 164 SER B N 1
ATOM 5122 C CA . SER B 1 164 ? 12.211 -7.969 5.633 1 95.5 164 SER B CA 1
ATOM 5123 C C . SER B 1 164 ? 13.102 -9.172 5.93 1 95.5 164 SER B C 1
ATOM 5125 O O . SER B 1 164 ? 14.227 -9.016 6.402 1 95.5 164 SER B O 1
ATOM 5127 N N . ILE B 1 165 ? 12.602 -10.383 5.672 1 94.75 165 ILE B N 1
ATOM 5128 C CA . ILE B 1 165 ? 13.406 -11.586 5.859 1 94.75 165 ILE B CA 1
ATOM 5129 C C . ILE B 1 165 ? 14.672 -11.5 5.008 1 94.75 165 ILE B C 1
ATOM 5131 O O . ILE B 1 165 ? 15.773 -11.781 5.488 1 94.75 165 ILE B O 1
ATOM 5135 N N . ASP B 1 166 ? 14.484 -11.109 3.805 1 91.25 166 ASP B N 1
ATOM 5136 C CA . ASP B 1 166 ? 15.602 -11.023 2.871 1 91.25 166 ASP B CA 1
ATOM 5137 C C . ASP B 1 166 ? 16.594 -9.938 3.297 1 91.25 166 ASP B C 1
ATOM 5139 O O . ASP B 1 166 ? 17.797 -10.172 3.336 1 91.25 166 ASP B O 1
ATOM 5143 N N . HIS B 1 167 ? 16.078 -8.781 3.654 1 91 167 HIS B N 1
ATOM 5144 C CA . HIS B 1 167 ? 16.891 -7.621 4.004 1 91 167 HIS B CA 1
ATOM 5145 C C . HIS B 1 167 ? 17.703 -7.883 5.27 1 91 167 HIS B C 1
ATOM 5147 O O . HIS B 1 167 ? 18.812 -7.355 5.418 1 91 167 HIS B O 1
ATOM 5153 N N . LEU B 1 168 ? 17.172 -8.695 6.137 1 93 168 LEU B N 1
ATOM 5154 C CA . LEU B 1 168 ? 17.844 -8.992 7.402 1 93 168 LEU B CA 1
ATOM 5155 C C . LEU B 1 168 ? 18.688 -10.258 7.281 1 93 168 LEU B C 1
ATOM 5157 O O . LEU B 1 168 ? 19.016 -10.891 8.289 1 93 168 LEU B O 1
ATOM 5161 N N . ASP B 1 169 ? 18.922 -10.734 6.031 1 89.88 169 ASP B N 1
ATOM 5162 C CA . ASP B 1 169 ? 19.812 -11.828 5.684 1 89.88 169 ASP B CA 1
ATOM 5163 C C . ASP B 1 169 ? 19.266 -13.164 6.188 1 89.88 169 ASP B C 1
ATOM 5165 O O . ASP B 1 169 ? 20.031 -14.031 6.629 1 89.88 169 ASP B O 1
ATOM 5169 N N . GLY B 1 170 ? 18.031 -13.234 6.191 1 91.12 170 GLY B N 1
ATOM 5170 C CA . GLY B 1 170 ? 17.406 -14.469 6.637 1 91.12 170 GLY B CA 1
ATOM 5171 C C . GLY B 1 170 ? 17.734 -15.656 5.746 1 91.12 170 GLY B C 1
ATOM 5172 O O . GLY B 1 170 ? 17.812 -16.797 6.223 1 91.12 170 GLY B O 1
ATOM 5173 N N . PHE B 1 171 ? 18.016 -15.461 4.5 1 89.88 171 PHE B N 1
ATOM 5174 C CA . PHE B 1 171 ? 18.172 -16.562 3.557 1 89.88 171 PHE B CA 1
ATOM 5175 C C . PHE B 1 171 ? 19.641 -16.984 3.445 1 89.88 171 PHE B C 1
ATOM 5177 O O . PHE B 1 171 ? 19.969 -17.922 2.725 1 89.88 171 PHE B O 1
ATOM 5184 N N . ALA B 1 172 ? 20.484 -16.344 4.18 1 89 172 ALA B N 1
ATOM 5185 C CA . ALA B 1 172 ? 21.922 -16.625 4.117 1 89 172 ALA B CA 1
ATOM 5186 C C . ALA B 1 172 ? 22.203 -18.078 4.52 1 89 172 ALA B C 1
ATOM 5188 O O . ALA B 1 172 ? 23.062 -18.734 3.928 1 89 172 ALA B O 1
ATOM 5189 N N . ALA B 1 173 ? 21.531 -18.547 5.48 1 88.81 173 ALA B N 1
ATOM 5190 C CA . ALA B 1 173 ? 21.734 -19.922 5.949 1 88.81 173 ALA B CA 1
ATOM 5191 C C . ALA B 1 173 ? 21.344 -20.938 4.879 1 88.81 173 ALA B C 1
ATOM 5193 O O . ALA B 1 173 ? 22.031 -21.938 4.68 1 88.81 173 ALA B O 1
ATOM 5194 N N . VAL B 1 174 ? 20.234 -20.688 4.207 1 89.62 174 VAL B N 1
ATOM 5195 C CA . VAL B 1 174 ? 19.75 -21.578 3.154 1 89.62 174 VAL B CA 1
ATOM 5196 C C . VAL B 1 174 ? 20.719 -21.547 1.974 1 89.62 174 VAL B C 1
ATOM 5198 O O . VAL B 1 174 ? 21.031 -22.594 1.394 1 89.62 174 VAL B O 1
ATOM 5201 N N . THR B 1 175 ? 21.156 -20.375 1.682 1 87 175 THR B N 1
ATOM 5202 C CA . THR B 1 175 ? 22.125 -20.219 0.603 1 87 175 THR B CA 1
ATOM 5203 C C . THR B 1 175 ? 23.422 -20.969 0.912 1 87 175 THR B C 1
ATOM 5205 O O . THR B 1 175 ? 23.938 -21.703 0.065 1 87 175 THR B O 1
ATOM 5208 N N . ALA B 1 176 ? 23.891 -20.844 2.104 1 88.25 176 ALA B N 1
ATOM 5209 C CA . ALA B 1 176 ? 25.125 -21.5 2.516 1 88.25 176 ALA B CA 1
ATOM 5210 C C . ALA B 1 176 ? 24.984 -23.016 2.477 1 88.25 176 ALA B C 1
ATOM 5212 O O . ALA B 1 176 ? 25.891 -23.734 2.039 1 88.25 176 ALA B O 1
ATOM 5213 N N . ARG B 1 177 ? 23.906 -23.516 2.895 1 88.5 177 ARG B N 1
ATOM 5214 C CA . ARG B 1 177 ? 23.656 -24.953 2.926 1 88.5 177 ARG B CA 1
ATOM 5215 C C . ARG B 1 177 ? 23.609 -25.531 1.516 1 88.5 177 ARG B C 1
ATOM 5217 O O . ARG B 1 177 ? 24.109 -26.625 1.267 1 88.5 177 ARG B O 1
ATOM 5224 N N . LEU B 1 178 ? 22.969 -24.828 0.594 1 87.81 178 LEU B N 1
ATOM 5225 C CA . LEU B 1 178 ? 22.859 -25.297 -0.784 1 87.81 178 LEU B CA 1
ATOM 5226 C C . LEU B 1 178 ? 24.219 -25.312 -1.464 1 87.81 178 LEU B C 1
ATOM 5228 O O . LEU B 1 178 ? 24.547 -26.25 -2.201 1 87.81 178 LEU B O 1
ATOM 5232 N N . ILE B 1 179 ? 25 -24.281 -1.192 1 84 179 ILE B N 1
ATOM 5233 C CA . ILE B 1 179 ? 26.344 -24.219 -1.765 1 84 179 ILE B CA 1
ATOM 5234 C C . ILE B 1 179 ? 27.188 -25.359 -1.242 1 84 179 ILE B C 1
ATOM 5236 O O . ILE B 1 179 ? 27.891 -26.031 -2.012 1 84 179 ILE B O 1
ATOM 5240 N N . GLN B 1 180 ? 27.031 -25.625 0.029 1 85.19 180 GLN B N 1
ATOM 5241 C CA . GLN B 1 180 ? 27.797 -26.703 0.64 1 85.19 180 GLN B CA 1
ATOM 5242 C C . GLN B 1 180 ? 27.375 -28.062 0.096 1 85.19 180 GLN B C 1
ATOM 5244 O O . GLN B 1 180 ? 28.203 -28.938 -0.129 1 85.19 180 GLN B O 1
ATOM 5249 N N . ALA B 1 181 ? 26.172 -28.172 -0.155 1 86.62 181 ALA B N 1
ATOM 5250 C CA . ALA B 1 181 ? 25.625 -29.453 -0.606 1 86.62 181 ALA B CA 1
ATOM 5251 C C . ALA B 1 181 ? 25.984 -29.719 -2.068 1 86.62 181 ALA B C 1
ATOM 5253 O O . ALA B 1 181 ? 25.969 -30.859 -2.518 1 86.62 181 ALA B O 1
ATOM 5254 N N . THR B 1 182 ? 26.297 -28.703 -2.818 1 82.88 182 THR B N 1
ATOM 5255 C CA . THR B 1 182 ? 26.5 -28.859 -4.25 1 82.88 182 THR B CA 1
ATOM 5256 C C . THR B 1 182 ? 27.984 -28.703 -4.598 1 82.88 182 THR B C 1
ATOM 5258 O O . THR B 1 182 ? 28.359 -28.797 -5.77 1 82.88 182 THR B O 1
ATOM 5261 N N . LYS B 1 183 ? 28.797 -28.406 -3.656 1 76.69 183 LYS B N 1
ATOM 5262 C CA . LYS B 1 183 ? 30.203 -28.141 -3.871 1 76.69 183 LYS B CA 1
ATOM 5263 C C . LYS B 1 183 ? 30.891 -29.297 -4.582 1 76.69 183 LYS B C 1
ATOM 5265 O O . LYS B 1 183 ? 31.75 -29.094 -5.441 1 76.69 183 LYS B O 1
ATOM 5270 N N . ASP B 1 184 ? 30.469 -30.516 -4.27 1 75.31 184 ASP B N 1
ATOM 5271 C CA . ASP B 1 184 ? 31.203 -31.672 -4.77 1 75.31 184 ASP B CA 1
ATOM 5272 C C . ASP B 1 184 ? 30.484 -32.312 -5.969 1 75.31 184 ASP B C 1
ATOM 5274 O O . ASP B 1 184 ? 31.016 -33.219 -6.598 1 75.31 184 ASP B O 1
ATOM 5278 N N . SER B 1 185 ? 29.391 -31.859 -6.305 1 77 185 SER B N 1
ATOM 5279 C CA . SER B 1 185 ? 28.625 -32.469 -7.391 1 77 185 SER B CA 1
ATOM 5280 C C . SER B 1 185 ? 27.734 -31.453 -8.078 1 77 185 SER B C 1
ATOM 5282 O O . SER B 1 185 ? 26.625 -31.172 -7.613 1 77 185 SER B O 1
ATOM 5284 N N . ALA B 1 186 ? 28.141 -31.047 -9.211 1 74.19 186 ALA B N 1
ATOM 5285 C CA . ALA B 1 186 ? 27.406 -30.047 -9.969 1 74.19 186 ALA B CA 1
ATOM 5286 C C . ALA B 1 186 ? 26.047 -30.562 -10.406 1 74.19 186 ALA B C 1
ATOM 5288 O O . ALA B 1 186 ? 25.078 -29.797 -10.508 1 74.19 186 ALA B O 1
ATOM 5289 N N . GLY B 1 187 ? 25.953 -31.859 -10.578 1 79.44 187 GLY B N 1
ATOM 5290 C CA . GLY B 1 187 ? 24.719 -32.469 -11.023 1 79.44 187 GLY B CA 1
ATOM 5291 C C . GLY B 1 187 ? 23.625 -32.438 -9.984 1 79.44 187 GLY B C 1
ATOM 5292 O O . GLY B 1 187 ? 22.438 -32.5 -10.312 1 79.44 187 GLY B O 1
ATOM 5293 N N . ARG B 1 188 ? 23.969 -32.25 -8.742 1 88.19 188 ARG B N 1
ATOM 5294 C CA . ARG B 1 188 ? 23 -32.219 -7.652 1 88.19 188 ARG B CA 1
ATOM 5295 C C . ARG B 1 188 ? 22.344 -30.859 -7.547 1 88.19 188 ARG B C 1
ATOM 5297 O O . ARG B 1 188 ? 21.297 -30.719 -6.891 1 88.19 188 ARG B O 1
ATOM 5304 N N . LEU B 1 189 ? 22.906 -29.922 -8.219 1 90.31 189 LEU B N 1
ATOM 5305 C CA . LEU B 1 189 ? 22.422 -28.547 -8.086 1 90.31 189 LEU B CA 1
ATOM 5306 C C . LEU B 1 189 ? 20.984 -28.422 -8.602 1 90.31 189 LEU B C 1
ATOM 5308 O O . LEU B 1 189 ? 20.141 -27.812 -7.949 1 90.31 189 LEU B O 1
ATOM 5312 N N . MET B 1 190 ? 20.703 -29.062 -9.711 1 93 190 MET B N 1
ATOM 5313 C CA . MET B 1 190 ? 19.406 -28.859 -10.367 1 93 190 MET B CA 1
ATOM 5314 C C . MET B 1 190 ? 18.281 -29.422 -9.523 1 93 190 MET B C 1
ATOM 5316 O O . MET B 1 190 ? 17.312 -28.719 -9.227 1 93 190 MET B O 1
ATOM 5320 N N . PRO B 1 191 ? 18.344 -30.719 -9.023 1 94.75 191 PRO B N 1
ATOM 5321 C CA . PRO B 1 191 ? 17.266 -31.188 -8.156 1 94.75 191 PRO B CA 1
ATOM 5322 C C . PRO B 1 191 ? 17.172 -30.406 -6.844 1 94.75 191 PRO B C 1
ATOM 5324 O O . PRO B 1 191 ? 16.078 -30.156 -6.336 1 94.75 191 PRO B O 1
ATOM 5327 N N . MET B 1 192 ? 18.234 -29.984 -6.332 1 95.25 192 MET B N 1
ATOM 5328 C CA . MET B 1 192 ? 18.219 -29.281 -5.051 1 95.25 192 MET B CA 1
ATOM 5329 C C . MET B 1 192 ? 17.578 -27.906 -5.191 1 95.25 192 MET B C 1
ATOM 5331 O O . MET B 1 192 ? 16.797 -27.5 -4.332 1 95.25 192 MET B O 1
ATOM 5335 N N . ILE B 1 193 ? 17.984 -27.203 -6.227 1 95.75 193 ILE B N 1
ATOM 5336 C CA . ILE B 1 193 ? 17.422 -25.875 -6.426 1 95.75 193 ILE B CA 1
ATOM 5337 C C . ILE B 1 193 ? 15.938 -25.984 -6.77 1 95.75 193 ILE B C 1
ATOM 5339 O O . ILE B 1 193 ? 15.148 -25.109 -6.41 1 95.75 193 ILE B O 1
ATOM 5343 N N . PHE B 1 194 ? 15.555 -27.062 -7.453 1 97.62 194 PHE B N 1
ATOM 5344 C CA . PHE B 1 194 ? 14.148 -27.328 -7.734 1 97.62 194 PHE B CA 1
ATOM 5345 C C . PHE B 1 194 ? 13.352 -27.438 -6.441 1 97.62 194 PHE B C 1
ATOM 5347 O O . PHE B 1 194 ? 12.328 -26.781 -6.277 1 97.62 194 PHE B O 1
ATOM 5354 N N . PHE B 1 195 ? 13.797 -28.281 -5.543 1 97.81 195 PHE B N 1
ATOM 5355 C CA . PHE B 1 195 ? 13.062 -28.531 -4.309 1 97.81 195 PHE B CA 1
ATOM 5356 C C . PHE B 1 195 ? 13.047 -27.281 -3.432 1 97.81 195 PHE B C 1
ATOM 5358 O O . PHE B 1 195 ? 12.039 -26.984 -2.783 1 97.81 195 PHE B O 1
ATOM 5365 N N . LEU B 1 196 ? 14.117 -26.578 -3.455 1 96.75 196 LEU B N 1
ATOM 5366 C CA . LEU B 1 196 ? 14.148 -25.328 -2.695 1 96.75 196 LEU B CA 1
ATOM 5367 C C . LEU B 1 196 ? 13.117 -24.344 -3.229 1 96.75 196 LEU B C 1
ATOM 5369 O O . LEU B 1 196 ? 12.32 -23.797 -2.461 1 96.75 196 LEU B O 1
ATOM 5373 N N . ALA B 1 197 ? 13.109 -24.125 -4.539 1 98.06 197 ALA B N 1
ATOM 5374 C CA . ALA B 1 197 ? 12.18 -23.188 -5.16 1 98.06 197 ALA B CA 1
ATOM 5375 C C . ALA B 1 197 ? 10.734 -23.625 -4.961 1 98.06 197 ALA B C 1
ATOM 5377 O O . ALA B 1 197 ? 9.867 -22.797 -4.652 1 98.06 197 ALA B O 1
ATOM 5378 N N . PHE B 1 198 ? 10.492 -24.938 -5.121 1 98.38 198 PHE B N 1
ATOM 5379 C CA . PHE B 1 198 ? 9.148 -25.5 -5.035 1 98.38 198 PHE B CA 1
ATOM 5380 C C . PHE B 1 198 ? 8.57 -25.297 -3.643 1 98.38 198 PHE B C 1
ATOM 5382 O O . PHE B 1 198 ? 7.441 -24.812 -3.498 1 98.38 198 PHE B O 1
ATOM 5389 N N . PHE B 1 199 ? 9.289 -25.547 -2.631 1 97.62 199 PHE B N 1
ATOM 5390 C CA . PHE B 1 199 ? 8.773 -25.469 -1.269 1 97.62 199 PHE B CA 1
ATOM 5391 C C . PHE B 1 199 ? 8.859 -24.047 -0.737 1 97.62 199 PHE B C 1
ATOM 5393 O O . PHE B 1 199 ? 7.98 -23.594 -0.002 1 97.62 199 PHE B O 1
ATOM 5400 N N . LEU B 1 200 ? 9.891 -23.375 -1.085 1 96.62 200 LEU B N 1
ATOM 5401 C CA . LEU B 1 200 ? 10.016 -21.984 -0.653 1 96.62 200 LEU B CA 1
ATOM 5402 C C . LEU B 1 200 ? 8.883 -21.125 -1.218 1 96.62 200 LEU B C 1
ATOM 5404 O O . LEU B 1 200 ? 8.32 -20.281 -0.514 1 96.62 200 LEU B O 1
ATOM 5408 N N . SER B 1 201 ? 8.547 -21.344 -2.477 1 97.69 201 SER B N 1
ATOM 5409 C CA . SER B 1 201 ? 7.5 -20.578 -3.154 1 97.69 201 SER B CA 1
ATOM 5410 C C . SER B 1 201 ? 6.141 -20.812 -2.506 1 97.69 201 SER B C 1
ATOM 5412 O O . SER B 1 201 ? 5.285 -19.922 -2.52 1 97.69 201 SER B O 1
ATOM 5414 N N . SER B 1 202 ? 5.941 -21.969 -1.927 1 97.56 202 SER B N 1
ATOM 5415 C CA . SER B 1 202 ? 4.672 -22.281 -1.281 1 97.56 202 SER B CA 1
ATOM 5416 C C . SER B 1 202 ? 4.453 -21.422 -0.048 1 97.56 202 SER B C 1
ATOM 5418 O O . SER B 1 202 ? 3.32 -21.266 0.42 1 97.56 202 SER B O 1
ATOM 5420 N N . VAL B 1 203 ? 5.52 -20.703 0.396 1 95.5 203 VAL B N 1
ATOM 5421 C CA . VAL B 1 203 ? 5.418 -19.922 1.627 1 95.5 203 VAL B CA 1
ATOM 5422 C C . VAL B 1 203 ? 5.637 -18.438 1.324 1 95.5 203 VAL B C 1
ATOM 5424 O O . VAL B 1 203 ? 4.91 -17.578 1.828 1 95.5 203 VAL B O 1
ATOM 5427 N N . ILE B 1 204 ? 6.648 -18.031 0.493 1 92.38 204 ILE B N 1
ATOM 5428 C CA . ILE B 1 204 ? 7.059 -16.641 0.355 1 92.38 204 ILE B CA 1
ATOM 5429 C C . ILE B 1 204 ? 6.668 -16.125 -1.028 1 92.38 204 ILE B C 1
ATOM 5431 O O . ILE B 1 204 ? 7.133 -15.055 -1.454 1 92.38 204 ILE B O 1
ATOM 5435 N N . ASP B 1 205 ? 5.965 -16.844 -1.847 1 90.69 205 ASP B N 1
ATOM 5436 C CA . ASP B 1 205 ? 5.449 -16.516 -3.172 1 90.69 205 ASP B CA 1
ATOM 5437 C C . ASP B 1 205 ? 6.488 -16.812 -4.254 1 90.69 205 ASP B C 1
ATOM 5439 O O . ASP B 1 205 ? 7.656 -17.062 -3.949 1 90.69 205 ASP B O 1
ATOM 5443 N N . ASN B 1 206 ? 6.121 -16.734 -5.48 1 95.38 206 ASN B N 1
ATOM 5444 C CA . ASN B 1 206 ? 6.934 -17.203 -6.598 1 95.38 206 ASN B CA 1
ATOM 5445 C C . ASN B 1 206 ? 7.992 -16.172 -6.992 1 95.38 206 ASN B C 1
ATOM 5447 O O . ASN B 1 206 ? 9.109 -16.531 -7.355 1 95.38 206 ASN B O 1
ATOM 5451 N N . LEU B 1 207 ? 7.758 -14.93 -6.867 1 92.25 207 LEU B N 1
ATOM 5452 C CA . LEU B 1 207 ? 8.719 -13.891 -7.215 1 92.25 207 LEU B CA 1
ATOM 5453 C C . LEU B 1 207 ? 9.93 -13.938 -6.289 1 92.25 207 LEU B C 1
ATOM 5455 O O . LEU B 1 207 ? 11.07 -14.039 -6.754 1 92.25 207 LEU B O 1
ATOM 5459 N N . THR B 1 208 ? 9.68 -13.898 -5.043 1 91.62 208 THR B N 1
ATOM 5460 C CA . THR B 1 208 ? 10.766 -13.883 -4.062 1 91.62 208 THR B CA 1
ATOM 5461 C C . THR B 1 208 ? 11.562 -15.18 -4.109 1 91.62 208 THR B C 1
ATOM 5463 O O . THR B 1 208 ? 12.789 -15.164 -4.035 1 91.62 208 THR B O 1
ATOM 5466 N N . ALA B 1 209 ? 10.859 -16.297 -4.188 1 95.62 209 ALA B N 1
ATOM 5467 C CA . ALA B 1 209 ? 11.547 -17.578 -4.305 1 95.62 209 ALA B CA 1
ATOM 5468 C C . ALA B 1 209 ? 12.477 -17.578 -5.512 1 95.62 209 ALA B C 1
ATOM 5470 O O . ALA B 1 209 ? 13.609 -18.062 -5.426 1 95.62 209 ALA B O 1
ATOM 5471 N N . THR B 1 210 ? 12.039 -17.016 -6.586 1 96.69 210 THR B N 1
ATOM 5472 C CA . THR B 1 210 ? 12.844 -16.953 -7.801 1 96.69 210 THR B CA 1
ATOM 5473 C C . THR B 1 210 ? 14.078 -16.078 -7.59 1 96.69 210 THR B C 1
ATOM 5475 O O . THR B 1 210 ? 15.188 -16.453 -7.973 1 96.69 210 THR B O 1
ATOM 5478 N N . ILE B 1 211 ? 13.938 -14.977 -6.973 1 92.75 211 ILE B N 1
ATOM 5479 C CA . ILE B 1 211 ? 15.047 -14.055 -6.734 1 92.75 211 ILE B CA 1
ATOM 5480 C C . ILE B 1 211 ? 16.109 -14.734 -5.867 1 92.75 211 ILE B C 1
ATOM 5482 O O . ILE B 1 211 ? 17.297 -14.719 -6.199 1 92.75 211 ILE B O 1
ATOM 5486 N N . VAL B 1 212 ? 15.656 -15.344 -4.812 1 90.94 212 VAL B N 1
ATOM 5487 C CA . VAL B 1 212 ? 16.562 -16.016 -3.889 1 90.94 212 VAL B CA 1
ATOM 5488 C C . VAL B 1 212 ? 17.328 -17.125 -4.617 1 90.94 212 VAL B C 1
ATOM 5490 O O . VAL B 1 212 ? 18.547 -17.203 -4.52 1 90.94 212 VAL B O 1
ATOM 5493 N N . CYS B 1 213 ? 16.641 -17.875 -5.375 1 95.88 213 CYS B N 1
ATOM 5494 C CA . CYS B 1 213 ? 17.25 -19.016 -6.059 1 95.88 213 CYS B CA 1
ATOM 5495 C C . CYS B 1 213 ? 18.203 -18.547 -7.148 1 95.88 213 CYS B C 1
ATOM 5497 O O . CYS B 1 213 ? 19.297 -19.125 -7.32 1 95.88 213 CYS B O 1
ATOM 5499 N N . VAL B 1 214 ? 17.859 -17.531 -7.867 1 95.06 214 VAL B N 1
ATOM 5500 C CA . VAL B 1 214 ? 18.719 -17.031 -8.93 1 95.06 214 VAL B CA 1
ATOM 5501 C C . VAL B 1 214 ? 19.984 -16.438 -8.328 1 95.06 214 VAL B C 1
ATOM 5503 O O . VAL B 1 214 ? 21.078 -16.625 -8.867 1 95.06 214 VAL B O 1
ATOM 5506 N N . LYS B 1 215 ? 19.875 -15.789 -7.254 1 88.44 215 LYS B N 1
ATOM 5507 C CA . LYS B 1 215 ? 21.062 -15.258 -6.586 1 88.44 215 LYS B CA 1
ATOM 5508 C C . LYS B 1 215 ? 21.984 -16.391 -6.125 1 88.44 215 LYS B C 1
ATOM 5510 O O . LYS B 1 215 ? 23.203 -16.266 -6.195 1 88.44 215 LYS B O 1
ATOM 5515 N N . ILE B 1 216 ? 21.438 -17.406 -5.664 1 89.12 216 ILE B N 1
ATOM 5516 C CA . ILE B 1 216 ? 22.219 -18.578 -5.273 1 89.12 216 ILE B CA 1
ATOM 5517 C C . ILE B 1 216 ? 22.922 -19.141 -6.496 1 89.12 216 ILE B C 1
ATOM 5519 O O . ILE B 1 216 ? 24.125 -19.453 -6.438 1 89.12 216 ILE B O 1
ATOM 5523 N N . LEU B 1 217 ? 22.219 -19.25 -7.547 1 92.44 217 LEU B N 1
ATOM 5524 C CA . LEU B 1 217 ? 22.797 -19.781 -8.773 1 92.44 217 LEU B CA 1
ATOM 5525 C C . LEU B 1 217 ? 23.969 -18.938 -9.25 1 92.44 217 LEU B C 1
ATOM 5527 O O . LEU B 1 217 ? 24.984 -19.484 -9.688 1 92.44 217 LEU B O 1
ATOM 5531 N N . GLN B 1 218 ? 23.812 -17.656 -9.141 1 90.31 218 GLN B N 1
ATOM 5532 C CA . GLN B 1 218 ? 24.891 -16.75 -9.547 1 90.31 218 GLN B CA 1
ATOM 5533 C C . GLN B 1 218 ? 26.141 -16.953 -8.703 1 90.31 218 GLN B C 1
ATOM 5535 O O . GLN B 1 218 ? 27.25 -16.797 -9.188 1 90.31 218 GLN B O 1
ATOM 5540 N N . ARG B 1 219 ? 25.938 -17.359 -7.559 1 84.44 219 ARG B N 1
ATOM 5541 C CA . ARG B 1 219 ? 27.062 -17.562 -6.645 1 84.44 219 ARG B CA 1
ATOM 5542 C C . ARG B 1 219 ? 27.672 -18.938 -6.832 1 84.44 219 ARG B C 1
ATOM 5544 O O . ARG B 1 219 ? 28.891 -19.094 -6.766 1 84.44 219 ARG B O 1
ATOM 5551 N N . VAL B 1 220 ? 26.906 -19.953 -7.09 1 84.81 220 VAL B N 1
ATOM 5552 C CA . VAL B 1 220 ? 27.344 -21.344 -7.137 1 84.81 220 VAL B CA 1
ATOM 5553 C C . VAL B 1 220 ? 27.922 -21.656 -8.523 1 84.81 220 VAL B C 1
ATOM 5555 O O . VAL B 1 220 ? 28.828 -22.469 -8.656 1 84.81 220 VAL B O 1
ATOM 5558 N N . VAL B 1 221 ? 27.281 -21.047 -9.453 1 85.88 221 VAL B N 1
ATOM 5559 C CA . VAL B 1 221 ? 27.703 -21.281 -10.828 1 85.88 221 VAL B CA 1
ATOM 5560 C C . VAL B 1 221 ? 28.031 -19.938 -11.5 1 85.88 221 VAL B C 1
ATOM 5562 O O . VAL B 1 221 ? 27.375 -19.562 -12.477 1 85.88 221 VAL B O 1
ATOM 5565 N N . PRO B 1 222 ? 29.078 -19.344 -11.18 1 83.38 222 PRO B N 1
ATOM 5566 C CA . PRO B 1 222 ? 29.375 -18.016 -11.695 1 83.38 222 PRO B CA 1
ATOM 5567 C C . PRO B 1 222 ? 29.828 -18.031 -13.156 1 83.38 222 PRO B C 1
ATOM 5569 O O . PRO B 1 222 ? 29.625 -17.047 -13.875 1 83.38 222 PRO B O 1
ATOM 5572 N N . HIS B 1 223 ? 30.359 -19.078 -13.695 1 82.25 223 HIS B N 1
ATOM 5573 C CA . HIS B 1 223 ? 31.031 -19 -14.984 1 82.25 223 HIS B CA 1
ATOM 5574 C C . HIS B 1 223 ? 30.281 -19.766 -16.062 1 82.25 223 HIS B C 1
ATOM 5576 O O . HIS B 1 223 ? 30.5 -19.562 -17.25 1 82.25 223 HIS B O 1
ATOM 5582 N N . ASN B 1 224 ? 29.5 -20.75 -15.711 1 84.94 224 ASN B N 1
ATOM 5583 C CA . ASN B 1 224 ? 28.734 -21.5 -16.703 1 84.94 224 ASN B CA 1
ATOM 5584 C C . ASN B 1 224 ? 27.344 -20.906 -16.891 1 84.94 224 ASN B C 1
ATOM 5586 O O . ASN B 1 224 ? 26.375 -21.359 -16.281 1 84.94 224 ASN B O 1
ATOM 5590 N N . ARG B 1 225 ? 27.188 -20.094 -17.859 1 88.44 225 ARG B N 1
ATOM 5591 C CA . ARG B 1 225 ? 25.969 -19.328 -18.094 1 88.44 225 ARG B CA 1
ATOM 5592 C C . ARG B 1 225 ? 24.844 -20.234 -18.578 1 88.44 225 ARG B C 1
ATOM 5594 O O . ARG B 1 225 ? 23.672 -20.062 -18.188 1 88.44 225 ARG B O 1
ATOM 5601 N N . LEU B 1 226 ? 25.172 -21.156 -19.422 1 86.88 226 LEU B N 1
ATOM 5602 C CA . LEU B 1 226 ? 24.156 -22.047 -19.984 1 86.88 226 LEU B CA 1
ATOM 5603 C C . LEU B 1 226 ? 23.547 -22.938 -18.906 1 86.88 226 LEU B C 1
ATOM 5605 O O . LEU B 1 226 ? 22.328 -23.156 -18.906 1 86.88 226 LEU B O 1
ATOM 5609 N N . TRP B 1 227 ? 24.438 -23.438 -18.078 1 88.81 227 TRP B N 1
ATOM 5610 C CA . TRP B 1 227 ? 23.969 -24.234 -16.953 1 88.81 227 TRP B CA 1
ATOM 5611 C C . TRP B 1 227 ? 23.109 -23.406 -16 1 88.81 227 TRP B C 1
ATOM 5613 O O . TRP B 1 227 ? 22.078 -23.875 -15.523 1 88.81 227 TRP B O 1
ATOM 5623 N N . ARG B 1 228 ? 23.484 -22.25 -15.789 1 91.56 228 ARG B N 1
ATOM 5624 C CA . ARG B 1 228 ? 22.734 -21.328 -14.914 1 91.56 228 ARG B CA 1
ATOM 5625 C C . ARG B 1 228 ? 21.391 -20.969 -15.531 1 91.56 228 ARG B C 1
ATOM 5627 O O . ARG B 1 228 ? 20.391 -20.859 -14.82 1 91.56 228 ARG B O 1
ATOM 5634 N N . HIS B 1 229 ? 21.359 -20.797 -16.812 1 93.31 229 HIS B N 1
ATOM 5635 C CA . HIS B 1 229 ? 20.109 -20.516 -17.516 1 93.31 229 HIS B CA 1
ATOM 5636 C C . HIS B 1 229 ? 19.125 -21.672 -17.391 1 93.31 229 HIS B C 1
ATOM 5638 O O . HIS B 1 229 ? 17.938 -21.469 -17.156 1 93.31 229 HIS B O 1
ATOM 5644 N N . SER B 1 230 ? 19.688 -22.875 -17.562 1 93.38 230 SER B N 1
ATOM 5645 C CA . SER B 1 230 ? 18.844 -24.062 -17.469 1 93.38 230 SER B CA 1
ATOM 5646 C C . SER B 1 230 ? 18.281 -24.219 -16.062 1 93.38 230 SER B C 1
ATOM 5648 O O . SER B 1 230 ? 17.078 -24.469 -15.891 1 93.38 230 SER B O 1
ATOM 5650 N N . CYS B 1 231 ? 19.141 -24.016 -15.078 1 94.94 231 CYS B N 1
ATOM 5651 C CA . CYS B 1 231 ? 18.688 -24.078 -13.695 1 94.94 231 CYS B CA 1
ATOM 5652 C C . CYS B 1 231 ? 17.703 -22.953 -13.383 1 94.94 231 CYS B C 1
ATOM 5654 O O . CYS B 1 231 ? 16.734 -23.156 -12.664 1 94.94 231 CYS B O 1
ATOM 5656 N N . GLY B 1 232 ? 18.031 -21.828 -13.93 1 96.5 232 GLY B N 1
ATOM 5657 C CA . GLY B 1 232 ? 17.125 -20.688 -13.75 1 96.5 232 GLY B CA 1
ATOM 5658 C C . GLY B 1 232 ? 15.75 -20.922 -14.336 1 96.5 232 GLY B C 1
ATOM 5659 O O . GLY B 1 232 ? 14.742 -20.578 -13.727 1 96.5 232 GLY B O 1
ATOM 5660 N N . GLY B 1 233 ? 15.727 -21.453 -15.555 1 97.19 233 GLY B N 1
ATOM 5661 C CA . GLY B 1 233 ? 14.445 -21.812 -16.156 1 97.19 233 GLY B CA 1
ATOM 5662 C C . GLY B 1 233 ? 13.656 -22.797 -15.305 1 97.19 233 GLY B C 1
ATOM 5663 O O . GLY B 1 233 ? 12.445 -22.656 -15.156 1 97.19 233 GLY B O 1
ATOM 5664 N N . LEU B 1 234 ? 14.344 -23.734 -14.758 1 97.75 234 LEU B N 1
ATOM 5665 C CA . LEU B 1 234 ? 13.703 -24.703 -13.883 1 97.75 234 LEU B CA 1
ATOM 5666 C C . LEU B 1 234 ? 13.188 -24.047 -12.609 1 97.75 234 LEU B C 1
ATOM 5668 O O . LEU B 1 234 ? 12.148 -24.438 -12.078 1 97.75 234 LEU B O 1
ATOM 5672 N N . VAL B 1 235 ? 13.914 -23.078 -12.094 1 98.19 235 VAL B N 1
ATOM 5673 C CA . VAL B 1 235 ? 13.492 -22.328 -10.914 1 98.19 235 VAL B CA 1
ATOM 5674 C C . VAL B 1 235 ? 12.148 -21.656 -11.172 1 98.19 235 VAL B C 1
ATOM 5676 O O . VAL B 1 235 ? 11.266 -21.656 -10.312 1 98.19 235 VAL B O 1
ATOM 5679 N N . VAL B 1 236 ? 11.961 -21.109 -12.344 1 98.25 236 VAL B N 1
ATOM 5680 C CA . VAL B 1 236 ? 10.711 -20.469 -12.719 1 98.25 236 VAL B CA 1
ATOM 5681 C C . VAL B 1 236 ? 9.57 -21.484 -12.672 1 98.25 236 VAL B C 1
ATOM 5683 O O . VAL B 1 236 ? 8.523 -21.219 -12.078 1 98.25 236 VAL B O 1
ATOM 5686 N N . VAL B 1 237 ? 9.812 -22.609 -13.234 1 98.62 237 VAL B N 1
ATOM 5687 C CA . VAL B 1 237 ? 8.812 -23.672 -13.281 1 98.62 237 VAL B CA 1
ATOM 5688 C C . VAL B 1 237 ? 8.492 -24.141 -11.867 1 98.62 237 VAL B C 1
ATOM 5690 O O . VAL B 1 237 ? 7.32 -24.297 -11.5 1 98.62 237 VAL B O 1
ATOM 5693 N N . ALA B 1 238 ? 9.523 -24.359 -11.102 1 98.69 238 ALA B N 1
ATOM 5694 C CA . ALA B 1 238 ? 9.375 -24.875 -9.734 1 98.69 238 ALA B CA 1
ATOM 5695 C C . ALA B 1 238 ? 8.656 -23.859 -8.852 1 98.69 238 ALA B C 1
ATOM 5697 O O . ALA B 1 238 ? 7.793 -24.219 -8.055 1 98.69 238 ALA B O 1
ATOM 5698 N N . ALA B 1 239 ? 9.016 -22.625 -8.953 1 98.44 239 ALA B N 1
ATOM 5699 C CA . ALA B 1 239 ? 8.406 -21.562 -8.148 1 98.44 239 ALA B CA 1
ATOM 5700 C C . ALA B 1 239 ? 6.922 -21.422 -8.461 1 98.44 239 ALA B C 1
ATOM 5702 O O . ALA B 1 239 ? 6.094 -21.312 -7.555 1 98.44 239 ALA B O 1
ATOM 5703 N N . ASN B 1 240 ? 6.586 -21.406 -9.727 1 98.25 240 ASN B N 1
ATOM 5704 C CA . ASN B 1 240 ? 5.188 -21.297 -10.133 1 98.25 240 ASN B CA 1
ATOM 5705 C C . ASN B 1 240 ? 4.379 -22.516 -9.68 1 98.25 240 ASN B C 1
ATOM 5707 O O . ASN B 1 240 ? 3.254 -22.375 -9.195 1 98.25 240 ASN B O 1
ATOM 5711 N N . ALA B 1 241 ? 4.938 -23.703 -9.875 1 98.62 241 ALA B N 1
ATOM 5712 C CA . ALA B 1 241 ? 4.277 -24.922 -9.422 1 98.62 241 ALA B CA 1
ATOM 5713 C C . ALA B 1 241 ? 4.148 -24.953 -7.902 1 98.62 241 ALA B C 1
ATOM 5715 O O . ALA B 1 241 ? 3.104 -25.328 -7.367 1 98.62 241 ALA B O 1
ATOM 5716 N N . GLY B 1 242 ? 5.18 -24.562 -7.246 1 98.38 242 GLY B N 1
ATOM 5717 C CA . GLY B 1 242 ? 5.195 -24.547 -5.793 1 98.38 242 GLY B CA 1
ATOM 5718 C C . GLY B 1 242 ? 4.188 -23.594 -5.199 1 98.38 242 GLY B C 1
ATOM 5719 O O . GLY B 1 242 ? 3.623 -23.844 -4.133 1 98.38 242 GLY B O 1
ATOM 5720 N N . GLY B 1 243 ? 3.969 -22.5 -5.805 1 97.81 243 GLY B N 1
ATOM 5721 C CA . GLY B 1 243 ? 3.02 -21.516 -5.332 1 97.81 243 GLY B CA 1
ATOM 5722 C C . GLY B 1 243 ? 1.574 -21.906 -5.551 1 97.81 243 GLY B C 1
ATOM 5723 O O . GLY B 1 243 ? 0.679 -21.438 -4.848 1 97.81 243 GLY B O 1
ATOM 5724 N N . ALA B 1 244 ? 1.324 -22.859 -6.43 1 97.88 244 ALA B N 1
ATOM 5725 C CA . ALA B 1 244 ? -0.028 -23.172 -6.879 1 97.88 244 ALA B CA 1
ATOM 5726 C C . ALA B 1 244 ? -0.747 -24.062 -5.859 1 97.88 244 ALA B C 1
ATOM 5728 O O . ALA B 1 244 ? -1.978 -24.125 -5.848 1 97.88 244 ALA B O 1
ATOM 5729 N N . TRP B 1 245 ? -0.027 -24.703 -4.949 1 98.12 245 TRP B N 1
ATOM 5730 C CA . TRP B 1 245 ? -0.702 -25.641 -4.062 1 98.12 245 TRP B CA 1
ATOM 5731 C C . TRP B 1 245 ? -0.818 -25.078 -2.65 1 98.12 245 TRP B C 1
ATOM 5733 O O . TRP B 1 245 ? -1.139 -25.812 -1.709 1 98.12 245 TRP B O 1
ATOM 5743 N N . SER B 1 246 ? -0.55 -23.828 -2.5 1 97 246 SER B N 1
ATOM 5744 C CA . SER B 1 246 ? -0.663 -23.125 -1.224 1 97 246 SER B CA 1
ATOM 5745 C C . SER B 1 246 ? -1.486 -21.859 -1.365 1 97 246 SER B C 1
ATOM 5747 O O . SER B 1 246 ? -1.35 -21.125 -2.352 1 97 246 SER B O 1
ATOM 5749 N N . PRO B 1 247 ? -2.338 -21.609 -0.347 1 96.06 247 PRO B N 1
ATOM 5750 C CA . PRO B 1 247 ? -3.127 -20.375 -0.42 1 96.06 247 PRO B CA 1
ATOM 5751 C C . PRO B 1 247 ? -2.264 -19.125 -0.356 1 96.06 247 PRO B C 1
ATOM 5753 O O . PRO B 1 247 ? -2.658 -18.078 -0.867 1 96.06 247 PRO B O 1
ATOM 5756 N N . VAL B 1 248 ? -1.057 -19.203 0.218 1 95.81 248 VAL B N 1
ATOM 5757 C CA . VAL B 1 248 ? -0.223 -18.031 0.423 1 95.81 248 VAL B CA 1
ATOM 5758 C C . VAL B 1 248 ? 0.881 -17.984 -0.631 1 95.81 248 VAL B C 1
ATOM 5760 O O . VAL B 1 248 ? 1.52 -16.953 -0.829 1 95.81 248 VAL B O 1
ATOM 5763 N N . GLY B 1 249 ? 1.015 -19.016 -1.418 1 95.94 249 GLY B N 1
ATOM 5764 C CA . GLY B 1 249 ? 2.203 -19.219 -2.23 1 95.94 249 GLY B CA 1
ATOM 5765 C C . GLY B 1 249 ? 2.182 -18.422 -3.525 1 95.94 249 GLY B C 1
ATOM 5766 O O . GLY B 1 249 ? 3.219 -18.25 -4.164 1 95.94 249 GLY B O 1
ATOM 5767 N N . ASP B 1 250 ? 1.049 -18.016 -3.906 1 95.38 250 ASP B N 1
ATOM 5768 C CA . ASP B 1 250 ? 0.862 -17.219 -5.121 1 95.38 250 ASP B CA 1
ATOM 5769 C C . ASP B 1 250 ? -0.212 -16.156 -4.922 1 95.38 250 ASP B C 1
ATOM 5771 O O . ASP B 1 250 ? -1.168 -16.359 -4.172 1 95.38 250 ASP B O 1
ATOM 5775 N N . VAL B 1 251 ? -0.041 -15.039 -5.609 1 94.19 251 VAL B N 1
ATOM 5776 C CA . VAL B 1 251 ? -1.019 -13.961 -5.508 1 94.19 251 VAL B CA 1
ATOM 5777 C C . VAL B 1 251 ? -2.395 -14.469 -5.93 1 94.19 251 VAL B C 1
ATOM 5779 O O . VAL B 1 251 ? -3.406 -14.125 -5.312 1 94.19 251 VAL B O 1
ATOM 5782 N N . THR B 1 252 ? -2.494 -15.289 -6.941 1 95.81 252 THR B N 1
ATOM 5783 C CA . THR B 1 252 ? -3.771 -15.758 -7.473 1 95.81 252 THR B CA 1
ATOM 5784 C C . THR B 1 252 ? -4.43 -16.734 -6.504 1 95.81 252 THR B C 1
ATOM 5786 O O . THR B 1 252 ? -5.652 -16.719 -6.34 1 95.81 252 THR B O 1
ATOM 5789 N N . THR B 1 253 ? -3.623 -17.656 -5.91 1 97.25 253 THR B N 1
ATOM 5790 C CA . THR B 1 253 ? -4.203 -18.531 -4.902 1 97.25 253 THR B CA 1
ATOM 5791 C C . THR B 1 253 ? -4.66 -17.734 -3.684 1 97.25 253 THR B C 1
ATOM 5793 O O . THR B 1 253 ? -5.668 -18.078 -3.057 1 97.25 253 THR B O 1
ATOM 5796 N N . THR B 1 254 ? -3.93 -16.719 -3.369 1 95.81 254 THR B N 1
ATOM 5797 C CA . THR B 1 254 ? -4.305 -15.852 -2.262 1 95.81 254 THR B CA 1
ATOM 5798 C C . THR B 1 254 ? -5.621 -15.141 -2.559 1 95.81 254 THR B C 1
ATOM 5800 O O . THR B 1 254 ? -6.48 -15.023 -1.682 1 95.81 254 THR B O 1
ATOM 5803 N N . MET B 1 255 ? -5.789 -14.664 -3.73 1 95.75 255 MET B N 1
ATOM 5804 C CA . MET B 1 255 ? -7.035 -14.016 -4.141 1 95.75 255 MET B CA 1
ATOM 5805 C C . MET B 1 255 ? -8.211 -14.977 -4.016 1 95.75 255 MET B C 1
ATOM 5807 O O . MET B 1 255 ? -9.258 -14.617 -3.471 1 95.75 255 MET B O 1
ATOM 5811 N N . LEU B 1 256 ? -8.031 -16.203 -4.5 1 97.38 256 LEU B N 1
ATOM 5812 C CA . LEU B 1 256 ? -9.07 -17.219 -4.398 1 97.38 256 LEU B CA 1
ATOM 5813 C C . LEU B 1 256 ? -9.398 -17.516 -2.938 1 97.38 256 LEU B C 1
ATOM 5815 O O . LEU B 1 256 ? -10.562 -17.688 -2.586 1 97.38 256 LEU B O 1
ATOM 5819 N N . TRP B 1 257 ? -8.359 -17.531 -2.145 1 97.06 257 TRP B N 1
ATOM 5820 C CA . TRP B 1 257 ? -8.492 -17.844 -0.725 1 97.06 257 TRP B CA 1
ATOM 5821 C C . TRP B 1 257 ? -9.211 -16.719 0.014 1 97.06 257 TRP B C 1
ATOM 5823 O O . TRP B 1 257 ? -10.141 -16.969 0.786 1 97.06 257 TRP B O 1
ATOM 5833 N N . ILE B 1 258 ? -8.867 -15.477 -0.219 1 94.62 258 ILE B N 1
ATOM 5834 C CA . ILE B 1 258 ? -9.438 -14.297 0.425 1 94.62 258 ILE B CA 1
ATOM 5835 C C . ILE B 1 258 ? -10.914 -14.164 0.043 1 94.62 258 ILE B C 1
ATOM 5837 O O . ILE B 1 258 ? -11.742 -13.797 0.873 1 94.62 258 ILE B O 1
ATOM 5841 N N . GLN B 1 259 ? -11.227 -14.555 -1.172 1 93.12 259 GLN B N 1
ATOM 5842 C CA . GLN B 1 259 ? -12.594 -14.414 -1.667 1 93.12 259 GLN B CA 1
ATOM 5843 C C . GLN B 1 259 ? -13.391 -15.695 -1.459 1 93.12 259 GLN B C 1
ATOM 5845 O O . GLN B 1 259 ? -14.406 -15.914 -2.119 1 93.12 259 GLN B O 1
ATOM 5850 N N . HIS B 1 260 ? -12.883 -16.625 -0.646 1 93.38 260 HIS B N 1
ATOM 5851 C CA . HIS B 1 260 ? -13.562 -17.797 -0.116 1 93.38 260 HIS B CA 1
ATOM 5852 C C . HIS B 1 260 ? -13.906 -18.781 -1.228 1 93.38 260 HIS B C 1
ATOM 5854 O O . HIS B 1 260 ? -14.977 -19.391 -1.214 1 93.38 260 HIS B O 1
ATOM 5860 N N . LYS B 1 261 ? -13.016 -18.859 -2.221 1 96.75 261 LYS B N 1
ATOM 5861 C CA . LYS B 1 261 ? -13.227 -19.828 -3.287 1 96.75 261 LYS B CA 1
ATOM 5862 C C . LYS B 1 261 ? -12.508 -21.141 -2.977 1 96.75 261 LYS B C 1
ATOM 5864 O O . LYS B 1 261 ? -12.938 -22.219 -3.418 1 96.75 261 LYS B O 1
ATOM 5869 N N . ILE B 1 262 ? -11.422 -21.016 -2.2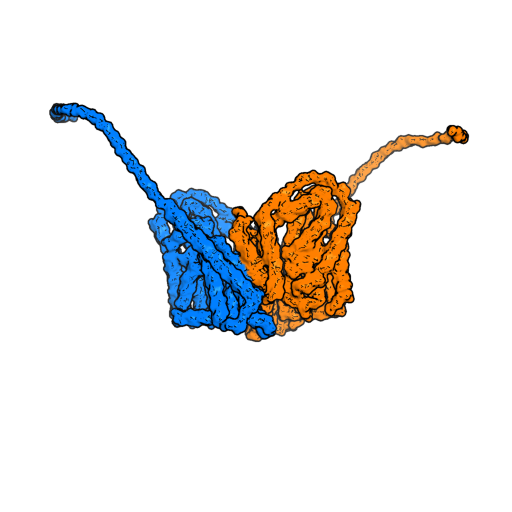05 1 97.25 262 ILE B N 1
ATOM 5870 C CA . ILE B 1 262 ? -10.664 -22.203 -1.818 1 97.25 262 ILE B CA 1
ATOM 5871 C C . ILE B 1 262 ? -10.367 -22.156 -0.322 1 97.25 262 ILE B C 1
ATOM 5873 O O . ILE B 1 262 ? -10.352 -21.094 0.285 1 97.25 262 ILE B O 1
ATOM 5877 N N . SER B 1 263 ? -10.195 -23.328 0.256 1 96.38 263 SER B N 1
ATOM 5878 C CA . SER B 1 263 ? -9.742 -23.484 1.635 1 96.38 263 SER B CA 1
ATOM 5879 C C . SER B 1 263 ? -8.312 -24 1.695 1 96.38 263 SER B C 1
ATOM 5881 O O . SER B 1 263 ? -7.785 -24.5 0.702 1 96.38 263 SER B O 1
ATOM 5883 N N . THR B 1 264 ? -7.695 -23.797 2.836 1 95.88 264 THR B N 1
ATOM 5884 C CA . THR B 1 264 ? -6.305 -24.203 3.004 1 95.88 264 THR B CA 1
ATOM 5885 C C . THR B 1 264 ? -6.172 -25.719 2.854 1 95.88 264 THR B C 1
ATOM 5887 O O . THR B 1 264 ? -5.367 -26.203 2.051 1 95.88 264 THR B O 1
ATOM 5890 N N . LEU B 1 265 ? -6.941 -26.453 3.564 1 95.25 265 LEU B N 1
ATOM 5891 C CA . LEU B 1 265 ? -6.84 -27.906 3.549 1 95.25 265 LEU B CA 1
ATOM 5892 C C . LEU B 1 265 ? -7.25 -28.469 2.189 1 95.25 265 LEU B C 1
ATOM 5894 O O . LEU B 1 265 ? -6.629 -29.406 1.688 1 95.25 265 LEU B O 1
ATOM 5898 N N . GLY B 1 266 ? -8.289 -27.891 1.643 1 95.88 266 GLY B N 1
ATOM 5899 C CA . GLY B 1 266 ? -8.703 -28.328 0.315 1 95.88 266 GLY B CA 1
ATOM 5900 C C . GLY B 1 266 ? -7.625 -28.125 -0.737 1 95.88 266 GLY B C 1
ATOM 5901 O O . GLY B 1 266 ? -7.379 -29.016 -1.557 1 95.88 266 GLY B O 1
ATOM 5902 N N . THR B 1 267 ? -7 -27.047 -0.697 1 97.38 267 THR B N 1
ATOM 5903 C CA . THR B 1 267 ? -5.996 -26.719 -1.699 1 97.38 267 THR B CA 1
ATOM 5904 C C . THR B 1 267 ? -4.758 -27.594 -1.538 1 97.38 267 THR B C 1
ATOM 5906 O O . THR B 1 267 ? -4.238 -28.125 -2.518 1 97.38 267 THR B O 1
ATOM 5909 N N . VAL B 1 268 ? -4.316 -27.75 -0.329 1 97.06 268 VAL B N 1
ATOM 5910 C CA . VAL B 1 268 ? -3.127 -28.547 -0.092 1 97.06 268 VAL B CA 1
ATOM 5911 C C . VAL B 1 268 ? -3.406 -30 -0.48 1 97.06 268 VAL B C 1
ATOM 5913 O O . VAL B 1 268 ? -2.578 -30.656 -1.126 1 97.06 268 VAL B O 1
ATOM 5916 N N . THR B 1 269 ? -4.551 -30.484 -0.179 1 96.25 269 THR B N 1
ATOM 5917 C CA . THR B 1 269 ? -4.902 -31.891 -0.407 1 96.25 269 THR B CA 1
ATOM 5918 C C . THR B 1 269 ? -5.043 -32.188 -1.899 1 96.25 269 THR B C 1
ATOM 5920 O O . THR B 1 269 ? -4.539 -33.188 -2.393 1 96.25 269 THR B O 1
ATOM 5923 N N . TRP B 1 270 ? -5.613 -31.266 -2.598 1 96.62 270 TRP B N 1
ATOM 5924 C CA . TRP B 1 270 ? -5.996 -31.594 -3.969 1 96.62 270 TRP B CA 1
ATOM 5925 C C . TRP B 1 270 ? -4.957 -31.078 -4.961 1 96.62 270 TRP B C 1
ATOM 5927 O O . TRP B 1 270 ? -4.902 -31.531 -6.105 1 96.62 270 TRP B O 1
ATOM 5937 N N . LEU B 1 271 ? -4.105 -30.141 -4.504 1 98.25 271 LEU B N 1
ATOM 5938 C CA . LEU B 1 271 ? -3.242 -29.531 -5.508 1 98.25 271 LEU B CA 1
ATOM 5939 C C . LEU B 1 271 ? -1.78 -29.875 -5.25 1 98.25 271 LEU B C 1
ATOM 5941 O O . LEU B 1 271 ? -0.929 -29.688 -6.121 1 98.25 271 LEU B O 1
ATOM 5945 N N . PHE B 1 272 ? -1.419 -30.422 -4.109 1 98.5 272 PHE B N 1
ATOM 5946 C CA . PHE B 1 272 ? -0.014 -30.703 -3.846 1 98.5 272 PHE B CA 1
ATOM 5947 C C . PHE B 1 272 ? 0.554 -31.656 -4.902 1 98.5 272 PHE B C 1
ATOM 5949 O O . PHE B 1 272 ? 1.551 -31.328 -5.551 1 98.5 272 PHE B O 1
ATOM 5956 N N . LEU B 1 273 ? -0.085 -32.781 -5.121 1 98.31 273 LEU B N 1
ATOM 5957 C CA . LEU B 1 273 ? 0.446 -33.781 -6.02 1 98.31 273 LEU B CA 1
ATOM 5958 C C . LEU B 1 273 ? 0.437 -33.281 -7.465 1 98.31 273 LEU B C 1
ATOM 5960 O O . LEU B 1 273 ? 1.444 -33.406 -8.164 1 98.31 273 LEU B O 1
ATOM 5964 N N . PRO B 1 274 ? -0.688 -32.719 -7.961 1 98.62 274 PRO B N 1
ATOM 5965 C CA . PRO B 1 274 ? -0.677 -32.219 -9.328 1 98.62 274 PRO B CA 1
ATOM 5966 C C . PRO B 1 274 ? 0.395 -31.141 -9.547 1 98.62 274 PRO B C 1
ATOM 5968 O O . PRO B 1 274 ? 1.06 -31.141 -10.586 1 98.62 274 PRO B O 1
ATOM 5971 N N . SER B 1 275 ? 0.532 -30.234 -8.602 1 98.75 275 SER B N 1
ATOM 5972 C CA . SER B 1 275 ? 1.55 -29.203 -8.711 1 98.75 275 SER B CA 1
ATOM 5973 C C . SER B 1 275 ? 2.953 -29.797 -8.695 1 98.75 275 SER B C 1
ATOM 5975 O O . SER B 1 275 ? 3.838 -29.328 -9.414 1 98.75 275 SER B O 1
ATOM 5977 N N . PHE B 1 276 ? 3.127 -30.766 -7.832 1 98.75 276 PHE B N 1
ATOM 5978 C CA . PHE B 1 276 ? 4.418 -31.438 -7.754 1 98.75 276 PHE B CA 1
ATOM 5979 C C . PHE B 1 276 ? 4.77 -32.094 -9.086 1 98.75 276 PHE B C 1
ATOM 5981 O O . PHE B 1 276 ? 5.898 -31.984 -9.562 1 98.75 276 PHE B O 1
ATOM 5988 N N . VAL B 1 277 ? 3.848 -32.719 -9.688 1 98.75 277 VAL B N 1
ATOM 5989 C CA . VAL B 1 277 ? 4.051 -33.375 -10.977 1 98.75 277 VAL B CA 1
ATOM 5990 C C . VAL B 1 277 ? 4.336 -32.344 -12.047 1 98.75 277 VAL B C 1
ATOM 5992 O O . VAL B 1 277 ? 5.199 -32.531 -12.906 1 98.75 277 VAL B O 1
ATOM 5995 N N . ALA B 1 278 ? 3.617 -31.25 -11.992 1 98.62 278 ALA B N 1
ATOM 5996 C CA . ALA B 1 278 ? 3.824 -30.156 -12.945 1 98.62 278 ALA B CA 1
ATOM 5997 C C . ALA B 1 278 ? 5.246 -29.625 -12.859 1 98.62 278 ALA B C 1
ATOM 5999 O O . ALA B 1 278 ? 5.781 -29.094 -13.844 1 98.62 278 ALA B O 1
ATOM 6000 N N . GLY B 1 279 ? 5.867 -29.766 -11.688 1 98.5 279 GLY B N 1
ATOM 6001 C CA . GLY B 1 279 ? 7.234 -29.312 -11.5 1 98.5 279 GLY B CA 1
ATOM 6002 C C . GLY B 1 279 ? 8.266 -30.391 -11.781 1 98.5 279 GLY B C 1
ATOM 6003 O O . GLY B 1 279 ? 9.297 -30.109 -12.398 1 98.5 279 GLY B O 1
ATOM 6004 N N . VAL B 1 280 ? 8.016 -31.609 -11.43 1 98.38 280 VAL B N 1
ATOM 6005 C CA . VAL B 1 280 ? 9 -32.688 -11.477 1 98.38 280 VAL B CA 1
ATOM 6006 C C . VAL B 1 280 ? 9.188 -33.156 -12.922 1 98.38 280 VAL B C 1
ATOM 6008 O O . VAL B 1 280 ? 10.297 -33.5 -13.32 1 98.38 280 VAL B O 1
ATOM 6011 N N . VAL B 1 281 ? 8.172 -33.125 -13.711 1 98.31 281 VAL B N 1
ATOM 6012 C CA . VAL B 1 281 ? 8.273 -33.531 -15.102 1 98.31 281 VAL B CA 1
ATOM 6013 C C . VAL B 1 281 ? 9.273 -32.656 -15.844 1 98.31 281 VAL B C 1
ATOM 6015 O O . VAL B 1 281 ? 10.203 -33.156 -16.469 1 98.31 281 VAL B O 1
ATOM 6018 N N . PRO B 1 282 ? 9.086 -31.344 -15.734 1 98.19 282 PRO B N 1
ATOM 6019 C CA . PRO B 1 282 ? 10.109 -30.5 -16.344 1 98.19 282 PRO B CA 1
ATOM 6020 C C . PRO B 1 282 ? 11.5 -30.719 -15.742 1 98.19 282 PRO B C 1
ATOM 6022 O O . PRO B 1 282 ? 12.508 -30.625 -16.453 1 98.19 282 PRO B O 1
ATOM 6025 N N . LEU B 1 283 ? 11.602 -30.906 -14.422 1 97.88 283 LEU B N 1
ATOM 6026 C CA . LEU B 1 283 ? 12.883 -31.219 -13.805 1 97.88 283 LEU B CA 1
ATOM 6027 C C . LEU B 1 283 ? 13.555 -32.406 -14.5 1 97.88 283 LEU B C 1
ATOM 6029 O O . LEU B 1 283 ? 14.719 -32.312 -14.898 1 97.88 283 LEU B O 1
ATOM 6033 N N . LEU B 1 284 ? 12.828 -33.5 -14.695 1 96.69 284 LEU B N 1
ATOM 6034 C CA . LEU B 1 284 ? 13.375 -34.719 -15.305 1 96.69 284 LEU B CA 1
ATOM 6035 C C . LEU B 1 284 ? 13.781 -34.469 -16.75 1 96.69 284 LEU B C 1
ATOM 6037 O O . LEU B 1 284 ? 14.828 -34.938 -17.203 1 96.69 284 LEU B O 1
ATOM 6041 N N . GLY B 1 285 ? 12.992 -33.75 -17.469 1 95.06 285 GLY B N 1
ATOM 6042 C CA . GLY B 1 285 ? 13.297 -33.438 -18.859 1 95.06 285 GLY B CA 1
ATOM 6043 C C . GLY B 1 285 ? 14.508 -32.531 -19.016 1 95.06 285 GLY B C 1
ATOM 6044 O O . GLY B 1 285 ? 15.422 -32.844 -19.781 1 95.06 285 GLY B O 1
ATOM 6045 N N . ILE B 1 286 ? 14.539 -31.438 -18.297 1 93.06 286 ILE B N 1
ATOM 6046 C CA . ILE B 1 286 ? 15.625 -30.469 -18.391 1 93.06 286 ILE B CA 1
ATOM 6047 C C . ILE B 1 286 ? 16.922 -31.094 -17.859 1 93.06 286 ILE B C 1
ATOM 6049 O O . ILE B 1 286 ? 17.984 -30.891 -18.438 1 93.06 286 ILE B O 1
ATOM 6053 N N . TRP B 1 287 ? 16.734 -31.812 -16.766 1 89.06 287 TRP B N 1
ATOM 6054 C CA . TRP B 1 287 ? 17.891 -32.5 -16.172 1 89.06 287 TRP B CA 1
ATOM 6055 C C . TRP B 1 287 ? 18.484 -33.5 -17.141 1 89.06 287 TRP B C 1
ATOM 6057 O O . TRP B 1 287 ? 19.703 -33.594 -17.297 1 89.06 287 TRP B O 1
ATOM 6067 N N . TRP B 1 288 ? 17.672 -34.281 -17.781 1 88 288 TRP B N 1
ATOM 6068 C CA . TRP B 1 288 ? 18.094 -35.25 -18.781 1 88 288 TRP B CA 1
ATOM 6069 C C . TRP B 1 288 ? 18.812 -34.562 -19.953 1 88 288 TRP B C 1
ATOM 6071 O O . TRP B 1 288 ? 19.875 -35 -20.375 1 88 288 TRP B O 1
ATOM 6081 N N . TYR B 1 289 ? 18.25 -33.469 -20.422 1 85.12 289 TYR B N 1
ATOM 6082 C CA . TYR B 1 289 ? 18.828 -32.75 -21.547 1 85.12 289 TYR B CA 1
ATOM 6083 C C . TYR B 1 289 ? 20.172 -32.125 -21.156 1 85.12 289 TYR B C 1
ATOM 6085 O O . TYR B 1 289 ? 21.125 -32.188 -21.938 1 85.12 289 TYR B O 1
ATOM 6093 N N . ALA B 1 290 ? 20.234 -31.516 -19.984 1 78.31 290 ALA B N 1
ATOM 6094 C CA . ALA B 1 290 ? 21.469 -30.859 -19.531 1 78.31 290 ALA B CA 1
ATOM 6095 C C . ALA B 1 290 ? 22.578 -31.875 -19.328 1 78.31 290 ALA B C 1
ATOM 6097 O O . ALA B 1 290 ? 23.75 -31.594 -19.578 1 78.31 290 ALA B O 1
ATOM 6098 N N . ARG B 1 291 ? 22.312 -33.031 -18.781 1 75.44 291 ARG B N 1
ATOM 6099 C CA . ARG B 1 291 ? 23.312 -34.062 -18.562 1 75.44 291 ARG B CA 1
ATOM 6100 C C . ARG B 1 291 ? 23.844 -34.625 -19.891 1 75.44 291 ARG B C 1
ATOM 6102 O O . ARG B 1 291 ? 25 -35 -19.984 1 75.44 291 ARG B O 1
ATOM 6109 N N . ARG B 1 292 ? 23.031 -34.625 -20.812 1 75.88 292 ARG B N 1
ATOM 6110 C CA . ARG B 1 292 ? 23.406 -35.188 -22.094 1 75.88 292 ARG B CA 1
ATOM 6111 C C . ARG B 1 292 ? 24.219 -34.156 -22.922 1 75.88 292 ARG B C 1
ATOM 6113 O O . ARG B 1 292 ? 25.172 -34.531 -23.594 1 75.88 292 ARG B O 1
ATOM 6120 N N . TYR B 1 293 ? 23.797 -32.906 -22.828 1 66.12 293 TYR B N 1
ATOM 6121 C CA . TYR B 1 293 ? 24.391 -31.953 -23.75 1 66.12 293 TYR B CA 1
ATOM 6122 C C . TYR B 1 293 ? 25.234 -30.938 -23 1 66.12 293 TYR B C 1
ATOM 6124 O O . TYR B 1 293 ? 26.109 -30.312 -23.594 1 66.12 293 TYR B O 1
ATOM 6132 N N . ALA B 1 294 ? 24.938 -30.5 -21.766 1 57.16 294 ALA B N 1
ATOM 6133 C CA . ALA B 1 294 ? 25.594 -29.375 -21.094 1 57.16 294 ALA B CA 1
ATOM 6134 C C . ALA B 1 294 ? 26.734 -29.875 -20.203 1 57.16 294 ALA B C 1
ATOM 6136 O O . ALA B 1 294 ? 27.594 -29.078 -19.797 1 57.16 294 ALA B O 1
ATOM 6137 N N . HIS B 1 295 ? 26.719 -31.031 -19.516 1 53.31 295 HIS B N 1
ATOM 6138 C CA . HIS B 1 295 ? 27.625 -31.375 -18.438 1 53.31 295 HIS B CA 1
ATOM 6139 C C . HIS B 1 295 ? 29.062 -31.469 -18.938 1 53.31 295 HIS B C 1
ATOM 6141 O O . HIS B 1 295 ? 30 -31.625 -18.141 1 53.31 295 HIS B O 1
ATOM 6147 N N . GLU B 1 296 ? 29.234 -31.625 -20.062 1 50.75 296 GLU B N 1
ATOM 6148 C CA . GLU B 1 296 ? 30.656 -31.797 -20.266 1 50.75 296 GLU B CA 1
ATOM 6149 C C . GLU B 1 296 ? 31.453 -30.672 -19.625 1 50.75 296 GLU B C 1
ATOM 6151 O O . GLU B 1 296 ? 32.562 -30.875 -19.141 1 50.75 296 GLU B O 1
ATOM 6156 N N . GLY B 1 297 ? 30.984 -29.5 -19.516 1 47.75 297 GLY B N 1
ATOM 6157 C CA . GLY B 1 297 ? 31.797 -28.391 -19.047 1 47.75 297 GLY B CA 1
ATOM 6158 C C . GLY B 1 297 ? 31.531 -28.031 -17.594 1 47.75 297 GLY B C 1
ATOM 6159 O O . GLY B 1 297 ? 32.188 -27.125 -17.047 1 47.75 297 GLY B O 1
ATOM 6160 N N . ALA B 1 298 ? 30.531 -28.516 -16.875 1 52.28 298 ALA B N 1
ATOM 6161 C CA . ALA B 1 298 ? 30.188 -28.062 -15.523 1 52.28 298 ALA B CA 1
ATOM 6162 C C . ALA B 1 298 ? 31.219 -28.562 -14.516 1 52.28 298 ALA B C 1
ATOM 6164 O O . ALA B 1 298 ? 31.484 -27.906 -13.508 1 52.28 298 ALA B O 1
ATOM 6165 N N . GLU B 1 299 ? 31.781 -29.797 -14.688 1 48.47 299 GLU B N 1
ATOM 6166 C CA . GLU B 1 299 ? 32.656 -30.391 -13.672 1 48.47 299 GLU B CA 1
ATOM 6167 C C . GLU B 1 299 ? 33.906 -29.562 -13.461 1 48.47 299 GLU B C 1
ATOM 6169 O O . GLU B 1 299 ? 34.656 -29.766 -12.492 1 48.47 299 GLU B O 1
ATOM 6174 N N . LYS B 1 300 ? 34.219 -28.938 -14.422 1 48.5 300 LYS B N 1
ATOM 6175 C CA . LYS B 1 300 ? 35.625 -28.562 -14.289 1 48.5 300 LYS B CA 1
ATOM 6176 C C . LYS B 1 300 ? 35.812 -27.422 -13.297 1 48.5 300 LYS B C 1
ATOM 6178 O O . LYS B 1 300 ? 36.938 -27.141 -12.867 1 48.5 300 LYS B O 1
ATOM 6183 N N . GLU B 1 301 ? 35.125 -26.469 -13.281 1 49.66 301 GLU B N 1
ATOM 6184 C CA . GLU B 1 301 ? 35.719 -25.297 -12.633 1 49.66 301 GLU B CA 1
ATOM 6185 C C . GLU B 1 301 ? 35.281 -25.203 -11.172 1 49.66 301 GLU B C 1
ATOM 6187 O O . GLU B 1 301 ? 34.188 -24.719 -10.867 1 49.66 301 GLU B O 1
ATOM 6192 N N . LYS B 1 302 ? 35.969 -26.047 -10.328 1 50.88 302 LYS B N 1
ATOM 6193 C CA . LYS B 1 302 ? 35.906 -25.938 -8.875 1 50.88 302 LYS B CA 1
ATOM 6194 C C . LYS B 1 302 ? 36.312 -24.547 -8.398 1 50.88 302 LYS B C 1
ATOM 6196 O O . LYS B 1 302 ? 37.5 -24.281 -8.211 1 50.88 302 LYS B O 1
ATOM 6201 N N . GLU B 1 303 ? 35.688 -23.516 -8.898 1 55.19 303 GLU B N 1
ATOM 6202 C CA . GLU B 1 303 ? 36.094 -22.219 -8.375 1 55.19 303 GLU B CA 1
ATOM 6203 C C . GLU B 1 303 ? 35.562 -22.016 -6.957 1 55.19 303 GLU B C 1
ATOM 6205 O O . GLU B 1 303 ? 34.5 -22.531 -6.598 1 55.19 303 GLU B O 1
ATOM 6210 N N . GLU B 1 304 ? 36.5 -21.609 -6.086 1 60.03 304 GLU B N 1
ATOM 6211 C CA . GLU B 1 304 ? 36.219 -21.234 -4.703 1 60.03 304 GLU B CA 1
ATOM 6212 C C . GLU B 1 304 ? 35.062 -20.234 -4.625 1 60.03 304 GLU B C 1
ATOM 6214 O O . GLU B 1 304 ? 35.156 -19.141 -5.199 1 60.03 304 GLU B O 1
ATOM 6219 N N . VAL B 1 305 ? 33.875 -20.719 -4.449 1 68.12 305 VAL B N 1
ATOM 6220 C CA . VAL B 1 305 ? 32.688 -19.859 -4.27 1 68.12 305 VAL B CA 1
ATOM 6221 C C . VAL B 1 305 ? 32.688 -19.312 -2.844 1 68.12 305 VAL B C 1
ATOM 6223 O O . VAL B 1 305 ? 32.938 -20.047 -1.887 1 68.12 305 VAL B O 1
ATOM 6226 N N . GLU B 1 306 ? 32.625 -17.938 -2.777 1 72.06 306 GLU B N 1
ATOM 6227 C CA . GLU B 1 306 ? 32.469 -17.328 -1.458 1 72.06 306 GLU B CA 1
ATOM 6228 C C . GLU B 1 306 ? 31.141 -17.75 -0.822 1 72.06 306 GLU B C 1
ATOM 6230 O O . GLU B 1 306 ? 30.062 -17.516 -1.388 1 72.06 306 GLU B O 1
ATOM 6235 N N . VAL B 1 307 ? 31.266 -18.562 0.211 1 75.38 307 VAL B N 1
ATOM 6236 C CA . VAL B 1 307 ? 30.094 -19 0.959 1 75.38 307 VAL B CA 1
ATOM 6237 C C . VAL B 1 307 ? 29.719 -17.969 2.01 1 75.38 307 VAL B C 1
ATOM 6239 O O . VAL B 1 307 ? 30.562 -17.562 2.82 1 75.38 307 VAL B O 1
ATOM 6242 N N . PRO B 1 308 ? 28.484 -17.391 1.875 1 78.88 308 PRO B N 1
ATOM 6243 C CA . PRO B 1 308 ? 28.094 -16.469 2.951 1 78.88 308 PRO B CA 1
ATOM 6244 C C . PRO B 1 308 ? 28.094 -17.141 4.324 1 78.88 308 PRO B C 1
ATOM 6246 O O . PRO B 1 308 ? 27.797 -18.344 4.434 1 78.88 308 PRO B O 1
ATOM 6249 N N . VAL B 1 309 ? 28.5 -16.422 5.324 1 81.06 309 VAL B N 1
ATOM 6250 C CA . VAL B 1 309 ? 28.531 -16.922 6.691 1 81.06 309 VAL B CA 1
ATOM 6251 C C . VAL B 1 309 ? 27.188 -16.688 7.363 1 81.06 309 VAL B C 1
ATOM 6253 O O . VAL B 1 309 ? 26.812 -15.547 7.652 1 81.06 309 VAL B O 1
ATOM 6256 N N . PRO B 1 310 ? 26.516 -17.828 7.5 1 84.19 310 PRO B N 1
ATOM 6257 C CA . PRO B 1 310 ? 25.234 -17.656 8.18 1 84.19 310 PRO B CA 1
ATOM 6258 C C . PRO B 1 310 ? 25.375 -17.125 9.609 1 84.19 310 PRO B C 1
ATOM 6260 O O . PRO B 1 310 ? 26.328 -17.5 10.305 1 84.19 310 PRO B O 1
ATOM 6263 N N . THR B 1 311 ? 24.578 -16.156 9.906 1 86.44 311 THR B N 1
ATOM 6264 C CA . THR B 1 311 ? 24.547 -15.648 11.273 1 86.44 311 THR B CA 1
ATOM 6265 C C . THR B 1 311 ? 23.391 -16.266 12.062 1 86.44 311 THR B C 1
ATOM 6267 O O . THR B 1 311 ? 22.406 -16.719 11.469 1 86.44 311 THR B O 1
ATOM 6270 N N . ARG B 1 312 ? 23.594 -16.406 13.305 1 89.31 312 ARG B N 1
ATOM 6271 C CA . ARG B 1 312 ? 22.516 -16.891 14.172 1 89.31 312 ARG B CA 1
ATOM 6272 C C . ARG B 1 312 ? 21.281 -16.016 14.031 1 89.31 312 ARG B C 1
ATOM 6274 O O . ARG B 1 312 ? 20.156 -16.531 13.961 1 89.31 312 ARG B O 1
ATOM 6281 N N . ASN B 1 313 ? 21.531 -14.766 13.953 1 91.44 313 ASN B N 1
ATOM 6282 C CA . ASN B 1 313 ? 20.422 -13.828 13.812 1 91.44 313 ASN B CA 1
ATOM 6283 C C . ASN B 1 313 ? 19.656 -14.055 12.508 1 91.44 313 ASN B C 1
ATOM 6285 O O . ASN B 1 313 ? 18.422 -14.031 12.492 1 91.44 313 ASN B O 1
ATOM 6289 N N . GLY B 1 314 ? 20.422 -14.312 11.469 1 92.5 314 GLY B N 1
ATOM 6290 C CA . GLY B 1 314 ? 19.797 -14.586 10.188 1 92.5 314 GLY B CA 1
ATOM 6291 C C . GLY B 1 314 ? 18.906 -15.82 10.211 1 92.5 314 GLY B C 1
ATOM 6292 O O . GLY B 1 314 ? 17.812 -15.82 9.641 1 92.5 314 GLY B O 1
ATOM 6293 N N . SER B 1 315 ? 19.312 -16.859 10.852 1 93.5 315 SER B N 1
ATOM 6294 C CA . SER B 1 315 ? 18.547 -18.094 10.945 1 93.5 315 SER B CA 1
ATOM 6295 C C . SER B 1 315 ? 17.297 -17.891 11.789 1 93.5 315 SER B C 1
ATOM 6297 O O . SER B 1 315 ? 16.234 -18.469 11.492 1 93.5 315 SER B O 1
ATOM 6299 N N . ILE B 1 316 ? 17.453 -17.141 12.828 1 94.88 316 ILE B N 1
ATOM 6300 C CA . ILE B 1 316 ? 16.297 -16.844 13.68 1 94.88 316 ILE B CA 1
ATOM 6301 C C . ILE B 1 316 ? 15.273 -16.016 12.898 1 94.88 316 ILE B C 1
ATOM 6303 O O . ILE B 1 316 ? 14.07 -16.25 13.008 1 94.88 316 ILE B O 1
ATOM 6307 N N . ILE B 1 317 ? 15.805 -15.102 12.125 1 95.5 317 ILE B N 1
ATOM 6308 C CA . ILE B 1 317 ? 14.953 -14.242 11.305 1 95.5 317 ILE B CA 1
ATOM 6309 C C . ILE B 1 317 ? 14.172 -15.102 10.305 1 95.5 317 ILE B C 1
ATOM 6311 O O . ILE B 1 317 ? 12.961 -14.914 10.133 1 95.5 317 ILE B O 1
ATOM 6315 N N . LEU B 1 318 ? 14.844 -16 9.648 1 95 318 LEU B N 1
ATOM 6316 C CA . LEU B 1 318 ? 14.18 -16.875 8.695 1 95 318 LEU B CA 1
ATOM 6317 C C . LEU B 1 318 ? 13.125 -17.734 9.391 1 95 318 LEU B C 1
ATOM 6319 O O . LEU B 1 318 ? 11.992 -17.844 8.906 1 95 318 LEU B O 1
ATOM 6323 N N . ALA B 1 319 ? 13.484 -18.344 10.469 1 96.19 319 ALA B N 1
ATOM 6324 C CA . ALA B 1 319 ? 12.562 -19.203 11.203 1 96.19 319 ALA B CA 1
ATOM 6325 C C . ALA B 1 319 ? 11.344 -18.422 11.695 1 96.19 319 ALA B C 1
ATOM 6327 O O . ALA B 1 319 ? 10.211 -18.875 11.57 1 96.19 319 ALA B O 1
ATOM 6328 N N . ALA B 1 320 ? 11.609 -17.234 12.258 1 96.62 320 ALA B N 1
ATOM 6329 C CA . ALA B 1 320 ? 10.523 -16.391 12.758 1 96.62 320 ALA B CA 1
ATOM 6330 C C . ALA B 1 320 ? 9.609 -15.945 11.625 1 96.62 320 ALA B C 1
ATOM 6332 O O . ALA B 1 320 ? 8.383 -15.945 11.766 1 96.62 320 ALA B O 1
ATOM 6333 N N . GLY B 1 321 ? 10.227 -15.508 10.516 1 97.12 321 GLY B N 1
ATOM 6334 C CA . GLY B 1 321 ? 9.438 -15.086 9.367 1 97.12 321 GLY B CA 1
ATOM 6335 C C . GLY B 1 321 ? 8.562 -16.203 8.805 1 97.12 321 GLY B C 1
ATOM 6336 O O . GLY B 1 321 ? 7.371 -15.992 8.578 1 97.12 321 GLY B O 1
ATOM 6337 N N . MET B 1 322 ? 9.148 -17.375 8.602 1 96.38 322 MET B N 1
ATOM 6338 C CA . MET B 1 322 ? 8.406 -18.516 8.094 1 96.38 322 MET B CA 1
ATOM 6339 C C . MET B 1 322 ? 7.293 -18.906 9.062 1 96.38 322 MET B C 1
ATOM 6341 O O . MET B 1 322 ? 6.176 -19.219 8.633 1 96.38 322 MET B O 1
ATOM 6345 N N . PHE B 1 323 ? 7.625 -18.891 10.266 1 97 323 PHE B N 1
ATOM 6346 C CA . PHE B 1 323 ? 6.637 -19.219 11.289 1 97 323 PHE B CA 1
ATOM 6347 C C . PHE B 1 323 ? 5.461 -18.25 11.227 1 97 323 PHE B C 1
ATOM 6349 O O . PHE B 1 323 ? 4.301 -18.672 11.227 1 97 323 PHE B O 1
ATOM 6356 N N . CYS B 1 324 ? 5.715 -16.953 11.172 1 97.31 324 CYS B N 1
ATOM 6357 C CA . CYS B 1 324 ? 4.664 -15.938 11.125 1 97.31 324 CYS B CA 1
ATOM 6358 C C . CYS B 1 324 ? 3.779 -16.125 9.898 1 97.31 324 CYS B C 1
ATOM 6360 O O . CYS B 1 324 ? 2.553 -16.047 10 1 97.31 324 CYS B O 1
ATOM 6362 N N . ILE B 1 325 ? 4.355 -16.422 8.766 1 96.56 325 ILE B N 1
ATOM 6363 C CA . ILE B 1 325 ? 3.592 -16.594 7.535 1 96.56 325 ILE B CA 1
ATOM 6364 C C . ILE B 1 325 ? 2.715 -17.844 7.648 1 96.56 325 ILE B C 1
ATOM 6366 O O . ILE B 1 325 ? 1.533 -17.812 7.293 1 96.56 325 ILE B O 1
ATOM 6370 N N . LEU B 1 326 ? 3.189 -18.906 8.188 1 96.38 326 LEU B N 1
ATOM 6371 C CA . LEU B 1 326 ? 2.482 -20.188 8.258 1 96.38 326 LEU B CA 1
ATOM 6372 C C . LEU B 1 326 ? 1.379 -20.141 9.305 1 96.38 326 LEU B C 1
ATOM 6374 O O . LEU B 1 326 ? 0.469 -20.969 9.297 1 96.38 326 LEU B O 1
ATOM 6378 N N . THR B 1 327 ? 1.437 -19.188 10.211 1 95.5 327 THR B N 1
ATOM 6379 C CA . THR B 1 327 ? 0.384 -19.047 11.211 1 95.5 327 THR B CA 1
ATOM 6380 C C . THR B 1 327 ? -0.89 -18.484 10.586 1 95.5 327 THR B C 1
ATOM 6382 O O . THR B 1 327 ? -1.988 -18.703 11.102 1 95.5 327 THR B O 1
ATOM 6385 N N . VAL B 1 328 ? -0.771 -17.828 9.453 1 96.12 328 VAL B N 1
ATOM 6386 C CA . VAL B 1 328 ? -1.91 -17.141 8.859 1 96.12 328 VAL B CA 1
ATOM 6387 C C . VAL B 1 328 ? -2.975 -18.156 8.445 1 96.12 328 VAL B C 1
ATOM 6389 O O . VAL B 1 328 ? -4.137 -18.031 8.844 1 96.12 328 VAL B O 1
ATOM 6392 N N . PRO B 1 329 ? -2.605 -19.219 7.668 1 94.69 329 PRO B N 1
ATOM 6393 C CA . PRO B 1 329 ? -3.625 -20.219 7.344 1 94.69 329 PRO B CA 1
ATOM 6394 C C . PRO B 1 329 ? -4.137 -20.969 8.578 1 94.69 329 PRO B C 1
ATOM 6396 O O . PRO B 1 329 ? -5.305 -21.344 8.625 1 94.69 329 PRO B O 1
ATOM 6399 N N . VAL B 1 330 ? -3.332 -21.125 9.594 1 92.31 330 VAL B N 1
ATOM 6400 C CA . VAL B 1 330 ? -3.73 -21.828 10.812 1 92.31 330 VAL B CA 1
ATOM 6401 C C . VAL B 1 330 ? -4.777 -21 11.562 1 92.31 330 VAL B C 1
ATOM 6403 O O . VAL B 1 330 ? -5.816 -21.516 11.969 1 92.31 330 VAL B O 1
ATOM 6406 N N . VAL B 1 331 ? -4.492 -19.719 11.703 1 90.81 331 VAL B N 1
ATOM 6407 C CA . VAL B 1 331 ? -5.41 -18.828 12.406 1 90.81 331 VAL B CA 1
ATOM 6408 C C . VAL B 1 331 ? -6.734 -18.75 11.648 1 90.81 331 VAL B C 1
ATOM 6410 O O . VAL B 1 331 ? -7.809 -18.766 12.258 1 90.81 331 VAL B O 1
ATOM 6413 N N . LYS B 1 332 ? -6.672 -18.672 10.352 1 91.31 332 LYS B N 1
ATOM 6414 C CA . LYS B 1 332 ? -7.891 -18.641 9.547 1 91.31 332 LYS B CA 1
ATOM 6415 C C . LYS B 1 332 ? -8.711 -19.906 9.75 1 91.31 332 LYS B C 1
ATOM 6417 O O . LYS B 1 332 ? -9.938 -19.844 9.906 1 91.31 332 LYS B O 1
ATOM 6422 N N . THR B 1 333 ? -8.078 -21.062 9.773 1 87.56 333 THR B N 1
ATOM 6423 C CA . THR B 1 333 ? -8.766 -22.344 9.883 1 87.56 333 THR B CA 1
ATOM 6424 C C . THR B 1 333 ? -9.406 -22.5 11.258 1 87.56 333 THR B C 1
ATOM 6426 O O . THR B 1 333 ? -10.523 -23 11.375 1 87.56 333 THR B O 1
ATOM 6429 N N . VAL B 1 334 ? -8.766 -21.938 12.281 1 85.94 334 VAL B N 1
ATOM 6430 C CA . VAL B 1 334 ? -9.219 -22.156 13.648 1 85.94 334 VAL B CA 1
ATOM 6431 C C . VAL B 1 334 ? -10.242 -21.094 14.039 1 85.94 334 VAL B C 1
ATOM 6433 O O . VAL B 1 334 ? -11.25 -21.406 14.68 1 85.94 334 VAL B O 1
ATOM 6436 N N . THR B 1 335 ? -10.039 -19.828 13.664 1 83.94 335 THR B N 1
ATOM 6437 C CA . THR B 1 335 ? -10.852 -18.734 14.18 1 83.94 335 THR B CA 1
ATOM 6438 C C . THR B 1 335 ? -11.781 -18.188 13.094 1 83.94 335 THR B C 1
ATOM 6440 O O . THR B 1 335 ? -12.734 -17.469 13.391 1 83.94 335 THR B O 1
ATOM 6443 N N . GLY B 1 336 ? -11.43 -18.469 11.852 1 83.44 336 GLY B N 1
ATOM 6444 C CA . GLY B 1 336 ? -12.188 -17.875 10.766 1 83.44 336 GLY B CA 1
ATOM 6445 C C . GLY B 1 336 ? -11.742 -16.453 10.438 1 83.44 336 GLY B C 1
ATOM 6446 O O . GLY B 1 336 ? -12.305 -15.812 9.555 1 83.44 336 GLY B O 1
ATOM 6447 N N . LEU B 1 337 ? -10.719 -15.969 11.117 1 89.12 337 LEU B N 1
ATOM 6448 C CA . LEU B 1 337 ? -10.188 -14.641 10.844 1 89.12 337 LEU B CA 1
ATOM 6449 C C . LEU B 1 337 ? -9.773 -14.516 9.375 1 89.12 337 LEU B C 1
ATOM 6451 O O . LEU B 1 337 ? -9.117 -15.414 8.836 1 89.12 337 LEU B O 1
ATOM 6455 N N . PRO B 1 338 ? -10.203 -13.469 8.758 1 93.94 338 PRO B N 1
ATOM 6456 C CA . PRO B 1 338 ? -9.797 -13.305 7.359 1 93.94 338 PRO B CA 1
ATOM 6457 C C . PRO B 1 338 ? -8.281 -13.273 7.184 1 93.94 338 PRO B C 1
ATOM 6459 O O . PRO B 1 338 ? -7.57 -12.711 8.016 1 93.94 338 PRO B O 1
ATOM 6462 N N . PRO B 1 339 ? -7.824 -13.758 6.047 1 95.38 339 PRO B N 1
ATOM 6463 C CA . PRO B 1 339 ? -6.383 -13.883 5.801 1 95.38 339 PRO B CA 1
ATOM 6464 C C . PRO B 1 339 ? -5.66 -12.539 5.883 1 95.38 339 PRO B C 1
ATOM 6466 O O . PRO B 1 339 ? -4.516 -12.477 6.34 1 95.38 339 PRO B O 1
ATOM 6469 N N . TYR B 1 340 ? -6.25 -11.477 5.426 1 96.44 340 TYR B N 1
ATOM 6470 C CA . TYR B 1 340 ? -5.559 -10.188 5.406 1 96.44 340 TYR B CA 1
ATOM 6471 C C . TYR B 1 340 ? -5.301 -9.688 6.82 1 96.44 340 TYR B C 1
ATOM 6473 O O . TYR B 1 340 ? -4.273 -9.062 7.086 1 96.44 340 TYR B O 1
ATOM 6481 N N . LEU B 1 341 ? -6.191 -9.922 7.805 1 97 341 LEU B N 1
ATOM 6482 C CA . LEU B 1 341 ? -5.945 -9.586 9.203 1 97 341 LEU B CA 1
ATOM 6483 C C . LEU B 1 341 ? -4.855 -10.469 9.797 1 97 341 LEU B C 1
ATOM 6485 O O . LEU B 1 341 ? -4.031 -10.008 10.586 1 97 341 LEU B O 1
ATOM 6489 N N . GLY B 1 342 ? -4.922 -11.711 9.398 1 96.88 342 GLY B N 1
ATOM 6490 C CA . GLY B 1 342 ? -3.865 -12.617 9.82 1 96.88 342 GLY B CA 1
ATOM 6491 C C . GLY B 1 342 ? -2.488 -12.18 9.359 1 96.88 342 GLY B C 1
ATOM 6492 O O . GLY B 1 342 ? -1.521 -12.25 10.117 1 96.88 342 GLY B O 1
ATOM 6493 N N . MET B 1 343 ? -2.414 -11.766 8.133 1 97.5 343 MET B N 1
ATOM 6494 C CA . MET B 1 343 ? -1.125 -11.375 7.578 1 97.5 343 MET B CA 1
ATOM 6495 C C . MET B 1 343 ? -0.638 -10.07 8.195 1 97.5 343 MET B C 1
ATOM 6497 O O . MET B 1 343 ? 0.564 -9.883 8.391 1 97.5 343 MET B O 1
ATOM 6501 N N . MET B 1 344 ? -1.582 -9.117 8.523 1 97.81 344 MET B N 1
ATOM 6502 C CA . MET B 1 344 ? -1.223 -7.914 9.266 1 97.81 344 MET B CA 1
ATOM 6503 C C . MET B 1 344 ? -0.593 -8.266 10.609 1 97.81 344 MET B C 1
ATOM 6505 O O . MET B 1 344 ? 0.437 -7.707 10.984 1 97.81 344 MET B O 1
ATOM 6509 N N . MET B 1 345 ? -1.179 -9.211 11.25 1 97.5 345 MET B N 1
ATOM 6510 C CA . MET B 1 345 ? -0.657 -9.672 12.531 1 97.5 345 MET B CA 1
ATOM 6511 C C . MET B 1 345 ? 0.715 -10.32 12.359 1 97.5 345 MET B C 1
ATOM 6513 O O . MET B 1 345 ? 1.623 -10.07 13.156 1 97.5 345 MET B O 1
ATOM 6517 N N . ALA B 1 346 ? 0.794 -11.117 11.328 1 98 346 ALA B N 1
ATOM 6518 C CA . ALA B 1 346 ? 2.055 -11.805 11.062 1 98 346 ALA B CA 1
ATOM 6519 C C . ALA B 1 346 ? 3.195 -10.812 10.875 1 98 346 ALA B C 1
ATOM 6521 O O . ALA B 1 346 ? 4.266 -10.969 11.469 1 98 346 ALA B O 1
ATOM 6522 N N . LEU B 1 347 ? 3.016 -9.797 10.055 1 98.25 347 LEU B N 1
ATOM 6523 C CA . LEU B 1 347 ? 4.043 -8.781 9.859 1 98.25 347 LEU B CA 1
ATOM 6524 C C . LEU B 1 347 ? 4.332 -8.039 11.156 1 98.25 347 LEU B C 1
ATOM 6526 O O . LEU B 1 347 ? 5.492 -7.805 11.5 1 98.25 347 LEU B O 1
ATOM 6530 N N . GLY B 1 348 ? 3.277 -7.629 11.883 1 98 348 GLY B N 1
ATOM 6531 C CA . GLY B 1 348 ? 3.463 -6.93 13.141 1 98 348 GLY B CA 1
ATOM 6532 C C . GLY B 1 348 ? 4.27 -7.723 14.148 1 98 348 GLY B C 1
ATOM 6533 O O . GLY B 1 348 ? 5.184 -7.188 14.781 1 98 348 GLY B O 1
ATOM 6534 N N . VAL B 1 349 ? 3.969 -8.969 14.312 1 97.12 349 VAL B N 1
ATOM 6535 C CA . VAL B 1 349 ? 4.648 -9.828 15.273 1 97.12 349 VAL B CA 1
ATOM 6536 C C . VAL B 1 349 ? 6.105 -10.023 14.852 1 97.12 349 VAL B C 1
ATOM 6538 O O . VAL B 1 349 ? 7.012 -9.961 15.68 1 97.12 349 VAL B O 1
ATOM 6541 N N . PHE B 1 350 ? 6.297 -10.297 13.57 1 97.62 350 PHE B N 1
ATOM 6542 C CA . PHE B 1 350 ? 7.66 -10.422 13.062 1 97.62 350 PHE B CA 1
ATOM 6543 C C . PHE B 1 350 ? 8.453 -9.148 13.328 1 97.62 350 PHE B C 1
ATOM 6545 O O . PHE B 1 350 ? 9.594 -9.211 13.797 1 97.62 350 PHE B O 1
ATOM 6552 N N . TRP B 1 351 ? 7.789 -8.016 13.008 1 96.44 351 TRP B N 1
ATOM 6553 C CA . TRP B 1 351 ? 8.375 -6.688 13.18 1 96.44 351 TRP B CA 1
ATOM 6554 C C . TRP B 1 351 ? 8.789 -6.461 14.633 1 96.44 351 TRP B C 1
ATOM 6556 O O . TRP B 1 351 ? 9.945 -6.145 14.914 1 96.44 351 TRP B O 1
ATOM 6566 N N . LEU B 1 352 ? 8 -6.738 15.57 1 94.38 352 LEU B N 1
ATOM 6567 C CA . LEU B 1 352 ? 8.281 -6.551 16.984 1 94.38 352 LEU B CA 1
ATOM 6568 C C . LEU B 1 352 ? 9.336 -7.543 17.469 1 94.38 352 LEU B C 1
ATOM 6570 O O . LEU B 1 352 ? 10.188 -7.199 18.297 1 94.38 352 LEU B O 1
ATOM 6574 N N . THR B 1 353 ? 9.273 -8.766 17 1 93.38 353 THR B N 1
ATOM 6575 C CA . THR B 1 353 ? 10.242 -9.781 17.375 1 93.38 353 THR B CA 1
ATOM 6576 C C . THR B 1 353 ? 11.656 -9.359 16.969 1 93.38 353 THR B C 1
ATOM 6578 O O . THR B 1 353 ? 12.602 -9.539 17.734 1 93.38 353 THR B O 1
ATOM 6581 N N . THR B 1 354 ? 11.773 -8.82 15.812 1 93.75 354 THR B N 1
ATOM 6582 C CA . THR B 1 354 ? 13.086 -8.398 15.352 1 93.75 354 THR B CA 1
ATOM 6583 C C . THR B 1 354 ? 13.586 -7.195 16.156 1 93.75 354 THR B C 1
ATOM 6585 O O . THR B 1 354 ? 14.781 -7.07 16.422 1 93.75 354 THR B O 1
ATOM 6588 N N . GLU B 1 355 ? 12.703 -6.332 16.562 1 90.5 355 GLU B N 1
ATOM 6589 C CA . GLU B 1 355 ? 13.094 -5.156 17.344 1 90.5 355 GLU B CA 1
ATOM 6590 C C . GLU B 1 355 ? 13.422 -5.531 18.781 1 90.5 355 GLU B C 1
ATOM 6592 O O . GLU B 1 355 ? 14.414 -5.055 19.344 1 90.5 355 GLU B O 1
ATOM 6597 N N . LEU B 1 356 ? 12.641 -6.355 19.375 1 88.75 356 LEU B N 1
ATOM 6598 C CA . LEU B 1 356 ? 12.844 -6.773 20.766 1 88.75 356 LEU B CA 1
ATOM 6599 C C . LEU B 1 356 ? 14.094 -7.633 20.891 1 88.75 356 LEU B C 1
ATOM 6601 O O . LEU B 1 356 ? 14.805 -7.566 21.906 1 88.75 356 LEU B O 1
ATOM 6605 N N . GLY B 1 357 ? 14.391 -8.391 19.875 1 87.62 357 GLY B N 1
ATOM 6606 C CA . GLY B 1 357 ? 15.562 -9.258 19.891 1 87.62 357 GLY B CA 1
ATOM 6607 C C . GLY B 1 357 ? 16.812 -8.578 19.359 1 87.62 357 GLY B C 1
ATOM 6608 O O . GLY B 1 357 ? 17.891 -9.164 19.375 1 87.62 357 GLY B O 1
ATOM 6609 N N . GLU B 1 358 ? 16.641 -7.348 18.922 1 87.25 358 GLU B N 1
ATOM 6610 C CA . GLU B 1 358 ? 17.75 -6.609 18.344 1 87.25 358 GLU B CA 1
ATOM 6611 C C . GLU B 1 358 ? 18.469 -7.438 17.281 1 87.25 358 GLU B C 1
ATOM 6613 O O . GLU B 1 358 ? 19.703 -7.562 17.312 1 87.25 358 GLU B O 1
ATOM 6618 N N . LEU B 1 359 ? 17.656 -8.094 16.516 1 86.38 359 LEU B N 1
ATOM 6619 C CA . LEU B 1 359 ? 18.172 -9.023 15.523 1 86.38 359 LEU B CA 1
ATOM 6620 C C . LEU B 1 359 ? 18.703 -8.273 14.305 1 86.38 359 LEU B C 1
ATOM 6622 O O . LEU B 1 359 ? 19.438 -8.844 13.484 1 86.38 359 LEU B O 1
ATOM 6626 N N . GLY B 1 360 ? 18.453 -7.004 14.195 1 74.75 360 GLY B N 1
ATOM 6627 C CA . GLY B 1 360 ? 18.953 -6.203 13.094 1 74.75 360 GLY B CA 1
ATOM 6628 C C . GLY B 1 360 ? 20.188 -5.387 13.453 1 74.75 360 GLY B C 1
ATOM 6629 O O . GLY B 1 360 ? 20.609 -5.387 14.609 1 74.75 360 GLY B O 1
ATOM 6630 N N . SER B 1 361 ? 21 -5 12.406 1 71.56 361 SER B N 1
ATOM 6631 C CA . SER B 1 361 ? 22.109 -4.074 12.586 1 71.56 361 SER B CA 1
ATOM 6632 C C . SER B 1 361 ? 21.734 -2.664 12.148 1 71.56 361 SER B C 1
ATOM 6634 O O . SER B 1 361 ? 20.609 -2.43 11.703 1 71.56 361 SER B O 1
ATOM 6636 N N . GLU B 1 362 ? 22.625 -1.827 12.477 1 67.38 362 GLU B N 1
ATOM 6637 C CA . GLU B 1 362 ? 22.391 -0.443 12.07 1 67.38 362 GLU B CA 1
ATOM 6638 C C . GLU B 1 362 ? 22.094 -0.347 10.578 1 67.38 362 GLU B C 1
ATOM 6640 O O . GLU B 1 362 ? 22.875 -0.816 9.742 1 67.38 362 GLU B O 1
ATOM 6645 N N . GLY B 1 363 ? 20.875 0.053 10.18 1 69.81 363 GLY B N 1
ATOM 6646 C CA . GLY B 1 363 ? 20.469 0.165 8.789 1 69.81 363 GLY B CA 1
ATOM 6647 C C . GLY B 1 363 ? 19.734 -1.067 8.281 1 69.81 363 GLY B C 1
ATOM 6648 O O . GLY B 1 363 ? 19.281 -1.096 7.137 1 69.81 363 GLY B O 1
ATOM 6649 N N . ASN B 1 364 ? 19.641 -1.97 9.125 1 81.75 364 ASN B N 1
ATOM 6650 C CA . ASN B 1 364 ? 18.969 -3.209 8.734 1 81.75 364 ASN B CA 1
ATOM 6651 C C . ASN B 1 364 ? 17.75 -3.492 9.617 1 81.75 364 ASN B C 1
ATOM 6653 O O . ASN B 1 364 ? 17.828 -4.312 10.531 1 81.75 364 ASN B O 1
ATOM 6657 N N . SER B 1 365 ? 16.781 -2.74 9.383 1 90.94 365 SER B N 1
ATOM 6658 C CA . SER B 1 365 ? 15.531 -2.879 10.125 1 90.94 365 SER B CA 1
ATOM 6659 C C . SER B 1 365 ? 14.344 -3.059 9.188 1 90.94 365 SER B C 1
ATOM 6661 O O . SER B 1 365 ? 14.484 -2.945 7.973 1 90.94 365 SER B O 1
ATOM 6663 N N . VAL B 1 366 ? 13.25 -3.408 9.703 1 92.81 366 VAL B N 1
ATOM 6664 C CA . VAL B 1 366 ? 12.031 -3.678 8.938 1 92.81 366 VAL B CA 1
ATOM 6665 C C . VAL B 1 366 ? 11.617 -2.428 8.172 1 92.81 366 VAL B C 1
ATOM 6667 O O . VAL B 1 366 ? 11.336 -2.496 6.969 1 92.81 366 VAL B O 1
ATOM 6670 N N . PRO B 1 367 ? 11.695 -1.218 8.773 1 90.62 367 PRO B N 1
ATOM 6671 C CA . PRO B 1 367 ? 11.32 -0.026 8.008 1 90.62 367 PRO B CA 1
ATOM 6672 C C . PRO B 1 367 ? 12.211 0.182 6.781 1 90.62 367 PRO B C 1
ATOM 6674 O O . PRO B 1 367 ? 11.727 0.611 5.73 1 90.62 367 PRO B O 1
ATOM 6677 N N . HIS B 1 368 ? 13.445 -0.14 6.879 1 91.06 368 HIS B N 1
ATOM 6678 C CA . HIS B 1 368 ? 14.344 -0.027 5.738 1 91.06 368 HIS B CA 1
ATOM 6679 C C . HIS B 1 368 ? 14.023 -1.07 4.672 1 91.06 368 HIS B C 1
ATOM 6681 O O . HIS B 1 368 ? 14.133 -0.798 3.477 1 91.06 368 HIS B O 1
ATOM 6687 N N . ALA B 1 369 ? 13.664 -2.232 5.184 1 93 369 ALA B N 1
ATOM 6688 C CA . ALA B 1 369 ? 13.305 -3.314 4.27 1 93 369 ALA B CA 1
ATOM 6689 C C . ALA B 1 369 ? 12.062 -2.961 3.459 1 93 369 ALA B C 1
ATOM 6691 O O . ALA B 1 369 ? 11.922 -3.371 2.305 1 93 369 ALA B O 1
ATOM 6692 N N . LEU B 1 370 ? 11.18 -2.186 4.012 1 94.06 370 LEU B N 1
ATOM 6693 C CA . LEU B 1 370 ? 9.922 -1.822 3.373 1 94.06 370 LEU B CA 1
ATOM 6694 C C . LEU B 1 370 ? 10.164 -0.972 2.131 1 94.06 370 LEU B C 1
ATOM 6696 O O . LEU B 1 370 ? 9.328 -0.929 1.228 1 94.06 370 LEU B O 1
ATOM 6700 N N . HIS B 1 371 ? 11.32 -0.372 2.021 1 91.56 371 HIS B N 1
ATOM 6701 C CA . HIS B 1 371 ? 11.664 0.434 0.857 1 91.56 371 HIS B CA 1
ATOM 6702 C C . HIS B 1 371 ? 11.969 -0.446 -0.352 1 91.56 371 HIS B C 1
ATOM 6704 O O . HIS B 1 371 ? 12.016 0.043 -1.482 1 91.56 371 HIS B O 1
ATOM 6710 N N . LYS B 1 372 ? 12.031 -1.713 -0.102 1 91.12 372 LYS B N 1
ATOM 6711 C CA . LYS B 1 372 ? 12.352 -2.627 -1.193 1 91.12 372 LYS B CA 1
ATOM 6712 C C . LYS B 1 372 ? 11.102 -3.318 -1.721 1 91.12 372 LYS B C 1
ATOM 6714 O O . LYS B 1 372 ? 11.164 -4.07 -2.695 1 91.12 372 LYS B O 1
ATOM 6719 N N . VAL B 1 373 ? 9.992 -3.029 -1.122 1 93.56 373 VAL B N 1
ATOM 6720 C CA . VAL B 1 373 ? 8.734 -3.633 -1.553 1 93.56 373 VAL B CA 1
ATOM 6721 C C . VAL B 1 373 ? 8.406 -3.176 -2.971 1 93.56 373 VAL B C 1
ATOM 6723 O O . VAL B 1 373 ? 8.57 -2.002 -3.307 1 93.56 373 VAL B O 1
ATOM 6726 N N . ASP B 1 374 ? 7.984 -4.105 -3.793 1 92 374 ASP B N 1
ATOM 6727 C CA . ASP B 1 374 ? 7.656 -3.834 -5.191 1 92 374 ASP B CA 1
ATOM 6728 C C . ASP B 1 374 ? 6.289 -3.166 -5.312 1 92 374 ASP B C 1
ATOM 6730 O O . ASP B 1 374 ? 5.305 -3.816 -5.676 1 92 374 ASP B O 1
ATOM 6734 N N . LEU B 1 375 ? 6.27 -1.906 -5.203 1 94.75 375 LEU B N 1
ATOM 6735 C CA . LEU B 1 375 ? 5.02 -1.153 -5.238 1 94.75 375 LEU B CA 1
ATOM 6736 C C . LEU B 1 375 ? 4.484 -1.058 -6.664 1 94.75 375 LEU B C 1
ATOM 6738 O O . LEU B 1 375 ? 3.285 -0.861 -6.871 1 94.75 375 LEU B O 1
ATOM 6742 N N . SER B 1 376 ? 5.344 -1.195 -7.66 1 94.31 376 SER B N 1
ATOM 6743 C CA . SER B 1 376 ? 4.883 -1.208 -9.047 1 94.31 376 SER B CA 1
ATOM 6744 C C . SER B 1 376 ? 3.922 -2.367 -9.297 1 94.31 376 SER B C 1
ATOM 6746 O O . SER B 1 376 ? 2.873 -2.188 -9.914 1 94.31 376 SER B O 1
ATOM 6748 N N . SER B 1 377 ? 4.285 -3.539 -8.773 1 91.75 377 SER B N 1
ATOM 6749 C CA . SER B 1 377 ? 3.426 -4.707 -8.922 1 91.75 377 SER B CA 1
ATOM 6750 C C . SER B 1 377 ? 2.115 -4.531 -8.164 1 91.75 377 SER B C 1
ATOM 6752 O O . SER B 1 377 ? 1.052 -4.918 -8.648 1 91.75 377 SER B O 1
ATOM 6754 N N . LEU B 1 378 ? 2.23 -3.977 -7.012 1 94.75 378 LEU B N 1
ATOM 6755 C CA . LEU B 1 378 ? 1.033 -3.756 -6.207 1 94.75 378 LEU B CA 1
ATOM 6756 C C . LEU B 1 378 ? 0.075 -2.801 -6.91 1 94.75 378 LEU B C 1
ATOM 6758 O O . LEU B 1 378 ? -1.14 -3.018 -6.906 1 94.75 378 LEU B O 1
ATOM 6762 N N . LEU B 1 379 ? 0.597 -1.713 -7.473 1 96.56 379 LEU B N 1
ATOM 6763 C CA . LEU B 1 379 ? -0.211 -0.746 -8.203 1 96.56 379 LEU B CA 1
ATOM 6764 C C . LEU B 1 379 ? -0.794 -1.371 -9.469 1 96.56 379 LEU B C 1
ATOM 6766 O O . LEU B 1 379 ? -1.932 -1.078 -9.844 1 96.56 379 LEU B O 1
ATOM 6770 N N . PHE B 1 380 ? -0.022 -2.207 -10.117 1 94.81 380 PHE B N 1
ATOM 6771 C CA . PHE B 1 380 ? -0.521 -2.949 -11.273 1 94.81 380 PHE B CA 1
ATOM 6772 C C . PHE B 1 380 ? -1.727 -3.799 -10.891 1 94.81 380 PHE B C 1
ATOM 6774 O O . PHE B 1 380 ? -2.771 -3.732 -11.539 1 94.81 380 PHE B O 1
ATOM 6781 N N . PHE B 1 381 ? -1.611 -4.57 -9.781 1 93.38 381 PHE B N 1
ATOM 6782 C CA . PHE B 1 381 ? -2.695 -5.426 -9.305 1 93.38 381 PHE B CA 1
ATOM 6783 C C . PHE B 1 381 ? -3.922 -4.598 -8.945 1 93.38 381 PHE B C 1
ATOM 6785 O O . PHE B 1 381 ? -5.051 -4.996 -9.227 1 93.38 381 PHE B O 1
ATOM 6792 N N . THR B 1 382 ? -3.68 -3.477 -8.359 1 96.19 382 THR B N 1
ATOM 6793 C CA . THR B 1 382 ? -4.766 -2.582 -7.98 1 96.19 382 THR B CA 1
ATOM 6794 C C . THR B 1 382 ? -5.551 -2.135 -9.211 1 96.19 382 THR B C 1
ATOM 6796 O O . THR B 1 382 ? -6.785 -2.186 -9.219 1 96.19 382 THR B O 1
ATOM 6799 N N . GLY B 1 383 ? -4.855 -1.727 -10.25 1 97 383 GLY B N 1
ATOM 6800 C CA . GLY B 1 383 ? -5.504 -1.306 -11.484 1 97 383 GLY B CA 1
ATOM 6801 C C . GLY B 1 383 ? -6.293 -2.416 -12.148 1 97 383 GLY B C 1
ATOM 6802 O O . GLY B 1 383 ? -7.422 -2.203 -12.594 1 97 383 GLY B O 1
ATOM 6803 N N . VAL B 1 384 ? -5.715 -3.607 -12.148 1 95.56 384 VAL B N 1
ATOM 6804 C CA . VAL B 1 384 ? -6.34 -4.758 -12.797 1 95.56 384 VAL B CA 1
ATOM 6805 C C . VAL B 1 384 ? -7.617 -5.133 -12.055 1 95.56 384 VAL B C 1
ATOM 6807 O O . VAL B 1 384 ? -8.664 -5.332 -12.672 1 95.56 384 VAL B O 1
ATOM 6810 N N . LEU B 1 385 ? -7.516 -5.211 -10.734 1 95.69 385 LEU B N 1
ATOM 6811 C CA . LEU B 1 385 ? -8.656 -5.629 -9.922 1 95.69 385 LEU B CA 1
ATOM 6812 C C . LEU B 1 385 ? -9.789 -4.613 -10.008 1 95.69 385 LEU B C 1
ATOM 6814 O O . LEU B 1 385 ? -10.961 -4.984 -10.109 1 95.69 385 LEU B O 1
ATOM 6818 N N . MET B 1 386 ? -9.406 -3.332 -10.031 1 97.31 386 MET B N 1
ATOM 6819 C CA . MET B 1 386 ? -10.43 -2.293 -10.164 1 97.31 386 MET B CA 1
ATOM 6820 C C . MET B 1 386 ? -11.094 -2.357 -11.531 1 97.31 386 MET B C 1
ATOM 6822 O O . MET B 1 386 ? -12.305 -2.145 -11.648 1 97.31 386 MET B O 1
ATOM 6826 N N . ALA B 1 387 ? -10.352 -2.656 -12.57 1 97.44 387 ALA B N 1
ATOM 6827 C CA . ALA B 1 387 ? -10.898 -2.746 -13.922 1 97.44 387 ALA B CA 1
ATOM 6828 C C . ALA B 1 387 ? -11.859 -3.926 -14.047 1 97.44 387 ALA B C 1
ATOM 6830 O O . ALA B 1 387 ? -12.945 -3.793 -14.617 1 97.44 387 ALA B O 1
ATOM 6831 N N . ILE B 1 388 ? -11.477 -5.035 -13.508 1 96.12 388 ILE B N 1
ATOM 6832 C CA . ILE B 1 388 ? -12.297 -6.234 -13.602 1 96.12 388 ILE B CA 1
ATOM 6833 C C . ILE B 1 388 ? -13.578 -6.043 -12.789 1 96.12 388 ILE B C 1
ATOM 6835 O O . ILE B 1 388 ? -14.656 -6.48 -13.203 1 96.12 388 ILE B O 1
ATOM 6839 N N . SER B 1 389 ? -13.469 -5.367 -11.609 1 96.25 389 SER B N 1
ATOM 6840 C CA . SER B 1 389 ? -14.656 -5.074 -10.805 1 96.25 389 SER B CA 1
ATOM 6841 C C . SER B 1 389 ? -15.641 -4.203 -11.578 1 96.25 389 SER B C 1
ATOM 6843 O O . SER B 1 389 ? -16.859 -4.328 -11.406 1 96.25 389 SER B O 1
ATOM 6845 N N . CYS B 1 390 ? -15.094 -3.326 -12.422 1 96.88 390 CYS B N 1
ATOM 6846 C CA . CYS B 1 390 ? -15.953 -2.494 -13.258 1 96.88 390 CYS B CA 1
ATOM 6847 C C . CYS B 1 390 ? -16.703 -3.34 -14.281 1 96.88 390 CYS B C 1
ATOM 6849 O O . CYS B 1 390 ? -17.906 -3.143 -14.5 1 96.88 390 CYS B O 1
ATOM 6851 N N . LEU B 1 391 ? -16.047 -4.316 -14.898 1 96.62 391 LEU B N 1
ATOM 6852 C CA . LEU B 1 391 ? -16.672 -5.223 -15.859 1 96.62 391 LEU B CA 1
ATOM 6853 C C . LEU B 1 391 ? -17.766 -6.047 -15.188 1 96.62 391 LEU B C 1
ATOM 6855 O O . LEU B 1 391 ? -18.828 -6.281 -15.773 1 96.62 391 LEU B O 1
ATOM 6859 N N . ASP B 1 392 ? -17.453 -6.465 -13.984 1 94.75 392 ASP B N 1
ATOM 6860 C CA . ASP B 1 392 ? -18.438 -7.23 -13.219 1 94.75 392 ASP B CA 1
ATOM 6861 C C . ASP B 1 392 ? -19.672 -6.391 -12.906 1 94.75 392 ASP B C 1
ATOM 6863 O O . ASP B 1 392 ? -20.797 -6.848 -13.086 1 94.75 392 ASP B O 1
ATOM 6867 N N . ALA B 1 393 ? -19.438 -5.199 -12.469 1 94.38 393 ALA B N 1
ATOM 6868 C CA . ALA B 1 393 ? -20.531 -4.285 -12.125 1 94.38 393 ALA B CA 1
ATOM 6869 C C . ALA B 1 393 ? -21.422 -4.012 -13.336 1 94.38 393 ALA B C 1
ATOM 6871 O O . ALA B 1 393 ? -22.641 -3.891 -13.211 1 94.38 393 ALA B O 1
ATOM 6872 N N . ALA B 1 394 ? -20.781 -3.994 -14.539 1 94.12 394 ALA B N 1
ATOM 6873 C CA . ALA B 1 394 ? -21.5 -3.691 -15.766 1 94.12 394 ALA B CA 1
ATOM 6874 C C . ALA B 1 394 ? -22.156 -4.945 -16.344 1 94.12 394 ALA B C 1
ATOM 6876 O O . ALA B 1 394 ? -22.891 -4.871 -17.328 1 94.12 394 ALA B O 1
ATOM 6877 N N . GLY B 1 395 ? -21.859 -6.078 -15.773 1 92.94 395 GLY B N 1
ATOM 6878 C CA . GLY B 1 395 ? -22.469 -7.32 -16.219 1 92.94 395 GLY B CA 1
ATOM 6879 C C . GLY B 1 395 ? -21.766 -7.926 -17.422 1 92.94 395 GLY B C 1
ATOM 6880 O O . GLY B 1 395 ? -22.281 -8.867 -18.047 1 92.94 395 GLY B O 1
ATOM 6881 N N . VAL B 1 396 ? -20.625 -7.422 -17.75 1 94.31 396 VAL B N 1
ATOM 6882 C CA . VAL B 1 396 ? -19.875 -7.895 -18.906 1 94.31 396 VAL B CA 1
ATOM 6883 C C . VAL B 1 396 ? -19.406 -9.328 -18.656 1 94.31 396 VAL B C 1
ATOM 6885 O O . VAL B 1 396 ? -19.5 -10.18 -19.547 1 94.31 396 VAL B O 1
ATOM 6888 N N . LEU B 1 397 ? -18.969 -9.656 -17.5 1 92.88 397 LEU B N 1
ATOM 6889 C CA . LEU B 1 397 ? -18.328 -10.93 -17.188 1 92.88 397 LEU B CA 1
ATOM 6890 C C . LEU B 1 397 ? -19.375 -12.047 -17.141 1 92.88 397 LEU B C 1
ATOM 6892 O O . LEU B 1 397 ? -19.062 -13.203 -17.453 1 92.88 397 LEU B O 1
ATOM 6896 N N . LYS B 1 398 ? -20.547 -11.727 -16.781 1 89.44 398 LYS B N 1
ATOM 6897 C CA . LYS B 1 398 ? -21.625 -12.711 -16.797 1 89.44 398 LYS B CA 1
ATOM 6898 C C . LYS B 1 398 ? -21.891 -13.203 -18.219 1 89.44 398 LYS B C 1
ATOM 6900 O O . LYS B 1 398 ? -22.109 -14.398 -18.438 1 89.44 398 LYS B O 1
ATOM 6905 N N . GLN B 1 399 ? -21.859 -12.312 -19.109 1 88.94 399 GLN B N 1
ATOM 6906 C CA . GLN B 1 399 ? -22.062 -12.672 -20.516 1 88.94 399 GLN B CA 1
ATOM 6907 C C . GLN B 1 399 ? -20.922 -13.547 -21.031 1 88.94 399 GLN B C 1
ATOM 6909 O O . GLN B 1 399 ? -21.141 -14.508 -21.766 1 88.94 399 GLN B O 1
ATOM 6914 N N . TYR B 1 400 ? -19.766 -13.219 -20.609 1 87.94 400 TYR B N 1
ATOM 6915 C CA . TYR B 1 400 ? -18.609 -13.977 -21.078 1 87.94 400 TYR B CA 1
ATOM 6916 C C . TYR B 1 400 ? -18.562 -15.352 -20.406 1 87.94 400 TYR B C 1
ATOM 6918 O O . TYR B 1 400 ? -18.094 -16.312 -21.016 1 87.94 400 TYR B O 1
ATOM 6926 N N . ALA B 1 401 ? -19.078 -15.406 -19.25 1 87.12 401 ALA B N 1
ATOM 6927 C CA . ALA B 1 401 ? -19.141 -16.688 -18.547 1 87.12 401 ALA B CA 1
ATOM 6928 C C . ALA B 1 401 ? -20.016 -17.688 -19.328 1 87.12 401 ALA B C 1
ATOM 6930 O O . ALA B 1 401 ? -19.672 -18.859 -19.438 1 87.12 401 ALA B O 1
ATOM 6931 N N . GLU B 1 402 ? -21.031 -17.203 -19.844 1 87.31 402 GLU B N 1
ATOM 6932 C CA . GLU B 1 402 ? -21.922 -18.031 -20.656 1 87.31 402 GLU B CA 1
ATOM 6933 C C . GLU B 1 402 ? -21.234 -18.516 -21.922 1 87.31 402 GLU B C 1
ATOM 6935 O O . GLU B 1 402 ? -21.391 -19.672 -22.312 1 87.31 402 GLU B O 1
ATOM 6940 N N . THR B 1 403 ? -20.547 -17.609 -22.5 1 88.06 403 THR B N 1
ATOM 6941 C CA . THR B 1 403 ? -19.828 -17.969 -23.703 1 88.06 403 THR B CA 1
ATOM 6942 C C . THR B 1 403 ? -18.75 -19.016 -23.406 1 88.06 403 THR B C 1
ATOM 6944 O O . THR B 1 403 ? -18.578 -19.969 -24.172 1 88.06 403 THR B O 1
ATOM 6947 N N . MET B 1 404 ? -18.062 -18.844 -22.297 1 88.81 404 MET B N 1
ATOM 6948 C CA . MET B 1 404 ? -17.031 -19.797 -21.906 1 88.81 404 MET B CA 1
ATOM 6949 C C . MET B 1 404 ? -17.641 -21.156 -21.594 1 88.81 404 MET B C 1
ATOM 6951 O O . MET B 1 404 ? -17.047 -22.188 -21.906 1 88.81 404 MET B O 1
ATOM 6955 N N . HIS B 1 405 ? -18.75 -21.109 -20.984 1 86.62 405 HIS B N 1
ATOM 6956 C CA . HIS B 1 405 ? -19.453 -22.344 -20.688 1 86.62 405 HIS B CA 1
ATOM 6957 C C . HIS B 1 405 ? -19.797 -23.109 -21.969 1 86.62 405 HIS B C 1
ATOM 6959 O O . HIS B 1 405 ? -19.656 -24.328 -22.031 1 86.62 405 HIS B O 1
ATOM 6965 N N . LYS B 1 406 ? -20.188 -22.375 -22.969 1 89.62 406 LYS B N 1
ATOM 6966 C CA . LYS B 1 406 ? -20.547 -22.969 -24.25 1 89.62 406 LYS B CA 1
ATOM 6967 C C . LYS B 1 406 ? -19.312 -23.531 -24.969 1 89.62 406 LYS B C 1
ATOM 6969 O O . LYS B 1 406 ? -19.344 -24.641 -25.484 1 89.62 406 LYS B O 1
ATOM 6974 N N . VAL B 1 407 ? -18.297 -22.781 -24.938 1 90.12 407 VAL B N 1
ATOM 6975 C CA . VAL B 1 407 ? -17.078 -23.141 -25.641 1 90.12 407 VAL B CA 1
ATOM 6976 C C . VAL B 1 407 ? -16.438 -24.359 -24.984 1 90.12 407 VAL B C 1
ATOM 6978 O O . VAL B 1 407 ? -15.891 -25.234 -25.672 1 90.12 407 VAL B O 1
ATOM 6981 N N . THR B 1 408 ? -16.516 -24.484 -23.672 1 91.88 408 THR B N 1
ATOM 6982 C CA . THR B 1 408 ? -15.859 -25.578 -22.953 1 91.88 408 THR B CA 1
ATOM 6983 C C . THR B 1 408 ? -16.844 -26.703 -22.656 1 91.88 408 THR B C 1
ATOM 6985 O O . THR B 1 408 ? -16.5 -27.688 -22 1 91.88 408 THR B O 1
ATOM 6988 N N . LYS B 1 409 ? -18.078 -26.562 -23.125 1 91.12 409 LYS B N 1
ATOM 6989 C CA . LYS B 1 409 ? -19.156 -27.516 -22.875 1 91.12 409 LYS B CA 1
ATOM 6990 C C . LYS B 1 409 ? -19.312 -27.797 -21.391 1 91.12 409 LYS B C 1
ATOM 6992 O O . LYS B 1 409 ? -19.5 -28.953 -20.984 1 91.12 409 LYS B O 1
ATOM 6997 N N . GLY B 1 410 ? -18.922 -26.781 -20.609 1 87.94 410 GLY B N 1
ATOM 6998 C CA . GLY B 1 410 ? -19.125 -26.859 -19.172 1 87.94 410 GLY B CA 1
ATOM 6999 C C . GLY B 1 410 ? -18.031 -27.625 -18.469 1 87.94 410 GLY B C 1
ATOM 7000 O O . GLY B 1 410 ? -18.109 -27.859 -17.25 1 87.94 410 GLY B O 1
ATOM 7001 N N . SER B 1 411 ? -17.031 -28.031 -19.188 1 92.19 411 SER B N 1
ATOM 7002 C CA . SER B 1 411 ? -15.953 -28.812 -18.594 1 92.19 411 SER B CA 1
ATOM 7003 C C . SER B 1 411 ? -14.984 -27.922 -17.812 1 92.19 411 SER B C 1
ATOM 7005 O O . SER B 1 411 ? -14.305 -27.078 -18.406 1 92.19 411 SER B O 1
ATOM 7007 N N . PRO B 1 412 ? -14.836 -28.172 -16.531 1 92.44 412 PRO B N 1
ATOM 7008 C CA . PRO B 1 412 ? -13.867 -27.406 -15.75 1 92.44 412 PRO B CA 1
ATOM 7009 C C . PRO B 1 412 ? -12.43 -27.641 -16.203 1 92.44 412 PRO B C 1
ATOM 7011 O O . PRO B 1 412 ? -11.602 -26.719 -16.156 1 92.44 412 PRO B O 1
ATOM 7014 N N . MET B 1 413 ? -12.219 -28.797 -16.688 1 93.81 413 MET B N 1
ATOM 7015 C CA . MET B 1 413 ? -10.883 -29.156 -17.188 1 93.81 413 MET B CA 1
ATOM 7016 C C . MET B 1 413 ? -10.539 -28.359 -18.438 1 93.81 413 MET B C 1
ATOM 7018 O O . MET B 1 413 ? -9.43 -27.844 -18.562 1 93.81 413 MET B O 1
ATOM 7022 N N . ALA B 1 414 ? -11.477 -28.266 -19.312 1 94.19 414 ALA B N 1
ATOM 7023 C CA . ALA B 1 414 ? -11.266 -27.5 -20.547 1 94.19 414 ALA B CA 1
ATOM 7024 C C . ALA B 1 414 ? -11.078 -26.016 -20.25 1 94.19 414 ALA B C 1
ATOM 7026 O O . ALA B 1 414 ? -10.234 -25.359 -20.859 1 94.19 414 ALA B O 1
ATOM 7027 N N . LEU B 1 415 ? -11.883 -25.562 -19.359 1 93.31 415 LEU B N 1
ATOM 7028 C CA . LEU B 1 415 ? -11.75 -24.172 -18.969 1 93.31 415 LEU B CA 1
ATOM 7029 C C . LEU B 1 415 ? -10.383 -23.906 -18.344 1 93.31 415 LEU B C 1
ATOM 7031 O O . LEU B 1 415 ? -9.742 -22.906 -18.656 1 93.31 415 LEU B O 1
ATOM 7035 N N . ALA B 1 416 ? -10.008 -24.766 -17.484 1 93 416 ALA B N 1
ATOM 7036 C CA . ALA B 1 416 ? -8.711 -24.641 -16.812 1 93 416 ALA B CA 1
ATOM 7037 C C . ALA B 1 416 ? -7.566 -24.672 -17.812 1 93 416 ALA B C 1
ATOM 7039 O O . ALA B 1 416 ? -6.602 -23.922 -17.703 1 93 416 ALA B O 1
ATOM 7040 N N . ALA B 1 417 ? -7.66 -25.562 -18.719 1 94.12 417 ALA B N 1
ATOM 7041 C CA . ALA B 1 417 ? -6.637 -25.672 -19.75 1 94.12 417 ALA B CA 1
ATOM 7042 C C . ALA B 1 417 ? -6.543 -24.391 -20.562 1 94.12 417 ALA B C 1
ATOM 7044 O O . ALA B 1 417 ? -5.441 -23.906 -20.844 1 94.12 417 ALA B O 1
ATOM 7045 N N . LEU B 1 418 ? -7.652 -23.891 -20.922 1 93.06 418 LEU B N 1
ATOM 7046 C CA . LEU B 1 418 ? -7.691 -22.656 -21.672 1 93.06 418 LEU B CA 1
ATOM 7047 C C . LEU B 1 418 ? -7.098 -21.5 -20.859 1 93.06 418 LEU B C 1
ATOM 7049 O O . LEU B 1 418 ? -6.332 -20.688 -21.391 1 93.06 418 LEU B O 1
ATOM 7053 N N . LEU B 1 419 ? -7.469 -21.422 -19.641 1 91.69 419 LEU B N 1
ATOM 7054 C CA . LEU B 1 419 ? -6.949 -20.391 -18.734 1 91.69 419 LEU B CA 1
ATOM 7055 C C . LEU B 1 419 ? -5.438 -20.516 -18.578 1 91.69 419 LEU B C 1
ATOM 7057 O O . LEU B 1 419 ? -4.723 -19.516 -18.578 1 91.69 419 LEU B O 1
ATOM 7061 N N . GLY B 1 420 ? -4.996 -21.734 -18.406 1 93.31 420 GLY B N 1
ATOM 7062 C CA . GLY B 1 420 ? -3.574 -21.984 -18.234 1 93.31 420 GLY B CA 1
ATOM 7063 C C . GLY B 1 420 ? -2.75 -21.578 -19.453 1 93.31 420 GLY B C 1
ATOM 7064 O O . GLY B 1 420 ? -1.719 -20.922 -19.312 1 93.31 420 GLY B O 1
ATOM 7065 N N . VAL B 1 421 ? -3.16 -21.906 -20.594 1 93.88 421 VAL B N 1
ATOM 7066 C CA . VAL B 1 421 ? -2.457 -21.547 -21.812 1 93.88 421 VAL B CA 1
ATOM 7067 C C . VAL B 1 421 ? -2.48 -20.031 -22 1 93.88 421 VAL B C 1
ATOM 7069 O O . VAL B 1 421 ? -1.479 -19.438 -22.406 1 93.88 421 VAL B O 1
ATOM 7072 N N . SER B 1 422 ? -3.611 -19.469 -21.672 1 91.81 422 SER B N 1
ATOM 7073 C CA . SER B 1 422 ? -3.73 -18.016 -21.766 1 91.81 422 SER B CA 1
ATOM 7074 C C . SER B 1 422 ? -2.781 -17.312 -20.781 1 91.81 422 SER B C 1
ATOM 7076 O O . SER B 1 422 ? -2.285 -16.219 -21.062 1 91.81 422 SER B O 1
ATOM 7078 N N . SER B 1 423 ? -2.531 -17.969 -19.703 1 92.88 423 SER B N 1
ATOM 7079 C CA . SER B 1 423 ? -1.683 -17.406 -18.656 1 92.88 423 SER B CA 1
ATOM 7080 C C . SER B 1 423 ? -0.229 -17.328 -19.109 1 92.88 423 SER B C 1
ATOM 7082 O O . SER B 1 423 ? 0.575 -16.609 -18.5 1 92.88 423 SER B O 1
ATOM 7084 N N . ALA B 1 424 ? 0.112 -17.953 -20.188 1 93.25 424 ALA B N 1
ATOM 7085 C CA . ALA B 1 424 ? 1.457 -17.906 -20.766 1 93.25 424 ALA B CA 1
ATOM 7086 C C . ALA B 1 424 ? 1.728 -16.547 -21.406 1 93.25 424 ALA B C 1
ATOM 7088 O O . ALA B 1 424 ? 2.885 -16.172 -21.594 1 93.25 424 ALA B O 1
ATOM 7089 N N . VAL B 1 425 ? 0.632 -15.883 -21.672 1 87.62 425 VAL B N 1
ATOM 7090 C CA . VAL B 1 425 ? 0.796 -14.633 -22.406 1 87.62 425 VAL B CA 1
ATOM 7091 C C . VAL B 1 425 ? 0.24 -13.477 -21.578 1 87.62 425 VAL B C 1
ATOM 7093 O O . VAL B 1 425 ? 0.768 -12.359 -21.641 1 87.62 425 VAL B O 1
ATOM 7096 N N . VAL B 1 426 ? -0.817 -13.812 -20.875 1 87 426 VAL B N 1
ATOM 7097 C CA . VAL B 1 426 ? -1.486 -12.805 -20.047 1 87 426 VAL B CA 1
ATOM 7098 C C . VAL B 1 426 ? -1.172 -13.047 -18.578 1 87 426 VAL B C 1
ATOM 7100 O O . VAL B 1 426 ? -1.143 -14.195 -18.125 1 87 426 VAL B O 1
ATOM 7103 N N . ASP B 1 427 ? -0.911 -11.992 -17.953 1 87.25 427 ASP B N 1
ATOM 7104 C CA . ASP B 1 427 ? -0.678 -12.125 -16.516 1 87.25 427 ASP B CA 1
ATOM 7105 C C . ASP B 1 427 ? -1.771 -12.969 -15.859 1 87.25 427 ASP B C 1
ATOM 7107 O O . ASP B 1 427 ? -2.939 -12.883 -16.25 1 87.25 427 ASP B O 1
ATOM 7111 N N . ASN B 1 428 ? -1.382 -13.758 -14.883 1 91.56 428 ASN B N 1
ATOM 7112 C CA . ASN B 1 428 ? -2.318 -14.68 -14.258 1 91.56 428 ASN B CA 1
ATOM 7113 C C . ASN B 1 428 ? -3.322 -13.953 -13.367 1 91.56 428 ASN B C 1
ATOM 7115 O O . ASN B 1 428 ? -4.453 -14.406 -13.195 1 91.56 428 ASN B O 1
ATOM 7119 N N . VAL B 1 429 ? -3.061 -12.781 -12.875 1 91.25 429 VAL B N 1
ATOM 7120 C CA . VAL B 1 429 ? -3.895 -12.07 -11.914 1 91.25 429 VAL B CA 1
ATOM 7121 C C . VAL B 1 429 ? -5.207 -11.656 -12.578 1 91.25 429 VAL B C 1
ATOM 7123 O O . VAL B 1 429 ? -6.289 -12 -12.094 1 91.25 429 VAL B O 1
ATOM 7126 N N . PRO B 1 430 ? -5.184 -11.016 -13.711 1 91.44 430 PRO B N 1
ATOM 7127 C CA . PRO B 1 430 ? -6.457 -10.664 -14.344 1 91.44 430 PRO B CA 1
ATOM 7128 C C . PRO B 1 430 ? -7.293 -11.891 -14.711 1 91.44 430 PRO B C 1
ATOM 7130 O O . PRO B 1 430 ? -8.523 -11.859 -14.602 1 91.44 430 PRO B O 1
ATOM 7133 N N . LEU B 1 431 ? -6.656 -12.953 -15.133 1 91.94 431 LEU B N 1
ATOM 7134 C CA . LEU B 1 431 ? -7.359 -14.156 -15.555 1 91.94 431 LEU B CA 1
ATOM 7135 C C . LEU B 1 431 ? -8.102 -14.789 -14.383 1 91.94 431 LEU B C 1
ATOM 7137 O O . LEU B 1 431 ? -9.273 -15.164 -14.516 1 91.94 431 LEU B O 1
ATOM 7141 N N . VAL B 1 432 ? -7.445 -14.859 -13.297 1 95.69 432 VAL B N 1
ATOM 7142 C CA . VAL B 1 432 ? -8.047 -15.492 -12.125 1 95.69 432 VAL B CA 1
ATOM 7143 C C . VAL B 1 432 ? -9.148 -14.594 -11.562 1 95.69 432 VAL B C 1
ATOM 7145 O O . VAL B 1 432 ? -10.227 -15.078 -11.203 1 95.69 432 VAL B O 1
ATOM 7148 N N . GLN B 1 433 ? -8.906 -13.312 -11.508 1 93.81 433 GLN B N 1
ATOM 7149 C CA . GLN B 1 433 ? -9.938 -12.414 -11.008 1 93.81 433 GLN B CA 1
ATOM 7150 C C . GLN B 1 433 ? -11.18 -12.453 -11.898 1 93.81 433 GLN B C 1
ATOM 7152 O O . GLN B 1 433 ? -12.305 -12.438 -11.398 1 93.81 433 GLN B O 1
ATOM 7157 N N . ALA B 1 434 ? -10.969 -12.492 -13.188 1 93.5 434 ALA B N 1
ATOM 7158 C CA . ALA B 1 434 ? -12.102 -12.602 -14.109 1 93.5 434 ALA B CA 1
ATOM 7159 C C . ALA B 1 434 ? -12.875 -13.898 -13.875 1 93.5 434 ALA B C 1
ATOM 7161 O O . ALA B 1 434 ? -14.109 -13.898 -13.898 1 93.5 434 ALA B O 1
ATOM 7162 N N . SER B 1 435 ? -12.188 -14.977 -13.656 1 94.62 435 SER B N 1
ATOM 7163 C CA . SER B 1 435 ? -12.836 -16.25 -13.375 1 94.62 435 SER B CA 1
ATOM 7164 C C . SER B 1 435 ? -13.68 -16.188 -12.109 1 94.62 435 SER B C 1
ATOM 7166 O O . SER B 1 435 ? -14.797 -16.703 -12.07 1 94.62 435 SER B O 1
ATOM 7168 N N . ILE B 1 436 ? -13.164 -15.539 -11.086 1 94.94 436 ILE B N 1
ATOM 7169 C CA . ILE B 1 436 ? -13.859 -15.406 -9.812 1 94.94 436 ILE B CA 1
ATOM 7170 C C . ILE B 1 436 ? -15.188 -14.68 -10.023 1 94.94 436 ILE B C 1
ATOM 7172 O O . ILE B 1 436 ? -16.219 -15.086 -9.492 1 94.94 436 ILE B O 1
ATOM 7176 N N . GLU B 1 437 ? -15.125 -13.648 -10.852 1 93.25 437 GLU B N 1
ATOM 7177 C CA . GLU B 1 437 ? -16.312 -12.828 -11.055 1 93.25 437 GLU B CA 1
ATOM 7178 C C . GLU B 1 437 ? -17.281 -13.484 -12.039 1 93.25 437 GLU B C 1
ATOM 7180 O O . GLU B 1 437 ? -18.484 -13.258 -11.977 1 93.25 437 GLU B O 1
ATOM 7185 N N . MET B 1 438 ? -16.781 -14.352 -12.922 1 93.44 438 MET B N 1
ATOM 7186 C CA . MET B 1 438 ? -17.578 -14.961 -13.977 1 93.44 438 MET B CA 1
ATOM 7187 C C . MET B 1 438 ? -18.359 -16.156 -13.438 1 93.44 438 MET B C 1
ATOM 7189 O O . MET B 1 438 ? -19.5 -16.406 -13.852 1 93.44 438 MET B O 1
ATOM 7193 N N . PHE B 1 439 ? -17.781 -16.922 -12.508 1 92.88 439 PHE B N 1
ATOM 7194 C CA . PHE B 1 439 ? -18.375 -18.203 -12.125 1 92.88 439 PHE B CA 1
ATOM 7195 C C . PHE B 1 439 ? -18.797 -18.188 -10.664 1 92.88 439 PHE B C 1
ATOM 7197 O O . PHE B 1 439 ? -18.125 -17.578 -9.828 1 92.88 439 PHE B O 1
ATOM 7204 N N . GLU B 1 440 ? -19.906 -18.781 -10.438 1 91.56 440 GLU B N 1
ATOM 7205 C CA . GLU B 1 440 ? -20.406 -18.922 -9.07 1 91.56 440 GLU B CA 1
ATOM 7206 C C . GLU B 1 440 ? -20.453 -20.391 -8.656 1 91.56 440 GLU B C 1
ATOM 7208 O O . GLU B 1 440 ? -21.344 -21.125 -9.078 1 91.56 440 GLU B O 1
ATOM 7213 N N . LYS B 1 441 ? -19.469 -20.812 -7.941 1 94.19 441 LYS B N 1
ATOM 7214 C CA . LYS B 1 441 ? -19.375 -22.172 -7.398 1 94.19 441 LYS B CA 1
ATOM 7215 C C . LYS B 1 441 ? -19.016 -22.141 -5.918 1 94.19 441 LYS B C 1
ATOM 7217 O O . LYS B 1 441 ? -18.438 -21.156 -5.43 1 94.19 441 LYS B O 1
ATOM 7222 N N . PRO B 1 442 ? -19.453 -23.094 -5.188 1 95.44 442 PRO B N 1
ATOM 7223 C CA . PRO B 1 442 ? -19.109 -23.125 -3.762 1 95.44 442 PRO B CA 1
ATOM 7224 C C . PRO B 1 442 ? -17.609 -23.281 -3.514 1 95.44 442 PRO B C 1
ATOM 7226 O O . PRO B 1 442 ? -16.859 -23.609 -4.438 1 95.44 442 PRO B O 1
ATOM 7229 N N . MET B 1 443 ? -17.25 -23.062 -2.312 1 95.69 443 MET B N 1
ATOM 7230 C CA . MET B 1 443 ? -15.852 -23.188 -1.901 1 95.69 443 MET B CA 1
ATOM 7231 C C . MET B 1 443 ? -15.32 -24.594 -2.182 1 95.69 443 MET B C 1
ATOM 7233 O O . MET B 1 443 ? -16.016 -25.578 -1.942 1 95.69 443 MET B O 1
ATOM 7237 N N . ASP B 1 444 ? -14.164 -24.719 -2.77 1 96.19 444 ASP B N 1
ATOM 7238 C CA . ASP B 1 444 ? -13.406 -25.938 -3.025 1 96.19 444 ASP B CA 1
ATOM 7239 C C . ASP B 1 444 ? -14.039 -26.75 -4.148 1 96.19 444 ASP B C 1
ATOM 7241 O O . ASP B 1 444 ? -13.773 -27.953 -4.277 1 96.19 444 ASP B O 1
ATOM 7245 N N . ASP B 1 445 ? -14.961 -26.047 -4.855 1 95.81 445 ASP B N 1
ATOM 7246 C CA . ASP B 1 445 ? -15.367 -26.688 -6.105 1 95.81 445 ASP B CA 1
ATOM 7247 C C . ASP B 1 445 ? -14.148 -27.016 -6.969 1 95.81 445 ASP B C 1
ATOM 7249 O O . ASP B 1 445 ? -13.188 -26.25 -7.02 1 95.81 445 ASP B O 1
ATOM 7253 N N . PRO B 1 446 ? -14.188 -28.125 -7.723 1 95.25 446 PRO B N 1
ATOM 7254 C CA . PRO B 1 446 ? -13.062 -28.5 -8.578 1 95.25 446 PRO B CA 1
ATOM 7255 C C . PRO B 1 446 ? -12.633 -27.391 -9.523 1 95.25 446 PRO B C 1
ATOM 7257 O O . PRO B 1 446 ? -11.445 -27.266 -9.844 1 95.25 446 PRO B O 1
ATOM 7260 N N . LEU B 1 447 ? -13.539 -26.594 -9.875 1 95.56 447 LEU B N 1
ATOM 7261 C CA . LEU B 1 447 ? -13.234 -25.484 -10.773 1 95.56 447 LEU B CA 1
ATOM 7262 C C . LEU B 1 447 ? -12.172 -24.562 -10.172 1 95.56 447 LEU B C 1
ATOM 7264 O O . LEU B 1 447 ? -11.227 -24.172 -10.852 1 95.56 447 LEU B O 1
ATOM 7268 N N . TRP B 1 448 ? -12.312 -24.25 -8.922 1 97.44 448 TRP B N 1
ATOM 7269 C CA . TRP B 1 448 ? -11.422 -23.281 -8.273 1 97.44 448 TRP B CA 1
ATOM 7270 C C . TRP B 1 448 ? -10.023 -23.875 -8.117 1 97.44 448 TRP B C 1
ATOM 7272 O O . TRP B 1 448 ? -9.023 -23.172 -8.297 1 97.44 448 TRP B O 1
ATOM 7282 N N . GLN B 1 449 ? -9.945 -25.156 -7.777 1 97.88 449 GLN B N 1
ATOM 7283 C CA . GLN B 1 449 ? -8.648 -25.812 -7.68 1 97.88 449 GLN B CA 1
ATOM 7284 C C . GLN B 1 449 ? -7.957 -25.859 -9.039 1 97.88 449 GLN B C 1
ATOM 7286 O O . GLN B 1 449 ? -6.746 -25.641 -9.125 1 97.88 449 GLN B O 1
ATOM 7291 N N . LEU B 1 450 ? -8.758 -26.125 -10.016 1 97.75 450 LEU B N 1
ATOM 7292 C CA . LEU B 1 450 ? -8.219 -26.219 -11.375 1 97.75 450 LEU B CA 1
ATOM 7293 C C . LEU B 1 450 ? -7.766 -24.844 -11.859 1 97.75 450 LEU B C 1
ATOM 7295 O O . LEU B 1 450 ? -6.75 -24.734 -12.547 1 97.75 450 LEU B O 1
ATOM 7299 N N . VAL B 1 451 ? -8.516 -23.812 -11.516 1 97.12 451 VAL B N 1
ATOM 7300 C CA . VAL B 1 451 ? -8.133 -22.453 -11.859 1 97.12 451 VAL B CA 1
ATOM 7301 C C . VAL B 1 451 ? -6.809 -22.094 -11.188 1 97.12 451 VAL B C 1
ATOM 7303 O O . VAL B 1 451 ? -5.91 -21.547 -11.828 1 97.12 451 VAL B O 1
ATOM 7306 N N . ALA B 1 452 ? -6.664 -22.453 -9.922 1 97.88 452 ALA B N 1
ATOM 7307 C CA . ALA B 1 452 ? -5.434 -22.188 -9.172 1 97.88 452 ALA B CA 1
ATOM 7308 C C . ALA B 1 452 ? -4.25 -22.922 -9.805 1 97.88 452 ALA B C 1
ATOM 7310 O O . ALA B 1 452 ? -3.197 -22.312 -10.039 1 97.88 452 ALA B O 1
ATOM 7311 N N . LEU B 1 453 ? -4.449 -24.188 -10.148 1 98.19 453 LEU B N 1
ATOM 7312 C CA . LEU B 1 453 ? -3.395 -25.031 -10.711 1 98.19 453 LEU B CA 1
ATOM 7313 C C . LEU B 1 453 ? -2.973 -24.516 -12.086 1 98.19 453 LEU B C 1
ATOM 7315 O O . LEU B 1 453 ? -1.78 -24.359 -12.359 1 98.19 453 LEU B O 1
ATOM 7319 N N . SER B 1 454 ? -3.955 -24.219 -12.898 1 97.69 454 SER B N 1
ATOM 7320 C CA . SER B 1 454 ? -3.699 -23.875 -14.297 1 97.69 454 SER B CA 1
ATOM 7321 C C . SER B 1 454 ? -3.107 -22.469 -14.414 1 97.69 454 SER B C 1
ATOM 7323 O O . SER B 1 454 ? -2.182 -22.25 -15.195 1 97.69 454 SER B O 1
ATOM 7325 N N . ALA B 1 455 ? -3.666 -21.562 -13.688 1 95.56 455 ALA B N 1
ATOM 7326 C CA . ALA B 1 455 ? -3.125 -20.203 -13.727 1 95.56 455 ALA B CA 1
ATOM 7327 C C . ALA B 1 455 ? -1.704 -20.172 -13.172 1 95.56 455 ALA B C 1
ATOM 7329 O O . ALA B 1 455 ? -0.846 -19.453 -13.695 1 95.56 455 ALA B O 1
ATOM 7330 N N . GLY B 1 456 ? -1.453 -20.891 -12.156 1 95.44 456 GLY B N 1
ATOM 7331 C CA . GLY B 1 456 ? -0.144 -20.922 -11.516 1 95.44 456 GLY B CA 1
ATOM 7332 C C . GLY B 1 456 ? 0.922 -21.578 -12.375 1 95.44 456 GLY B C 1
ATOM 7333 O O . GLY B 1 456 ? 2.018 -21.031 -12.531 1 95.44 456 GLY B O 1
ATOM 7334 N N . THR B 1 457 ? 0.623 -22.688 -12.938 1 97.44 457 THR B N 1
ATOM 7335 C CA . THR B 1 457 ? 1.623 -23.453 -13.672 1 97.44 457 THR B CA 1
ATOM 7336 C C . THR B 1 457 ? 1.659 -23.031 -15.141 1 97.44 457 THR B C 1
ATOM 7338 O O . THR B 1 457 ? 2.688 -23.172 -15.805 1 97.44 457 THR B O 1
ATOM 7341 N N . GLY B 1 458 ? 0.563 -22.531 -15.633 1 96.81 458 GLY B N 1
ATOM 7342 C CA . GLY B 1 458 ? 0.511 -22.094 -17.016 1 96.81 458 GLY B CA 1
ATOM 7343 C C . GLY B 1 458 ? 1.45 -20.938 -17.297 1 96.81 458 GLY B C 1
ATOM 7344 O O . GLY B 1 458 ? 1.942 -20.797 -18.422 1 96.81 458 GLY B O 1
ATOM 7345 N N . GLY B 1 459 ? 1.72 -20.156 -16.312 1 95.25 459 GLY B N 1
ATOM 7346 C CA . GLY B 1 459 ? 2.613 -19.016 -16.469 1 95.25 459 GLY B CA 1
ATOM 7347 C C . GLY B 1 459 ? 4.039 -19.422 -16.781 1 95.25 459 GLY B C 1
ATOM 7348 O O . GLY B 1 459 ? 4.836 -18.594 -17.234 1 95.25 459 GLY B O 1
ATOM 7349 N N . SER B 1 460 ? 4.363 -20.672 -16.641 1 97.19 460 SER B N 1
ATOM 7350 C CA . SER B 1 460 ? 5.723 -21.156 -16.859 1 97.19 460 SER B CA 1
ATOM 7351 C C . SER B 1 460 ? 5.953 -21.5 -18.328 1 97.19 460 SER B C 1
ATOM 7353 O O . SER B 1 460 ? 7.09 -21.734 -18.75 1 97.19 460 SER B O 1
ATOM 7355 N N . LEU B 1 461 ? 4.891 -21.484 -19.125 1 97.44 461 LEU B N 1
ATOM 7356 C CA . LEU B 1 461 ? 5.02 -21.922 -20.516 1 97.44 461 LEU B CA 1
ATOM 7357 C C . LEU B 1 461 ? 5.914 -20.969 -21.297 1 97.44 461 LEU B C 1
ATOM 7359 O O . LEU B 1 461 ? 6.688 -21.391 -22.156 1 97.44 461 LEU B O 1
ATOM 7363 N N . LEU B 1 462 ? 5.754 -19.734 -20.969 1 94.94 462 LEU B N 1
ATOM 7364 C CA . LEU B 1 462 ? 6.633 -18.703 -21.531 1 94.94 462 LEU B CA 1
ATOM 7365 C C . LEU B 1 462 ? 7.227 -17.828 -20.422 1 94.94 462 LEU B C 1
ATOM 7367 O O . LEU B 1 462 ? 6.613 -17.656 -19.375 1 94.94 462 LEU B O 1
ATOM 7371 N N . ALA B 1 463 ? 8.43 -17.328 -20.75 1 92 463 ALA B N 1
ATOM 7372 C CA . ALA B 1 463 ? 9.141 -16.531 -19.734 1 92 463 ALA B CA 1
ATOM 7373 C C . ALA B 1 463 ? 8.336 -15.305 -19.344 1 92 463 ALA B C 1
ATOM 7375 O O . ALA B 1 463 ? 8.383 -14.875 -18.188 1 92 463 ALA B O 1
ATOM 7376 N N . VAL B 1 464 ? 7.52 -14.758 -20.219 1 88.88 464 VAL B N 1
ATOM 7377 C CA . VAL B 1 464 ? 6.781 -13.523 -19.984 1 88.88 464 VAL B CA 1
ATOM 7378 C C . VAL B 1 464 ? 5.457 -13.828 -19.297 1 88.88 464 VAL B C 1
ATOM 7380 O O . VAL B 1 464 ? 4.777 -12.922 -18.797 1 88.88 464 VAL B O 1
ATOM 7383 N N . GLY B 1 465 ? 5.152 -15.109 -19.125 1 89.62 465 GLY B N 1
ATOM 7384 C CA . GLY B 1 465 ? 3.848 -15.508 -18.625 1 89.62 465 GLY B CA 1
ATOM 7385 C C . GLY B 1 465 ? 3.719 -15.375 -17.125 1 89.62 465 GLY B C 1
ATOM 7386 O O . GLY B 1 465 ? 2.613 -15.453 -16.578 1 89.62 465 GLY B O 1
ATOM 7387 N N . SER B 1 466 ? 4.805 -15.219 -16.453 1 91.44 466 SER B N 1
ATOM 7388 C CA . SER B 1 466 ? 4.781 -15.047 -15 1 91.44 466 SER B CA 1
ATOM 7389 C C . SER B 1 466 ? 5.836 -14.047 -14.547 1 91.44 466 SER B C 1
ATOM 7391 O O . SER B 1 466 ? 6.828 -13.82 -15.242 1 91.44 466 SER B O 1
ATOM 7393 N N . VAL B 1 467 ? 5.598 -13.508 -13.406 1 89.81 467 VAL B N 1
ATOM 7394 C CA . VAL B 1 467 ? 6.559 -12.562 -12.836 1 89.81 467 VAL B CA 1
ATOM 7395 C C . VAL B 1 467 ? 7.879 -13.281 -12.555 1 89.81 467 VAL B C 1
ATOM 7397 O O . VAL B 1 467 ? 8.953 -12.68 -12.688 1 89.81 467 VAL B O 1
ATOM 7400 N N . ALA B 1 468 ? 7.82 -14.523 -12.211 1 94.88 468 ALA B N 1
ATOM 7401 C CA . ALA B 1 468 ? 9.023 -15.328 -12 1 94.88 468 ALA B CA 1
ATOM 7402 C C . ALA B 1 468 ? 9.859 -15.406 -13.273 1 94.88 468 ALA B C 1
ATOM 7404 O O . ALA B 1 468 ? 11.086 -15.25 -13.234 1 94.88 468 ALA B O 1
ATOM 7405 N N . GLY B 1 469 ? 9.242 -15.617 -14.367 1 94.5 469 GLY B N 1
ATOM 7406 C CA . GLY B 1 469 ? 9.938 -15.688 -15.641 1 94.5 469 GLY B CA 1
ATOM 7407 C C . GLY B 1 469 ? 10.562 -14.367 -16.047 1 94.5 469 GLY B C 1
ATOM 7408 O O . GLY B 1 469 ? 11.711 -14.328 -16.484 1 94.5 469 GLY B O 1
ATOM 7409 N N . VAL B 1 470 ? 9.859 -13.336 -15.852 1 90 470 VAL B N 1
ATOM 7410 C CA . VAL B 1 470 ? 10.359 -12.008 -16.188 1 90 470 VAL B CA 1
ATOM 7411 C C . VAL B 1 470 ? 11.555 -11.664 -15.289 1 90 470 VAL B C 1
ATOM 7413 O O . VAL B 1 470 ? 12.523 -11.047 -15.742 1 90 470 VAL B O 1
ATOM 7416 N N . THR B 1 471 ? 11.43 -12.031 -14.102 1 91.94 471 THR B N 1
ATOM 7417 C CA . THR B 1 471 ? 12.508 -11.797 -13.148 1 91.94 471 THR B CA 1
ATOM 7418 C C . THR B 1 471 ? 13.773 -12.539 -13.57 1 91.94 471 THR B C 1
ATOM 7420 O O . THR B 1 471 ? 14.875 -11.992 -13.5 1 91.94 471 THR B O 1
ATOM 7423 N N . LEU B 1 472 ? 13.656 -13.75 -13.992 1 95.44 472 LEU B N 1
ATOM 7424 C CA . LEU B 1 472 ? 14.797 -14.508 -14.484 1 95.44 472 LEU B CA 1
ATOM 7425 C C . LEU B 1 472 ? 15.445 -13.805 -15.672 1 95.44 472 LEU B C 1
ATOM 7427 O O . LEU B 1 472 ? 16.672 -13.688 -15.727 1 95.44 472 LEU B O 1
ATOM 7431 N N . MET B 1 473 ? 14.656 -13.367 -16.578 1 92.5 473 MET B N 1
ATOM 7432 C CA . MET B 1 473 ? 15.164 -12.656 -17.75 1 92.5 473 MET B CA 1
ATOM 7433 C C . MET B 1 473 ? 15.922 -11.398 -17.328 1 92.5 473 MET B C 1
ATOM 7435 O O . MET B 1 473 ? 17 -11.102 -17.875 1 92.5 473 MET B O 1
ATOM 7439 N N . GLY B 1 474 ? 15.461 -10.758 -16.391 1 88.38 474 GLY B N 1
ATOM 7440 C CA . GLY B 1 474 ? 16.078 -9.523 -15.93 1 88.38 474 GLY B CA 1
ATOM 7441 C C . GLY B 1 474 ? 17.359 -9.75 -15.164 1 88.38 474 GLY B C 1
ATOM 7442 O O . GLY B 1 474 ? 18.344 -9.039 -15.359 1 88.38 474 GLY B O 1
ATOM 7443 N N . LEU B 1 475 ? 17.391 -10.719 -14.352 1 90.31 475 LEU B N 1
ATOM 7444 C CA . LEU B 1 475 ? 18.531 -10.945 -13.461 1 90.31 475 LEU B CA 1
ATOM 7445 C C . LEU B 1 475 ? 19.641 -11.688 -14.188 1 90.31 475 LEU B C 1
ATOM 7447 O O . LEU B 1 475 ? 20.828 -11.445 -13.945 1 90.31 475 LEU B O 1
ATOM 7451 N N . GLU B 1 476 ? 19.234 -12.555 -15.141 1 92.25 476 GLU B N 1
ATOM 7452 C CA . GLU B 1 476 ? 20.219 -13.445 -15.742 1 92.25 476 GLU B CA 1
ATOM 7453 C C . GLU B 1 476 ? 20.406 -13.133 -17.219 1 92.25 476 GLU B C 1
ATOM 7455 O O . GLU B 1 476 ? 21.312 -13.68 -17.875 1 92.25 476 GLU B O 1
ATOM 7460 N N . GLY B 1 477 ? 19.578 -12.281 -17.719 1 89.56 477 GLY B N 1
ATOM 7461 C CA . GLY B 1 477 ? 19.672 -11.953 -19.125 1 89.56 477 GLY B CA 1
ATOM 7462 C C . GLY B 1 477 ? 19.25 -13.086 -20.047 1 89.56 477 GLY B C 1
ATOM 7463 O O . GLY B 1 477 ? 19.766 -13.211 -21.156 1 89.56 477 GLY B O 1
ATOM 7464 N N . VAL B 1 478 ? 18.422 -13.93 -19.547 1 91 478 VAL B N 1
ATOM 7465 C CA . VAL B 1 478 ? 17.906 -15.016 -20.359 1 91 478 VAL B CA 1
ATOM 7466 C C . VAL B 1 478 ? 16.953 -14.469 -21.422 1 91 478 VAL B C 1
ATOM 7468 O O . VAL B 1 478 ? 16.016 -13.742 -21.109 1 91 478 VAL B O 1
ATOM 7471 N N . GLY B 1 479 ? 17.219 -14.797 -22.672 1 88.94 479 GLY B N 1
ATOM 7472 C CA . GLY B 1 479 ? 16.359 -14.328 -23.75 1 88.94 479 GLY B CA 1
ATOM 7473 C C . GLY B 1 479 ? 15.039 -15.062 -23.828 1 88.94 479 GLY B C 1
ATOM 7474 O O . GLY B 1 479 ? 14.953 -16.25 -23.469 1 88.94 479 GLY B O 1
ATOM 7475 N N . PHE B 1 480 ? 14.086 -14.422 -24.375 1 90.62 480 PHE B N 1
ATOM 7476 C CA . PHE B 1 480 ? 12.758 -14.992 -24.547 1 90.62 480 PHE B CA 1
ATOM 7477 C C . PHE B 1 480 ? 12.812 -16.234 -25.438 1 90.62 480 PHE B C 1
ATOM 7479 O O . PHE B 1 480 ? 12.211 -17.25 -25.125 1 90.62 480 PHE B O 1
ATOM 7486 N N . LEU B 1 481 ? 13.562 -16.156 -26.484 1 91.69 481 LEU B N 1
ATOM 7487 C CA . LEU B 1 481 ? 13.633 -17.25 -27.438 1 91.69 481 LEU B CA 1
ATOM 7488 C C . LEU B 1 481 ? 14.398 -18.438 -26.859 1 91.69 481 LEU B C 1
ATOM 7490 O O . LEU B 1 481 ? 14.086 -19.578 -27.156 1 91.69 481 LEU B O 1
ATOM 7494 N N . TRP B 1 482 ? 15.359 -18.094 -26.141 1 93.62 482 TRP B N 1
ATOM 7495 C CA . TRP B 1 482 ? 16.078 -19.188 -25.484 1 93.62 482 TRP B CA 1
ATOM 7496 C C . TRP B 1 482 ? 15.164 -19.969 -24.547 1 93.62 482 TRP B C 1
ATOM 7498 O O . TRP B 1 482 ? 15.18 -21.203 -24.547 1 93.62 482 TRP B O 1
ATOM 7508 N N . TYR B 1 483 ? 14.461 -19.266 -23.734 1 95.81 483 TYR B N 1
ATOM 7509 C CA . TYR B 1 483 ? 13.508 -19.891 -22.828 1 95.81 483 TYR B CA 1
ATOM 7510 C C . TYR B 1 483 ? 12.492 -20.734 -23.578 1 95.81 483 TYR B C 1
ATOM 7512 O O . TYR B 1 483 ? 12.203 -21.859 -23.188 1 95.81 483 TYR B O 1
ATOM 7520 N N . ALA B 1 484 ? 11.969 -20.234 -24.656 1 95.5 484 ALA B N 1
ATOM 7521 C CA . ALA B 1 484 ? 10.969 -20.922 -25.453 1 95.5 484 ALA B CA 1
ATOM 7522 C C . ALA B 1 484 ? 11.531 -22.219 -26.031 1 95.5 484 ALA B C 1
ATOM 7524 O O . ALA B 1 484 ? 10.828 -23.234 -26.094 1 95.5 484 ALA B O 1
ATOM 7525 N N . LYS B 1 485 ? 12.766 -22.156 -26.344 1 94.38 485 LYS B N 1
ATOM 7526 C CA . LYS B 1 485 ? 13.398 -23.297 -27 1 94.38 485 LYS B CA 1
ATOM 7527 C C . LYS B 1 485 ? 13.797 -24.375 -25.984 1 94.38 485 LYS B C 1
ATOM 7529 O O . LYS B 1 485 ? 13.711 -25.562 -26.281 1 94.38 485 LYS B O 1
ATOM 7534 N N . HIS B 1 486 ? 14.141 -23.938 -24.828 1 93.94 486 HIS B N 1
ATOM 7535 C CA . HIS B 1 486 ? 14.805 -24.891 -23.953 1 93.94 486 HIS B CA 1
ATOM 7536 C C . HIS B 1 486 ? 13.922 -25.25 -22.766 1 93.94 486 HIS B C 1
ATOM 7538 O O . HIS B 1 486 ? 14.141 -26.281 -22.109 1 93.94 486 HIS B O 1
ATOM 7544 N N . ILE B 1 487 ? 12.977 -24.422 -22.422 1 96.5 487 ILE B N 1
ATOM 7545 C CA . ILE B 1 487 ? 12.227 -24.625 -21.188 1 96.5 487 ILE B CA 1
ATOM 7546 C C . ILE B 1 487 ? 10.75 -24.875 -21.516 1 96.5 487 ILE B C 1
ATOM 7548 O O . ILE B 1 487 ? 10.117 -25.75 -20.906 1 96.5 487 ILE B O 1
ATOM 7552 N N . SER B 1 488 ? 10.148 -24.281 -22.469 1 97.56 488 SER B N 1
ATOM 7553 C CA . SER B 1 488 ? 8.711 -24.188 -22.719 1 97.56 488 SER B CA 1
ATOM 7554 C C . SER B 1 488 ? 8.109 -25.578 -22.969 1 97.56 488 SER B C 1
ATOM 7556 O O . SER B 1 488 ? 7.008 -25.875 -22.5 1 97.56 488 SER B O 1
ATOM 7558 N N . LEU B 1 489 ? 8.805 -26.359 -23.766 1 97.19 489 LEU B N 1
ATOM 7559 C CA . LEU B 1 489 ? 8.266 -27.688 -24.062 1 97.19 489 LEU B CA 1
ATOM 7560 C C . LEU B 1 489 ? 8.109 -28.516 -22.797 1 97.19 489 LEU B C 1
ATOM 7562 O O . LEU B 1 489 ? 7.098 -29.188 -22.609 1 97.19 489 LEU B O 1
ATOM 7566 N N . TRP B 1 490 ? 9.094 -28.469 -21.969 1 97.69 490 TRP B N 1
ATOM 7567 C CA . TRP B 1 490 ? 9.047 -29.234 -20.734 1 97.69 490 TRP B CA 1
ATOM 7568 C C . TRP B 1 490 ? 7.992 -28.672 -19.781 1 97.69 490 TRP B C 1
ATOM 7570 O O . TRP B 1 490 ? 7.309 -29.422 -19.094 1 97.69 490 TRP B O 1
ATOM 7580 N N . ALA B 1 491 ? 7.906 -27.328 -19.734 1 98.06 491 ALA B N 1
ATOM 7581 C CA . ALA B 1 491 ? 6.875 -26.688 -18.922 1 98.06 491 ALA B CA 1
ATOM 7582 C C . ALA B 1 491 ? 5.48 -27.094 -19.391 1 98.06 491 ALA B C 1
ATOM 7584 O O . ALA B 1 491 ? 4.578 -27.312 -18.578 1 98.06 491 ALA B O 1
ATOM 7585 N N . ALA B 1 492 ? 5.316 -27.203 -20.734 1 98.19 492 ALA B N 1
ATOM 7586 C CA . ALA B 1 492 ? 4.035 -27.609 -21.297 1 98.19 492 ALA B CA 1
ATOM 7587 C C . ALA B 1 492 ? 3.693 -29.047 -20.922 1 98.19 492 ALA B C 1
ATOM 7589 O O . ALA B 1 492 ? 2.541 -29.344 -20.609 1 98.19 492 ALA B O 1
ATOM 7590 N N . LEU B 1 493 ? 4.68 -29.891 -20.969 1 98.25 493 LEU B N 1
ATOM 7591 C CA . LEU B 1 493 ? 4.473 -31.281 -20.578 1 98.25 493 LEU B CA 1
ATOM 7592 C C . LEU B 1 493 ? 4.125 -31.375 -19.094 1 98.25 493 LEU B C 1
ATOM 7594 O O . LEU B 1 493 ? 3.273 -32.188 -18.703 1 98.25 493 LEU B O 1
ATOM 7598 N N . GLY B 1 494 ? 4.848 -30.609 -18.312 1 98.44 494 GLY B N 1
ATOM 7599 C CA . GLY B 1 494 ? 4.516 -30.562 -16.906 1 98.44 494 GLY B CA 1
ATOM 7600 C C . GLY B 1 494 ? 3.107 -30.062 -16.641 1 98.44 494 GLY B C 1
ATOM 7601 O O . GLY B 1 494 ? 2.391 -30.625 -15.812 1 98.44 494 GLY B O 1
ATOM 7602 N N . PHE B 1 495 ? 2.717 -28.984 -17.344 1 98.25 495 PHE B N 1
ATOM 7603 C CA . PHE B 1 495 ? 1.379 -28.422 -17.234 1 98.25 495 PHE B CA 1
ATOM 7604 C C . PHE B 1 495 ? 0.317 -29.453 -17.562 1 98.25 495 PHE B C 1
ATOM 7606 O O . PHE B 1 495 ? -0.622 -29.656 -16.797 1 98.25 495 PHE B O 1
ATOM 7613 N N . ALA B 1 496 ? 0.504 -30.188 -18.656 1 98.06 496 ALA B N 1
ATOM 7614 C CA . ALA B 1 496 ? -0.433 -31.219 -19.062 1 98.06 496 ALA B CA 1
ATOM 7615 C C . ALA B 1 496 ? -0.457 -32.375 -18.062 1 98.06 496 ALA B C 1
ATOM 7617 O O . ALA B 1 496 ? -1.525 -32.875 -17.719 1 98.06 496 ALA B O 1
ATOM 7618 N N . ALA B 1 497 ? 0.682 -32.75 -17.594 1 98.56 497 ALA B N 1
ATOM 7619 C CA . ALA B 1 497 ? 0.778 -33.812 -16.625 1 98.56 497 ALA B CA 1
ATOM 7620 C C . ALA B 1 497 ? 0.115 -33.438 -15.305 1 98.56 497 ALA B C 1
ATOM 7622 O O . ALA B 1 497 ? -0.483 -34.281 -14.633 1 98.56 497 ALA B O 1
ATOM 7623 N N . GLY B 1 498 ? 0.317 -32.188 -14.906 1 98.31 498 GLY B N 1
ATOM 7624 C CA . GLY B 1 498 ? -0.354 -31.703 -13.711 1 98.31 498 GLY B CA 1
ATOM 7625 C C . GLY B 1 498 ? -1.866 -31.781 -13.805 1 98.31 498 GLY B C 1
ATOM 7626 O O . GLY B 1 498 ? -2.527 -32.281 -12.891 1 98.31 498 GLY B O 1
ATOM 7627 N N . LEU B 1 499 ? -2.416 -31.328 -14.922 1 97.75 499 LEU B N 1
ATOM 7628 C CA . LEU B 1 499 ? -3.855 -31.391 -15.148 1 97.75 499 LEU B CA 1
ATOM 7629 C C . LEU B 1 499 ? -4.328 -32.844 -15.18 1 97.75 499 LEU B C 1
ATOM 7631 O O . LEU B 1 499 ? -5.375 -33.156 -14.617 1 97.75 499 LEU B O 1
ATOM 7635 N N . GLY B 1 500 ? -3.557 -33.688 -15.859 1 97.62 500 GLY B N 1
ATOM 7636 C CA . GLY B 1 500 ? -3.881 -35.094 -15.906 1 97.62 500 GLY B CA 1
ATOM 7637 C C . GLY B 1 500 ? -3.875 -35.75 -14.531 1 97.62 500 GLY B C 1
ATOM 7638 O O . GLY B 1 500 ? -4.727 -36.594 -14.242 1 97.62 500 GLY B O 1
ATOM 7639 N N . THR B 1 501 ? -2.932 -35.375 -13.734 1 98 501 THR B N 1
ATOM 7640 C CA . THR B 1 501 ? -2.828 -35.906 -12.383 1 98 501 THR B CA 1
ATOM 7641 C C . THR B 1 501 ? -4.035 -35.5 -11.547 1 98 501 THR B C 1
ATOM 7643 O O . THR B 1 501 ? -4.551 -36.312 -10.766 1 98 501 THR B O 1
ATOM 7646 N N . TYR B 1 502 ? -4.422 -34.281 -11.641 1 97.5 502 TYR B N 1
ATOM 7647 C CA . TYR B 1 502 ? -5.609 -33.812 -10.922 1 97.5 502 TYR B CA 1
ATOM 7648 C C . TYR B 1 502 ? -6.832 -34.625 -11.312 1 97.5 502 TYR B C 1
ATOM 7650 O O . TYR B 1 502 ? -7.609 -35.062 -10.453 1 97.5 502 TYR B O 1
ATOM 7658 N N . LYS B 1 503 ? -7.043 -34.875 -12.641 1 95.44 503 LYS B N 1
ATOM 7659 C CA . LYS B 1 503 ? -8.164 -35.656 -13.133 1 95.44 503 LYS B CA 1
ATOM 7660 C C . LYS B 1 503 ? -8.109 -37.094 -12.594 1 95.44 503 LYS B C 1
ATOM 7662 O O . LYS B 1 503 ? -9.125 -37.625 -12.148 1 95.44 503 LYS B O 1
ATOM 7667 N N . LEU B 1 504 ? -6.934 -37.656 -12.617 1 95.75 504 LEU B N 1
ATOM 7668 C CA . LEU B 1 504 ? -6.754 -39.031 -12.148 1 95.75 504 LEU B CA 1
ATOM 7669 C C . LEU B 1 504 ? -7.066 -39.125 -10.664 1 95.75 504 LEU B C 1
ATOM 7671 O O . LEU B 1 504 ? -7.672 -40.125 -10.227 1 95.75 504 LEU B O 1
ATOM 7675 N N . GLN B 1 505 ? -6.625 -38.125 -9.891 1 95.19 505 GLN B N 1
ATOM 7676 C CA . GLN B 1 505 ? -6.898 -38.094 -8.461 1 95.19 505 GLN B CA 1
ATOM 7677 C C . GLN B 1 505 ? -8.398 -38.062 -8.188 1 95.19 505 GLN B C 1
ATOM 7679 O O . GLN B 1 505 ? -8.875 -38.719 -7.258 1 95.19 505 GLN B O 1
ATOM 7684 N N . HIS B 1 506 ? -9.094 -37.312 -8.914 1 90.75 506 HIS B N 1
ATOM 7685 C CA . HIS B 1 506 ? -10.523 -37.156 -8.703 1 90.75 506 HIS B CA 1
ATOM 7686 C C . HIS B 1 506 ? -11.281 -38.406 -9.141 1 90.75 506 HIS B C 1
ATOM 7688 O O . HIS B 1 506 ? -12.359 -38.719 -8.633 1 90.75 506 HIS B O 1
ATOM 7694 N N . VAL B 1 507 ? -10.742 -39.188 -10.062 1 89.19 507 VAL B N 1
ATOM 7695 C CA . VAL B 1 507 ? -11.336 -40.438 -10.484 1 89.19 507 VAL B CA 1
ATOM 7696 C C . VAL B 1 507 ? -11.102 -41.5 -9.422 1 89.19 507 VAL B C 1
ATOM 7698 O O . VAL B 1 507 ? -11.977 -42.344 -9.148 1 89.19 507 VAL B O 1
ATOM 7701 N N . LEU B 1 508 ? -9.953 -41.406 -8.82 1 89.94 508 LEU B N 1
ATOM 7702 C CA . LEU B 1 508 ? -9.555 -42.438 -7.863 1 89.94 508 LEU B CA 1
ATOM 7703 C C . LEU B 1 508 ? -10.18 -42.188 -6.496 1 89.94 508 LEU B C 1
ATOM 7705 O O . LEU B 1 508 ? -10.5 -43.125 -5.766 1 89.94 508 LEU B O 1
ATOM 7709 N N . VAL B 1 509 ? -10.234 -40.875 -6.113 1 81.88 509 VAL B N 1
ATOM 7710 C CA . VAL B 1 509 ? -10.828 -40.5 -4.836 1 81.88 509 VAL B CA 1
ATOM 7711 C C . VAL B 1 509 ? -12.016 -39.562 -5.078 1 81.88 509 VAL B C 1
ATOM 7713 O O . VAL B 1 509 ? -11.852 -38.344 -5.094 1 81.88 509 VAL B O 1
ATOM 7716 N N . PRO B 1 510 ? -13.141 -40.125 -5.422 1 63.81 510 PRO B N 1
ATOM 7717 C CA . PRO B 1 510 ? -14.25 -39.219 -5.734 1 63.81 510 PRO B CA 1
ATOM 7718 C C . PRO B 1 510 ? -14.609 -38.312 -4.57 1 63.81 510 PRO B C 1
ATOM 7720 O O . PRO B 1 510 ? -14.492 -38.719 -3.408 1 63.81 510 PRO B O 1
ATOM 7723 N N . LEU B 1 511 ? -14.578 -36.969 -4.738 1 53.22 511 LEU B N 1
ATOM 7724 C CA . LEU B 1 511 ? -15.016 -36 -3.764 1 53.22 511 LEU B CA 1
ATOM 7725 C C . LEU B 1 511 ? -16.438 -36.281 -3.279 1 53.22 511 LEU B C 1
ATOM 7727 O O . LEU B 1 511 ? -17.281 -36.719 -4.059 1 53.22 511 LEU B O 1
#

Foldseek 3Di:
DDDDDDDDDDDDDPPDPPPPPPPPPPDPPPPPPPPVVVVVVVVVVLVVVLVCLVVVLVVLLVVLQVCLVVLPLDVVDDLVVLLVSLVVLLVSLQVCVLCCVSNVDFSLVSLQSSLVSLLSNVLSNLPVVDPVSVVLSVVLVVVLCVLLVLLLLAVLLLLLLLLLLVLLQLCLVVLLVLLVVCLQPVLVNLVVLLVQLLQVLLQSALQSSLVSSLVSLCQNPVDQLVSSLLSSLLSNLNNLLSNLQHCRNYSLSVSCVLLQQAAGVLSNVQRVVLSVLLNVQLSVVSSVVCVVPPPVPRNPDSPDGDRRDDDPLSNVLNVLSSVLRVVLSVCCVPPVPRSSVSSVVSSVVSQVVCVVVVSHDDCSHSVNSSVVRDVSVSSSLSSLSSSLSSSLSSCSLQVVLVVLCVVQVNDLLSSLQVLLLVLCSGPLSNSSSSVVSHDDDHHSPPSNSSSSNSNSLSNSLWLSSYSSSVSSCVVSVDDRVNCNVSRNVSSVVSSVSSSVVSVVVCVVPPD/DAPDDDDDDDDDDDDDDPPPPPDPPPPPPPPPPPVVVVVVVVVVVLVVVLVCLVVVLVVLLVVLQVCLVVLPLDVVDDLVVLLVSLVVLLVSLQVCVLCCVSNVDFSLVSLQSSLVSLLSNVLSNQPVVDPVSVVLSVVLVVVLCVLLVLLLLAVLLLLLLLLLLVLLQLCLVVLLVLLVVCLQPVLVNLVVLLVQLLQVLLQSALQSSLVSSLVSLCQNPVDQLVSSLLSSLLSNLNNLLSNLQHCRNYSLSVSCVLLQQAAGVLSNVQRVVLSVLLNVQLSVVSSVVCVVPPPVPRPPDSPDGDRRDDDPLSNVLNVLSSVLRVVLSVCCVPPVPRSSVSSVVSSVVSQVVCVVVVSHDDCSHSVNSSVVRDVSVSSSLSSLSSSLSSSLSSCSLQVVLVVLCVVQVNDLLSSLQVLLLVLCSGPLSNSSSSVVSHDDDHHSDPSNSSSSNSNSLSNSLWLSSYSSSVSSCVVSVDDRVNCNVSRNVSSVVSSVSSSVVSVVVCVVPPD

pLDDT: mean 85.49, std 19.26, range [15.38, 98.75]

Solvent-accessible surface area (backbone atoms only — not comparable to full-atom values): 51115 Å² total; per-residue (Å²): 140,79,85,78,88,78,80,88,84,84,87,88,78,82,74,76,79,73,77,72,74,78,75,76,71,77,73,74,77,68,76,77,72,76,59,60,62,56,56,49,47,50,51,48,50,53,51,48,52,34,48,49,54,51,52,52,53,53,46,49,51,49,52,50,35,51,43,21,58,70,55,57,46,48,94,76,57,55,70,67,54,53,35,48,52,51,52,49,53,49,52,52,50,52,51,50,46,60,36,21,86,74,58,70,50,62,51,29,31,50,28,19,33,51,22,31,35,49,48,41,37,51,47,23,62,47,41,70,84,38,69,68,28,44,52,50,50,50,51,48,50,42,54,39,24,30,55,48,22,46,50,49,47,24,48,52,33,46,46,36,42,51,36,26,28,54,62,52,40,14,54,35,44,59,46,31,52,53,48,63,70,25,69,87,36,70,80,51,40,52,63,50,48,31,54,48,16,21,56,44,0,28,61,63,15,26,52,54,26,32,52,57,50,48,54,45,40,52,52,72,42,70,80,48,62,69,62,41,49,54,45,45,51,44,26,29,36,13,4,27,15,20,5,35,22,23,47,61,1,24,73,55,30,30,50,36,35,70,69,56,32,39,46,64,67,56,36,38,68,60,26,40,63,19,25,47,42,25,27,47,46,22,48,55,50,50,50,54,49,39,62,73,69,54,43,84,68,62,77,70,70,83,63,89,57,88,68,59,78,57,44,73,50,14,46,51,39,32,51,48,46,52,48,32,58,59,43,22,63,50,46,26,72,68,61,61,47,55,54,30,45,33,28,27,25,24,31,13,50,46,50,47,51,39,59,76,62,58,55,50,56,95,86,31,46,59,72,58,19,36,31,66,37,65,50,56,58,53,45,24,50,50,13,43,49,50,36,50,39,46,37,49,68,64,46,40,34,52,57,48,34,53,51,49,35,61,75,36,70,66,35,50,65,51,46,18,50,52,47,7,59,46,6,22,56,36,59,36,56,60,55,49,54,48,48,59,68,34,51,89,70,62,63,56,33,68,50,50,56,36,43,32,42,21,31,31,32,18,11,40,34,25,44,72,3,27,68,30,28,44,48,46,27,67,77,68,64,52,49,66,65,56,38,47,72,70,38,15,62,36,30,44,51,4,40,51,47,13,55,51,43,41,53,50,47,45,69,73,52,67,129,142,69,86,78,79,81,84,89,90,85,83,90,87,86,81,74,79,74,77,68,73,75,72,80,69,77,77,71,79,69,76,78,71,75,55,62,60,53,55,49,48,50,51,49,48,51,51,46,54,34,50,49,53,50,51,52,52,51,46,50,53,50,51,51,34,51,42,20,58,68,56,58,45,49,94,76,58,54,71,68,57,55,34,49,52,51,50,48,52,50,53,51,50,52,50,50,46,60,37,22,88,73,58,71,50,62,51,30,32,50,26,18,32,50,22,28,34,49,48,41,37,52,48,24,62,33,52,70,84,37,68,67,32,43,51,51,51,48,52,46,49,41,53,38,25,28,56,48,22,48,49,47,48,23,49,53,31,46,47,36,42,52,36,25,28,54,60,53,41,13,54,35,44,58,46,31,51,52,47,62,70,26,70,87,36,69,78,51,40,54,64,50,48,32,54,48,17,22,57,43,0,28,62,62,15,24,52,55,24,30,52,54,50,48,53,44,39,52,54,72,40,71,80,48,61,68,60,40,48,54,45,44,50,44,25,28,35,13,6,27,15,20,6,35,22,23,47,63,1,23,74,56,30,30,49,36,35,70,68,54,31,39,47,64,67,55,37,38,70,61,26,38,63,19,25,47,40,26,25,48,46,23,48,54,49,49,50,53,50,37,63,73,70,53,43,85,68,61,76,64,70,82,62,90,54,88,67,60,76,55,46,73,50,12,46,50,38,32,52,47,44,52,49,32,58,60,43,21,64,51,45,25,73,69,63,62,44,54,53,29,46,34,27,26,26,24,31,13,51,45,48,46,50,38,60,77,63,56,54,45,56,97,84,31,46,57,71,56,20,38,30,67,36,66,50,57,59,54,44,24,51,50,13,42,50,50,35,49,41,46,37,48,67,66,46,41,34,52,57,49,34,53,52,49,36,60,75,36,71,67,35,52,64,50,46,19,50,53,46,8,59,46,7,23,57,36,60,36,57,59,56,48,53,46,48,60,68,33,52,90,69,62,62,57,34,69,51,50,55,37,42,30,41,21,31,30,32,19,11,39,37,25,44,72,4,27,68,31,27,44,48,45,27,68,77,69,63,52,50,67,65,55,39,48,71,70,38,15,63,37,30,46,51,4,41,52,47,13,55,51,41,40,54,51,47,45,69,74,51,68,127

Secondary structure (DSSP, 8-state):
-----------------------------------HHHHHHHHHHHHHHHHHHHHHHHHHHHHHHHHHHTT---TTS-HHHHHHHHHHHHHHHHHHHHTHHHHT--HHHHHHHHHHHHHHHHHHHS-TTSHHHHHHHHHHHHHHHHHHHHHHHHHHHHHHHHHHHHHTTTTHHHHHHHHHHHTT-GGGHHHHHHHHHHHHHHHH-HHHHHHHHHHHHHHHSSS-HHHHHHHHHHHHHHHHHHHHTSTTTSHHHHHHHHTTS--HHHHHHHHHHHHHHHHHHHHHHHHHHHHHHTTTTTTT-----------HHHHHHHHHHHHHHHHHHHHHHHH---HHHHHHHHHHHHHHHHHHTT-S-TT-SHHHHGGGS-HHHHHHHHHHHHHHHHHHHTTHHHHHHHHHHHHTTT-HHHHHHHHHHHTTTS-HHHHHHHHHHH----TT-HHHHHHHHHHHHHTTSSGGGSHHHHHHHHHH---HHHHHHHTHHHHHHHHHHHHHHHHHHHHHS--/-----------------------------------HHHHHHHHHHHHHHHHHHHHHHHHHHHHHHHHHHTT---TTS-HHHHHHHHHHHHHHHHHHHHTHHHHT--HHHHHHHHHHHHHHHHHHHS-TTSHHHHHHHHHHHHHHHHHHHHHHHHHHHHHHHHHHHHHTTTTHHHHHHHHHHHTT-GGGHHHHHHHHHHHHHHHH-HHHHHHHHHHHHHHHSSS-HHHHHHHHHHHHHHHHHHHHTSTTTSHHHHHHHHTTS--HHHHHHHHHHHHHHHHHHHHHHHHHHHHHHTTTTTTT-----------HHHHHHHHHHHHHHHHHHHHHHHH---HHHHHHHHHHHHHHHHHHTT-S-TT-SHHHHGGGS-HHHHHHHHHHHHHHHHHHHTTHHHHHHHHHHHHTTT-HHHHHHHHHHHTTTS-HHHHHHHHHHH----TT-HHHHHHHHHHHHHTTSSGGGSHHHHHHHHHH---HHHHHHHTHHHHHHHHHHHHHHHHHHHHHS--

Nearest PDB structures (foldseek):
  6ol1-assembly1_B  TM=7.217E-01  e=5.052E-08  Vibrio cholerae O1 biovar El Tor str. N16961
  5uld-assembly2_D  TM=6.568E-01  e=2.076E-07  Vibrio cholerae O1 biovar El Tor str. N16961
  4f35-assembly2_B  TM=6.922E-01  e=3.116E-06  Vibrio cholerae
  6w4s-assembly1_F  TM=1.461E-01  e=3.205E-01  Homo sapiens
  7n6g-assembly1_3Q  TM=9.212E-02  e=8.669E+00  Chlamydomonas reinhardtii

Sequence (1022 aa):
MSALPMSPGTLRQRGSPMNSSPMSSPMEKGQGCSRIPTQKAIKGGVTFTRRVIKISSLSLFLIIFLIAFLGWPSKLIEENVHRHILAFLFLTGIKLVALEDVIRLDKAAIMLIMASVMWTYRAASIDPSSEQGQEQYHKELGKALEDVGSVLLFLLPAMGLVESIDHLDGFAAVTARLIQATKDSAGRLMPMIFFLAFFLSSVIDNLTATIVCVKILQRVVPHNRLWRHSCGGLVVVAANAGGAWSPVGDVTTTMLWIQHKISTLGTVTWLFLPSFVAGVVPLLGIWWYARRYAHEGAEKEKEEVEVPVPTRNGSIILAAGMFCILTVPVVKTVTGLPPYLGMMMALGVFWLTTELGELGSEGNSVPHALHKVDLSSLLFFTGVLMAISCLDAAGVLKQYAETMHKVTKGSPMALAALLGVSSAVVDNVPLVQASIEMFEKPMDDPLWQLVALSAGTGGSLLAVGSVAGVTLMGLEGVGFLWYAKHISLWAALGFAAGLGTYKLQHVLVPLMSALPMSPGTLRQRGSPMNSSPMSSPMEKGQGCSRIPTQKAIKGGVTFTRRVIKISSLSLFLIIFLIAFLGWPSKLIEENVHRHILAFLFLTGIKLVALEDVIRLDKAAIMLIMASVMWTYRAASIDPSSEQGQEQYHKELGKALEDVGSVLLFLLPAMGLVESIDHLDGFAAVTARLIQATKDSAGRLMPMIFFLAFFLSSVIDNLTATIVCVKILQRVVPHNRLWRHSCGGLVVVAANAGGAWSPVGDVTTTMLWIQHKISTLGTVTWLFLPSFVAGVVPLLGIWWYARRYAHEGAEKEKEEVEVPVPTRNGSIILAAGMFCILTVPVVKTVTGLPPYLGMMMALGVFWLTTELGELGSEGNSVPHALHKVDLSSLLFFTGVLMAISCLDAAGVLKQYAETMHKVTKGSPMALAALLGVSSAVVDNVPLVQASIEMFEKPMDDPLWQLVALSAGTGGSLLAVGSVAGVTLMGLEGVGFLWYAKHISLWAALGFAAGLGTYKLQHVLVPL

Organism: NCBI:txid2562239

InterPro domains:
  IPR004680 Citrate transporter-like domain [PF03600] (98-456)
  IPR045016 Na(+)/H(+) antiporter NhaD-like [PTHR43269] (82-506)

Radius of gyration: 35.56 Å; Cα contacts (8 Å, |Δi|>4): 1548; chains: 2; bounding box: 96×150×122 Å